Protein AF-0000000083167333 (afdb_homodimer)

Sequence (1102 aa):
MSNAGNLRTSCDLCRYRKVRCDRVKPGCETCQFAQVACTFTERTPRKTIREQLEETRAQLRQAEENQLRPTSLFDSRGFDAALAAFRWHLAYCVPYNLGDSLFNFDDLSRQLIQSIHLPNAIQTTKVIAPKWPSRPLAEQAIEYFSCNKLYAIFPVVDIEALTVLVDSDVLDQNKSSFNAANRACIVAFVALISRLRRHEPGFAEADPDAYIEAALSLLPQLTLEHTNIRALEALLLLALYIAPLGQPQTAEILLAMAVRVLYNLGGNINANVPRTPSQARYHQHLRALFWLCYCIDKEMSLRKCQAPLINDADCDLDLPANYVPLSSDHQFFTYPLSSHELLYPTDLRLALLKSKIYLQLHSHQSRTHSEARRFQLIRELDQELNDLKSQFPITCQPEAFANGDIPDSLFHDLSLRGVSMHLEHYHCLAKVHGASISASITERASSLPSSSIELCYQAARSTLLYIGRVRHLINPETFWIYAQFLLTALLSLYWHLITKPAEAPSQDDIRIMENMLGIFVELQSVNNGRCFPPFIVMEAFIRNLIISINRMSNAGNLRTSCDLCRYRKVRCDRVKPGCETCQFAQVACTFTERTPRKTIREQLEETRAQLRQAEENQLRPTSLFDSRGFDAALAAFRWHLAYCVPYNLGDSLFNFDDLSRQLIQSIHLPNAIQTTKVIAPKWPSRPLAEQAIEYFSCNKLYAIFPVVDIEALTVLVDSDVLDQNKSSFNAANRACIVAFVALISRLRRHEPGFAEADPDAYIEAALSLLPQLTLEHTNIRALEALLLLALYIAPLGQPQTAEILLAMAVRVLYNLGGNINANVPRTPSQARYHQHLRALFWLCYCIDKEMSLRKCQAPLINDADCDLDLPANYVPLSSDHQFFTYPLSSHELLYPTDLRLALLKSKIYLQLHSHQSRTHSEARRFQLIRELDQELNDLKSQFPITCQPEAFANGDIPDSLFHDLSLRGVSMHLEHYHCLAKVHGASISASITERASSLPSSSIELCYQAARSTLLYIGRVRHLINPETFWIYAQFLLTALLSLYWHLITKPAEAPSQDDIRIMENMLGIFVELQSVNNGRCFPPFIVMEAFIRNLIISINR

Secondary structure (DSSP, 8-state):
--------PPPHHHHHTT------SSS-HHHHHHTS------------HHHHHHHHHHHHHHHHHTTS---SGGGGGSHHHHHHHHHHHHHTSTTTTS-TTT--HHHHHHHHHHH---TTTS------------HHHHHHHHHHHHHTTGGGT-TTS-HHHHHHHHHTTTT-TTSS---HHHHHHHHHHHHHHHHHTTTSGGGTT--HHHHHHHHHTTHHHHTT-TT-HHHHHHHHHHHHHHGGGT-HHHHHHHHHHHHHHHHHHTTT--------HHHHHHHHHHHHHHHHHHHHHHHHHHHHT---SS-GGGS--PPPTTBPPTT-GGGTB-----TT-B--SS-HHHHHHHHHHIIIIISTGGGGS-HHHHHHHHHHHHHHHHHHHHTS-GGGSHHHHHTT-S-HHHHHHB-HHHHHHHHHHHHHHHHHHHHHHHHHHHH--S---HHHHHHHHHHHHHHHHHHHHTGGG--TTTHHHHHHHHHHHHHHHHHHHHH-TTSTHHHHHHHHHHHHHHHHHHHHHHSTT---HHHHHHHHHHHHHHHHHH-/--------PPPHHHHHTT------SSS-HHHHHHTS------------HHHHHHHHHHHHHHHHHTTS---STTGGGSHHHHHHHHHHHHHTSTTTTS-TTT--HHHHHHHHHHH---TTTS------------HHHHHHHHHHHHHTTGGGT-TTS-HHHHHHHHHTTTT-TTSS---HHHHHHHHHHHHHHHHHTTTSGGGTT--HHHHHHHHHHTHHHHTT-TT-HHHHHHHHHHHHHHGGGT-HHHHHHHHHHHHHHHHHHTTT--------HHHHHHHHHHHHHHHHHHHHHHHHHHHHT---SS-GGGS--PPPTTBPPTT-GGGTB-----TT-B--SS-HHHHHHHHHHIIIIISTGGGGS-HHHHHHHHHHHHHHHHHHHHTS-GGGSHHHHHTT-S-HHHHHHB-HHHHHHHHHHHHHHHHHHHHHHHHHHHH--S---HHHHHHHHHHHHHHHHHHHHTGGG-STTTHHHHHHHHHHHHHHHHHHHHH-TTSTHHHHHHHHHHHHHHHHHHHHHHS-S---HHHHHHHHHHHHHHHHHH-

Nearest PDB structures (foldseek):
  6e9v-assembly1_Q  TM=6.177E-01  e=4.614E+00  synthetic construct
  6xr1-assembly1_A  TM=2.204E-01  e=1.473E-01  synthetic construct
  6e9t-assembly1_B  TM=3.055E-01  e=1.503E+00  synthetic construct
  6xr1-assembly1_A  TM=2.506E-01  e=1.235E-01  synthetic construct
  6e9t-assembly1_B  TM=3.054E-01  e=2.781E+00  synthetic construct

Radius of gyration: 34.33 Å; Cα contacts (8 Å, |Δi|>4): 1422; chains: 2; bounding box: 107×86×89 Å

Foldseek 3Di:
DDCPPPPVAAFPVCVVVVHDFPPDPPATPVCVVVVHGRHRDPPPPDQDPVRVVVVVVVVVVVCVQCVQPFDLQVLLQALVNLLVLVVVLLCQLPPLNPPPPQDDSVVLSVVCVVPCVPVCRVVDSPRQTADADDLVLLVVLLVVCVVLVCCQAVLLDDSVVLVVLSVVVQVPPPDDDNDLLNRLLSLLSSLLSCVVPVPDPSSVPPDSVNSLRNSVSSVVVLLVVLQDSSSLSSLQSSLVVRQLLSCNVVSVVSLLSSVRSLVVNVLQEDDPDDDDPVVVVVNVSSVSSVLLSLQSQLVVCLLRLHDGDDDNVSGDLDDDPQEDDQADCVQWFDDRDDNSYHRYLEHSLLSVLSVLLSVCQRDPVNVPDDPVSLVVSLVVSVVVLVVSQVSHPPLLRLVCQLVCVHDLVVLVRTDSSSLLHSLSSLSSLLSSLCSQVSCCVVVVDDPRPPPSLVSNLVSLSSNLSNCLSNLVPCDSSRPSVCVSSNSSSLSSLLVCCVVPVPDPCNVVSLVSLVSSLVSLVVRQVPVPPPGRSSSVSVNSVSVVSSVVSVD/DPCPPPPPAAFPVCVVVVHDFPPDPPATPVCVVVVHGRHRDPPPPPQDPVRVVVVVVVVVVVCVQCVQPFDLLVLLLALVNLLVLVVVLLCQLPPLNPDPPQDDSVVLSVVCVVPCVPVCRVPDSPRQTADADDLVLLVVLLVVCVVQVCCQAVLLDDSVVLVVLSVVVQVPPPDDDNDLLNRLLSLLSSLLSCLVPVPDPSSVPPDSSNSLRNSVSSVVVLLVVLQDSSSLSSLQSSLVVRQQLSCNVVSVVSLLSSVRSLVVNVLQEDDPDDDDPVVVVVNVSSVSSVLLSLQSQLVVCLLRLHDGDDDNVSGDLDDDPQEDDQADCVQWFDDRDDNSYHRYLEHSLLSVLSVVLSVCQRDPVNVPDDPVSLVVSLVVSVVVLVVSQVSHPPLLRLVCQLVCVDDLVVLVRTDSSSLLHSLSSLSSLLSSLCSQVSCCVVVVDDPRPPPSLVSNLVSLLSNLSNCLSNLVPCDSSRVSVCVSSNSSSLSSLLVCCVVPVPDPCNVVSLVSLVSSLVSLVVRQVPVPPDGSSSSVSVNSVSVVSSVVSVD

pLDDT: mean 84.1, std 14.94, range [23.59, 98.69]

InterPro domains:
  IPR001138 Zn(2)Cys(6) fungal-type DNA-binding domain [PF00172] (9-46)
  IPR001138 Zn(2)Cys(6) fungal-type DNA-binding domain [PS00463] (10-38)
  IPR001138 Zn(2)Cys(6) fungal-type DNA-binding domain [PS50048] (10-40)
  IPR001138 Zn(2)Cys(6) fungal-type DNA-binding domain [SM00066] (5-49)
  IPR001138 Zn(2)Cys(6) fungal-type DNA-binding domain [cd00067] (8-41)
  IPR007219 Xylanolytic transcriptional activator, regulatory domain [PF04082] (150-339)
  IPR007219 Xylanolytic transcriptional activator, regulatory domain [SM00906] (251-326)
  IPR036864 Zn(2)-C6 fungal-type DNA-binding domain superfamily [G3DSA:4.10.240.10] (4-65)
  IPR036864 Zn(2)-C6 fungal-type DNA-binding domain superfamily [SSF57701] (6-47)
  IPR050987 ABC-transporter-regulating transcription factor-like [PTHR46910] (9-525)

Structure (mmCIF, N/CA/C/O backbone):
data_AF-0000000083167333-model_v1
#
loop_
_entity.id
_entity.type
_entity.pdbx_description
1 polymer 'Zn(2)-C6 fungal-type domain-containing protein'
#
loop_
_atom_site.group_PDB
_atom_site.id
_atom_site.type_symbol
_atom_site.label_atom_id
_atom_site.label_alt_id
_atom_site.label_comp_id
_atom_site.label_asym_id
_atom_site.label_entity_id
_atom_site.label_seq_id
_atom_site.pdbx_PDB_ins_code
_atom_site.Cartn_x
_atom_site.Cartn_y
_atom_site.Cartn_z
_atom_site.occupancy
_atom_site.B_iso_or_equiv
_atom_site.auth_seq_id
_atom_site.auth_comp_id
_atom_site.auth_asym_id
_atom_site.auth_atom_id
_atom_site.pdbx_PDB_model_num
ATOM 1 N N . MET A 1 1 ? -68.375 20.922 37.906 1 23.91 1 MET A N 1
ATOM 2 C CA . MET A 1 1 ? -68.562 19.562 37.375 1 23.91 1 MET A CA 1
ATOM 3 C C . MET A 1 1 ? -67.25 19.125 36.625 1 23.91 1 MET A C 1
ATOM 5 O O . MET A 1 1 ? -67 19.609 35.531 1 23.91 1 MET A O 1
ATOM 9 N N . SER A 1 2 ? -66.062 19 37.344 1 27.48 2 SER A N 1
ATOM 10 C CA . SER A 1 2 ? -64.688 18.859 37.031 1 27.48 2 SER A CA 1
ATOM 11 C C . SER A 1 2 ? -64.438 17.609 36.188 1 27.48 2 SER A C 1
ATOM 13 O O . SER A 1 2 ? -65 16.547 36.438 1 27.48 2 SER A O 1
ATOM 15 N N . ASN A 1 3 ? -64.125 17.75 34.844 1 27.27 3 ASN A N 1
ATOM 16 C CA . ASN A 1 3 ? -63.844 16.766 33.812 1 27.27 3 ASN A CA 1
ATOM 17 C C . ASN A 1 3 ? -62.812 15.75 34.281 1 27.27 3 ASN A C 1
ATOM 19 O O . ASN A 1 3 ? -61.594 16.031 34.25 1 27.27 3 ASN A O 1
ATOM 23 N N . ALA A 1 4 ? -62.969 15.055 35.5 1 33.44 4 ALA A N 1
ATOM 24 C CA . ALA A 1 4 ? -62.188 13.891 35.875 1 33.44 4 ALA A CA 1
ATOM 25 C C . ALA A 1 4 ? -62 12.93 34.719 1 33.44 4 ALA A C 1
ATOM 27 O O . ALA A 1 4 ? -62.969 12.281 34.281 1 33.44 4 ALA A O 1
ATOM 28 N N . GLY A 1 5 ? -61.156 13.273 33.812 1 34.03 5 GLY A N 1
ATOM 29 C CA . GLY A 1 5 ? -60.812 12.445 32.656 1 34.03 5 GLY A CA 1
ATOM 30 C C . GLY A 1 5 ? -60.688 10.977 33 1 34.03 5 GLY A C 1
ATOM 31 O O . GLY A 1 5 ? -60.25 10.633 34.125 1 34.03 5 GLY A O 1
ATOM 32 N N . ASN A 1 6 ? -61.625 10.008 32.594 1 38.06 6 ASN A N 1
ATOM 33 C CA . ASN A 1 6 ? -61.812 8.562 32.688 1 38.06 6 ASN A CA 1
ATOM 34 C C . ASN A 1 6 ? -60.5 7.82 32.469 1 38.06 6 ASN A C 1
ATOM 36 O O . ASN A 1 6 ? -59.906 7.844 31.391 1 38.06 6 ASN A O 1
ATOM 40 N N . LEU A 1 7 ? -59.594 7.891 33.375 1 42.69 7 LEU A N 1
ATOM 41 C CA . LEU A 1 7 ? -58.406 7.02 33.344 1 42.69 7 LEU A CA 1
ATOM 42 C C . LEU A 1 7 ? -58.812 5.574 33.062 1 42.69 7 LEU A C 1
ATOM 44 O O . LEU A 1 7 ? -59.469 4.938 33.906 1 42.69 7 LEU A O 1
ATOM 48 N N . ARG A 1 8 ? -59.219 5.145 31.953 1 50.91 8 ARG A N 1
ATOM 49 C CA . ARG A 1 8 ? -59.656 3.857 31.422 1 50.91 8 ARG A CA 1
ATOM 50 C C . ARG A 1 8 ? -58.594 2.779 31.703 1 50.91 8 ARG A C 1
ATOM 52 O O . ARG A 1 8 ? -58.688 1.664 31.188 1 50.91 8 ARG A O 1
ATOM 59 N N . THR A 1 9 ? -57.469 3.047 32.312 1 65.56 9 THR A N 1
ATOM 60 C CA . THR A 1 9 ? -56.531 1.932 32.281 1 65.56 9 THR A CA 1
ATOM 61 C C . THR A 1 9 ? -56.594 1.157 33.594 1 65.56 9 THR A C 1
ATOM 63 O O . THR A 1 9 ? -56.812 1.741 34.656 1 65.56 9 THR A O 1
ATOM 66 N N . SER A 1 10 ? -56.781 -0.139 33.625 1 75.12 10 SER A N 1
ATOM 67 C CA . SER A 1 10 ? -56.688 -1.08 34.75 1 75.12 10 SER A CA 1
ATOM 68 C C . SER A 1 10 ? -55.312 -0.994 35.406 1 75.12 10 SER A C 1
ATOM 70 O O . SER A 1 10 ? -54.344 -0.595 34.781 1 75.12 10 SER A O 1
ATOM 72 N N . CYS A 1 11 ? -55.25 -1.046 36.688 1 77.31 11 CYS A N 1
ATOM 73 C CA . CYS A 1 11 ? -53.969 -1.066 37.406 1 77.31 11 CYS A CA 1
ATOM 74 C C . CYS A 1 11 ? -53.094 -2.232 36.969 1 77.31 11 CYS A C 1
ATOM 76 O O . CYS A 1 11 ? -53.594 -3.158 36.312 1 77.31 11 CYS A O 1
ATOM 78 N N . ASP A 1 12 ? -51.844 -2.227 37.156 1 77.38 12 ASP A N 1
ATOM 79 C CA . ASP A 1 12 ? -50.875 -3.207 36.719 1 77.38 12 ASP A CA 1
ATOM 80 C C . ASP A 1 12 ? -51.219 -4.605 37.219 1 77.38 12 ASP A C 1
ATOM 82 O O . ASP A 1 12 ? -51.094 -5.582 36.469 1 77.38 12 ASP A O 1
ATOM 86 N N . LEU A 1 13 ? -51.719 -4.758 38.438 1 81 13 LEU A N 1
ATOM 87 C CA . LEU A 1 13 ? -52.062 -6.066 38.969 1 81 13 LEU A CA 1
ATOM 88 C C . LEU A 1 13 ? -53.344 -6.598 38.312 1 81 13 LEU A C 1
ATOM 90 O O . LEU A 1 13 ? -53.406 -7.773 37.969 1 81 13 LEU A O 1
ATOM 94 N N . CYS A 1 14 ? -54.281 -5.73 38.25 1 81.12 14 CYS A N 1
ATOM 95 C CA . CYS A 1 14 ? -55.531 -6.176 37.625 1 81.12 14 CYS A CA 1
ATOM 96 C C . CYS A 1 14 ? -55.312 -6.535 36.188 1 81.12 14 CYS A C 1
ATOM 98 O O . CYS A 1 14 ? -55.906 -7.484 35.656 1 81.12 14 CYS A O 1
ATOM 100 N N . ARG A 1 15 ? -54.438 -5.832 35.5 1 77.75 15 ARG A N 1
ATOM 101 C CA . ARG A 1 15 ? -54.031 -6.137 34.125 1 77.75 15 ARG A CA 1
ATOM 102 C C . ARG A 1 15 ? -53.312 -7.48 34.062 1 77.75 15 ARG A C 1
ATOM 104 O O . ARG A 1 15 ? -53.562 -8.266 33.125 1 77.75 15 ARG A O 1
ATOM 111 N N . TYR A 1 16 ? -52.5 -7.766 34.969 1 76.44 16 TYR A N 1
ATOM 112 C CA . TYR A 1 16 ? -51.781 -9.016 35.031 1 76.44 16 TYR A CA 1
ATOM 113 C C . TYR A 1 16 ? -52.688 -10.195 35.281 1 76.44 16 TYR A C 1
ATOM 115 O O . TYR A 1 16 ? -52.562 -11.25 34.656 1 76.44 16 TYR A O 1
ATOM 123 N N . ARG A 1 17 ? -53.719 -10.016 36.062 1 77.56 17 ARG A N 1
ATOM 124 C CA . ARG A 1 17 ? -54.625 -11.086 36.438 1 77.56 17 ARG A CA 1
ATOM 125 C C . ARG A 1 17 ? -55.812 -11.148 35.469 1 77.56 17 ARG A C 1
ATOM 127 O O . ARG A 1 17 ? -56.688 -12.016 35.594 1 77.56 17 ARG A O 1
ATOM 134 N N . LYS A 1 18 ? -55.844 -10.219 34.438 1 77.31 18 LYS A N 1
ATOM 135 C CA . LYS A 1 18 ? -56.906 -10.125 33.438 1 77.31 18 LYS A CA 1
ATOM 136 C C . LYS A 1 18 ? -58.281 -10.07 34.094 1 77.31 18 LYS A C 1
ATOM 138 O O . LYS A 1 18 ? -59.219 -10.711 33.625 1 77.31 18 LYS A O 1
ATOM 143 N N . VAL A 1 19 ? -58.375 -9.32 35.312 1 81.81 19 VAL A N 1
ATOM 144 C CA . VAL A 1 19 ? -59.656 -9.086 35.969 1 81.81 19 VAL A CA 1
ATOM 145 C C . VAL A 1 19 ? -60.062 -7.629 35.812 1 81.81 19 VAL A C 1
ATOM 147 O O . VAL A 1 19 ? -59.25 -6.77 35.531 1 81.81 19 VAL A O 1
ATOM 150 N N . ARG A 1 20 ? -61.344 -7.434 35.844 1 80.81 20 ARG A N 1
ATOM 151 C CA . ARG A 1 20 ? -61.875 -6.078 35.781 1 80.81 20 ARG A CA 1
ATOM 152 C C . ARG A 1 20 ? -61.469 -5.258 37 1 80.81 20 ARG A C 1
ATOM 154 O O . ARG A 1 20 ? -61.688 -5.672 38.125 1 80.81 20 ARG A O 1
ATOM 161 N N . CYS A 1 21 ? -60.719 -4.207 36.781 1 78.5 21 CYS A N 1
ATOM 162 C CA . CYS A 1 21 ? -60.281 -3.318 37.844 1 78.5 21 CYS A CA 1
ATOM 163 C C . CYS A 1 21 ? -61.375 -2.367 38.281 1 78.5 21 CYS A C 1
ATOM 165 O O . CYS A 1 21 ? -62.031 -1.754 37.438 1 78.5 21 CYS A O 1
ATOM 167 N N . ASP A 1 22 ? -61.812 -2.254 39.469 1 81.62 22 ASP A N 1
ATOM 168 C CA . ASP A 1 22 ? -62.875 -1.374 39.969 1 81.62 22 ASP A CA 1
ATOM 169 C C . ASP A 1 22 ? -62.375 0.069 40.062 1 81.62 22 ASP A C 1
ATOM 171 O O . ASP A 1 22 ? -63.156 0.98 40.344 1 81.62 22 ASP A O 1
ATOM 175 N N . ARG A 1 23 ? -61.094 0.347 39.781 1 75.69 23 ARG A N 1
ATOM 176 C CA . ARG A 1 23 ? -60.438 1.648 39.656 1 75.69 23 ARG A CA 1
ATOM 177 C C . ARG A 1 23 ? -60.688 2.494 40.906 1 75.69 23 ARG A C 1
ATOM 179 O O . ARG A 1 23 ? -60.625 3.725 40.844 1 75.69 23 ARG A O 1
ATOM 186 N N . VAL A 1 24 ? -60.969 1.744 42.094 1 79.31 24 VAL A N 1
ATOM 187 C CA . VAL A 1 24 ? -61.156 2.502 43.344 1 79.31 24 VAL A CA 1
ATOM 188 C C . VAL A 1 24 ? -59.812 3.023 43.844 1 79.31 24 VAL A C 1
ATOM 190 O O . VAL A 1 24 ? -58.812 2.338 43.75 1 79.31 24 VAL A O 1
ATOM 193 N N . LYS A 1 25 ? -59.656 4.352 44.062 1 74.62 25 LYS A N 1
ATOM 194 C CA . LYS A 1 25 ? -58.5 4.945 44.688 1 74.62 25 LYS A CA 1
ATOM 195 C C . LYS A 1 25 ? -58.594 4.855 46.219 1 74.62 25 LYS A C 1
ATOM 197 O O . LYS A 1 25 ? -59.719 4.914 46.781 1 74.62 25 LYS A O 1
ATOM 202 N N . PRO A 1 26 ? -57.375 4.57 46.938 1 77.69 26 PRO A N 1
ATOM 203 C CA . PRO A 1 26 ? -55.969 4.574 46.5 1 77.69 26 PRO A CA 1
ATOM 204 C C . PRO A 1 26 ? -55.562 3.236 45.875 1 77.69 26 PRO A C 1
ATOM 206 O O . PRO A 1 26 ? -54.5 3.146 45.25 1 77.69 26 PRO A O 1
ATOM 209 N N . GLY A 1 27 ? -56.312 2.158 46.094 1 78.94 27 GLY A N 1
ATOM 210 C CA . GLY A 1 27 ? -56.031 0.849 45.531 1 78.94 27 GLY A CA 1
ATOM 211 C C . GLY A 1 27 ? -57.281 0.061 45.156 1 78.94 27 GLY A C 1
ATOM 212 O O . GLY A 1 27 ? -58.281 0.111 45.875 1 78.94 27 GLY A O 1
ATOM 213 N N . CYS A 1 28 ? -57.219 -0.598 44 1 80.88 28 CYS A N 1
ATOM 214 C CA . CYS A 1 28 ? -58.375 -1.379 43.594 1 80.88 28 CYS A CA 1
ATOM 215 C C . CYS A 1 28 ? -58.594 -2.58 44.5 1 80.88 28 CYS A C 1
ATOM 217 O O . CYS A 1 28 ? -57.719 -2.928 45.281 1 80.88 28 CYS A O 1
ATOM 219 N N . GLU A 1 29 ? -59.906 -3.098 44.531 1 83.12 29 GLU A N 1
ATOM 220 C CA . GLU A 1 29 ? -60.25 -4.203 45.406 1 83.12 29 GLU A CA 1
ATOM 221 C C . GLU A 1 29 ? -59.281 -5.363 45.25 1 83.12 29 GLU A C 1
ATOM 223 O O . GLU A 1 29 ? -58.875 -5.992 46.25 1 83.12 29 GLU A O 1
ATOM 228 N N . THR A 1 30 ? -58.875 -5.488 44 1 82.19 30 THR A N 1
ATOM 229 C CA . THR A 1 30 ? -57.969 -6.59 43.719 1 82.19 30 THR A CA 1
ATOM 230 C C . THR A 1 30 ? -56.594 -6.312 44.344 1 82.19 30 THR A C 1
ATOM 232 O O . THR A 1 30 ? -55.969 -7.207 44.938 1 82.19 30 THR A O 1
ATOM 235 N N . CYS A 1 31 ? -56.125 -5.156 44.219 1 81.19 31 CYS A N 1
ATOM 236 C CA . CYS A 1 31 ? -54.844 -4.793 44.812 1 81.19 31 CYS A CA 1
ATOM 237 C C . CYS A 1 31 ? -54.938 -4.758 46.344 1 81.19 31 CYS A C 1
ATOM 239 O O . CYS A 1 31 ? -54 -5.145 47.031 1 81.19 31 CYS A O 1
ATOM 241 N N . GLN A 1 32 ? -56.062 -4.379 46.938 1 82.69 32 GLN A N 1
ATOM 242 C CA . GLN A 1 32 ? -56.25 -4.371 48.375 1 82.69 32 GLN A CA 1
ATOM 243 C C . GLN A 1 32 ? -56.281 -5.793 48.938 1 82.69 32 GLN A C 1
ATOM 245 O O . GLN A 1 32 ? -55.656 -6.066 49.969 1 82.69 32 GLN A O 1
ATOM 250 N N . PHE A 1 33 ? -56.938 -6.68 48.156 1 81.81 33 PHE A N 1
ATOM 251 C CA . PHE A 1 33 ? -57 -8.062 48.625 1 81.81 33 PHE A CA 1
ATOM 252 C C . PHE A 1 33 ? -55.594 -8.703 48.531 1 81.81 33 PHE A C 1
ATOM 254 O O . PHE A 1 33 ? -55.219 -9.5 49.375 1 81.81 33 PHE A O 1
ATOM 261 N N . ALA A 1 34 ? -54.875 -8.25 47.562 1 80.12 34 ALA A N 1
ATOM 262 C CA . ALA A 1 34 ? -53.531 -8.828 47.344 1 80.12 34 ALA A CA 1
ATOM 263 C C . ALA A 1 34 ? -52.469 -8.094 48.156 1 80.12 34 ALA A C 1
ATOM 265 O O . ALA A 1 34 ? -51.312 -8.5 48.188 1 80.12 34 ALA A O 1
ATOM 266 N N . GLN A 1 35 ? -52.812 -7.055 48.938 1 81.5 35 GLN A N 1
ATOM 267 C CA . GLN A 1 35 ? -51.969 -6.242 49.781 1 81.5 35 GLN A CA 1
ATOM 268 C C . GLN A 1 35 ? -50.75 -5.734 49 1 81.5 35 GLN A C 1
ATOM 270 O O . GLN A 1 35 ? -49.625 -5.773 49.5 1 81.5 35 GLN A O 1
ATOM 275 N N . VAL A 1 36 ? -51 -5.441 47.75 1 79.75 36 VAL A N 1
ATOM 276 C CA . VAL A 1 36 ? -49.938 -4.84 46.938 1 79.75 36 VAL A CA 1
ATOM 277 C C . VAL A 1 36 ? -50.312 -3.412 46.562 1 79.75 36 VAL A C 1
ATOM 279 O O . VAL A 1 36 ? -51.5 -3.059 46.562 1 79.75 36 VAL A O 1
ATOM 282 N N . ALA A 1 37 ? -49.344 -2.527 46.438 1 80.75 37 ALA A N 1
ATOM 283 C CA . ALA A 1 37 ? -49.562 -1.148 46 1 80.75 37 ALA A CA 1
ATOM 284 C C . ALA A 1 37 ? -50.188 -1.095 44.594 1 80.75 37 ALA A C 1
ATOM 286 O O . ALA A 1 37 ? -49.688 -1.77 43.688 1 80.75 37 ALA A O 1
ATOM 287 N N . CYS A 1 38 ? -51.406 -0.535 44.469 1 76.62 38 CYS A N 1
ATOM 288 C CA . CYS A 1 38 ? -52.125 -0.387 43.188 1 76.62 38 CYS A CA 1
ATOM 289 C C . CYS A 1 38 ? -51.438 0.598 42.281 1 76.62 38 CYS A C 1
ATOM 291 O O . CYS A 1 38 ? -51.438 1.806 42.531 1 76.62 38 CYS A O 1
ATOM 293 N N . THR A 1 39 ? -50.5 0.189 41.5 1 79.31 39 THR A N 1
ATOM 294 C CA . THR A 1 39 ? -49.719 1.021 40.594 1 79.31 39 THR A CA 1
ATOM 295 C C . THR A 1 39 ? -50.281 0.977 39.188 1 79.31 39 THR A C 1
ATOM 297 O O . THR A 1 39 ? -50.875 -0.017 38.781 1 79.31 39 THR A O 1
ATOM 300 N N . PHE A 1 40 ? -50.406 2.062 38.594 1 70.19 40 PHE A N 1
ATOM 301 C CA . PHE A 1 40 ? -50.875 2.209 37.219 1 70.19 40 PHE A CA 1
ATOM 302 C C . PHE A 1 40 ? -49.688 2.551 36.312 1 70.19 40 PHE A C 1
ATOM 304 O O . PHE A 1 40 ? -49.031 3.568 36.5 1 70.19 40 PHE A O 1
ATOM 311 N N . THR A 1 41 ? -49.062 1.572 35.719 1 65.81 41 THR A N 1
ATOM 312 C CA . THR A 1 41 ? -48.031 1.873 34.719 1 65.81 41 THR A CA 1
ATOM 313 C C . THR A 1 41 ? -48.656 2.225 33.375 1 65.81 41 THR A C 1
ATOM 315 O O . THR A 1 41 ? -49.531 1.508 32.875 1 65.81 41 THR A O 1
ATOM 318 N N . GLU A 1 42 ? -48.531 3.371 33 1 56.81 42 GLU A N 1
ATOM 319 C CA . GLU A 1 42 ? -49.031 3.818 31.688 1 56.81 42 GLU A CA 1
ATOM 320 C C . GLU A 1 42 ? -48.375 3.004 30.562 1 56.81 42 GLU A C 1
ATOM 322 O O . GLU A 1 42 ? -47.156 2.869 30.484 1 56.81 42 GLU A O 1
ATOM 327 N N . ARG A 1 43 ? -49.031 1.944 30.141 1 49.03 43 ARG A N 1
ATOM 328 C CA . ARG A 1 43 ? -48.5 1.26 28.953 1 49.03 43 ARG A CA 1
ATOM 329 C C . ARG A 1 43 ? -48.344 2.225 27.797 1 49.03 43 ARG A C 1
ATOM 331 O O . ARG A 1 43 ? -49.25 3.008 27.5 1 49.03 43 ARG A O 1
ATOM 338 N N . THR A 1 44 ? -47.156 2.504 27.547 1 48.94 44 THR A N 1
ATOM 339 C CA . THR A 1 44 ? -46.969 3.18 26.281 1 48.94 44 THR A CA 1
ATOM 340 C C . THR A 1 44 ? -47.781 2.496 25.172 1 48.94 44 THR A C 1
ATOM 342 O O . THR A 1 44 ? -47.75 1.269 25.062 1 48.94 44 THR A O 1
ATOM 345 N N . PRO A 1 45 ? -48.812 3.037 24.656 1 49.22 45 PRO A N 1
ATOM 346 C CA . PRO A 1 45 ? -49.625 2.377 23.625 1 49.22 45 PRO A CA 1
ATOM 347 C C . PRO A 1 45 ? -48.75 1.583 22.641 1 49.22 45 PRO A C 1
ATOM 349 O O . PRO A 1 45 ? -47.688 2.043 22.25 1 49.22 45 PRO A O 1
ATOM 352 N N . ARG A 1 46 ? -48.938 0.223 22.719 1 56.66 46 ARG A N 1
ATOM 353 C CA . ARG A 1 46 ? -48.25 -0.566 21.688 1 56.66 46 ARG A CA 1
ATOM 354 C C . ARG A 1 46 ? -48.438 0.065 20.312 1 56.66 46 ARG A C 1
ATOM 356 O O . ARG A 1 46 ? -49.562 0.397 19.906 1 56.66 46 ARG A O 1
ATOM 363 N N . LYS A 1 47 ? -47.375 0.432 19.797 1 60.09 47 LYS A N 1
ATOM 364 C CA . LYS A 1 47 ? -47.438 1.008 18.453 1 60.09 47 LYS A CA 1
ATOM 365 C C . LYS A 1 47 ? -48.312 0.184 17.531 1 60.09 47 LYS A C 1
ATOM 367 O O . LYS A 1 47 ? -48.344 -1.045 17.625 1 60.09 47 LYS A O 1
ATOM 372 N N . THR A 1 48 ? -49.25 0.702 16.938 1 66.62 48 THR A N 1
ATOM 373 C CA . THR A 1 48 ? -50.094 0.018 15.977 1 66.62 48 THR A CA 1
ATOM 374 C C . THR A 1 48 ? -49.281 -0.682 14.906 1 66.62 48 THR A C 1
ATOM 376 O O . THR A 1 48 ? -48.094 -0.335 14.703 1 66.62 48 THR A O 1
ATOM 379 N N . ILE A 1 49 ? -49.656 -1.77 14.297 1 71.19 49 ILE A N 1
ATOM 380 C CA . ILE A 1 49 ? -48.938 -2.469 13.242 1 71.19 49 ILE A CA 1
ATOM 381 C C . ILE A 1 49 ? -48.531 -1.483 12.156 1 71.19 49 ILE A C 1
ATOM 383 O O . ILE A 1 49 ? -47.438 -1.598 11.578 1 71.19 49 ILE A O 1
ATOM 387 N N . ARG A 1 50 ? -49.281 -0.462 12.039 1 71.69 50 ARG A N 1
ATOM 388 C CA . ARG A 1 50 ? -48.938 0.567 11.055 1 71.69 50 ARG A CA 1
ATOM 389 C C . ARG A 1 50 ? -47.812 1.438 11.555 1 71.69 50 ARG A C 1
ATOM 391 O O . ARG A 1 50 ? -46.906 1.8 10.781 1 71.69 50 ARG A O 1
ATOM 398 N N . GLU A 1 51 ? -47.844 1.778 12.773 1 71.31 51 GLU A N 1
ATOM 399 C CA . GLU A 1 51 ? -46.719 2.539 13.328 1 71.31 51 GLU A CA 1
ATOM 400 C C . GLU A 1 51 ? -45.438 1.698 13.375 1 71.31 51 GLU A C 1
ATOM 402 O O . GLU A 1 51 ? -44.375 2.199 13.094 1 71.31 51 GLU A O 1
ATOM 407 N N . GLN A 1 52 ? -45.531 0.511 13.656 1 71.06 52 GLN A N 1
ATOM 408 C CA . GLN A 1 52 ? -44.406 -0.401 13.602 1 71.06 52 GLN A CA 1
ATOM 409 C C . GLN A 1 52 ? -43.875 -0.558 12.172 1 71.06 52 GLN A C 1
ATOM 411 O O . GLN A 1 52 ? -42.688 -0.614 11.938 1 71.06 52 GLN A O 1
ATOM 416 N N . LEU A 1 53 ? -44.719 -0.654 11.312 1 72.62 53 LEU A N 1
ATOM 417 C CA . LEU A 1 53 ? -44.312 -0.725 9.914 1 72.62 53 LEU A CA 1
ATOM 418 C C . LEU A 1 53 ? -43.625 0.564 9.484 1 72.62 53 LEU A C 1
ATOM 420 O O . LEU A 1 53 ? -42.594 0.526 8.828 1 72.62 53 LEU A O 1
ATOM 424 N N . GLU A 1 54 ? -44.188 1.67 9.828 1 72.06 54 GLU A N 1
ATOM 425 C CA . GLU A 1 54 ? -43.531 2.934 9.5 1 72.06 54 GLU A CA 1
ATOM 426 C C . GLU A 1 54 ? -42.188 3.061 10.219 1 72.06 54 GLU A C 1
ATOM 428 O O . GLU A 1 54 ? -41.219 3.555 9.648 1 72.06 54 GLU A O 1
ATOM 433 N N . GLU A 1 55 ? -42.094 2.639 11.344 1 69 55 GLU A N 1
ATOM 434 C CA . GLU A 1 55 ? -40.812 2.627 12.055 1 69 55 GLU A CA 1
ATOM 435 C C . GLU A 1 55 ? -39.844 1.603 11.461 1 69 55 GLU A C 1
ATOM 437 O O . GLU A 1 55 ? -38.656 1.873 11.312 1 69 55 GLU A O 1
ATOM 442 N N . THR A 1 56 ? -40.375 0.48 11.156 1 70.25 56 THR A N 1
ATOM 443 C CA . THR A 1 56 ? -39.5 -0.499 10.508 1 70.25 56 THR A CA 1
ATOM 444 C C . THR A 1 56 ? -39.094 -0.029 9.117 1 70.25 56 THR A C 1
ATOM 446 O O . THR A 1 56 ? -37.969 -0.234 8.688 1 70.25 56 THR A O 1
ATOM 449 N N . ARG A 1 57 ? -39.969 0.598 8.508 1 66.94 57 ARG A N 1
ATOM 450 C CA . ARG A 1 57 ? -39.625 1.198 7.223 1 66.94 57 ARG A CA 1
ATOM 451 C C . ARG A 1 57 ? -38.656 2.357 7.41 1 66.94 57 ARG A C 1
ATOM 453 O O . ARG A 1 57 ? -37.719 2.535 6.613 1 66.94 57 ARG A O 1
ATOM 460 N N . ALA A 1 58 ? -38.844 3.037 8.367 1 64.75 58 ALA A N 1
ATOM 461 C CA . ALA A 1 58 ? -37.844 4.062 8.703 1 64.75 58 ALA A CA 1
ATOM 462 C C . ALA A 1 58 ? -36.531 3.43 9.172 1 64.75 58 ALA A C 1
ATOM 464 O O . ALA A 1 58 ? -35.469 3.885 8.797 1 64.75 58 ALA A O 1
ATOM 465 N N . GLN A 1 59 ? -36.625 2.438 9.922 1 62.38 59 GLN A N 1
ATOM 466 C CA . GLN A 1 59 ? -35.438 1.683 10.289 1 62.38 59 GLN A CA 1
ATOM 467 C C . GLN A 1 59 ? -34.812 1.013 9.07 1 62.38 59 GLN A C 1
ATOM 469 O O . GLN A 1 59 ? -33.594 0.96 8.945 1 62.38 59 GLN A O 1
ATOM 474 N N . LEU A 1 60 ? -35.625 0.498 8.312 1 59.59 60 LEU A N 1
ATOM 475 C CA . LEU A 1 60 ? -35.125 -0.06 7.066 1 59.59 60 LEU A CA 1
ATOM 476 C C . LEU A 1 60 ? -34.5 1.027 6.191 1 59.59 60 LEU A C 1
ATOM 478 O O . LEU A 1 60 ? -33.438 0.831 5.609 1 59.59 60 LEU A O 1
ATOM 482 N N . ARG A 1 61 ? -35.156 2.076 6.094 1 53.75 61 ARG A N 1
ATOM 483 C CA . ARG A 1 61 ? -34.531 3.213 5.402 1 53.75 61 ARG A CA 1
ATOM 484 C C . ARG A 1 61 ? -33.281 3.684 6.113 1 53.75 61 ARG A C 1
ATOM 486 O O . ARG A 1 61 ? -32.281 3.979 5.473 1 53.75 61 ARG A O 1
ATOM 493 N N . GLN A 1 62 ? -33.406 3.773 7.402 1 51.75 62 GLN A N 1
ATOM 494 C CA . GLN A 1 62 ? -32.219 4.09 8.188 1 51.75 62 GLN A CA 1
ATOM 495 C C . GLN A 1 62 ? -31.188 2.971 8.094 1 51.75 62 GLN A C 1
ATOM 497 O O . GLN A 1 62 ? -29.984 3.23 7.992 1 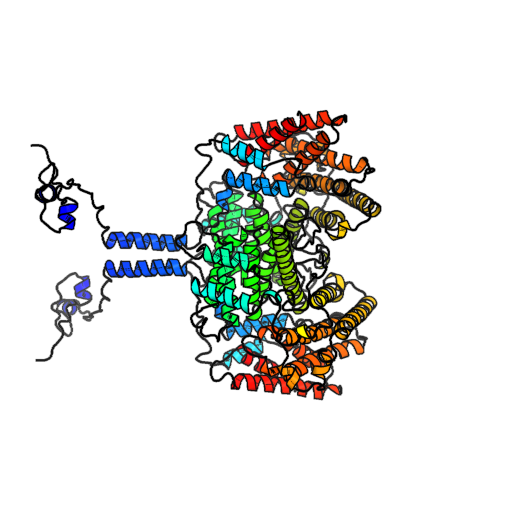51.75 62 GLN A O 1
ATOM 502 N N . ALA A 1 63 ? -31.656 1.806 8.266 1 50.25 63 ALA A N 1
ATOM 503 C CA . ALA A 1 63 ? -30.766 0.662 8.07 1 50.25 63 ALA A CA 1
ATOM 504 C C . ALA A 1 63 ? -30.172 0.665 6.664 1 50.25 63 ALA A C 1
ATOM 506 O O . ALA A 1 63 ? -28.984 0.354 6.484 1 50.25 63 ALA A O 1
ATOM 507 N N . GLU A 1 64 ? -30.953 0.945 5.762 1 49.03 64 GLU A N 1
ATOM 508 C CA . GLU A 1 64 ? -30.5 1.144 4.391 1 49.03 64 GLU A CA 1
ATOM 509 C C . GLU A 1 64 ? -29.578 2.361 4.285 1 49.03 64 GLU A C 1
ATOM 511 O O . GLU A 1 64 ? -28.609 2.346 3.539 1 49.03 64 GLU A O 1
ATOM 516 N N . GLU A 1 65 ? -29.984 3.365 4.938 1 46.66 65 GLU A N 1
ATOM 517 C CA . GLU A 1 65 ? -29.125 4.539 5.062 1 46.66 65 GLU A CA 1
ATOM 518 C C . GLU A 1 65 ? -27.938 4.254 5.961 1 46.66 65 GLU A C 1
ATOM 520 O O . GLU A 1 65 ? -26.828 4.758 5.723 1 46.66 65 GLU A O 1
ATOM 525 N N . ASN A 1 66 ? -28.156 3.6 7.082 1 46.16 66 ASN A N 1
ATOM 526 C CA . ASN A 1 66 ? -27.188 3.264 8.109 1 46.16 66 ASN A CA 1
ATOM 527 C C . ASN A 1 66 ? -26.312 2.072 7.703 1 46.16 66 ASN A C 1
ATOM 529 O O . ASN A 1 66 ? -25.516 1.579 8.492 1 46.16 66 ASN A O 1
ATOM 533 N N . GLN A 1 67 ? -26.625 1.336 6.707 1 49.69 67 GLN A N 1
ATOM 534 C CA . GLN A 1 67 ? -25.906 0.197 6.16 1 49.69 67 GLN A CA 1
ATOM 535 C C . GLN A 1 67 ? -24.406 0.466 6.133 1 49.69 67 GLN A C 1
ATOM 537 O O . GLN A 1 67 ? -23.594 -0.453 6.305 1 49.69 67 GLN A O 1
ATOM 542 N N . LEU A 1 68 ? -24.078 1.621 5.863 1 55.41 68 LEU A N 1
ATOM 543 C CA . LEU A 1 68 ? -22.656 1.923 5.824 1 55.41 68 LEU A CA 1
ATOM 544 C C . LEU A 1 68 ? -22.156 2.389 7.188 1 55.41 68 LEU A C 1
ATOM 546 O O . LEU A 1 68 ? -22.641 3.385 7.727 1 55.41 68 LEU A O 1
ATOM 550 N N . ARG A 1 69 ? -21.625 1.349 8.062 1 60.06 69 ARG A N 1
ATOM 551 C CA . ARG A 1 69 ? -21.031 1.726 9.344 1 60.06 69 ARG A CA 1
ATOM 552 C C . ARG A 1 69 ? -20.031 2.863 9.172 1 60.06 69 ARG A C 1
ATOM 554 O O . ARG A 1 69 ? -19.016 2.709 8.484 1 60.06 69 ARG A O 1
ATOM 561 N N . PRO A 1 70 ? -20.531 4.004 9.617 1 66.75 70 PRO A N 1
ATOM 562 C CA . PRO A 1 70 ? -19.594 5.113 9.508 1 66.75 70 PRO A CA 1
ATOM 563 C C . PRO A 1 70 ? -18.281 4.852 10.258 1 66.75 70 PRO A C 1
ATOM 565 O O . PRO A 1 70 ? -18.266 4.062 11.211 1 66.75 70 PRO A O 1
ATOM 568 N N . THR A 1 71 ? -17.25 5.355 9.664 1 72.19 71 THR A N 1
ATOM 569 C CA . THR A 1 71 ? -15.961 5.289 10.352 1 72.19 71 THR A CA 1
ATOM 570 C C . THR A 1 71 ? -15.883 6.344 11.445 1 72.19 71 THR A C 1
ATOM 572 O O . THR A 1 71 ? -16.719 7.242 11.516 1 72.19 71 THR A O 1
ATOM 575 N N . SER A 1 72 ? -15.102 6.18 12.352 1 69.88 72 SER A N 1
ATOM 576 C CA . SER A 1 72 ? -14.883 7.16 13.414 1 69.88 72 SER A CA 1
ATOM 577 C C . SER A 1 72 ? -13.898 8.242 12.969 1 69.88 72 SER A C 1
ATOM 579 O O . SER A 1 72 ? -13.32 8.938 13.805 1 69.88 72 SER A O 1
ATOM 581 N N . LEU A 1 73 ? -13.781 8.383 11.711 1 75.5 73 LEU A N 1
ATOM 582 C CA . LEU A 1 73 ? -12.789 9.297 11.172 1 75.5 73 LEU A CA 1
ATOM 583 C C . LEU A 1 73 ? -13.078 10.734 11.594 1 75.5 73 LEU A C 1
ATOM 585 O O . LEU A 1 73 ? -12.164 11.469 11.977 1 75.5 73 LEU A O 1
ATOM 589 N N . PHE A 1 74 ? -14.297 11.141 11.57 1 66.25 74 PHE A N 1
ATOM 590 C CA . PHE A 1 74 ? -14.641 12.547 11.742 1 66.25 74 PHE A CA 1
ATOM 591 C C . PHE A 1 74 ? -15.172 12.805 13.148 1 66.25 74 PHE A C 1
ATOM 593 O O . PHE A 1 74 ? -15.586 13.922 13.469 1 66.25 74 PHE A O 1
ATOM 600 N N . ASP A 1 75 ? -15.156 11.703 13.938 1 59.28 75 ASP A N 1
ATOM 601 C CA . ASP A 1 75 ? -15.359 11.961 15.359 1 59.28 75 ASP A CA 1
ATOM 602 C C . ASP A 1 75 ? -14.203 12.766 15.945 1 59.28 75 ASP A C 1
ATOM 604 O O . ASP A 1 75 ? -14.305 13.297 17.047 1 59.28 75 ASP A O 1
ATOM 608 N N . SER A 1 76 ? -13.281 12.875 15.109 1 53.81 76 SER A N 1
ATOM 609 C CA . SER A 1 76 ? -11.93 13.32 15.438 1 53.81 76 SER A CA 1
ATOM 610 C C . SER A 1 76 ? -11.875 14.828 15.664 1 53.81 76 SER A C 1
ATOM 612 O O . SER A 1 76 ? -10.836 15.367 16.047 1 53.81 76 SER A O 1
ATOM 614 N N . ARG A 1 77 ? -13.008 15.469 15.562 1 59.66 77 ARG A N 1
ATOM 615 C CA . ARG A 1 77 ? -12.914 16.906 15.734 1 59.66 77 ARG A CA 1
ATOM 616 C C . ARG A 1 77 ? -13.109 17.297 17.188 1 59.66 77 ARG A C 1
ATOM 618 O O . ARG A 1 77 ? -12.969 18.484 17.547 1 59.66 77 ARG A O 1
ATOM 625 N N . GLY A 1 78 ? -13.109 16.266 17.875 1 71.94 78 GLY A N 1
ATOM 626 C CA . GLY A 1 78 ? -13.203 16.531 19.297 1 71.94 78 GLY A CA 1
ATOM 627 C C . GLY A 1 78 ? -11.852 16.609 19.984 1 71.94 78 GLY A C 1
ATOM 628 O O . GLY A 1 78 ? -10.812 16.547 19.328 1 71.94 78 GLY A O 1
ATOM 629 N N . PHE A 1 79 ? -11.914 16.969 21.203 1 79.25 79 PHE A N 1
ATOM 630 C CA . PHE A 1 79 ? -10.711 17.172 22 1 79.25 79 PHE A CA 1
ATOM 631 C C . PHE A 1 79 ? -9.891 15.891 22.062 1 79.25 79 PHE A C 1
ATOM 633 O O . PHE A 1 79 ? -8.664 15.922 21.938 1 79.25 79 PHE A O 1
ATOM 640 N N . ASP A 1 80 ? -10.539 14.727 22.156 1 78.94 80 ASP A N 1
ATOM 641 C CA . ASP A 1 80 ? -9.836 13.445 22.203 1 78.94 80 ASP A CA 1
ATOM 642 C C . ASP A 1 80 ? -9.125 13.164 20.875 1 78.94 80 ASP A C 1
ATOM 644 O O . ASP A 1 80 ? -8.023 12.602 20.859 1 78.94 80 ASP A O 1
ATOM 648 N N . ALA A 1 81 ? -9.781 13.531 19.859 1 81.75 81 ALA A N 1
ATOM 649 C CA . ALA A 1 81 ? -9.188 13.344 18.531 1 81.75 81 ALA A CA 1
ATOM 650 C C . ALA A 1 81 ? -7.953 14.227 18.359 1 81.75 81 ALA A C 1
ATOM 652 O O . ALA A 1 81 ? -6.969 13.82 17.734 1 81.75 81 ALA A O 1
ATOM 653 N N . ALA A 1 82 ? -8.094 15.43 18.859 1 87.5 82 ALA A N 1
ATOM 654 C CA . ALA A 1 82 ? -6.957 16.344 18.797 1 87.5 82 ALA A CA 1
ATOM 655 C C . ALA A 1 82 ? -5.77 15.797 19.578 1 87.5 82 ALA A C 1
ATOM 657 O O . ALA A 1 82 ? -4.629 15.844 19.109 1 87.5 82 ALA A O 1
ATOM 658 N N . LEU A 1 83 ? -6.039 15.273 20.766 1 87.88 83 LEU A N 1
ATOM 659 C CA . LEU A 1 83 ? -4.98 14.711 21.609 1 87.88 83 LEU A CA 1
ATOM 660 C C . LEU A 1 83 ? -4.332 13.508 20.922 1 87.88 83 LEU A C 1
ATOM 662 O O . LEU A 1 83 ? -3.109 13.359 20.969 1 87.88 83 LEU A O 1
ATOM 666 N N . ALA A 1 84 ? -5.156 12.703 20.328 1 85.06 84 ALA A N 1
ATOM 667 C CA . ALA A 1 84 ? -4.633 11.539 19.625 1 85.06 84 ALA A CA 1
ATOM 668 C C . ALA A 1 84 ? -3.756 11.961 18.438 1 85.06 84 ALA A C 1
ATOM 670 O O . ALA A 1 84 ? -2.703 11.367 18.203 1 85.06 84 ALA A O 1
ATOM 671 N N . ALA A 1 85 ? -4.207 12.938 17.734 1 89.44 85 ALA A N 1
ATOM 672 C CA . ALA A 1 85 ? -3.441 13.438 16.594 1 89.44 85 ALA A CA 1
ATOM 673 C C . ALA A 1 85 ? -2.1 14.008 17.047 1 89.44 85 ALA A C 1
ATOM 675 O O . ALA A 1 85 ? -1.076 13.797 16.391 1 89.44 85 ALA A O 1
ATOM 676 N N . PHE A 1 86 ? -2.117 14.719 18.172 1 91.12 86 PHE A N 1
ATOM 677 C CA . PHE A 1 86 ? -0.882 15.281 18.703 1 91.12 86 PHE A CA 1
ATOM 678 C C . PHE A 1 86 ? 0.084 14.172 19.125 1 91.12 86 PHE A C 1
ATOM 680 O O . PHE A 1 86 ? 1.291 14.281 18.891 1 91.12 86 PHE A O 1
ATOM 687 N N . ARG A 1 87 ? -0.429 13.164 19.688 1 87.12 87 ARG A N 1
ATOM 688 C CA . ARG A 1 87 ? 0.412 12.055 20.109 1 87.12 87 ARG A CA 1
ATOM 689 C C . ARG A 1 87 ? 1.153 11.445 18.922 1 87.12 87 ARG A C 1
ATOM 691 O O . ARG A 1 87 ? 2.346 11.148 19.016 1 87.12 87 ARG A O 1
ATOM 698 N N . TRP A 1 88 ? 0.46 11.344 17.906 1 86.19 88 TRP A N 1
ATOM 699 C CA . TRP A 1 88 ? 1.062 10.766 16.703 1 86.19 88 TRP A CA 1
ATOM 700 C C . TRP A 1 88 ? 2.111 11.703 16.109 1 86.19 88 TRP A C 1
ATOM 702 O O . TRP A 1 88 ? 3.188 11.258 15.703 1 86.19 88 TRP A O 1
ATOM 712 N N . HIS A 1 89 ? 1.814 12.906 16.031 1 90.88 89 HIS A N 1
ATOM 713 C CA . HIS A 1 89 ? 2.748 13.867 15.461 1 90.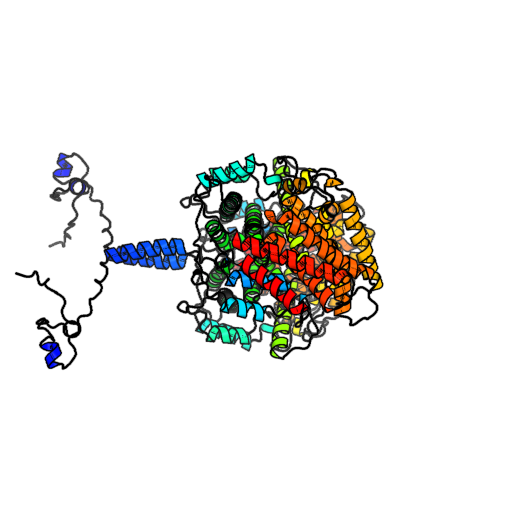88 89 HIS A CA 1
ATOM 714 C C . HIS A 1 89 ? 4.004 14 16.328 1 90.88 89 HIS A C 1
ATOM 716 O O . HIS A 1 89 ? 5.105 14.148 15.797 1 90.88 89 HIS A O 1
ATOM 722 N N . LEU A 1 90 ? 3.799 13.922 17.609 1 90.44 90 LEU A N 1
ATOM 723 C CA . LEU A 1 90 ? 4.938 14.023 18.516 1 90.44 90 LEU A CA 1
ATOM 724 C C . LEU A 1 90 ? 5.832 12.789 18.406 1 90.44 90 LEU A C 1
ATOM 726 O O . LEU A 1 90 ? 7.059 12.898 18.5 1 90.44 90 LEU A O 1
ATOM 730 N N . ALA A 1 91 ? 5.207 11.703 18.141 1 86.19 91 ALA A N 1
ATOM 731 C CA . ALA A 1 91 ? 5.961 10.461 17.984 1 86.19 91 ALA A CA 1
ATOM 732 C C . ALA A 1 91 ? 6.867 10.516 16.766 1 86.19 91 ALA A C 1
ATOM 734 O O . ALA A 1 91 ? 7.883 9.82 16.703 1 86.19 91 ALA A O 1
ATOM 735 N N . TYR A 1 92 ? 6.594 11.422 15.898 1 87.19 92 TYR A N 1
ATOM 736 C CA . TYR A 1 92 ? 7.324 11.484 14.641 1 87.19 92 TYR A CA 1
ATOM 737 C C . TYR A 1 92 ? 8.352 12.617 14.656 1 87.19 92 TYR A C 1
ATOM 739 O O . TYR A 1 92 ? 9.031 12.859 13.664 1 87.19 92 TYR A O 1
ATOM 747 N N . CYS A 1 93 ? 8.477 13.25 15.75 1 89.19 93 CYS A N 1
ATOM 748 C CA . CYS A 1 93 ? 9.461 14.32 15.867 1 89.19 93 CYS A CA 1
ATOM 749 C C . CYS A 1 93 ? 10.844 13.75 16.172 1 89.19 93 CYS A C 1
ATOM 751 O O . CYS A 1 93 ? 11.438 14.086 17.203 1 89.19 93 CYS A O 1
ATOM 753 N N . VAL A 1 94 ? 11.359 12.938 15.305 1 79.19 94 VAL A N 1
ATOM 754 C CA . VAL A 1 94 ? 12.688 12.336 15.414 1 79.19 94 VAL A CA 1
ATOM 755 C C . VAL A 1 94 ? 13.75 13.422 15.281 1 79.19 94 VAL A C 1
ATOM 757 O O . VAL A 1 94 ? 13.664 14.289 14.406 1 79.19 94 VAL A O 1
ATOM 760 N N . PRO A 1 95 ? 14.664 13.406 16.078 1 79.12 95 PRO A N 1
ATOM 761 C CA . PRO A 1 95 ? 15.086 12.398 17.047 1 79.12 95 PRO A CA 1
ATOM 762 C C . PRO A 1 95 ? 14.633 12.711 18.469 1 79.12 95 PRO A C 1
ATOM 764 O O . PRO A 1 95 ? 15.117 12.109 19.422 1 79.12 95 PRO A O 1
ATOM 767 N N . TYR A 1 96 ? 13.766 13.57 18.625 1 71.56 96 TYR A N 1
ATOM 768 C CA . TYR A 1 96 ? 13.422 14.086 19.938 1 71.56 96 TYR A CA 1
ATOM 769 C C . TYR A 1 96 ? 12.367 13.211 20.609 1 71.56 96 TYR A C 1
ATOM 771 O O . TYR A 1 96 ? 12.031 13.422 21.781 1 71.56 96 TYR A O 1
ATOM 779 N N . ASN A 1 97 ? 11.812 12.188 19.812 1 62.91 97 ASN A N 1
ATOM 780 C CA . ASN A 1 97 ? 10.797 11.281 20.328 1 62.91 97 ASN A CA 1
ATOM 781 C C . ASN A 1 97 ? 11.422 10.203 21.219 1 62.91 97 ASN A C 1
ATOM 783 O O . ASN A 1 97 ? 10.703 9.492 21.938 1 62.91 97 ASN A O 1
ATOM 787 N N . LEU A 1 98 ? 12.578 9.805 20.953 1 56.53 98 LEU A N 1
ATOM 788 C CA . LEU A 1 98 ? 13.305 8.68 21.562 1 56.53 98 LEU A CA 1
ATOM 789 C C . LEU A 1 98 ? 13.523 8.914 23.047 1 56.53 98 LEU A C 1
ATOM 791 O O . LEU A 1 98 ? 13.648 7.957 23.812 1 56.53 98 LEU A O 1
ATOM 795 N N . GLY A 1 99 ? 13.461 10.07 23.547 1 51.03 99 GLY A N 1
ATOM 796 C CA . GLY A 1 99 ? 13.875 10.188 24.938 1 51.03 99 GLY A CA 1
ATOM 797 C C . GLY A 1 99 ? 12.703 10.211 25.906 1 51.03 99 GLY A C 1
ATOM 798 O O . GLY A 1 99 ? 11.766 11 25.734 1 51.03 99 GLY A O 1
ATOM 799 N N . ASP A 1 100 ? 12.172 8.906 26.391 1 50.97 100 ASP A N 1
ATOM 800 C CA . ASP A 1 100 ? 11.211 8.812 27.484 1 50.97 100 ASP A CA 1
ATOM 801 C C . ASP A 1 100 ? 11.148 10.117 28.266 1 50.97 100 ASP A C 1
ATOM 803 O O . ASP A 1 100 ? 10.141 10.406 28.922 1 50.97 100 ASP A O 1
ATOM 807 N N . SER A 1 101 ? 12.266 10.797 28.141 1 52.97 101 SER A N 1
ATOM 808 C CA . SER A 1 101 ? 12.594 11.711 29.234 1 52.97 101 SER A CA 1
ATOM 809 C C . SER A 1 101 ? 12.234 13.148 28.859 1 52.97 101 SER A C 1
ATOM 811 O O . SER A 1 101 ? 12.203 14.023 29.734 1 52.97 101 SER A O 1
ATOM 813 N N . LEU A 1 102 ? 11.906 13.422 27.594 1 59.62 102 LEU A N 1
ATOM 814 C CA . LEU A 1 102 ? 11.977 14.867 27.406 1 59.62 102 LEU A CA 1
ATOM 815 C C . LEU A 1 102 ? 10.625 15.516 27.719 1 59.62 102 LEU A C 1
ATOM 817 O O . LEU A 1 102 ? 10.57 16.531 28.406 1 59.62 102 LEU A O 1
ATOM 821 N N . PHE A 1 103 ? 9.539 14.844 27.125 1 66.44 103 PHE A N 1
ATOM 822 C CA . PHE A 1 103 ? 8.227 15.438 27.328 1 66.44 103 PHE A CA 1
ATOM 823 C C . PHE A 1 103 ? 7.152 14.359 27.453 1 66.44 103 PHE A C 1
ATOM 825 O O . PHE A 1 103 ? 7.008 13.516 26.578 1 66.44 103 PHE A O 1
ATOM 832 N N . ASN A 1 104 ? 6.746 14.359 28.688 1 77.56 104 ASN A N 1
ATOM 833 C CA . ASN A 1 104 ? 5.664 13.414 28.938 1 77.56 104 ASN A CA 1
ATOM 834 C C . ASN A 1 104 ? 4.316 13.969 28.484 1 77.56 104 ASN A C 1
ATOM 836 O O . ASN A 1 104 ? 3.621 14.625 29.266 1 77.56 104 ASN A O 1
ATOM 840 N N . PHE A 1 105 ? 3.965 13.703 27.359 1 82.31 105 PHE A N 1
ATOM 841 C CA . PHE A 1 105 ? 2.725 14.219 26.797 1 82.31 105 PHE A CA 1
ATOM 842 C C . PHE A 1 105 ? 1.516 13.594 27.484 1 82.31 105 PHE A C 1
ATOM 844 O O . PHE A 1 105 ? 0.446 14.203 27.547 1 82.31 105 PHE A O 1
ATOM 851 N N . ASP A 1 106 ? 1.653 12.445 28.031 1 81.38 106 ASP A N 1
ATOM 852 C CA . ASP A 1 106 ? 0.532 11.781 28.688 1 81.38 106 ASP A CA 1
ATOM 853 C C . ASP A 1 106 ? 0.094 12.562 29.922 1 81.38 106 ASP A C 1
ATOM 855 O O . ASP A 1 106 ? -1.101 12.656 30.219 1 81.38 106 ASP A O 1
ATOM 859 N N . ASP A 1 107 ? 1.103 13.047 30.547 1 82.81 107 ASP A N 1
ATOM 860 C CA . ASP A 1 107 ? 0.797 13.852 31.719 1 82.81 107 ASP A CA 1
ATOM 861 C C . ASP A 1 107 ? 0.082 15.148 31.328 1 82.81 107 ASP A C 1
ATOM 863 O O . ASP A 1 107 ? -0.884 15.547 31.984 1 82.81 107 ASP A O 1
ATOM 867 N N . LEU A 1 108 ? 0.608 15.773 30.328 1 85.06 108 LEU A N 1
ATOM 868 C CA . LEU A 1 108 ? -0.036 16.984 29.859 1 85.06 108 LEU A CA 1
ATOM 869 C C . LEU A 1 108 ? -1.463 16.703 29.391 1 85.06 108 LEU A C 1
ATOM 871 O O . LEU A 1 108 ? -2.375 17.484 29.672 1 85.06 108 LEU A O 1
ATOM 875 N N . SER A 1 109 ? -1.599 15.648 28.625 1 84.69 109 SER A N 1
ATOM 876 C CA . SER A 1 109 ? -2.916 15.266 28.141 1 84.69 109 SER A CA 1
ATOM 877 C C . SER A 1 109 ? -3.898 15.055 29.281 1 84.69 109 SER A C 1
ATOM 879 O O . SER A 1 109 ? -5.055 15.469 29.203 1 84.69 109 SER A O 1
ATOM 881 N N . ARG A 1 110 ? -3.467 14.414 30.359 1 84.06 110 ARG A N 1
ATOM 882 C CA . ARG A 1 110 ? -4.312 14.18 31.516 1 84.06 110 ARG A CA 1
ATOM 883 C C . ARG A 1 110 ? -4.711 15.492 32.188 1 84.06 110 ARG A C 1
ATOM 885 O O . ARG A 1 110 ? -5.863 15.672 32.562 1 84.06 110 ARG A O 1
ATOM 892 N N . GLN A 1 111 ? -3.791 16.359 32.281 1 84 111 GLN A N 1
ATOM 893 C CA . GLN A 1 111 ? -4.051 17.672 32.875 1 84 111 GLN A CA 1
ATOM 894 C C . GLN A 1 111 ? -5.055 18.469 32.062 1 84 111 GLN A C 1
ATOM 896 O O . GLN A 1 111 ? -5.93 19.125 32.625 1 84 111 GLN A O 1
ATOM 901 N N . LEU A 1 112 ? -4.852 18.391 30.797 1 84.69 112 LEU A N 1
ATOM 902 C CA . LEU A 1 112 ? -5.734 19.125 29.891 1 84.69 112 LEU A CA 1
ATOM 903 C C . LEU A 1 112 ? -7.156 18.578 29.969 1 84.69 112 LEU A C 1
ATOM 905 O O . LEU A 1 112 ? -8.125 19.344 29.938 1 84.69 112 LEU A O 1
ATOM 909 N N . ILE A 1 113 ? -7.262 17.297 29.953 1 77.81 113 ILE A N 1
ATOM 910 C CA . ILE A 1 113 ? -8.57 16.656 30.047 1 77.81 113 ILE A CA 1
ATOM 911 C C . ILE A 1 113 ? -9.25 17.062 31.359 1 77.81 113 ILE A C 1
ATOM 913 O O . ILE A 1 113 ? -10.461 17.312 31.391 1 77.81 113 ILE A O 1
ATOM 917 N N . GLN A 1 114 ? -8.5 17.156 32.406 1 78.12 114 GLN A N 1
ATOM 918 C CA . GLN A 1 114 ? -9.023 17.516 33.719 1 78.12 114 GLN A CA 1
ATOM 919 C C . GLN A 1 114 ? -9.422 19 33.75 1 78.12 114 GLN A C 1
ATOM 921 O O . GLN A 1 114 ? -10.398 19.359 34.438 1 78.12 114 GLN A O 1
ATOM 926 N N . SER A 1 115 ? -8.648 19.75 33.188 1 75.12 115 SER A N 1
ATOM 927 C CA . SER A 1 115 ? -8.875 21.203 33.219 1 75.12 115 SER A CA 1
ATOM 928 C C . SER A 1 115 ? -10.031 21.594 32.281 1 75.12 115 SER A C 1
ATOM 930 O O . SER A 1 115 ? -10.727 22.578 32.562 1 75.12 115 SER A O 1
ATOM 932 N N . ILE A 1 116 ? -9.969 21.031 31.188 1 64.56 116 ILE A N 1
ATOM 933 C CA . ILE A 1 116 ? -10.961 21.438 30.203 1 64.56 116 ILE A CA 1
ATOM 934 C C . ILE A 1 116 ? -12.32 20.828 30.547 1 64.56 116 ILE A C 1
ATOM 936 O O . ILE A 1 116 ? -12.508 19.625 30.422 1 64.56 116 ILE A O 1
ATOM 940 N N . HIS A 1 117 ? -12.828 21 31.844 1 55.97 117 HIS A N 1
ATOM 941 C CA . HIS A 1 117 ? -14.242 20.734 32.094 1 55.97 117 HIS A CA 1
ATOM 942 C C . HIS A 1 117 ? -15.109 21.188 30.938 1 55.97 117 HIS A C 1
ATOM 944 O O . HIS A 1 117 ? -15.859 22.156 31.062 1 55.97 117 HIS A O 1
ATOM 950 N N . LEU A 1 118 ? -14.617 21.266 29.812 1 49.19 118 LEU A N 1
ATOM 951 C CA . LEU A 1 118 ? -15.43 21.969 28.828 1 49.19 118 LEU A CA 1
ATOM 952 C C . LEU A 1 118 ? -16.797 21.312 28.688 1 49.19 118 LEU A C 1
ATOM 954 O O . LEU A 1 118 ? -16.891 20.109 28.438 1 49.19 118 LEU A O 1
ATOM 958 N N . PRO A 1 119 ? -17.734 21.781 29.406 1 45.97 119 PRO A N 1
ATOM 959 C CA . PRO A 1 119 ? -19.078 21.266 29.141 1 45.97 119 PRO A CA 1
ATOM 960 C C . PRO A 1 119 ? -19.234 20.734 27.719 1 45.97 119 PRO A C 1
ATOM 962 O O . PRO A 1 119 ? -19.891 19.703 27.516 1 45.97 119 PRO A O 1
ATOM 965 N N . ASN A 1 120 ? -18.953 21.594 26.781 1 44.78 120 ASN A N 1
ATOM 966 C CA . ASN A 1 120 ? -19.203 21.359 25.359 1 44.78 120 ASN A CA 1
ATOM 967 C C . ASN A 1 120 ? -18.062 20.562 24.719 1 44.78 120 ASN A C 1
ATOM 969 O O . ASN A 1 120 ? -18.016 20.422 23.484 1 44.78 120 ASN A O 1
ATOM 973 N N . ALA A 1 121 ? -17.031 20.422 25.312 1 47.06 121 ALA A N 1
ATOM 974 C CA . ALA A 1 121 ? -15.812 19.812 24.797 1 47.06 121 ALA A CA 1
ATOM 975 C C . ALA A 1 121 ? -16.047 18.344 24.453 1 47.06 121 ALA A C 1
ATOM 977 O O . ALA A 1 121 ? -15.32 17.75 23.641 1 47.06 121 ALA A O 1
ATOM 978 N N . ILE A 1 122 ? -16.766 17.688 25.344 1 46.53 122 ILE A N 1
ATOM 979 C CA . ILE A 1 122 ? -17.094 16.312 24.984 1 46.53 122 ILE A CA 1
ATOM 980 C C . ILE A 1 122 ? -18.078 16.312 23.812 1 46.53 122 ILE A C 1
ATOM 982 O O . ILE A 1 122 ? -19.297 16.375 24.016 1 46.53 122 ILE A O 1
ATOM 986 N N . GLN A 1 123 ? -18.016 17.344 23.016 1 46.25 123 GLN A N 1
ATOM 987 C CA . GLN A 1 123 ? -18.922 17.234 21.891 1 46.25 123 GLN A CA 1
ATOM 988 C C . GLN A 1 123 ? -19.047 15.781 21.438 1 46.25 123 GLN A C 1
ATOM 990 O O . GLN A 1 123 ? -18.047 15.07 21.312 1 46.25 123 GLN A O 1
ATOM 995 N N . THR A 1 124 ? -20.156 15.305 21.656 1 47.16 124 THR A N 1
ATOM 996 C CA . THR A 1 124 ? -20.703 14.016 21.234 1 47.16 124 THR A CA 1
ATOM 997 C C . THR A 1 124 ? -20.141 13.609 19.875 1 47.16 124 THR A C 1
ATOM 999 O O . THR A 1 124 ? -20.062 14.43 18.953 1 47.16 124 THR A O 1
ATOM 1002 N N . THR A 1 125 ? -19.375 12.68 19.906 1 53.31 125 THR A N 1
ATOM 1003 C CA . THR A 1 125 ? -18.938 11.984 18.703 1 53.31 125 THR A CA 1
ATOM 1004 C C . THR A 1 125 ? -20.062 11.953 17.656 1 53.31 125 THR A C 1
ATOM 1006 O O . THR A 1 125 ? -21.109 11.359 17.891 1 53.31 125 THR A O 1
ATOM 1009 N N . LYS A 1 126 ? -20.312 13.094 16.984 1 57.56 126 LYS A N 1
ATOM 1010 C CA . LYS A 1 126 ? -21.312 13.047 15.914 1 57.56 126 LYS A CA 1
ATOM 1011 C C . LYS A 1 126 ? -20.922 12.008 14.859 1 57.56 126 LYS A C 1
ATOM 1013 O O . LYS A 1 126 ? -19.828 12.062 14.297 1 57.56 126 LYS A O 1
ATOM 1018 N N . VAL A 1 127 ? -21.641 10.922 14.922 1 65.31 127 VAL A N 1
ATOM 1019 C CA . VAL A 1 127 ? -21.5 9.914 13.867 1 65.31 127 VAL A CA 1
ATOM 1020 C C . VAL A 1 127 ? -22 10.484 12.547 1 65.31 127 VAL A C 1
ATOM 1022 O O . VAL A 1 127 ? -23.156 10.898 12.445 1 65.31 127 VAL A O 1
ATOM 1025 N N . ILE A 1 128 ? -21.094 10.75 11.617 1 79.12 128 ILE A N 1
ATOM 1026 C CA . ILE A 1 128 ? -21.438 11.258 10.297 1 79.12 128 ILE A CA 1
ATOM 1027 C C . ILE A 1 128 ? -21.844 10.102 9.383 1 79.12 128 ILE A C 1
ATOM 1029 O O . ILE A 1 128 ? -21.031 9.219 9.109 1 79.12 128 ILE A O 1
ATOM 1033 N N . ALA A 1 129 ? -23.078 10.109 8.992 1 79.94 129 ALA A N 1
ATOM 1034 C CA . ALA A 1 129 ? -23.562 9.07 8.086 1 79.94 129 ALA A CA 1
ATOM 1035 C C . ALA A 1 129 ? -23.219 9.398 6.637 1 79.94 129 ALA A C 1
ATOM 1037 O O . ALA A 1 129 ? -23.203 10.57 6.242 1 79.94 129 ALA A O 1
ATOM 1038 N N . PRO A 1 130 ? -22.953 8.383 5.844 1 86.5 130 PRO A N 1
ATOM 1039 C CA . PRO A 1 130 ? -22.625 8.602 4.434 1 86.5 130 PRO A CA 1
ATOM 1040 C C . PRO A 1 130 ? -23.766 9.266 3.664 1 86.5 130 PRO A C 1
ATOM 1042 O O . PRO A 1 130 ? -24.938 8.945 3.885 1 86.5 130 PRO A O 1
ATOM 1045 N N . LYS A 1 131 ? -23.453 10.227 2.908 1 86.75 131 LYS A N 1
ATOM 1046 C CA . LYS A 1 131 ? -24.359 10.898 1.996 1 86.75 131 LYS A CA 1
ATOM 1047 C C . LYS A 1 131 ? -23.781 10.984 0.59 1 86.75 131 LYS A C 1
ATOM 1049 O O . LYS A 1 131 ? -22.562 10.883 0.41 1 86.75 131 LYS A O 1
ATOM 1054 N N . TRP A 1 132 ? -24.703 11.094 -0.375 1 87.38 132 TRP A N 1
ATOM 1055 C CA . TRP A 1 132 ? -24.297 11.242 -1.768 1 87.38 132 TRP A CA 1
ATOM 1056 C C . TRP A 1 132 ? -24.656 12.633 -2.293 1 87.38 132 TRP A C 1
ATOM 1058 O O . TRP A 1 132 ? -25.719 13.172 -1.981 1 87.38 132 TRP A O 1
ATOM 1068 N N . PRO A 1 133 ? -23.703 13.219 -2.908 1 91.88 133 PRO A N 1
ATOM 1069 C CA . PRO A 1 133 ? -24 14.547 -3.447 1 91.88 133 PRO A CA 1
ATOM 1070 C C . PRO A 1 133 ? -25 14.508 -4.602 1 91.88 133 PRO A C 1
ATOM 1072 O O . PRO A 1 133 ? -25.141 13.477 -5.266 1 91.88 133 PRO A O 1
ATOM 1075 N N . SER A 1 134 ? -25.656 15.633 -4.801 1 87.38 134 SER A N 1
ATOM 1076 C CA . SER A 1 134 ? -26.578 15.766 -5.922 1 87.38 134 SER A CA 1
ATOM 1077 C C . SER A 1 134 ? -25.844 16.031 -7.227 1 87.38 134 SER A C 1
ATOM 1079 O O . SER A 1 134 ? -24.688 16.453 -7.211 1 87.38 134 SER A O 1
ATOM 1081 N N . ARG A 1 135 ? -26.516 15.773 -8.336 1 89.12 135 ARG A N 1
ATOM 1082 C CA . ARG A 1 135 ? -25.922 15.992 -9.648 1 89.12 135 ARG A CA 1
ATOM 1083 C C . ARG A 1 135 ? -25.578 17.469 -9.859 1 89.12 135 ARG A C 1
ATOM 1085 O O . ARG A 1 135 ? -24.469 17.781 -10.312 1 89.12 135 ARG A O 1
ATOM 1092 N N . PRO A 1 136 ? -26.406 18.406 -9.445 1 89.88 136 PRO A N 1
ATOM 1093 C CA . PRO A 1 136 ? -26.047 19.812 -9.625 1 89.88 136 PRO A CA 1
ATOM 1094 C C . PRO A 1 136 ? -24.812 20.203 -8.82 1 89.88 136 PRO A C 1
ATOM 1096 O O . PRO A 1 136 ? -24 21.016 -9.289 1 89.88 136 PRO A O 1
ATOM 1099 N N . LEU A 1 137 ? -24.734 19.641 -7.672 1 92.62 137 LEU A N 1
ATOM 1100 C CA . LEU A 1 137 ? -23.562 19.938 -6.859 1 92.62 137 LEU A CA 1
ATOM 1101 C C . LEU A 1 137 ? -22.297 19.422 -7.52 1 92.62 137 LEU A C 1
ATOM 1103 O O . LEU A 1 137 ? -21.25 20.062 -7.477 1 92.62 137 LEU A O 1
ATOM 1107 N N . ALA A 1 138 ? -22.359 18.25 -8.125 1 94.5 138 ALA A N 1
ATOM 1108 C CA . ALA A 1 138 ? -21.219 17.672 -8.836 1 94.5 138 ALA A CA 1
ATOM 1109 C C . ALA A 1 138 ? -20.844 18.516 -10.039 1 94.5 138 ALA A C 1
ATOM 1111 O O . ALA A 1 138 ? -19.656 18.734 -10.305 1 94.5 138 ALA A O 1
ATOM 1112 N N . GLU A 1 139 ? -21.828 19.016 -10.711 1 93.75 139 GLU A N 1
ATOM 1113 C CA . GLU A 1 139 ? -21.578 19.875 -11.867 1 93.75 139 GLU A CA 1
ATOM 1114 C C . GLU A 1 139 ? -20.938 21.188 -11.453 1 93.75 139 GLU A C 1
ATOM 1116 O O . GLU A 1 139 ? -20.031 21.688 -12.125 1 93.75 139 GLU A O 1
ATOM 1121 N N . GLN A 1 140 ? -21.391 21.703 -10.375 1 93.38 140 GLN A N 1
ATOM 1122 C CA . GLN A 1 140 ? -20.828 22.938 -9.852 1 93.38 140 GLN A CA 1
ATOM 1123 C C . GLN A 1 140 ? -19.359 22.734 -9.445 1 93.38 140 GLN A C 1
ATOM 1125 O O . GLN A 1 140 ? -18.531 23.609 -9.656 1 93.38 140 GLN A O 1
ATOM 1130 N N . ALA A 1 141 ? -19.141 21.609 -8.836 1 95.62 141 ALA A N 1
ATOM 1131 C CA . ALA A 1 141 ? -17.766 21.297 -8.438 1 95.62 141 ALA A CA 1
ATOM 1132 C C . ALA A 1 141 ? -16.844 21.203 -9.656 1 95.62 141 ALA A C 1
ATOM 1134 O O . ALA A 1 141 ? -15.727 21.703 -9.633 1 95.62 141 ALA A O 1
ATOM 1135 N N . ILE A 1 142 ? -17.328 20.578 -10.695 1 95.75 142 ILE A N 1
ATOM 1136 C CA . ILE A 1 142 ? -16.547 20.422 -11.914 1 95.75 142 ILE A CA 1
ATOM 1137 C C . ILE A 1 142 ? -16.297 21.797 -12.547 1 95.75 142 ILE A C 1
ATOM 1139 O O . ILE A 1 142 ? -15.18 22.078 -13 1 95.75 142 ILE A O 1
ATOM 1143 N N . GLU A 1 143 ? -17.266 22.594 -12.523 1 94.12 143 GLU A N 1
ATOM 1144 C CA . GLU A 1 143 ? -17.141 23.938 -13.086 1 94.12 143 GLU A CA 1
ATOM 1145 C C . GLU A 1 143 ? -16.109 24.766 -12.305 1 94.12 143 GLU A C 1
ATOM 1147 O O . GLU A 1 143 ? -15.266 25.438 -12.906 1 94.12 143 GLU A O 1
ATOM 1152 N N . TYR A 1 144 ? -16.203 24.688 -11.078 1 92.94 144 TYR A N 1
ATOM 1153 C CA . TYR A 1 144 ? -15.258 25.422 -10.258 1 92.94 144 TYR A CA 1
ATOM 1154 C C . TYR A 1 144 ? -13.836 24.938 -10.5 1 92.94 144 TYR A C 1
ATOM 1156 O O . TYR A 1 144 ? -12.914 25.734 -10.656 1 92.94 144 TYR A O 1
ATOM 1164 N N . PHE A 1 145 ? -13.656 23.672 -10.516 1 94.5 145 PHE A N 1
ATOM 1165 C CA . PHE A 1 145 ? -12.352 23.062 -10.727 1 94.5 145 PHE A CA 1
ATOM 1166 C C . PHE A 1 145 ? -11.773 23.469 -12.07 1 94.5 145 PHE A C 1
ATOM 1168 O O . PHE A 1 145 ? -10.586 23.812 -12.172 1 94.5 145 PHE A O 1
ATOM 1175 N N . SER A 1 146 ? -12.609 23.469 -13.047 1 94.44 146 SER A N 1
ATOM 1176 C CA . SER A 1 146 ? -12.18 23.781 -14.406 1 94.44 146 SER A CA 1
ATOM 1177 C C . SER A 1 146 ? -11.914 25.281 -14.57 1 94.44 146 SER A C 1
ATOM 1179 O O . SER A 1 146 ? -10.883 25.672 -15.125 1 94.44 146 SER A O 1
ATOM 1181 N N . CYS A 1 147 ? -12.734 26.109 -13.992 1 92.75 147 CYS A N 1
ATOM 1182 C CA . CYS A 1 147 ? -12.641 27.547 -14.164 1 92.75 147 CYS A CA 1
ATOM 1183 C C . CYS A 1 147 ? -11.422 28.109 -13.43 1 92.75 147 CYS A C 1
ATOM 1185 O O . CYS A 1 147 ? -10.805 29.078 -13.883 1 92.75 147 CYS A O 1
ATOM 1187 N N . ASN A 1 148 ? -11.133 27.422 -12.359 1 91.56 148 ASN A N 1
ATOM 1188 C CA . ASN A 1 148 ? -10.023 27.938 -11.562 1 91.56 148 ASN A CA 1
ATOM 1189 C C . ASN A 1 148 ? -8.719 27.188 -11.875 1 91.56 148 ASN A C 1
ATOM 1191 O O . ASN A 1 148 ? -7.699 27.438 -11.234 1 91.56 148 ASN A O 1
ATOM 1195 N N . LYS A 1 149 ? -8.758 26.297 -12.797 1 93.81 149 LYS A N 1
ATOM 1196 C CA . LYS A 1 149 ? -7.602 25.562 -13.289 1 93.81 149 LYS A CA 1
ATOM 1197 C C . LYS A 1 149 ? -6.855 24.875 -12.148 1 93.81 149 LYS A C 1
ATOM 1199 O O . LYS A 1 149 ? -5.625 24.938 -12.078 1 93.81 149 LYS A O 1
ATOM 1204 N N . LEU A 1 150 ? -7.609 24.266 -11.266 1 94 150 LEU A N 1
ATOM 1205 C CA . LEU A 1 150 ? -7.055 23.672 -10.062 1 94 150 LEU A CA 1
ATOM 1206 C C . LEU A 1 150 ? -6.242 22.422 -10.406 1 94 150 LEU A C 1
ATOM 1208 O O . LEU A 1 150 ? -5.48 21.922 -9.57 1 94 150 LEU A O 1
ATOM 1212 N N . TYR A 1 151 ? -6.344 21.969 -11.664 1 95.44 151 TYR A N 1
ATOM 1213 C CA . TYR A 1 151 ? -5.562 20.828 -12.117 1 95.44 151 TYR A CA 1
ATOM 1214 C C . TYR A 1 151 ? -4.07 21.109 -12 1 95.44 151 TYR A C 1
ATOM 1216 O O . TYR A 1 151 ? -3.271 20.188 -11.805 1 95.44 151 TYR A O 1
ATOM 1224 N N . ALA A 1 152 ? -3.699 22.297 -12.094 1 94.62 152 ALA A N 1
ATOM 1225 C CA . ALA A 1 152 ? -2.291 22.688 -12 1 94.62 152 ALA A CA 1
ATOM 1226 C C . ALA A 1 152 ? -1.71 22.328 -10.641 1 94.62 152 ALA A C 1
ATOM 1228 O O . ALA A 1 152 ? -0.554 21.906 -10.539 1 94.62 152 ALA A O 1
ATOM 1229 N N . ILE A 1 153 ? -2.516 22.422 -9.602 1 93.31 153 ILE A N 1
ATOM 1230 C CA . ILE A 1 153 ? -2.061 22.172 -8.234 1 93.31 153 ILE A CA 1
ATOM 1231 C C . ILE A 1 153 ? -2.412 20.734 -7.828 1 93.31 153 ILE A C 1
ATOM 1233 O O . ILE A 1 153 ? -1.61 20.062 -7.188 1 93.31 153 ILE A O 1
ATOM 1237 N N . PHE A 1 154 ? -3.65 20.344 -8.203 1 94.44 154 PHE A N 1
ATOM 1238 C CA . PHE A 1 154 ? -4.141 19.031 -7.84 1 94.44 154 PHE A CA 1
ATOM 1239 C C . PHE A 1 154 ? -4.566 18.25 -9.078 1 94.44 154 PHE A C 1
ATOM 1241 O O . PHE A 1 154 ? -5.758 18.062 -9.328 1 94.44 154 PHE A O 1
ATOM 1248 N N . PRO A 1 155 ? -3.592 17.719 -9.781 1 96.12 155 PRO A N 1
ATOM 1249 C CA . PRO A 1 155 ? -3.963 16.922 -10.953 1 96.12 155 PRO A CA 1
ATOM 1250 C C . PRO A 1 155 ? -4.5 15.547 -10.57 1 96.12 155 PRO A C 1
ATOM 1252 O O . PRO A 1 155 ? -3.908 14.523 -10.938 1 96.12 155 PRO A O 1
ATOM 1255 N N . VAL A 1 156 ? -5.641 15.492 -9.992 1 97 156 VAL A N 1
ATOM 1256 C CA . VAL A 1 156 ? -6.129 14.273 -9.352 1 97 156 VAL A CA 1
ATOM 1257 C C . VAL A 1 156 ? -7.27 13.68 -10.172 1 97 156 VAL A C 1
ATOM 1259 O O . VAL A 1 156 ? -7.566 12.484 -10.062 1 97 156 VAL A O 1
ATOM 1262 N N . VAL A 1 157 ? -7.871 14.516 -11.055 1 97.44 157 VAL A N 1
ATOM 1263 C CA . VAL A 1 157 ? -8.961 13.984 -11.859 1 97.44 157 VAL A CA 1
ATOM 1264 C C . VAL A 1 157 ? -8.82 14.461 -13.305 1 97.44 157 VAL A C 1
ATOM 1266 O O . VAL A 1 157 ? -8.305 15.547 -13.562 1 97.44 157 VAL A O 1
ATOM 1269 N N . ASP A 1 158 ? -9.227 13.578 -14.148 1 95.12 158 ASP A N 1
ATOM 1270 C CA . ASP A 1 158 ? -9.461 13.977 -15.531 1 95.12 158 ASP A CA 1
ATOM 1271 C C . ASP A 1 158 ? -10.828 14.633 -15.688 1 95.12 158 ASP A C 1
ATOM 1273 O O . ASP A 1 158 ? -11.852 13.953 -15.695 1 95.12 158 ASP A O 1
ATOM 1277 N N . ILE A 1 159 ? -10.805 15.875 -15.969 1 92.31 159 ILE A N 1
ATOM 1278 C CA . ILE A 1 159 ? -12.023 16.672 -15.914 1 92.31 159 ILE A CA 1
ATOM 1279 C C . ILE A 1 159 ? -12.961 16.266 -17.047 1 92.31 159 ILE A C 1
ATOM 1281 O O . ILE A 1 159 ? -14.188 16.281 -16.875 1 92.31 159 ILE A O 1
ATOM 1285 N N . GLU A 1 160 ? -12.461 15.992 -18.172 1 92 160 GLU A N 1
ATOM 1286 C CA . GLU A 1 160 ? -13.305 15.578 -19.281 1 92 160 GLU A CA 1
ATOM 1287 C C . GLU A 1 160 ? -14 14.25 -18.984 1 92 160 GLU A C 1
ATOM 1289 O O . GLU A 1 160 ? -15.203 14.109 -19.219 1 92 160 GLU A O 1
ATOM 1294 N N . ALA A 1 161 ? -13.195 13.344 -18.516 1 92.69 161 ALA A N 1
ATOM 1295 C CA . ALA A 1 161 ? -13.758 12.039 -18.188 1 92.69 161 ALA A CA 1
ATOM 1296 C C . ALA A 1 161 ? -14.805 12.164 -17.078 1 92.69 161 ALA A C 1
ATOM 1298 O O . ALA A 1 161 ? -15.836 11.492 -17.109 1 92.69 161 ALA A O 1
ATOM 1299 N N . LEU A 1 162 ? -14.555 13.008 -16.125 1 93.88 162 LEU A N 1
ATOM 1300 C CA . LEU A 1 162 ? -15.461 13.188 -14.992 1 93.88 162 LEU A CA 1
ATOM 1301 C C . LEU A 1 162 ? -16.766 13.828 -15.438 1 93.88 162 LEU A C 1
ATOM 1303 O O . LEU A 1 162 ? -17.828 13.492 -14.922 1 93.88 162 LEU A O 1
ATOM 1307 N N . THR A 1 163 ? -16.672 14.742 -16.344 1 93.62 163 THR A N 1
ATOM 1308 C CA . THR A 1 163 ? -17.859 15.398 -16.875 1 93.62 163 THR A CA 1
ATOM 1309 C C . THR A 1 163 ? -18.766 14.383 -17.578 1 93.62 163 THR A C 1
ATOM 1311 O O . THR A 1 163 ? -19.984 14.398 -17.391 1 93.62 163 THR A O 1
ATOM 1314 N N . VAL A 1 164 ? -18.125 13.531 -18.312 1 91.38 164 VAL A N 1
ATOM 1315 C CA . VAL A 1 164 ? -18.891 12.492 -19.016 1 91.38 164 VAL A CA 1
ATOM 1316 C C . VAL A 1 164 ? -19.562 11.57 -18 1 91.38 164 VAL A C 1
ATOM 1318 O O . VAL A 1 164 ? -20.703 11.148 -18.188 1 91.38 164 VAL A O 1
ATOM 1321 N N . LEU A 1 165 ? -18.859 11.25 -16.969 1 90.56 165 LEU A N 1
ATOM 1322 C CA . LEU A 1 165 ? -19.391 10.359 -15.938 1 90.56 165 LEU A CA 1
ATOM 1323 C C . LEU A 1 165 ? -20.594 10.992 -15.234 1 90.56 165 LEU A C 1
ATOM 1325 O O . LEU A 1 165 ? -21.578 10.305 -14.961 1 90.56 165 LEU A O 1
ATOM 1329 N N . VAL A 1 166 ? -20.531 12.195 -14.898 1 90.62 166 VAL A N 1
ATOM 1330 C CA . VAL A 1 166 ? -21.625 12.883 -14.211 1 90.62 166 VAL A CA 1
ATOM 1331 C C . VAL A 1 166 ? -22.828 13 -15.133 1 90.62 166 VAL A C 1
ATOM 1333 O O . VAL A 1 166 ? -23.969 12.852 -14.695 1 90.62 166 VAL A O 1
ATOM 1336 N N . ASP A 1 167 ? -22.578 13.164 -16.406 1 87.19 167 ASP A N 1
ATOM 1337 C CA . ASP A 1 167 ? -23.641 13.281 -17.391 1 87.19 167 ASP A CA 1
ATOM 1338 C C . ASP A 1 167 ? -24.344 11.945 -17.609 1 87.19 167 ASP A C 1
ATOM 1340 O O . ASP A 1 167 ? -25.516 11.906 -17.984 1 87.19 167 ASP A O 1
ATOM 1344 N N . SER A 1 168 ? -23.609 10.859 -17.344 1 83.44 168 SER A N 1
ATOM 1345 C CA . SER A 1 168 ? -24.188 9.531 -17.531 1 83.44 168 SER A CA 1
ATOM 1346 C C . SER A 1 168 ? -25 9.102 -16.312 1 83.44 168 SER A C 1
ATOM 1348 O O . SER A 1 168 ? -25.484 7.969 -16.25 1 83.44 168 SER A O 1
ATOM 1350 N N . ASP A 1 169 ? -25.219 9.875 -15.406 1 75.81 169 ASP A N 1
ATOM 1351 C CA . ASP A 1 169 ? -26.062 9.711 -14.219 1 75.81 169 ASP A CA 1
ATOM 1352 C C . ASP A 1 169 ? -25.578 8.547 -13.359 1 75.81 169 ASP A C 1
ATOM 1354 O O . ASP A 1 169 ? -26.375 7.73 -12.898 1 75.81 169 ASP A O 1
ATOM 1358 N N . VAL A 1 170 ? -24.344 8.453 -13.25 1 75.06 170 VAL A N 1
ATOM 1359 C CA . VAL A 1 170 ? -23.719 7.406 -12.438 1 75.06 170 VAL A CA 1
ATOM 1360 C C . VAL A 1 170 ? -24.172 7.559 -10.984 1 75.06 170 VAL A C 1
ATOM 1362 O O . VAL A 1 170 ? -24.234 6.578 -10.234 1 75.06 170 VAL A O 1
ATOM 1365 N N . LEU A 1 171 ? -24.562 8.672 -10.594 1 69.31 171 LEU A N 1
ATOM 1366 C CA . LEU A 1 171 ? -24.953 8.938 -9.211 1 69.31 171 LEU A CA 1
ATOM 1367 C C . LEU A 1 171 ? -26.406 8.562 -8.969 1 69.31 171 LEU A C 1
ATOM 1369 O O . LEU A 1 171 ? -26.859 8.5 -7.824 1 69.31 171 LEU A O 1
ATOM 1373 N N . ASP A 1 172 ? -26.922 8.234 -10.047 1 65.25 172 ASP A N 1
ATOM 1374 C CA . ASP A 1 172 ? -28.297 7.793 -9.891 1 65.25 172 ASP A CA 1
ATOM 1375 C C . ASP A 1 172 ? -28.375 6.375 -9.328 1 65.25 172 ASP A C 1
ATOM 1377 O O . ASP A 1 172 ? -27.875 5.434 -9.945 1 65.25 172 ASP A O 1
ATOM 1381 N N . GLN A 1 173 ? -28.875 6.262 -8.227 1 58.28 173 GLN A N 1
ATOM 1382 C CA . GLN A 1 173 ? -28.938 5.008 -7.488 1 58.28 173 GLN A CA 1
ATOM 1383 C C . GLN A 1 173 ? -29.859 4.004 -8.18 1 58.28 173 GLN A C 1
ATOM 1385 O O . GLN A 1 173 ? -29.734 2.795 -7.965 1 58.28 173 GLN A O 1
ATOM 1390 N N . ASN A 1 174 ? -30.641 4.555 -8.938 1 51.34 174 ASN A N 1
ATOM 1391 C CA . ASN A 1 174 ? -31.641 3.697 -9.562 1 51.34 174 ASN A CA 1
ATOM 1392 C C . ASN A 1 174 ? -31.094 2.998 -10.805 1 51.34 174 ASN A C 1
ATOM 1394 O O . ASN A 1 174 ? -31.75 2.119 -11.367 1 51.34 174 ASN A O 1
ATOM 1398 N N . LYS A 1 175 ? -30.078 3.461 -11.164 1 53.91 175 LYS A N 1
ATOM 1399 C CA . LYS A 1 175 ? -29.578 2.824 -12.375 1 53.91 175 LYS A CA 1
ATOM 1400 C C . LYS A 1 175 ? -28.797 1.556 -12.047 1 53.91 175 LYS A C 1
ATOM 1402 O O . LYS A 1 175 ? -28.172 1.458 -10.977 1 53.91 175 LYS A O 1
ATOM 1407 N N . SER A 1 176 ? -28.953 0.573 -12.867 1 49.81 176 SER A N 1
ATOM 1408 C CA . SER A 1 176 ? -28.547 -0.825 -12.789 1 49.81 176 SER A CA 1
ATOM 1409 C C . SER A 1 176 ? -27.016 -0.95 -12.742 1 49.81 176 SER A C 1
ATOM 1411 O O . SER A 1 176 ? -26.484 -1.884 -12.141 1 49.81 176 SER A O 1
ATOM 1413 N N . SER A 1 177 ? -26.344 0.009 -13.375 1 62.34 177 SER A N 1
ATOM 1414 C CA . SER A 1 177 ? -24.938 -0.36 -13.484 1 62.34 177 SER A CA 1
ATOM 1415 C C . SER A 1 177 ? -24.078 0.376 -12.453 1 62.34 177 SER A C 1
ATOM 1417 O O . SER A 1 177 ? -23.812 1.569 -12.609 1 62.34 177 SER A O 1
ATOM 1419 N N . PHE A 1 178 ? -24.016 -0.271 -11.375 1 68.75 178 PHE A N 1
ATOM 1420 C CA . PHE A 1 178 ? -23.234 0.295 -10.273 1 68.75 178 PHE A CA 1
ATOM 1421 C C . PHE A 1 178 ? -21.75 0.045 -10.484 1 68.75 178 PHE A C 1
ATOM 1423 O O . PHE A 1 178 ? -21.312 -1.104 -10.602 1 68.75 178 PHE A O 1
ATOM 1430 N N . ASN A 1 179 ? -21.047 1.182 -10.742 1 85.12 179 ASN A N 1
ATOM 1431 C CA . ASN A 1 179 ? -19.594 1.105 -10.742 1 85.12 179 ASN A CA 1
ATOM 1432 C C . ASN A 1 179 ? -19 1.824 -9.539 1 85.12 179 ASN A C 1
ATOM 1434 O O . ASN A 1 179 ? -19.031 3.053 -9.461 1 85.12 179 ASN A O 1
ATOM 1438 N N . ALA A 1 180 ? -18.469 1.075 -8.664 1 88.56 180 ALA A N 1
ATOM 1439 C CA . ALA A 1 180 ? -17.984 1.591 -7.383 1 88.56 180 ALA A CA 1
ATOM 1440 C C . ALA A 1 180 ? -16.875 2.615 -7.586 1 88.56 180 ALA A C 1
ATOM 1442 O O . ALA A 1 180 ? -16.828 3.637 -6.898 1 88.56 180 ALA A O 1
ATOM 1443 N N . ALA A 1 181 ? -15.984 2.428 -8.523 1 94.69 181 ALA A N 1
ATOM 1444 C CA . ALA A 1 181 ? -14.859 3.336 -8.766 1 94.69 181 ALA A CA 1
ATOM 1445 C C . ALA A 1 181 ? -15.352 4.688 -9.266 1 94.69 181 ALA A C 1
ATOM 1447 O O . ALA A 1 181 ? -14.891 5.734 -8.805 1 94.69 181 ALA A O 1
ATOM 1448 N N . ASN A 1 182 ? -16.297 4.664 -10.211 1 93.69 182 ASN A N 1
ATOM 1449 C CA . ASN A 1 182 ? -16.844 5.902 -10.742 1 93.69 182 ASN A CA 1
ATOM 1450 C C . ASN A 1 182 ? -17.562 6.711 -9.656 1 93.69 182 ASN A C 1
ATOM 1452 O O . ASN A 1 182 ? -17.359 7.922 -9.555 1 93.69 182 ASN A O 1
ATOM 1456 N N . ARG A 1 183 ? -18.281 6.066 -8.906 1 92.19 183 ARG A N 1
ATOM 1457 C CA . ARG A 1 183 ? -19.047 6.738 -7.859 1 92.19 183 ARG A CA 1
ATOM 1458 C C . ARG A 1 183 ? -18.125 7.293 -6.785 1 92.19 183 ARG A C 1
ATOM 1460 O O . ARG A 1 183 ? -18.297 8.43 -6.332 1 92.19 183 ARG A O 1
ATOM 1467 N N . ALA A 1 184 ? -17.203 6.422 -6.344 1 95.69 184 ALA A N 1
ATOM 1468 C CA . ALA A 1 184 ? -16.266 6.859 -5.312 1 95.69 184 ALA A CA 1
ATOM 1469 C C . ALA A 1 184 ? -15.461 8.078 -5.777 1 95.69 184 ALA A C 1
ATOM 1471 O O . ALA A 1 184 ? -15.211 8.992 -4.996 1 95.69 184 ALA A O 1
ATOM 1472 N N . CYS A 1 185 ? -15.07 8.109 -7 1 97.25 185 CYS A N 1
ATOM 1473 C CA . CYS A 1 185 ? -14.297 9.211 -7.555 1 97.25 185 CYS A CA 1
ATOM 1474 C C . CYS A 1 185 ? -15.102 10.5 -7.543 1 97.25 185 CYS A C 1
ATOM 1476 O O . CYS A 1 185 ? -14.625 11.531 -7.059 1 97.25 185 CYS A O 1
ATOM 1478 N N . ILE A 1 186 ? -16.328 10.453 -8.008 1 96 186 ILE A N 1
ATOM 1479 C CA . ILE A 1 186 ? -17.172 11.641 -8.102 1 96 186 ILE A CA 1
ATOM 1480 C C . ILE A 1 186 ? -17.453 12.18 -6.703 1 96 186 ILE A C 1
ATOM 1482 O O . ILE A 1 186 ? -17.312 13.375 -6.449 1 96 186 ILE A O 1
ATOM 1486 N N . VAL A 1 187 ? -17.828 11.312 -5.828 1 95.94 187 VAL A N 1
ATOM 1487 C CA . VAL A 1 187 ? -18.25 11.742 -4.5 1 95.94 187 VAL A CA 1
ATOM 1488 C C . VAL A 1 187 ? -17.047 12.312 -3.736 1 95.94 187 VAL A C 1
ATOM 1490 O O . VAL A 1 187 ? -17.172 13.344 -3.068 1 95.94 187 VAL A O 1
ATOM 1493 N N . ALA A 1 188 ? -15.922 11.648 -3.814 1 98.06 188 ALA A N 1
ATOM 1494 C CA . ALA A 1 188 ? -14.719 12.148 -3.152 1 98.06 188 ALA A CA 1
ATOM 1495 C C . ALA A 1 188 ? -14.281 13.484 -3.752 1 98.06 188 ALA A C 1
ATOM 1497 O O . ALA A 1 188 ? -13.82 14.375 -3.033 1 98.06 188 ALA A O 1
ATOM 1498 N N . PHE A 1 189 ? -14.445 13.586 -5.082 1 98.06 189 PHE A N 1
ATOM 1499 C CA . PHE A 1 189 ? -14.102 14.836 -5.758 1 98.06 189 PHE A CA 1
ATOM 1500 C C . PHE A 1 189 ? -14.969 15.984 -5.258 1 98.06 189 PHE A C 1
ATOM 1502 O O . PHE A 1 189 ? -14.453 17.047 -4.926 1 98.06 189 PHE A O 1
ATOM 1509 N N . VAL A 1 190 ? -16.234 15.766 -5.16 1 96.88 190 VAL A N 1
ATOM 1510 C CA . VAL A 1 190 ? -17.156 16.797 -4.695 1 96.88 190 VAL A CA 1
ATOM 1511 C C . VAL A 1 190 ? -16.844 17.156 -3.246 1 96.88 190 VAL A C 1
ATOM 1513 O O . VAL A 1 190 ? -16.922 18.328 -2.863 1 96.88 190 VAL A O 1
ATOM 1516 N N . ALA A 1 191 ? -16.516 16.141 -2.475 1 96.94 191 ALA A N 1
ATOM 1517 C CA . ALA A 1 191 ? -16.141 16.406 -1.084 1 96.94 191 ALA A CA 1
ATOM 1518 C C . ALA A 1 191 ? -14.945 17.344 -0.998 1 96.94 191 ALA A C 1
ATOM 1520 O O . ALA A 1 191 ? -14.961 18.312 -0.246 1 96.94 191 ALA A O 1
ATOM 1521 N N . LEU A 1 192 ? -13.922 17.094 -1.764 1 96.56 192 LEU A N 1
ATOM 1522 C CA . LEU A 1 192 ? -12.703 17.891 -1.72 1 96.56 192 LEU A CA 1
ATOM 1523 C C . LEU A 1 192 ? -12.984 19.328 -2.146 1 96.56 192 LEU A C 1
ATOM 1525 O O . LEU A 1 192 ? -12.57 20.281 -1.474 1 96.56 192 LEU A O 1
ATOM 1529 N N . ILE A 1 193 ? -13.711 19.484 -3.234 1 95.56 193 ILE A N 1
ATOM 1530 C CA . ILE A 1 193 ? -13.992 20.828 -3.756 1 95.56 193 ILE A CA 1
ATOM 1531 C C . ILE A 1 193 ? -14.891 21.578 -2.779 1 95.56 193 ILE A C 1
ATOM 1533 O O . ILE A 1 193 ? -14.703 22.781 -2.559 1 95.56 193 ILE A O 1
ATOM 1537 N N . SER A 1 194 ? -15.828 20.859 -2.188 1 93.94 194 SER A N 1
ATOM 1538 C CA . SER A 1 194 ? -16.703 21.5 -1.215 1 93.94 194 SER A CA 1
ATOM 1539 C C . SER A 1 194 ? -15.938 21.984 0.008 1 93.94 194 SER A C 1
ATOM 1541 O O . SER A 1 194 ? -16.281 23 0.603 1 93.94 194 SER A O 1
ATOM 1543 N N . ARG A 1 195 ? -15.016 21.297 0.383 1 91.38 195 ARG A N 1
ATOM 1544 C CA . ARG A 1 195 ? -14.195 21.688 1.526 1 91.38 195 ARG A CA 1
ATOM 1545 C C . ARG A 1 195 ? -13.328 22.891 1.193 1 91.38 195 ARG A C 1
ATOM 1547 O O . ARG A 1 195 ? -13.141 23.781 2.031 1 91.38 195 ARG A O 1
ATOM 1554 N N . LEU A 1 196 ? -12.789 22.938 0.035 1 87.62 196 LEU A N 1
ATOM 1555 C CA . LEU A 1 196 ? -11.938 24.047 -0.386 1 87.62 196 LEU A CA 1
ATOM 1556 C C . LEU A 1 196 ? -12.742 25.344 -0.475 1 87.62 196 LEU A C 1
ATOM 1558 O O . LEU A 1 196 ? -12.203 26.422 -0.258 1 87.62 196 LEU A O 1
ATOM 1562 N N . ARG A 1 197 ? -14.031 25.172 -0.691 1 85.75 197 ARG A N 1
ATOM 1563 C CA . ARG A 1 197 ? -14.859 26.359 -0.883 1 85.75 197 ARG A CA 1
ATOM 1564 C C . ARG A 1 197 ? -15.977 26.422 0.15 1 85.75 197 ARG A C 1
ATOM 1566 O O . ARG A 1 197 ? -17.109 26.797 -0.171 1 85.75 197 ARG A O 1
ATOM 1573 N N . ARG A 1 198 ? -15.727 26.078 1.183 1 76.38 198 ARG A N 1
ATOM 1574 C CA . ARG A 1 198 ? -16.75 25.922 2.219 1 76.38 198 ARG A CA 1
ATOM 1575 C C . ARG A 1 198 ? -17.516 27.219 2.424 1 76.38 198 ARG A C 1
ATOM 1577 O O . ARG A 1 198 ? -18.688 27.203 2.805 1 76.38 198 ARG A O 1
ATOM 1584 N N . HIS A 1 199 ? -16.938 28.266 2.041 1 75.62 199 HIS A N 1
ATOM 1585 C CA . HIS A 1 199 ? -17.562 29.531 2.359 1 75.62 199 HIS A CA 1
ATOM 1586 C C . HIS A 1 199 ? -18.359 30.078 1.167 1 75.62 199 HIS A C 1
ATOM 1588 O O . HIS A 1 199 ? -19.078 31.062 1.289 1 75.62 199 HIS A O 1
ATOM 1594 N N . GLU A 1 200 ? -18.344 29.344 0.17 1 80.38 200 GLU A N 1
ATOM 1595 C CA . GLU A 1 200 ? -19.094 29.781 -0.998 1 80.38 200 GLU A CA 1
ATOM 1596 C C . GLU A 1 200 ? -20.547 29.312 -0.923 1 80.38 200 GLU A C 1
ATOM 1598 O O . GLU A 1 200 ? -20.812 28.172 -0.53 1 80.38 200 GLU A O 1
ATOM 1603 N N . PRO A 1 201 ? -21.391 30.188 -1.25 1 80.44 201 PRO A N 1
ATOM 1604 C CA . PRO A 1 201 ? -22.828 29.859 -1.157 1 80.44 201 PRO A CA 1
ATOM 1605 C C . PRO A 1 201 ? -23.203 28.641 -1.979 1 80.44 201 PRO A C 1
ATOM 1607 O O . PRO A 1 201 ? -24.094 27.891 -1.587 1 80.44 201 PRO A O 1
ATOM 1610 N N . GLY A 1 202 ? -22.609 28.453 -3.037 1 80.06 202 GLY A N 1
ATOM 1611 C CA . GLY A 1 202 ? -22.938 27.312 -3.883 1 80.06 202 GLY A CA 1
ATOM 1612 C C . GLY A 1 202 ? -22.672 25.984 -3.213 1 80.06 202 GLY A C 1
ATOM 1613 O O . GLY A 1 202 ? -23.25 24.953 -3.605 1 80.06 202 GLY A O 1
ATOM 1614 N N . PHE A 1 203 ? -21.906 25.969 -2.156 1 85.88 203 PHE A N 1
ATOM 1615 C CA . PHE A 1 203 ? -21.547 24.734 -1.474 1 85.88 203 PHE A CA 1
ATOM 1616 C C . PHE A 1 203 ? -22.062 24.734 -0.043 1 85.88 203 PHE A C 1
ATOM 1618 O O . PHE A 1 203 ? -21.641 23.906 0.775 1 85.88 203 PHE A O 1
ATOM 1625 N N . ALA A 1 204 ? -22.984 25.609 0.293 1 83 204 ALA A N 1
ATOM 1626 C CA . ALA A 1 204 ? -23.484 25.781 1.652 1 83 204 ALA A CA 1
ATOM 1627 C C . ALA A 1 204 ? -24.203 24.531 2.139 1 83 204 ALA A C 1
ATOM 1629 O O . ALA A 1 204 ? -24.125 24.188 3.318 1 83 204 ALA A O 1
ATOM 1630 N N . GLU A 1 205 ? -24.781 23.891 1.23 1 83.94 205 GLU A N 1
ATOM 1631 C CA . GLU A 1 205 ? -25.562 22.719 1.635 1 83.94 205 GLU A CA 1
ATOM 1632 C C . GLU A 1 205 ? -24.734 21.438 1.506 1 83.94 205 GLU A C 1
ATOM 1634 O O . GLU A 1 205 ? -25.203 20.344 1.824 1 83.94 205 GLU A O 1
ATOM 1639 N N . ALA A 1 206 ? -23.562 21.609 1.073 1 91.12 206 ALA A N 1
ATOM 1640 C CA . ALA A 1 206 ? -22.703 20.422 0.89 1 91.12 206 ALA A CA 1
ATOM 1641 C C . ALA A 1 206 ? -22.25 19.875 2.232 1 91.12 206 ALA A C 1
ATOM 1643 O O . ALA A 1 206 ? -22.062 20.625 3.193 1 91.12 206 ALA A O 1
ATOM 1644 N N . ASP A 1 207 ? -22.141 18.594 2.346 1 90.5 207 ASP A N 1
ATOM 1645 C CA . ASP A 1 207 ? -21.609 17.906 3.512 1 90.5 207 ASP A CA 1
ATOM 1646 C C . ASP A 1 207 ? -20.391 17.047 3.137 1 90.5 207 ASP A C 1
ATOM 1648 O O . ASP A 1 207 ? -20.5 15.82 3.033 1 90.5 207 ASP A O 1
ATOM 1652 N N . PRO A 1 208 ? -19.266 17.672 3 1 94 208 PRO A N 1
ATOM 1653 C CA . PRO A 1 208 ? -18.094 16.969 2.482 1 94 208 PRO A CA 1
ATOM 1654 C C . PRO A 1 208 ? -17.688 15.773 3.346 1 94 208 PRO A C 1
ATOM 1656 O O . PRO A 1 208 ? -17.297 14.734 2.82 1 94 208 PRO A O 1
ATOM 1659 N N . ASP A 1 209 ? -17.844 15.875 4.676 1 91.38 209 ASP A N 1
ATOM 1660 C CA . ASP A 1 209 ? -17.469 14.766 5.555 1 91.38 209 ASP A CA 1
ATOM 1661 C C . ASP A 1 209 ? -18.359 13.547 5.289 1 91.38 209 ASP A C 1
ATOM 1663 O O . ASP A 1 209 ? -17.875 12.414 5.281 1 91.38 209 ASP A O 1
ATOM 1667 N N . ALA A 1 210 ? -19.547 13.742 5.098 1 91.38 210 ALA A N 1
ATOM 1668 C CA . ALA A 1 210 ? -20.484 12.656 4.793 1 91.38 210 ALA A CA 1
ATOM 1669 C C . ALA A 1 210 ? -20.156 12.023 3.439 1 91.38 210 ALA A C 1
ATOM 1671 O O . ALA A 1 210 ? -20.328 10.812 3.256 1 91.38 210 ALA A O 1
ATOM 1672 N N . TYR A 1 211 ? -19.766 12.859 2.467 1 94.06 211 TYR A N 1
ATOM 1673 C CA . TYR A 1 211 ? -19.391 12.359 1.151 1 94.06 211 TYR A CA 1
ATOM 1674 C C . TYR A 1 211 ? -18.156 11.469 1.247 1 94.06 211 TYR A C 1
ATOM 1676 O O . TYR A 1 211 ? -18.062 10.453 0.553 1 94.06 211 TYR A O 1
ATOM 1684 N N . ILE A 1 212 ? -17.219 11.828 2.135 1 95.69 212 ILE A N 1
ATOM 1685 C CA . ILE A 1 212 ? -16.016 11.031 2.33 1 95.69 212 ILE A CA 1
ATOM 1686 C C . ILE A 1 212 ? -16.391 9.688 2.965 1 95.69 212 ILE A C 1
ATOM 1688 O O . ILE A 1 212 ? -15.844 8.648 2.594 1 95.69 212 ILE A O 1
ATOM 1692 N N . GLU A 1 213 ? -17.328 9.75 3.863 1 93.12 213 GLU A N 1
ATOM 1693 C CA . GLU A 1 213 ? -17.797 8.508 4.457 1 93.12 213 GLU A CA 1
ATOM 1694 C C . GLU A 1 213 ? -18.422 7.594 3.402 1 93.12 213 GLU A C 1
ATOM 1696 O O . GLU A 1 213 ? -18.266 6.375 3.459 1 93.12 213 GLU A O 1
ATOM 1701 N N . ALA A 1 214 ? -19.109 8.188 2.506 1 91.75 214 ALA A N 1
ATOM 1702 C CA . ALA A 1 214 ? -19.703 7.418 1.418 1 91.75 214 ALA A CA 1
ATOM 1703 C C . ALA A 1 214 ? -18.625 6.797 0.534 1 91.75 214 ALA A C 1
ATOM 1705 O O . ALA A 1 214 ? -18.719 5.625 0.161 1 91.75 214 ALA A O 1
ATOM 1706 N N . ALA A 1 215 ? -17.641 7.562 0.163 1 95.25 215 ALA A N 1
ATOM 1707 C CA . ALA A 1 215 ? -16.547 7.051 -0.655 1 95.25 215 ALA A CA 1
ATOM 1708 C C . ALA A 1 215 ? -15.797 5.934 0.065 1 95.25 215 ALA A C 1
ATOM 1710 O O . ALA A 1 215 ? -15.43 4.926 -0.548 1 95.25 215 ALA A O 1
ATOM 1711 N N . LEU A 1 216 ? -15.562 6.074 1.376 1 95 216 LEU A N 1
ATOM 1712 C CA . LEU A 1 216 ? -14.867 5.066 2.17 1 95 216 LEU A CA 1
ATOM 1713 C C . LEU A 1 216 ? -15.664 3.768 2.213 1 95 216 LEU A C 1
ATOM 1715 O O . LEU A 1 216 ? -15.086 2.68 2.24 1 95 216 LEU A O 1
ATOM 1719 N N . SER A 1 217 ? -16.938 3.906 2.209 1 91.31 217 SER A N 1
ATOM 1720 C CA . SER A 1 217 ? -17.781 2.721 2.275 1 91.31 217 SER A CA 1
ATOM 1721 C C . SER A 1 217 ? -17.625 1.856 1.03 1 91.31 217 SER A C 1
ATOM 1723 O O . SER A 1 217 ? -17.984 0.675 1.039 1 91.31 217 SER A O 1
ATOM 1725 N N . LEU A 1 218 ? -17.062 2.369 0.003 1 92.81 218 LEU A N 1
ATOM 1726 C CA . LEU A 1 218 ? -16.891 1.643 -1.251 1 92.81 218 LEU A CA 1
ATOM 1727 C C . LEU A 1 218 ? -15.5 1.031 -1.344 1 92.81 218 LEU A C 1
ATOM 1729 O O . LEU A 1 218 ? -15.148 0.432 -2.361 1 92.81 218 LEU A O 1
ATOM 1733 N N . LEU A 1 219 ? -14.711 1.084 -0.288 1 95.12 219 LEU A N 1
ATOM 1734 C CA . LEU A 1 219 ? -13.336 0.603 -0.3 1 95.12 219 LEU A CA 1
ATOM 1735 C C . LEU A 1 219 ? -13.281 -0.886 -0.626 1 95.12 219 LEU A C 1
ATOM 1737 O O . LEU A 1 219 ? -12.406 -1.332 -1.371 1 95.12 219 LEU A O 1
ATOM 1741 N N . PRO A 1 220 ? -14.211 -1.702 -0.093 1 93.56 220 PRO A N 1
ATOM 1742 C CA . PRO A 1 220 ? -14.148 -3.121 -0.453 1 93.56 220 PRO A CA 1
ATOM 1743 C C . PRO A 1 220 ? -14.273 -3.354 -1.957 1 93.56 220 PRO A C 1
ATOM 1745 O O . PRO A 1 220 ? -13.547 -4.176 -2.521 1 93.56 220 PRO A O 1
ATOM 1748 N N . GLN A 1 221 ? -15.094 -2.619 -2.607 1 92.5 221 GLN A N 1
ATOM 1749 C CA . GLN A 1 221 ? -15.258 -2.738 -4.055 1 92.5 221 GLN A CA 1
ATOM 1750 C C . GLN A 1 221 ? -14.055 -2.166 -4.793 1 92.5 221 GLN A C 1
ATOM 1752 O O . GLN A 1 221 ? -13.664 -2.678 -5.844 1 92.5 221 GLN A O 1
ATOM 1757 N N . LEU A 1 222 ? -13.5 -1.112 -4.195 1 95.12 222 LEU A N 1
ATOM 1758 C CA . LEU A 1 222 ? -12.352 -0.477 -4.828 1 95.12 222 LEU A CA 1
ATOM 1759 C C . LEU A 1 222 ? -11.141 -1.411 -4.832 1 95.12 222 LEU A C 1
ATOM 1761 O O . LEU A 1 222 ? -10.273 -1.312 -5.703 1 95.12 222 LEU A O 1
ATOM 1765 N N . THR A 1 223 ? -11.094 -2.352 -3.924 1 95 223 THR A N 1
ATOM 1766 C CA . THR A 1 223 ? -9.977 -3.291 -3.855 1 95 223 THR A CA 1
ATOM 1767 C C . THR A 1 223 ? -9.969 -4.211 -5.074 1 95 223 THR A C 1
ATOM 1769 O O . THR A 1 223 ? -8.914 -4.719 -5.469 1 95 223 THR A O 1
ATOM 1772 N N . LEU A 1 224 ? -11.125 -4.387 -5.668 1 92.19 224 LEU A N 1
ATOM 1773 C CA . LEU A 1 224 ? -11.234 -5.273 -6.824 1 92.19 224 LEU A CA 1
ATOM 1774 C C . LEU A 1 224 ? -10.883 -4.535 -8.109 1 92.19 224 LEU A C 1
ATOM 1776 O O . LEU A 1 224 ? -10.633 -5.16 -9.141 1 92.19 224 LEU A O 1
ATOM 1780 N N . GLU A 1 225 ? -10.859 -3.191 -8.023 1 92.5 225 GLU A N 1
ATOM 1781 C CA . GLU A 1 225 ? -10.578 -2.357 -9.188 1 92.5 225 GLU A CA 1
ATOM 1782 C C . GLU A 1 225 ? -9.086 -2.027 -9.273 1 92.5 225 GLU A C 1
ATOM 1784 O O . GLU A 1 225 ? -8.703 -0.855 -9.273 1 92.5 225 GLU A O 1
ATOM 1789 N N . HIS A 1 226 ? -8.281 -3.037 -9.539 1 90.88 226 HIS A N 1
ATOM 1790 C CA . HIS A 1 226 ? -6.836 -2.924 -9.352 1 90.88 226 HIS A CA 1
ATOM 1791 C C . HIS A 1 226 ? -6.156 -2.365 -10.594 1 90.88 226 HIS A C 1
ATOM 1793 O O . HIS A 1 226 ? -4.957 -2.084 -10.578 1 90.88 226 HIS A O 1
ATOM 1799 N N . THR A 1 227 ? -6.891 -2.15 -11.703 1 93.56 227 THR A N 1
ATOM 1800 C CA . THR A 1 227 ? -6.344 -1.522 -12.898 1 93.56 227 THR A CA 1
ATOM 1801 C C . THR A 1 227 ? -7.277 -0.431 -13.414 1 93.56 227 THR A C 1
ATOM 1803 O O . THR A 1 227 ? -7.414 -0.242 -14.625 1 93.56 227 THR A O 1
ATOM 1806 N N . ASN A 1 228 ? -7.938 0.168 -12.57 1 95.75 228 ASN A N 1
ATOM 1807 C CA . ASN A 1 228 ? -8.898 1.217 -12.898 1 95.75 228 ASN A CA 1
ATOM 1808 C C . ASN A 1 228 ? -8.391 2.594 -12.477 1 95.75 228 ASN A C 1
ATOM 1810 O O . ASN A 1 228 ? -8.18 2.846 -11.289 1 95.75 228 ASN A O 1
ATOM 1814 N N . ILE A 1 229 ? -8.227 3.518 -13.398 1 97.56 229 ILE A N 1
ATOM 1815 C CA . ILE A 1 229 ? -7.668 4.836 -13.117 1 97.56 229 ILE A CA 1
ATOM 1816 C C . ILE A 1 229 ? -8.625 5.625 -12.227 1 97.56 229 ILE A C 1
ATOM 1818 O O . ILE A 1 229 ? -8.195 6.445 -11.414 1 97.56 229 ILE A O 1
ATOM 1822 N N . ARG A 1 230 ? -9.984 5.367 -12.383 1 97.38 230 ARG A N 1
ATOM 1823 C CA . ARG A 1 230 ? -10.953 6.047 -11.531 1 97.38 230 ARG A CA 1
ATOM 1824 C C . ARG A 1 230 ? -10.789 5.633 -10.07 1 97.38 230 ARG A C 1
ATOM 1826 O O . ARG A 1 230 ? -10.977 6.445 -9.164 1 97.38 230 ARG A O 1
ATOM 1833 N N . ALA A 1 231 ? -10.508 4.367 -9.891 1 97.88 231 ALA A N 1
ATOM 1834 C CA . ALA A 1 231 ? -10.234 3.904 -8.539 1 97.88 231 ALA A CA 1
ATOM 1835 C C . ALA A 1 231 ? -8.992 4.586 -7.965 1 97.88 231 ALA A C 1
ATOM 1837 O O . ALA A 1 231 ? -8.969 4.965 -6.793 1 97.88 231 ALA A O 1
ATOM 1838 N N . LEU A 1 232 ? -7.965 4.719 -8.781 1 98.56 232 LEU A N 1
ATOM 1839 C CA . LEU A 1 232 ? -6.754 5.422 -8.383 1 98.56 232 LEU A CA 1
ATOM 1840 C C . LEU A 1 232 ? -7.066 6.859 -7.984 1 98.56 232 LEU A C 1
ATOM 1842 O O . LEU A 1 232 ? -6.617 7.332 -6.938 1 98.56 232 LEU A O 1
ATOM 1846 N N . GLU A 1 233 ? -7.848 7.531 -8.82 1 98.62 233 GLU A N 1
ATOM 1847 C CA . GLU A 1 233 ? -8.258 8.906 -8.539 1 98.62 233 GLU A CA 1
ATOM 1848 C C . GLU A 1 233 ? -9.016 8.992 -7.219 1 98.62 233 GLU A C 1
ATOM 1850 O O . GLU A 1 233 ? -8.758 9.875 -6.406 1 98.62 233 GLU A O 1
ATOM 1855 N N . ALA A 1 234 ? -9.914 8.086 -7.039 1 98.44 234 ALA A N 1
ATOM 1856 C CA . ALA A 1 234 ? -10.727 8.086 -5.828 1 98.44 234 ALA A CA 1
ATOM 1857 C C . ALA A 1 234 ? -9.859 7.93 -4.582 1 98.44 234 ALA A C 1
ATOM 1859 O O . ALA A 1 234 ? -10.047 8.641 -3.594 1 98.44 234 ALA A O 1
ATOM 1860 N N . LEU A 1 235 ? -8.938 6.996 -4.605 1 98.69 235 LEU A N 1
ATOM 1861 C CA . LEU A 1 235 ? -8.062 6.75 -3.469 1 98.69 235 LEU A CA 1
ATOM 1862 C C . LEU A 1 235 ? -7.203 7.973 -3.166 1 98.69 235 LEU A C 1
ATOM 1864 O O . LEU A 1 235 ? -7.012 8.328 -2.002 1 98.69 235 LEU A O 1
ATOM 1868 N N . LEU A 1 236 ? -6.707 8.617 -4.148 1 98.56 236 LEU A N 1
ATOM 1869 C CA . LEU A 1 236 ? -5.879 9.805 -3.957 1 98.56 236 LEU A CA 1
ATOM 1870 C C . LEU A 1 236 ? -6.711 10.969 -3.43 1 98.56 236 LEU A C 1
ATOM 1872 O O . LEU A 1 236 ? -6.242 11.742 -2.592 1 98.56 236 LEU A O 1
ATOM 1876 N N . LEU A 1 237 ? -7.934 11.078 -3.984 1 98.5 237 LEU A N 1
ATOM 1877 C CA . LEU A 1 237 ? -8.836 12.109 -3.484 1 98.5 237 LEU A CA 1
ATOM 1878 C C . LEU A 1 237 ? -9.117 11.914 -1.999 1 98.5 237 LEU A C 1
ATOM 1880 O O . LEU A 1 237 ? -9.109 12.875 -1.229 1 98.5 237 LEU A O 1
ATOM 1884 N N . LEU A 1 238 ? -9.328 10.68 -1.633 1 98.19 238 LEU A N 1
ATOM 1885 C CA . LEU A 1 238 ? -9.555 10.367 -0.226 1 98.19 238 LEU A CA 1
ATOM 1886 C C . LEU A 1 238 ? -8.336 10.727 0.616 1 98.19 238 LEU A C 1
ATOM 1888 O O . LEU A 1 238 ? -8.469 11.336 1.678 1 98.19 238 LEU A O 1
ATOM 1892 N N . ALA A 1 239 ? -7.172 10.367 0.157 1 97.56 239 ALA A N 1
ATOM 1893 C CA . ALA A 1 239 ? -5.945 10.664 0.889 1 97.56 239 ALA A CA 1
ATOM 1894 C C . ALA A 1 239 ? -5.73 12.164 1.027 1 97.56 239 ALA A C 1
ATOM 1896 O O . ALA A 1 239 ? -5.355 12.648 2.096 1 97.56 239 ALA A O 1
ATOM 1897 N N . LEU A 1 240 ? -6.008 12.922 -0.028 1 96.5 240 LEU A N 1
ATOM 1898 C CA . LEU A 1 240 ? -5.816 14.367 -0.039 1 96.5 240 LEU A CA 1
ATOM 1899 C C . LEU A 1 240 ? -6.781 15.047 0.926 1 96.5 240 LEU A C 1
ATOM 1901 O O . LEU A 1 240 ? -6.445 16.078 1.521 1 96.5 240 LEU A O 1
ATOM 1905 N N . TYR A 1 241 ? -7.953 14.477 1.037 1 96.12 241 TYR A N 1
ATOM 1906 C CA . TYR A 1 241 ? -8.953 15.047 1.934 1 96.12 241 TYR A CA 1
ATOM 1907 C C . TYR A 1 241 ? -8.617 14.75 3.389 1 96.12 241 TYR A C 1
ATOM 1909 O O . TYR A 1 241 ? -8.789 15.602 4.262 1 96.12 241 TYR A O 1
ATOM 1917 N N . ILE A 1 242 ? -8.094 13.57 3.684 1 94.75 242 ILE A N 1
ATOM 1918 C CA . ILE A 1 242 ? -7.992 13.062 5.047 1 94.75 242 ILE A CA 1
ATOM 1919 C C . ILE A 1 242 ? -6.684 13.531 5.68 1 94.75 242 ILE A C 1
ATOM 1921 O O . ILE A 1 242 ? -6.645 13.859 6.867 1 94.75 242 ILE A O 1
ATOM 1925 N N . ALA A 1 243 ? -5.621 13.609 4.973 1 93.44 243 ALA A N 1
ATOM 1926 C CA . ALA A 1 243 ? -4.297 13.914 5.508 1 93.44 243 ALA A CA 1
ATOM 1927 C C . ALA A 1 243 ? -4.297 15.25 6.25 1 93.44 243 ALA A C 1
ATOM 1929 O O . ALA A 1 243 ? -3.812 15.344 7.379 1 93.44 243 ALA A O 1
ATOM 1930 N N . PRO A 1 244 ? -4.957 16.297 5.719 1 91.75 244 PRO A N 1
ATOM 1931 C CA . PRO A 1 244 ? -4.906 17.594 6.387 1 91.75 244 PRO A CA 1
ATOM 1932 C C . PRO A 1 244 ? -5.859 17.688 7.578 1 91.75 244 PRO A C 1
ATOM 1934 O O . PRO A 1 244 ? -5.953 18.734 8.227 1 91.75 244 PRO A O 1
ATOM 1937 N N . LEU A 1 245 ? -6.543 16.625 7.891 1 89 245 LEU A N 1
ATOM 1938 C CA . LEU A 1 245 ? -7.449 16.609 9.039 1 89 245 LEU A CA 1
ATOM 1939 C C . LEU A 1 245 ? -6.727 16.156 10.297 1 89 245 LEU A C 1
ATOM 1941 O O . LEU A 1 245 ? -7.355 15.961 11.344 1 89 245 LEU A O 1
ATOM 1945 N N . GLY A 1 246 ? -5.504 15.984 10.188 1 88.75 246 GLY A N 1
ATOM 1946 C CA . GLY A 1 246 ? -4.719 15.539 11.328 1 88.75 246 GLY A CA 1
ATOM 1947 C C . GLY A 1 246 ? -4.574 14.031 11.406 1 88.75 246 GLY A C 1
ATOM 1948 O O . GLY A 1 246 ? -4.211 13.492 12.445 1 88.75 246 GLY A O 1
ATOM 1949 N N . GLN A 1 247 ? -4.895 13.398 10.273 1 89.19 247 GLN A N 1
ATOM 1950 C CA . GLN A 1 247 ? -4.82 11.945 10.227 1 89.19 247 GLN A CA 1
ATOM 1951 C C . GLN A 1 247 ? -3.963 11.477 9.047 1 89.19 247 GLN A C 1
ATOM 1953 O O . GLN A 1 247 ? -4.426 10.711 8.203 1 89.19 247 GLN A O 1
ATOM 1958 N N . PRO A 1 248 ? -2.768 11.852 9.016 1 90.94 248 PRO A N 1
ATOM 1959 C CA . PRO A 1 248 ? -1.924 11.453 7.891 1 90.94 248 PRO A CA 1
ATOM 1960 C C . PRO A 1 248 ? -1.706 9.945 7.82 1 90.94 248 PRO A C 1
ATOM 1962 O O . PRO A 1 248 ? -1.53 9.398 6.73 1 90.94 248 PRO A O 1
ATOM 1965 N N . GLN A 1 249 ? -1.79 9.258 8.945 1 91.75 249 GLN A N 1
ATOM 1966 C CA . GLN A 1 249 ? -1.558 7.82 8.961 1 91.75 249 GLN A CA 1
ATOM 1967 C C . GLN A 1 249 ? -2.666 7.078 8.219 1 91.75 249 GLN A C 1
ATOM 1969 O O . GLN A 1 249 ? -2.398 6.109 7.5 1 91.75 249 GLN A O 1
ATOM 1974 N N . THR A 1 250 ? -3.865 7.574 8.461 1 93.19 250 THR A N 1
ATOM 1975 C CA . THR A 1 250 ? -4.984 6.992 7.734 1 93.19 250 THR A CA 1
ATOM 1976 C C . THR A 1 250 ? -4.84 7.242 6.234 1 93.19 250 THR A C 1
ATOM 1978 O O . THR A 1 250 ? -5.09 6.348 5.426 1 93.19 250 THR A O 1
ATOM 1981 N N . ALA A 1 251 ? -4.473 8.438 5.895 1 96 251 ALA A N 1
ATOM 1982 C CA . ALA A 1 251 ? -4.254 8.781 4.492 1 96 251 ALA A CA 1
ATOM 1983 C C . ALA A 1 251 ? -3.174 7.895 3.873 1 96 251 ALA A C 1
ATOM 1985 O O . ALA A 1 251 ? -3.256 7.535 2.697 1 96 251 ALA A O 1
ATOM 1986 N N . GLU A 1 252 ? -2.199 7.512 4.629 1 96.75 252 GLU A N 1
ATOM 1987 C CA . GLU A 1 252 ? -1.092 6.707 4.125 1 96.75 252 GLU A CA 1
ATOM 1988 C C . GLU A 1 252 ? -1.553 5.297 3.766 1 96.75 252 GLU A C 1
ATOM 1990 O O . GLU A 1 252 ? -1.011 4.676 2.85 1 96.75 252 GLU A O 1
ATOM 1995 N N . ILE A 1 253 ? -2.518 4.773 4.5 1 97.94 253 ILE A N 1
ATOM 1996 C CA . ILE A 1 253 ? -3.049 3.453 4.184 1 97.94 253 ILE A CA 1
ATOM 1997 C C . ILE A 1 253 ? -3.74 3.488 2.822 1 97.94 253 ILE A C 1
ATOM 1999 O O . ILE A 1 253 ? -3.578 2.574 2.01 1 97.94 253 ILE A O 1
ATOM 2003 N N . LEU A 1 254 ? -4.508 4.535 2.594 1 98.31 254 LEU A N 1
ATOM 2004 C CA . LEU A 1 254 ? -5.168 4.719 1.305 1 98.31 254 LEU A CA 1
ATOM 2005 C C . LEU A 1 254 ? -4.145 4.949 0.198 1 98.31 254 LEU A C 1
ATOM 2007 O O . LEU A 1 254 ? -4.309 4.453 -0.919 1 98.31 254 LEU A O 1
ATOM 2011 N N . LEU A 1 255 ? -3.119 5.691 0.544 1 98.44 255 LEU A N 1
ATOM 2012 C CA . LEU A 1 255 ? -2.043 5.926 -0.413 1 98.44 255 LEU A CA 1
ATOM 2013 C C . LEU A 1 255 ? -1.364 4.613 -0.797 1 98.44 255 LEU A C 1
ATOM 2015 O O . LEU A 1 255 ? -0.937 4.445 -1.941 1 98.44 255 LEU A O 1
ATOM 2019 N N . ALA A 1 256 ? -1.238 3.717 0.127 1 98.56 256 ALA A N 1
ATOM 2020 C CA . ALA A 1 256 ? -0.63 2.422 -0.165 1 98.56 256 ALA A CA 1
ATOM 2021 C C . ALA A 1 256 ? -1.419 1.675 -1.237 1 98.56 256 ALA A C 1
ATOM 2023 O O . ALA A 1 256 ? -0.836 1.114 -2.168 1 98.56 256 ALA A O 1
ATOM 2024 N N . MET A 1 257 ? -2.699 1.639 -1.092 1 98.5 257 MET A N 1
ATOM 2025 C CA . MET A 1 257 ? -3.547 1.05 -2.123 1 98.5 257 MET A CA 1
ATOM 2026 C C . MET A 1 257 ? -3.326 1.736 -3.467 1 98.5 257 MET A C 1
ATOM 2028 O O . MET A 1 257 ? -3.195 1.07 -4.496 1 98.5 257 MET A O 1
ATOM 2032 N N . ALA A 1 258 ? -3.27 3.059 -3.422 1 98.69 258 ALA A N 1
ATOM 2033 C CA . ALA A 1 258 ? -3.105 3.85 -4.637 1 98.69 258 ALA A CA 1
ATOM 2034 C C . ALA A 1 258 ? -1.792 3.514 -5.336 1 98.69 258 ALA A C 1
ATOM 2036 O O . ALA A 1 258 ? -1.74 3.428 -6.566 1 98.69 258 ALA A O 1
ATOM 2037 N N . VAL A 1 259 ? -0.736 3.35 -4.594 1 98.5 259 VAL A N 1
ATOM 2038 C CA . VAL A 1 259 ? 0.577 3.057 -5.156 1 98.5 259 VAL A CA 1
ATOM 2039 C C . VAL A 1 259 ? 0.533 1.727 -5.906 1 98.5 259 VAL A C 1
ATOM 2041 O O . VAL A 1 259 ? 1.089 1.605 -7 1 98.5 259 VAL A O 1
ATOM 2044 N N . ARG A 1 260 ? -0.124 0.748 -5.348 1 98.12 260 ARG A N 1
ATOM 2045 C CA . ARG A 1 260 ? -0.212 -0.543 -6.023 1 98.12 260 ARG A CA 1
ATOM 2046 C C . ARG A 1 260 ? -1.016 -0.433 -7.316 1 98.12 260 ARG A C 1
ATOM 2048 O O . ARG A 1 260 ? -0.639 -1.008 -8.336 1 98.12 260 ARG A O 1
ATOM 2055 N N . VAL A 1 261 ? -2.127 0.283 -7.27 1 98.06 261 VAL A N 1
ATOM 2056 C CA . VAL A 1 261 ? -2.914 0.486 -8.477 1 98.06 261 VAL A CA 1
ATOM 2057 C C . VAL A 1 261 ? -2.076 1.222 -9.523 1 98.06 261 VAL A C 1
ATOM 2059 O O . VAL A 1 261 ? -2.133 0.899 -10.711 1 98.06 261 VAL A O 1
ATOM 2062 N N . LEU A 1 262 ? -1.318 2.193 -9.062 1 97.94 262 LEU A N 1
ATOM 2063 C CA . LEU A 1 262 ? -0.455 2.975 -9.938 1 97.94 262 LEU A CA 1
ATOM 2064 C C . LEU A 1 262 ? 0.566 2.08 -10.633 1 97.94 262 LEU A C 1
ATOM 2066 O O . LEU A 1 262 ? 0.79 2.207 -11.836 1 97.94 262 LEU A O 1
ATOM 2070 N N . TYR A 1 263 ? 1.192 1.185 -9.914 1 96.25 263 TYR A N 1
ATOM 2071 C CA . TYR A 1 263 ? 2.145 0.238 -10.484 1 96.25 263 TYR A CA 1
ATOM 2072 C C . TYR A 1 263 ? 1.459 -0.688 -11.484 1 96.25 263 TYR A C 1
ATOM 2074 O O . TYR A 1 263 ? 2.014 -0.988 -12.547 1 96.25 263 TYR A O 1
ATOM 2082 N N . ASN A 1 264 ? 0.244 -1.125 -11.148 1 94.94 264 ASN A N 1
ATOM 2083 C CA . ASN A 1 264 ? -0.499 -2.014 -12.031 1 94.94 264 ASN A CA 1
ATOM 2084 C C . ASN A 1 264 ? -0.821 -1.336 -13.367 1 94.94 264 ASN A C 1
ATOM 2086 O O . ASN A 1 264 ? -0.878 -1.995 -14.406 1 94.94 264 ASN A O 1
ATOM 2090 N N . LEU A 1 265 ? -1.007 -0.024 -13.273 1 95.44 265 LEU A N 1
ATOM 2091 C CA . LEU A 1 265 ? -1.359 0.737 -14.469 1 95.44 265 LEU A CA 1
ATOM 2092 C C . LEU A 1 265 ? -0.109 1.157 -15.234 1 95.44 265 LEU A C 1
ATOM 2094 O O . LEU A 1 265 ? -0.204 1.687 -16.344 1 95.44 265 LEU A O 1
ATOM 2098 N N . GLY A 1 266 ? 1.052 0.952 -14.633 1 94 266 GLY A N 1
ATOM 2099 C CA . GLY A 1 266 ? 2.307 1.319 -15.266 1 94 266 GLY A CA 1
ATOM 2100 C C . GLY A 1 266 ? 2.604 2.805 -15.188 1 94 266 GLY A C 1
ATOM 2101 O O . GLY A 1 266 ? 3.361 3.336 -16 1 94 266 GLY A O 1
ATOM 2102 N N . GLY A 1 267 ? 2.035 3.455 -14.211 1 96.06 267 GLY A N 1
ATOM 2103 C CA . GLY A 1 267 ? 2.195 4.895 -14.094 1 96.06 267 GLY A CA 1
ATOM 2104 C C . GLY A 1 267 ? 3.594 5.309 -13.672 1 96.06 267 GLY A C 1
ATOM 2105 O O . GLY A 1 267 ? 3.986 6.465 -13.852 1 96.06 267 GLY A O 1
ATOM 2106 N N . ASN A 1 268 ? 4.367 4.434 -13.102 1 96.25 268 ASN A N 1
ATOM 2107 C CA . ASN A 1 268 ? 5.711 4.754 -12.633 1 96.25 268 ASN A CA 1
ATOM 2108 C C . ASN A 1 268 ? 6.711 4.793 -13.789 1 96.25 268 ASN A C 1
ATOM 2110 O O . ASN A 1 268 ? 7.852 5.223 -13.609 1 96.25 268 ASN A O 1
ATOM 2114 N N . ILE A 1 269 ? 6.227 4.387 -14.961 1 93.75 269 ILE A N 1
ATOM 2115 C CA . ILE A 1 269 ? 7.117 4.332 -16.109 1 93.75 269 ILE A CA 1
ATOM 2116 C C . ILE A 1 269 ? 6.648 5.324 -17.172 1 93.75 269 ILE A C 1
ATOM 2118 O O . ILE A 1 269 ? 5.449 5.438 -17.438 1 93.75 269 ILE A O 1
ATOM 2122 N N . ASN A 1 270 ? 7.578 6.074 -17.688 1 91.56 270 ASN A N 1
ATOM 2123 C CA . ASN A 1 270 ? 7.305 6.992 -18.797 1 91.56 270 ASN A CA 1
ATOM 2124 C C . ASN A 1 270 ? 7.762 6.418 -20.125 1 91.56 270 ASN A C 1
ATOM 2126 O O . ASN A 1 270 ? 8.773 6.852 -20.688 1 91.56 270 ASN A O 1
ATOM 2130 N N . ALA A 1 271 ? 6.945 5.52 -20.656 1 79.5 271 ALA A N 1
ATOM 2131 C CA . ALA A 1 271 ? 7.32 4.844 -21.891 1 79.5 271 ALA A CA 1
ATOM 2132 C C . ALA A 1 271 ? 7.133 5.766 -23.094 1 79.5 271 ALA A C 1
ATOM 2134 O O . ALA A 1 271 ? 6.133 6.484 -23.188 1 79.5 271 ALA A O 1
ATOM 2135 N N . ASN A 1 272 ? 8.148 5.875 -23.844 1 78 272 ASN A N 1
ATOM 2136 C CA . ASN A 1 272 ? 8.078 6.66 -25.078 1 78 272 ASN A CA 1
ATOM 2137 C C . ASN A 1 272 ? 7.566 5.828 -26.25 1 78 272 ASN A C 1
ATOM 2139 O O . ASN A 1 272 ? 8.352 5.402 -27.094 1 78 272 ASN A O 1
ATOM 2143 N N . VAL A 1 273 ? 6.324 5.52 -26.219 1 80.19 273 VAL A N 1
ATOM 2144 C CA . VAL A 1 273 ? 5.711 4.754 -27.297 1 80.19 273 VAL A CA 1
ATOM 2145 C C . VAL A 1 273 ? 4.742 5.641 -28.078 1 80.19 273 VAL A C 1
ATOM 2147 O O . VAL A 1 273 ? 4.156 6.57 -27.516 1 80.19 273 VAL A O 1
ATOM 2150 N N . PRO A 1 274 ? 4.695 5.359 -29.297 1 84.94 274 PRO A N 1
ATOM 2151 C CA . PRO A 1 274 ? 3.693 6.117 -30.062 1 84.94 274 PRO A CA 1
ATOM 2152 C C . PRO A 1 274 ? 2.273 5.902 -29.531 1 84.94 274 PRO A C 1
ATOM 2154 O O . PRO A 1 274 ? 1.894 4.77 -29.219 1 84.94 274 PRO A O 1
ATOM 2157 N N . ARG A 1 275 ? 1.658 7.078 -29.453 1 87.56 275 ARG A N 1
ATOM 2158 C CA . ARG A 1 275 ? 0.312 7.02 -28.891 1 87.56 275 ARG A CA 1
ATOM 2159 C C . ARG A 1 275 ? -0.655 7.875 -29.703 1 87.56 275 ARG A C 1
ATOM 2161 O O . ARG A 1 275 ? -0.262 8.898 -30.266 1 87.56 275 ARG A O 1
ATOM 2168 N N . THR A 1 276 ? -1.877 7.328 -29.719 1 91 276 THR A N 1
ATOM 2169 C CA . THR A 1 276 ? -2.949 8.188 -30.203 1 91 276 THR A CA 1
ATOM 2170 C C . THR A 1 276 ? -3.17 9.367 -29.266 1 91 276 THR A C 1
ATOM 2172 O O . THR A 1 276 ? -2.725 9.336 -28.109 1 91 276 THR A O 1
ATOM 2175 N N . PRO A 1 277 ? -3.717 10.359 -29.734 1 89.88 277 PRO A N 1
ATOM 2176 C CA . PRO A 1 277 ? -3.947 11.523 -28.875 1 89.88 277 PRO A CA 1
ATOM 2177 C C . PRO A 1 277 ? -4.699 11.164 -27.594 1 89.88 277 PRO A C 1
ATOM 2179 O O . PRO A 1 277 ? -4.391 11.695 -26.531 1 89.88 277 PRO A O 1
ATOM 2182 N N . SER A 1 278 ? -5.637 10.367 -27.75 1 89.94 278 SER A N 1
ATOM 2183 C CA . SER A 1 278 ? -6.398 9.945 -26.578 1 89.94 278 SER A CA 1
ATOM 2184 C C . SER A 1 278 ? -5.527 9.156 -25.609 1 89.94 278 SER A C 1
ATOM 2186 O O . SER A 1 278 ? -5.621 9.336 -24.391 1 89.94 278 SER A O 1
ATOM 2188 N N . GLN A 1 279 ? -4.727 8.344 -26.156 1 91.44 279 GLN A N 1
ATOM 2189 C CA . GLN A 1 279 ? -3.811 7.57 -25.328 1 91.44 279 GLN A CA 1
ATOM 2190 C C . GLN A 1 279 ? -2.756 8.461 -24.688 1 91.44 279 GLN A C 1
ATOM 2192 O O . GLN A 1 279 ? -2.33 8.219 -23.562 1 91.44 279 GLN A O 1
ATOM 2197 N N . ALA A 1 280 ? -2.404 9.43 -25.438 1 92.25 280 ALA A N 1
ATOM 2198 C CA . ALA A 1 280 ? -1.414 10.375 -24.922 1 92.25 280 ALA A CA 1
ATOM 2199 C C . ALA A 1 280 ? -1.973 11.156 -23.734 1 92.25 280 ALA A C 1
ATOM 2201 O O . ALA A 1 280 ? -1.274 11.375 -22.75 1 92.25 280 ALA A O 1
ATOM 2202 N N . ARG A 1 281 ? -3.158 11.586 -23.906 1 91.88 281 ARG A N 1
ATOM 2203 C CA . ARG A 1 281 ? -3.809 12.312 -22.812 1 91.88 281 ARG A CA 1
ATOM 2204 C C . ARG A 1 281 ? -3.951 11.438 -21.578 1 91.88 281 ARG A C 1
ATOM 2206 O O . ARG A 1 281 ? -3.746 11.898 -20.453 1 91.88 281 ARG A O 1
ATOM 2213 N N . TYR A 1 282 ? -4.336 10.242 -21.844 1 94.12 282 TYR A N 1
ATOM 2214 C CA . TYR A 1 282 ? -4.465 9.273 -20.766 1 94.12 282 TYR A CA 1
ATOM 2215 C C . TYR A 1 282 ? -3.129 9.07 -20.062 1 94.12 282 TYR A C 1
ATOM 2217 O O . TYR A 1 282 ? -3.064 9.086 -18.828 1 94.12 282 TYR A O 1
ATOM 2225 N N . HIS A 1 283 ? -2.146 8.898 -20.797 1 94.81 283 HIS A N 1
ATOM 2226 C CA . HIS A 1 283 ? -0.824 8.656 -20.234 1 94.81 283 HIS A CA 1
ATOM 2227 C C . HIS A 1 283 ? -0.317 9.875 -19.469 1 94.81 283 HIS A C 1
ATOM 2229 O O . HIS A 1 283 ? 0.297 9.742 -18.406 1 94.81 283 HIS A O 1
ATOM 2235 N N . GLN A 1 284 ? -0.542 10.992 -20 1 94.06 284 GLN A N 1
ATOM 2236 C CA . GLN A 1 284 ? -0.134 12.227 -19.328 1 94.06 284 GLN A CA 1
ATOM 2237 C C . GLN A 1 284 ? -0.822 12.367 -17.984 1 94.06 284 GLN A C 1
ATOM 2239 O O . GLN A 1 284 ? -0.191 12.758 -17 1 94.06 284 GLN A O 1
ATOM 2244 N N . HIS A 1 285 ? -2.09 12.078 -17.953 1 96.38 285 HIS A N 1
ATOM 2245 C CA . HIS A 1 285 ? -2.828 12.164 -16.703 1 96.38 285 HIS A CA 1
ATOM 2246 C C . HIS A 1 285 ? -2.326 11.125 -15.703 1 96.38 285 HIS A C 1
ATOM 2248 O O . HIS A 1 285 ? -2.182 11.422 -14.516 1 96.38 285 HIS A O 1
ATOM 2254 N N . LEU A 1 286 ? -2.076 9.922 -16.203 1 97.44 286 LEU A N 1
ATOM 2255 C CA . LEU A 1 286 ? -1.554 8.867 -15.344 1 97.44 286 LEU A CA 1
ATOM 2256 C C . LEU A 1 286 ? -0.211 9.273 -14.742 1 97.44 286 LEU A C 1
ATOM 2258 O O . LEU A 1 286 ? 0.038 9.047 -13.555 1 97.44 286 LEU A O 1
ATOM 2262 N N . ARG A 1 287 ? 0.633 9.906 -15.5 1 97.31 287 ARG A N 1
ATOM 2263 C CA . ARG A 1 287 ? 1.926 10.375 -15.016 1 97.31 287 ARG A CA 1
ATOM 2264 C C . ARG A 1 287 ? 1.752 11.5 -14 1 97.31 287 ARG A C 1
ATOM 2266 O O . ARG A 1 287 ? 2.531 11.617 -13.055 1 97.31 287 ARG A O 1
ATOM 2273 N N . ALA A 1 288 ? 0.773 12.312 -14.281 1 97.56 288 ALA A N 1
ATOM 2274 C CA . ALA A 1 288 ? 0.48 13.367 -13.305 1 97.56 288 ALA A CA 1
ATOM 2275 C C . ALA A 1 288 ? 0.068 12.773 -11.961 1 97.56 288 ALA A C 1
ATOM 2277 O O . ALA A 1 288 ? 0.48 13.258 -10.906 1 97.56 288 ALA A O 1
ATOM 2278 N N . LEU A 1 289 ? -0.727 11.75 -12.008 1 98.31 289 LEU A N 1
ATOM 2279 C CA . LEU A 1 289 ? -1.141 11.055 -10.797 1 98.31 289 LEU A CA 1
ATOM 2280 C C . LEU A 1 289 ? 0.056 10.414 -10.102 1 98.31 289 LEU A C 1
ATOM 2282 O O . LEU A 1 289 ? 0.127 10.391 -8.875 1 98.31 289 LEU A O 1
ATOM 2286 N N . PHE A 1 290 ? 0.967 9.852 -10.867 1 98.31 290 PHE A N 1
ATOM 2287 C CA . PHE A 1 290 ? 2.184 9.273 -10.312 1 98.31 290 PHE A CA 1
ATOM 2288 C C . PHE A 1 290 ? 2.939 10.305 -9.484 1 98.31 290 PHE A C 1
ATOM 2290 O O . PHE A 1 290 ? 3.32 10.031 -8.344 1 98.31 290 PHE A O 1
ATOM 2297 N N . TRP A 1 291 ? 3.125 11.477 -10.031 1 98.44 291 TRP A N 1
ATOM 2298 C CA . TRP A 1 291 ? 3.895 12.5 -9.336 1 98.44 291 TRP A CA 1
ATOM 2299 C C . TRP A 1 291 ? 3.168 12.977 -8.086 1 98.44 291 TRP A C 1
ATOM 2301 O O . TRP A 1 291 ? 3.803 13.312 -7.082 1 98.44 291 TRP A O 1
ATOM 2311 N N . LEU A 1 292 ? 1.874 13.047 -8.18 1 97.94 292 LEU A N 1
ATOM 2312 C CA . LEU A 1 292 ? 1.104 13.391 -6.984 1 97.94 292 LEU A CA 1
ATOM 2313 C C . LEU A 1 292 ? 1.321 12.352 -5.887 1 97.94 292 LEU A C 1
ATOM 2315 O O . LEU A 1 292 ? 1.563 12.711 -4.73 1 97.94 292 LEU A O 1
ATOM 2319 N N . CYS A 1 293 ? 1.277 11.086 -6.23 1 97.94 293 CYS A N 1
ATOM 2320 C CA . CYS A 1 293 ? 1.513 9.992 -5.297 1 97.94 293 CYS A CA 1
ATOM 2321 C C . CYS A 1 293 ? 2.926 10.047 -4.73 1 97.94 293 CYS A C 1
ATOM 2323 O O . CYS A 1 293 ? 3.125 9.875 -3.529 1 97.94 293 CYS A O 1
ATOM 2325 N N . TYR A 1 294 ? 3.828 10.258 -5.621 1 98.19 294 TYR A N 1
ATOM 2326 C CA . TYR A 1 294 ? 5.238 10.32 -5.254 1 98.19 294 TYR A CA 1
ATOM 2327 C C . TYR A 1 294 ? 5.484 11.422 -4.223 1 98.19 294 TYR A C 1
ATOM 2329 O O . TYR A 1 294 ? 6.168 11.195 -3.223 1 98.19 294 TYR A O 1
ATOM 2337 N N . CYS A 1 295 ? 4.855 12.57 -4.422 1 97.62 295 CYS A N 1
ATOM 2338 C CA . CYS A 1 295 ? 5.039 13.711 -3.535 1 97.62 295 CYS A CA 1
ATOM 2339 C C . CYS A 1 295 ? 4.473 13.43 -2.15 1 97.62 295 CYS A C 1
ATOM 2341 O O . CYS A 1 295 ? 5.129 13.695 -1.141 1 97.62 295 CYS A O 1
ATOM 2343 N N . ILE A 1 296 ? 3.338 12.922 -2.111 1 97.06 296 ILE A N 1
ATOM 2344 C CA . ILE A 1 296 ? 2.701 12.641 -0.828 1 97.06 296 ILE A CA 1
ATOM 2345 C C . ILE A 1 296 ? 3.494 11.578 -0.077 1 97.06 296 ILE A C 1
ATOM 2347 O O . ILE A 1 296 ? 3.736 11.703 1.125 1 97.06 296 ILE A O 1
ATOM 2351 N N . ASP A 1 297 ? 3.9 10.555 -0.793 1 97.69 297 ASP A N 1
ATOM 2352 C CA . ASP A 1 297 ? 4.641 9.445 -0.204 1 97.69 297 ASP A CA 1
ATOM 2353 C C . ASP A 1 297 ? 5.945 9.922 0.425 1 97.69 297 ASP A C 1
ATOM 2355 O O . ASP A 1 297 ? 6.258 9.57 1.564 1 97.69 297 ASP A O 1
ATOM 2359 N N . LYS A 1 298 ? 6.707 10.727 -0.282 1 98 298 LYS A N 1
ATOM 2360 C CA . LYS A 1 298 ? 8.008 11.172 0.197 1 98 298 LYS A CA 1
ATOM 2361 C C . LYS A 1 298 ? 7.863 12.203 1.313 1 98 298 LYS A C 1
ATOM 2363 O O . LYS A 1 298 ? 8.68 12.25 2.234 1 98 298 LYS A O 1
ATOM 2368 N N . GLU A 1 299 ? 6.836 13.047 1.16 1 96.31 299 GLU A N 1
ATOM 2369 C CA . GLU A 1 299 ? 6.57 14.008 2.225 1 96.31 299 GLU A CA 1
ATOM 2370 C C . GLU A 1 299 ? 6.266 13.305 3.543 1 96.31 299 GLU A C 1
ATOM 2372 O O . GLU A 1 299 ? 6.848 13.641 4.578 1 96.31 299 GLU A O 1
ATOM 2377 N N . MET A 1 300 ? 5.445 12.383 3.514 1 95.06 300 MET A N 1
ATOM 2378 C CA . MET A 1 300 ? 5.055 11.68 4.73 1 95.06 300 MET A CA 1
ATOM 2379 C C . MET A 1 300 ? 6.215 10.844 5.27 1 95.06 300 MET A C 1
ATOM 2381 O O . MET A 1 300 ? 6.402 10.75 6.484 1 95.06 300 MET A O 1
ATOM 2385 N N . SER A 1 301 ? 6.953 10.227 4.363 1 96.25 301 SER A N 1
ATOM 2386 C CA . SER A 1 301 ? 8.109 9.438 4.758 1 96.25 301 SER A CA 1
ATOM 2387 C C . SER A 1 301 ? 9.125 10.289 5.523 1 96.25 301 SER A C 1
ATOM 2389 O O . SER A 1 301 ? 9.609 9.883 6.578 1 96.25 301 SER A O 1
ATOM 2391 N N . LEU A 1 302 ? 9.406 11.477 5.059 1 96.12 302 LEU A N 1
ATOM 2392 C CA . LEU A 1 302 ? 10.414 12.312 5.699 1 96.12 302 LEU A CA 1
ATOM 2393 C C . LEU A 1 302 ? 9.891 12.883 7.012 1 96.12 302 LEU A C 1
ATOM 2395 O O . LEU A 1 302 ? 10.641 13.008 7.98 1 96.12 302 LEU A O 1
ATOM 2399 N N . ARG A 1 303 ? 8.609 13.258 7.043 1 93.44 303 ARG A N 1
ATOM 2400 C CA . ARG A 1 303 ? 8.023 13.789 8.273 1 93.44 303 ARG A CA 1
ATOM 2401 C C . ARG A 1 303 ? 8.133 12.773 9.406 1 93.44 303 ARG A C 1
ATOM 2403 O O . ARG A 1 303 ? 8.445 13.141 10.539 1 93.44 303 ARG A O 1
ATOM 2410 N N . LYS A 1 304 ? 7.988 11.578 9.086 1 91.56 304 LYS A N 1
ATOM 2411 C CA . LYS A 1 304 ? 7.957 10.547 10.117 1 91.56 304 LYS A CA 1
ATOM 2412 C C . LYS A 1 304 ? 9.305 9.836 10.227 1 91.56 304 LYS A C 1
ATOM 2414 O O . LYS A 1 304 ? 9.562 9.133 11.211 1 91.56 304 LYS A O 1
ATOM 2419 N N . CYS A 1 305 ? 10.133 9.984 9.172 1 92.06 305 CYS A N 1
ATOM 2420 C CA . CYS A 1 305 ? 11.383 9.242 9.055 1 92.06 305 CYS A CA 1
ATOM 2421 C C . CYS A 1 305 ? 11.117 7.738 9.008 1 92.06 305 CYS A C 1
ATOM 2423 O O . CYS A 1 305 ? 11.742 6.973 9.75 1 92.06 305 CYS A O 1
ATOM 2425 N N . GLN A 1 306 ? 10.164 7.355 8.242 1 93.69 306 GLN A N 1
ATOM 2426 C CA . GLN A 1 306 ? 9.828 5.961 7.988 1 93.69 306 GLN A CA 1
ATOM 2427 C C . GLN A 1 306 ? 9.883 5.645 6.496 1 93.69 306 GLN A C 1
ATOM 2429 O O . GLN A 1 306 ? 9.828 6.551 5.66 1 93.69 306 GLN A O 1
ATOM 2434 N N . ALA A 1 307 ? 9.922 4.395 6.191 1 96.12 307 ALA A N 1
ATOM 2435 C CA . ALA A 1 307 ? 10.148 3.938 4.824 1 96.12 307 ALA A CA 1
ATOM 2436 C C . ALA A 1 307 ? 9 4.367 3.91 1 96.12 307 ALA A C 1
ATOM 2438 O O . ALA A 1 307 ? 7.828 4.223 4.262 1 96.12 307 ALA A O 1
ATOM 2439 N N . PRO A 1 308 ? 9.336 5.004 2.762 1 97.19 308 PRO A N 1
ATOM 2440 C CA . PRO A 1 308 ? 8.312 5.23 1.735 1 97.19 308 PRO A CA 1
ATOM 2441 C C . PRO A 1 308 ? 7.895 3.945 1.025 1 97.19 308 PRO A C 1
ATOM 2443 O O . PRO A 1 308 ? 8.492 2.891 1.244 1 97.19 308 PRO A O 1
ATOM 2446 N N . LEU A 1 309 ? 6.836 4 0.26 1 97.19 309 LEU A N 1
ATOM 2447 C CA . LEU A 1 309 ? 6.363 2.826 -0.465 1 97.19 309 LEU A CA 1
ATOM 2448 C C . LEU A 1 309 ? 6.922 2.805 -1.886 1 97.19 309 LEU A C 1
ATOM 2450 O O . LEU A 1 309 ? 7.141 1.733 -2.455 1 97.19 309 LEU A O 1
ATOM 2454 N N . ILE A 1 310 ? 7.105 3.975 -2.467 1 97.44 310 ILE A N 1
ATOM 2455 C CA . ILE A 1 310 ? 7.598 4.055 -3.838 1 97.44 310 ILE A CA 1
ATOM 2456 C C . ILE A 1 310 ? 9.125 4.031 -3.84 1 97.44 310 ILE A C 1
ATOM 2458 O O . ILE A 1 310 ? 9.766 4.875 -3.203 1 97.44 310 ILE A O 1
ATOM 2462 N N . ASN A 1 311 ? 9.672 3.105 -4.477 1 94.81 311 ASN A N 1
ATOM 2463 C CA . ASN A 1 311 ? 11.117 3.012 -4.656 1 94.81 311 ASN A CA 1
ATOM 2464 C C . ASN A 1 311 ? 11.578 3.723 -5.926 1 94.81 311 ASN A C 1
ATOM 2466 O O . ASN A 1 311 ? 11.109 3.406 -7.023 1 94.81 311 ASN A O 1
ATOM 2470 N N . ASP A 1 312 ? 12.484 4.617 -5.773 1 94.5 312 ASP A N 1
ATOM 2471 C CA . ASP A 1 312 ? 12.93 5.438 -6.891 1 94.5 312 ASP A CA 1
ATOM 2472 C C . ASP A 1 312 ? 13.547 4.578 -7.992 1 94.5 312 ASP A C 1
ATOM 2474 O O . ASP A 1 312 ? 13.453 4.914 -9.172 1 94.5 312 ASP A O 1
ATOM 2478 N N . ALA A 1 313 ? 14.148 3.459 -7.66 1 91.06 313 ALA A N 1
ATOM 2479 C CA . ALA A 1 313 ? 14.812 2.586 -8.617 1 91.06 313 ALA A CA 1
ATOM 2480 C C . ALA A 1 313 ? 13.812 1.983 -9.602 1 91.06 313 ALA A C 1
ATOM 2482 O O . ALA A 1 313 ? 14.188 1.549 -10.695 1 91.06 313 ALA A O 1
ATOM 2483 N N . ASP A 1 314 ? 12.555 2.029 -9.273 1 94.12 314 ASP A N 1
ATOM 2484 C CA . ASP A 1 314 ? 11.516 1.416 -10.102 1 94.12 314 ASP A CA 1
ATOM 2485 C C . ASP A 1 314 ? 10.773 2.467 -10.914 1 94.12 314 ASP A C 1
ATOM 2487 O O . ASP A 1 314 ? 9.789 2.154 -11.586 1 94.12 314 ASP A O 1
ATOM 2491 N N . CYS A 1 315 ? 11.234 3.672 -10.867 1 95.81 315 CYS A N 1
ATOM 2492 C CA . CYS A 1 315 ? 10.445 4.754 -11.445 1 95.81 315 CYS A CA 1
ATOM 2493 C C . CYS A 1 315 ? 11.273 5.562 -12.438 1 95.81 315 CYS A C 1
ATOM 2495 O O . CYS A 1 315 ? 12.5 5.633 -12.312 1 95.81 315 CYS A O 1
ATOM 2497 N N . ASP A 1 316 ? 10.586 6.031 -13.445 1 95 316 ASP A N 1
ATOM 2498 C CA . ASP A 1 316 ? 11.117 7.121 -14.258 1 95 316 ASP A CA 1
ATOM 2499 C C . ASP A 1 316 ? 10.852 8.477 -13.594 1 95 316 ASP A C 1
ATOM 2501 O O . ASP A 1 316 ? 9.695 8.891 -13.469 1 95 316 ASP A O 1
ATOM 2505 N N . LEU A 1 317 ? 11.945 9.148 -13.273 1 96.06 317 LEU A N 1
ATOM 2506 C CA . LEU A 1 317 ? 11.773 10.336 -12.445 1 96.06 317 LEU A CA 1
ATOM 2507 C C . LEU A 1 317 ? 12.062 11.602 -13.242 1 96.06 317 LEU A C 1
ATOM 2509 O O . LEU A 1 317 ? 12.43 12.633 -12.664 1 96.06 317 LEU A O 1
ATOM 2513 N N . ASP A 1 318 ? 11.844 11.523 -14.523 1 93.69 318 ASP A N 1
ATOM 2514 C CA . ASP A 1 318 ? 11.898 12.742 -15.32 1 93.69 318 ASP A CA 1
ATOM 2515 C C . ASP A 1 318 ? 10.688 13.633 -15.047 1 93.69 318 ASP A C 1
ATOM 2517 O O . ASP A 1 318 ? 9.555 13.164 -15.055 1 93.69 318 ASP A O 1
ATOM 2521 N N . LEU A 1 319 ? 11 14.867 -14.812 1 96.12 319 LEU A N 1
ATOM 2522 C CA . LEU A 1 319 ? 9.906 15.789 -14.516 1 96.12 319 LEU A CA 1
ATOM 2523 C C . LEU A 1 319 ? 9.008 15.984 -15.734 1 96.12 319 LEU A C 1
ATOM 2525 O O . LEU A 1 319 ? 9.461 15.836 -16.875 1 96.12 319 LEU A O 1
ATOM 2529 N N . PRO A 1 320 ? 7.746 16.266 -15.445 1 94 320 PRO A N 1
ATOM 2530 C CA . PRO A 1 320 ? 6.859 16.547 -16.578 1 94 320 PRO A CA 1
ATOM 2531 C C . PRO A 1 320 ? 7.348 17.703 -17.438 1 94 320 PRO A C 1
ATOM 2533 O O . PRO A 1 320 ? 7.895 18.688 -16.906 1 94 320 PRO A O 1
ATOM 2536 N N . ALA A 1 321 ? 7.039 17.641 -18.719 1 90 321 ALA A N 1
ATOM 2537 C CA . ALA A 1 321 ? 7.5 18.656 -19.672 1 90 321 ALA A CA 1
ATOM 2538 C C . ALA A 1 321 ? 6.91 20.016 -19.344 1 90 321 ALA A C 1
ATOM 2540 O O . ALA A 1 321 ? 7.559 21.047 -19.547 1 90 321 ALA A O 1
ATOM 2541 N N . ASN A 1 322 ? 5.781 20.047 -18.797 1 92.31 322 ASN A N 1
ATOM 2542 C CA . ASN A 1 322 ? 5.105 21.312 -18.516 1 92.31 322 ASN A CA 1
ATOM 2543 C C . ASN A 1 322 ? 5.188 21.688 -17.047 1 92.31 322 ASN A C 1
ATOM 2545 O O . ASN A 1 322 ? 4.324 22.406 -16.531 1 92.31 322 ASN A O 1
ATOM 2549 N N . TYR A 1 323 ? 6.195 21.141 -16.359 1 94.94 323 TYR A N 1
ATOM 2550 C CA . TYR A 1 323 ? 6.371 21.531 -14.969 1 94.94 323 TYR A CA 1
ATOM 2551 C C . TYR A 1 323 ? 6.914 22.953 -14.852 1 94.94 323 TYR A C 1
ATOM 2553 O O . TYR A 1 323 ? 7.707 23.391 -15.695 1 94.94 323 TYR A O 1
ATOM 2561 N N . VAL A 1 324 ? 6.609 23.688 -13.859 1 91.5 324 VAL A N 1
ATOM 2562 C CA . VAL A 1 324 ? 6.957 25.078 -13.672 1 91.5 324 VAL A CA 1
ATOM 2563 C C . VAL A 1 324 ? 8.477 25.234 -13.602 1 91.5 324 VAL A C 1
ATOM 2565 O O . VAL A 1 324 ? 9.148 24.469 -12.906 1 91.5 324 VAL A O 1
ATOM 2568 N N . PRO A 1 325 ? 8.953 26.203 -14.273 1 90.38 325 PRO A N 1
ATOM 2569 C CA . PRO A 1 325 ? 10.398 26.422 -14.211 1 90.38 325 PRO A CA 1
ATOM 2570 C C . PRO A 1 325 ? 10.852 27 -12.867 1 90.38 325 PRO A C 1
ATOM 2572 O O . PRO A 1 325 ? 10.078 27.672 -12.188 1 90.38 325 PRO A O 1
ATOM 2575 N N . LEU A 1 326 ? 12.07 26.891 -12.617 1 87.12 326 LEU A N 1
ATOM 2576 C CA . LEU A 1 326 ? 12.641 27.312 -11.344 1 87.12 326 LEU A CA 1
ATOM 2577 C C . LEU A 1 326 ? 12.609 28.844 -11.211 1 87.12 326 LEU A C 1
ATOM 2579 O O . LEU A 1 326 ? 12.438 29.359 -10.102 1 87.12 326 LEU A O 1
ATOM 2583 N N . SER A 1 327 ? 12.703 29.438 -12.234 1 85.38 327 SER A N 1
ATOM 2584 C CA . SER A 1 327 ? 12.844 30.891 -12.219 1 85.38 327 SER A CA 1
ATOM 2585 C C . SER A 1 327 ? 11.484 31.578 -12.172 1 85.38 327 SER A C 1
ATOM 2587 O O . SER A 1 327 ? 11.406 32.812 -12.023 1 85.38 327 SER A O 1
ATOM 2589 N N . SER A 1 328 ? 10.5 30.828 -12.125 1 88.38 328 SER A N 1
ATOM 2590 C CA . SER A 1 328 ? 9.172 31.438 -12.172 1 88.38 328 SER A CA 1
ATOM 2591 C C . SER A 1 328 ? 8.672 31.781 -10.766 1 88.38 328 SER A C 1
ATOM 2593 O O . SER A 1 328 ? 8.711 30.938 -9.867 1 88.38 328 SER A O 1
ATOM 2595 N N . ASP A 1 329 ? 8.109 32.938 -10.562 1 86.12 329 ASP A N 1
ATOM 2596 C CA . ASP A 1 329 ? 7.562 33.344 -9.273 1 86.12 329 ASP A CA 1
ATOM 2597 C C . ASP A 1 329 ? 6.145 32.812 -9.094 1 86.12 329 ASP A C 1
ATOM 2599 O O . ASP A 1 329 ? 5.594 32.844 -7.988 1 86.12 329 ASP A O 1
ATOM 2603 N N . HIS A 1 330 ? 5.68 32.188 -10.18 1 84.75 330 HIS A N 1
ATOM 2604 C CA . HIS A 1 330 ? 4.367 31.562 -10.109 1 84.75 330 HIS A CA 1
ATOM 2605 C C . HIS A 1 330 ? 4.34 30.438 -9.062 1 84.75 330 HIS A C 1
ATOM 2607 O O . HIS A 1 330 ? 3.273 30.078 -8.57 1 84.75 330 HIS A O 1
ATOM 2613 N N . GLN A 1 331 ? 5.469 30.078 -8.703 1 88.62 331 GLN A N 1
ATOM 2614 C CA . GLN A 1 331 ? 5.57 28.953 -7.766 1 88.62 331 GLN A CA 1
ATOM 2615 C C . GLN A 1 331 ? 5.23 29.406 -6.344 1 88.62 331 GLN A C 1
ATOM 2617 O O . GLN A 1 331 ? 4.875 28.578 -5.5 1 88.62 331 GLN A O 1
ATOM 2622 N N . PHE A 1 332 ? 5.281 30.719 -6.141 1 89.19 332 PHE A N 1
ATOM 2623 C CA . PHE A 1 332 ? 5.219 31.156 -4.754 1 89.19 332 PHE A CA 1
ATOM 2624 C C . PHE A 1 332 ? 4.02 32.062 -4.527 1 89.19 332 PHE A C 1
ATOM 2626 O O . PHE A 1 332 ? 3.443 32.094 -3.438 1 89.19 332 PHE A O 1
ATOM 2633 N N . PHE A 1 333 ? 3.67 32.781 -5.516 1 86.25 333 PHE A N 1
ATOM 2634 C CA . PHE A 1 333 ? 2.654 33.812 -5.324 1 86.25 333 PHE A CA 1
ATOM 2635 C C . PHE A 1 333 ? 1.316 33.344 -5.902 1 86.25 333 PHE A C 1
ATOM 2637 O O . PHE A 1 333 ? 1.257 32.406 -6.676 1 86.25 333 PHE A O 1
ATOM 2644 N N . THR A 1 334 ? 0.34 34.062 -5.461 1 82.88 334 THR A N 1
ATOM 2645 C CA . THR A 1 334 ? -1.001 33.781 -5.957 1 82.88 334 THR A CA 1
ATOM 2646 C C . THR A 1 334 ? -1.208 34.375 -7.344 1 82.88 334 THR A C 1
ATOM 2648 O O . THR A 1 334 ? -1.307 35.625 -7.484 1 82.88 334 THR A O 1
ATOM 2651 N N . TYR A 1 335 ? -1.108 33.625 -8.367 1 81.5 335 TYR A N 1
ATOM 2652 C CA . TYR A 1 335 ? -1.403 33.969 -9.75 1 81.5 335 TYR A CA 1
ATOM 2653 C C . TYR A 1 335 ? -2.52 33.094 -10.312 1 81.5 335 TYR A C 1
ATOM 2655 O O . TYR A 1 335 ? -2.803 32.031 -9.781 1 81.5 335 TYR A O 1
ATOM 2663 N N . PRO A 1 336 ? -3.186 33.719 -11.266 1 86.25 336 PRO A N 1
ATOM 2664 C CA . PRO A 1 336 ? -4.113 32.812 -11.945 1 86.25 336 PRO A CA 1
ATOM 2665 C C . PRO A 1 336 ? -3.426 31.578 -12.5 1 86.25 336 PRO A C 1
ATOM 2667 O O . PRO A 1 336 ? -2.354 31.688 -13.102 1 86.25 336 PRO A O 1
ATOM 2670 N N . LEU A 1 337 ? -3.982 30.531 -12.242 1 88.69 337 LEU A N 1
ATOM 2671 C CA . LEU A 1 337 ? -3.41 29.25 -12.664 1 88.69 337 LEU A CA 1
ATOM 2672 C C . LEU A 1 337 ? -3.631 29.016 -14.148 1 88.69 337 LEU A C 1
ATOM 2674 O O . LEU A 1 337 ? -4.547 29.594 -14.742 1 88.69 337 LEU A O 1
ATOM 2678 N N . SER A 1 338 ? -2.695 28.266 -14.688 1 87.56 338 SER A N 1
ATOM 2679 C CA . SER A 1 338 ? -2.748 27.953 -16.109 1 87.56 338 SER A CA 1
ATOM 2680 C C . SER A 1 338 ? -3.004 26.469 -16.344 1 87.56 338 SER A C 1
ATOM 2682 O O . SER A 1 338 ? -2.562 25.625 -15.562 1 87.56 338 SER A O 1
ATOM 2684 N N . SER A 1 339 ? -3.678 26.141 -17.453 1 85.19 339 SER A N 1
ATOM 2685 C CA . SER A 1 339 ? -3.953 24.766 -17.812 1 85.19 339 SER A CA 1
ATOM 2686 C C . SER A 1 339 ? -2.732 24.109 -18.453 1 85.19 339 SER A C 1
ATOM 2688 O O . SER A 1 339 ? -2.68 22.875 -18.594 1 85.19 339 SER A O 1
ATOM 2690 N N . HIS A 1 340 ? -1.74 24.828 -18.672 1 87 340 HIS A N 1
ATOM 2691 C CA . HIS A 1 340 ? -0.583 24.297 -19.391 1 87 340 HIS A CA 1
ATOM 2692 C C . HIS A 1 340 ? 0.623 24.156 -18.469 1 87 340 HIS A C 1
ATOM 2694 O O . HIS A 1 340 ? 1.72 23.812 -18.906 1 87 340 HIS A O 1
ATOM 2700 N N . GLU A 1 341 ? 0.343 24.422 -17.25 1 92.88 341 GLU A N 1
ATOM 2701 C CA . GLU A 1 341 ? 1.426 24.359 -16.266 1 92.88 341 GLU A CA 1
ATOM 2702 C C . GLU A 1 341 ? 1.031 23.516 -15.062 1 92.88 341 GLU A C 1
ATOM 2704 O O . GLU A 1 341 ? -0.099 23.609 -14.578 1 92.88 341 GLU A O 1
ATOM 2709 N N . LEU A 1 342 ? 1.963 22.656 -14.711 1 95.06 342 LEU A N 1
ATOM 2710 C CA . LEU A 1 342 ? 1.759 21.875 -13.492 1 95.06 342 LEU A CA 1
ATOM 2711 C C . LEU A 1 342 ? 2.588 22.438 -12.344 1 95.06 342 LEU A C 1
ATOM 2713 O O . LEU A 1 342 ? 3.736 22.844 -12.539 1 95.06 342 LEU A O 1
ATOM 2717 N N . LEU A 1 343 ? 2.047 22.531 -11.172 1 94.62 343 LEU A N 1
ATOM 2718 C CA . LEU A 1 343 ? 2.719 23.062 -9.984 1 94.62 343 LEU A CA 1
ATOM 2719 C C . LEU A 1 343 ? 2.777 22 -8.883 1 94.62 343 LEU A C 1
ATOM 2721 O O . LEU A 1 343 ? 3.854 21.703 -8.359 1 94.62 343 LEU A O 1
ATOM 2725 N N . TYR A 1 344 ? 1.668 21.281 -8.547 1 95.44 344 TYR A N 1
ATOM 2726 C CA . TYR A 1 344 ? 1.51 20.328 -7.453 1 95.44 344 TYR A CA 1
ATOM 2727 C C . TYR A 1 344 ? 1.542 21.031 -6.105 1 95.44 344 TYR A C 1
ATOM 2729 O O . TYR A 1 344 ? 1.949 22.203 -6.016 1 95.44 344 TYR A O 1
ATOM 2737 N N . PRO A 1 345 ? 1.103 20.422 -5.094 1 91.62 345 PRO A N 1
ATOM 2738 C CA . PRO A 1 345 ? 1.144 21.047 -3.771 1 91.62 345 PRO A CA 1
ATOM 2739 C C . PRO A 1 345 ? 2.566 21.234 -3.248 1 91.62 345 PRO A C 1
ATOM 2741 O O . PRO A 1 345 ? 2.834 22.172 -2.492 1 91.62 345 PRO A O 1
ATOM 2744 N N . THR A 1 346 ? 3.383 20.344 -3.602 1 91.81 346 THR A N 1
ATOM 2745 C CA . THR A 1 346 ? 4.797 20.406 -3.248 1 91.81 346 THR A CA 1
ATOM 2746 C C . THR A 1 346 ? 5.668 20.422 -4.5 1 91.81 346 THR A C 1
ATOM 2748 O O . THR A 1 346 ? 5.262 19.922 -5.547 1 91.81 346 THR A O 1
ATOM 2751 N N . ASP A 1 347 ? 6.801 21.109 -4.328 1 95.44 347 ASP A N 1
ATOM 2752 C CA . ASP A 1 347 ? 7.738 21.125 -5.445 1 95.44 347 ASP A CA 1
ATOM 2753 C C . ASP A 1 347 ? 8.297 19.719 -5.707 1 95.44 347 ASP A C 1
ATOM 2755 O O . ASP A 1 347 ? 8.75 19.047 -4.781 1 95.44 347 ASP A O 1
ATOM 2759 N N . LEU A 1 348 ? 8.227 19.297 -6.961 1 97.44 348 LEU A N 1
ATOM 2760 C CA . LEU A 1 348 ? 8.656 17.953 -7.328 1 97.44 348 LEU A CA 1
ATOM 2761 C C . LEU A 1 348 ? 10.156 17.766 -7.094 1 97.44 348 LEU A C 1
ATOM 2763 O O . LEU A 1 348 ? 10.602 16.688 -6.707 1 97.44 348 LEU A O 1
ATOM 2767 N N . ARG A 1 349 ? 10.953 18.828 -7.375 1 97.19 349 ARG A N 1
ATOM 2768 C CA . ARG A 1 349 ? 12.391 18.766 -7.16 1 97.19 349 ARG A CA 1
ATOM 2769 C C . ARG A 1 349 ? 12.719 18.625 -5.676 1 97.19 349 ARG A C 1
ATOM 2771 O O . ARG A 1 349 ? 13.648 17.906 -5.309 1 97.19 349 ARG A O 1
ATOM 2778 N N . LEU A 1 350 ? 11.938 19.281 -4.867 1 97.25 350 LEU A N 1
ATOM 2779 C CA . LEU A 1 350 ? 12.102 19.125 -3.426 1 97.25 350 LEU A CA 1
ATOM 2780 C C . LEU A 1 350 ? 11.703 17.719 -2.98 1 97.25 350 LEU A C 1
ATOM 2782 O O . LEU A 1 350 ? 12.312 17.172 -2.061 1 97.25 350 LEU A O 1
ATOM 2786 N N . ALA A 1 351 ? 10.664 17.172 -3.6 1 98 351 ALA A N 1
ATOM 2787 C CA . ALA A 1 351 ? 10.25 15.805 -3.285 1 98 351 ALA A CA 1
ATOM 2788 C C . ALA A 1 351 ? 11.367 14.805 -3.586 1 98 351 ALA A C 1
ATOM 2790 O O . ALA A 1 351 ? 11.578 13.859 -2.83 1 98 351 ALA A O 1
ATOM 2791 N N . LEU A 1 352 ? 12.055 15 -4.68 1 98.19 352 LEU A N 1
ATOM 2792 C CA . LEU A 1 352 ? 13.188 14.156 -5.027 1 98.19 352 LEU A CA 1
ATOM 2793 C C . LEU A 1 352 ? 14.289 14.258 -3.977 1 98.19 352 LEU A C 1
ATOM 2795 O O . LEU A 1 352 ? 14.906 13.25 -3.619 1 98.19 352 LEU A O 1
ATOM 2799 N N . LEU A 1 353 ? 14.477 15.461 -3.49 1 98.19 353 LEU A N 1
ATOM 2800 C CA . LEU A 1 353 ? 15.492 15.664 -2.459 1 98.19 353 LEU A CA 1
ATOM 2801 C C . LEU A 1 353 ? 15.07 15.016 -1.146 1 98.19 353 LEU A C 1
ATOM 2803 O O . LEU A 1 353 ? 15.906 14.477 -0.415 1 98.19 353 LEU A O 1
ATOM 2807 N N . LYS A 1 354 ? 13.797 15.156 -0.841 1 98.19 354 LYS A N 1
ATOM 2808 C CA . LYS A 1 354 ? 13.289 14.5 0.362 1 98.19 354 LYS A CA 1
ATOM 2809 C C . LYS A 1 354 ? 13.539 13 0.315 1 98.19 354 LYS A C 1
ATOM 2811 O O . LYS A 1 354 ? 13.852 12.383 1.336 1 98.19 354 LYS A O 1
ATOM 2816 N N . SER A 1 355 ? 13.344 12.383 -0.866 1 97.69 355 SER A N 1
ATOM 2817 C CA . SER A 1 355 ? 13.625 10.961 -1.039 1 97.69 355 SER A CA 1
ATOM 2818 C C . SER A 1 355 ? 15.086 10.648 -0.744 1 97.69 355 SER A C 1
ATOM 2820 O O . SER A 1 355 ? 15.391 9.672 -0.051 1 97.69 355 SER A O 1
ATOM 2822 N N . LYS A 1 356 ? 15.984 11.469 -1.193 1 97.19 356 LYS A N 1
ATOM 2823 C CA . LYS A 1 356 ? 17.422 11.266 -0.985 1 97.19 356 LYS A CA 1
ATOM 2824 C C . LYS A 1 356 ? 17.781 11.422 0.488 1 97.19 356 LYS A C 1
ATOM 2826 O O . LYS A 1 356 ? 18.578 10.641 1.021 1 97.19 356 LYS A O 1
ATOM 2831 N N . ILE A 1 357 ? 17.234 12.469 1.078 1 97.44 357 ILE A N 1
ATOM 2832 C CA . ILE A 1 357 ? 17.516 12.734 2.484 1 97.44 357 ILE A CA 1
ATOM 2833 C C . ILE A 1 357 ? 17.109 11.531 3.328 1 97.44 357 ILE A C 1
ATOM 2835 O O . ILE A 1 357 ? 17.891 11.062 4.168 1 97.44 357 ILE A O 1
ATOM 2839 N N . TYR A 1 358 ? 15.961 11.016 3.105 1 96.88 358 TYR A N 1
ATOM 2840 C CA . TYR A 1 358 ? 15.508 9.852 3.863 1 96.88 358 TYR A CA 1
ATOM 2841 C C . TYR A 1 358 ? 16.406 8.656 3.602 1 96.88 358 TYR A C 1
ATOM 2843 O O . TYR A 1 358 ? 16.875 8 4.539 1 96.88 358 TYR A O 1
ATOM 2851 N N . LEU A 1 359 ? 16.641 8.344 2.346 1 95.44 359 LEU A N 1
ATOM 2852 C CA . LEU A 1 359 ? 17.344 7.137 1.96 1 95.44 359 LEU A CA 1
ATOM 2853 C C . LEU A 1 359 ? 18.781 7.156 2.488 1 95.44 359 LEU A C 1
ATOM 2855 O O . LEU A 1 359 ? 19.281 6.137 2.971 1 95.44 359 LEU A O 1
ATOM 2859 N N . GLN A 1 360 ? 19.391 8.32 2.494 1 95.88 360 GLN A N 1
ATOM 2860 C CA . GLN A 1 360 ? 20.812 8.375 2.77 1 95.88 360 GLN A CA 1
ATOM 2861 C C . GLN A 1 360 ? 21.078 8.664 4.242 1 95.88 360 GLN A C 1
ATOM 2863 O O . GLN A 1 360 ? 22.141 8.32 4.766 1 95.88 360 GLN A O 1
ATOM 2868 N N . LEU A 1 361 ? 20.078 9.242 4.906 1 94.12 361 LEU A N 1
ATOM 2869 C CA . LEU A 1 361 ? 20.406 9.68 6.254 1 94.12 361 LEU A CA 1
ATOM 2870 C C . LEU A 1 361 ? 19.469 9.047 7.277 1 94.12 361 LEU A C 1
ATOM 2872 O O . LEU A 1 361 ? 19.812 8.938 8.453 1 94.12 361 LEU A O 1
ATOM 2876 N N . HIS A 1 362 ? 18.281 8.648 6.859 1 92.88 362 HIS A N 1
ATOM 2877 C CA . HIS A 1 362 ? 17.312 8.266 7.879 1 92.88 362 HIS A CA 1
ATOM 2878 C C . HIS A 1 362 ? 16.812 6.848 7.664 1 92.88 362 HIS A C 1
ATOM 2880 O O . HIS A 1 362 ? 16.078 6.309 8.5 1 92.88 362 HIS A O 1
ATOM 2886 N N . SER A 1 363 ? 17.188 6.199 6.547 1 91.56 363 SER A N 1
ATOM 2887 C CA . SER A 1 363 ? 16.781 4.82 6.297 1 91.56 363 SER A CA 1
ATOM 2888 C C . SER A 1 363 ? 17.5 3.85 7.219 1 91.56 363 SER A C 1
ATOM 2890 O O . SER A 1 363 ? 18.469 4.223 7.887 1 91.56 363 SER A O 1
ATOM 2892 N N . HIS A 1 364 ? 17.047 2.662 7.262 1 88 364 HIS A N 1
ATOM 2893 C CA . HIS A 1 364 ? 17.688 1.643 8.086 1 88 364 HIS A CA 1
ATOM 2894 C C . HIS A 1 364 ? 19.109 1.364 7.617 1 88 364 HIS A C 1
ATOM 2896 O O . HIS A 1 364 ? 20.031 1.229 8.43 1 88 364 HIS A O 1
ATOM 2902 N N . GLN A 1 365 ? 19.312 1.299 6.406 1 86.81 365 GLN A N 1
ATOM 2903 C CA . GLN A 1 365 ? 20.625 1.015 5.832 1 86.81 365 GLN A CA 1
ATOM 2904 C C . GLN A 1 365 ? 21.594 2.148 6.113 1 86.81 365 GLN A C 1
ATOM 2906 O O . GLN A 1 365 ? 22.797 1.915 6.262 1 86.81 365 GLN A O 1
ATOM 2911 N N . SER A 1 366 ? 21.125 3.357 6.254 1 88.88 366 SER A N 1
ATOM 2912 C CA . SER A 1 366 ? 21.984 4.512 6.465 1 88.88 366 SER A CA 1
ATOM 2913 C C . SER A 1 366 ? 22.609 4.492 7.855 1 88.88 366 SER A C 1
ATOM 2915 O O . SER A 1 366 ? 23.625 5.148 8.094 1 88.88 366 SER A O 1
ATOM 2917 N N . ARG A 1 367 ? 22.062 3.699 8.688 1 83.25 367 ARG A N 1
ATOM 2918 C CA . ARG A 1 367 ? 22.578 3.609 10.047 1 83.25 367 ARG A CA 1
ATOM 2919 C C . ARG A 1 367 ? 23.938 2.916 10.07 1 83.25 367 ARG A C 1
ATOM 2921 O O . ARG A 1 367 ? 24.703 3.08 11.016 1 83.25 367 ARG A O 1
ATOM 2928 N N . THR A 1 368 ? 24.172 2.191 9.047 1 85.06 368 THR A N 1
ATOM 2929 C CA . THR A 1 368 ? 25.422 1.442 8.984 1 85.06 368 THR A CA 1
ATOM 2930 C C . THR A 1 368 ? 26.547 2.32 8.445 1 85.06 368 THR A C 1
ATOM 2932 O O . THR A 1 368 ? 27.719 1.931 8.484 1 85.06 368 THR A O 1
ATOM 2935 N N . HIS A 1 369 ? 26.219 3.58 8.086 1 88.5 369 HIS A N 1
ATOM 2936 C CA . HIS A 1 369 ? 27.234 4.477 7.559 1 88.5 369 HIS A CA 1
ATOM 2937 C C . HIS A 1 369 ? 28.219 4.887 8.648 1 88.5 369 HIS A C 1
ATOM 2939 O O . HIS A 1 369 ? 27.844 5.07 9.805 1 88.5 369 HIS A O 1
ATOM 2945 N N . SER A 1 370 ? 29.5 4.961 8.242 1 87.94 370 SER A N 1
ATOM 2946 C CA . SER A 1 370 ? 30.484 5.531 9.148 1 87.94 370 SER A CA 1
ATOM 2947 C C . SER A 1 370 ? 30.188 7.004 9.43 1 87.94 370 SER A C 1
ATOM 2949 O O . SER A 1 370 ? 29.453 7.648 8.672 1 87.94 370 SER A O 1
ATOM 2951 N N . GLU A 1 371 ? 30.703 7.57 10.453 1 86 371 GLU A N 1
ATOM 2952 C CA . GLU A 1 371 ? 30.531 8.977 10.797 1 86 371 GLU A CA 1
ATOM 2953 C C . GLU A 1 371 ? 31.047 9.883 9.688 1 86 371 GLU A C 1
ATOM 2955 O O . GLU A 1 371 ? 30.422 10.891 9.352 1 86 371 GLU A O 1
ATOM 2960 N N . ALA A 1 372 ? 32.156 9.508 9.156 1 89.19 372 ALA A N 1
ATOM 2961 C CA . ALA A 1 372 ? 32.75 10.297 8.078 1 89.19 372 ALA A CA 1
ATOM 2962 C C . ALA A 1 372 ? 31.812 10.328 6.859 1 89.19 372 ALA A C 1
ATOM 2964 O O . ALA A 1 372 ? 31.641 11.375 6.234 1 89.19 372 ALA A O 1
ATOM 2965 N N . ARG A 1 373 ? 31.297 9.188 6.543 1 92.62 373 ARG A N 1
ATOM 2966 C CA . ARG A 1 373 ? 30.391 9.109 5.398 1 92.62 373 ARG A CA 1
ATOM 2967 C C . ARG A 1 373 ? 29.109 9.898 5.648 1 92.62 373 ARG A C 1
ATOM 2969 O O . ARG A 1 373 ? 28.594 10.562 4.742 1 92.62 373 ARG A O 1
ATOM 2976 N N . ARG A 1 374 ? 28.578 9.844 6.809 1 91.44 374 ARG A N 1
ATOM 2977 C CA . ARG A 1 374 ? 27.375 10.586 7.18 1 91.44 374 ARG A CA 1
ATOM 2978 C C . ARG A 1 374 ? 27.609 12.094 7.047 1 91.44 374 ARG A C 1
ATOM 2980 O O . ARG A 1 374 ? 26.75 12.805 6.516 1 91.44 374 ARG A O 1
ATOM 2987 N N . PHE A 1 375 ? 28.75 12.586 7.508 1 90.88 375 PHE A N 1
ATOM 2988 C CA . PHE A 1 375 ? 29.062 14.008 7.414 1 90.88 375 PHE A CA 1
ATOM 2989 C C . PHE A 1 375 ? 29.219 14.43 5.961 1 90.88 375 PHE A C 1
ATOM 2991 O O . PHE A 1 375 ? 28.828 15.539 5.586 1 90.88 375 PHE A O 1
ATOM 2998 N N . GLN A 1 376 ? 29.797 13.516 5.227 1 94.81 376 GLN A N 1
ATOM 2999 C CA . GLN A 1 376 ? 29.922 13.805 3.801 1 94.81 376 GLN A CA 1
ATOM 3000 C C . GLN A 1 376 ? 28.562 13.922 3.139 1 94.81 376 GLN A C 1
ATOM 3002 O O . GLN A 1 376 ? 28.328 14.828 2.338 1 94.81 376 GLN A O 1
ATOM 3007 N N . LEU A 1 377 ? 27.688 13.031 3.508 1 96.06 377 LEU A N 1
ATOM 3008 C CA . LEU A 1 377 ? 26.328 13.039 2.947 1 96.06 377 LEU A CA 1
ATOM 3009 C C . LEU A 1 377 ? 25.562 14.281 3.395 1 96.06 377 LEU A C 1
ATOM 3011 O O . LEU A 1 377 ? 24.812 14.875 2.609 1 96.06 377 LEU A O 1
ATOM 3015 N N . ILE A 1 378 ? 25.703 14.68 4.629 1 95.31 378 ILE A N 1
ATOM 3016 C CA . ILE A 1 378 ? 25.047 15.875 5.152 1 95.31 378 ILE A CA 1
ATOM 3017 C C . ILE A 1 378 ? 25.5 17.094 4.355 1 95.31 378 ILE A C 1
ATOM 3019 O O . ILE A 1 378 ? 24.688 17.922 3.939 1 95.31 378 ILE A O 1
ATOM 3023 N N . ARG A 1 379 ? 26.797 17.156 4.117 1 95.62 379 ARG A N 1
ATOM 3024 C CA . ARG A 1 379 ? 27.344 18.281 3.363 1 95.62 379 ARG A CA 1
ATOM 3025 C C . ARG A 1 379 ? 26.812 18.297 1.931 1 95.62 379 ARG A C 1
ATOM 3027 O O . ARG A 1 379 ? 26.453 19.344 1.4 1 95.62 379 ARG A O 1
ATOM 3034 N N . GLU A 1 380 ? 26.797 17.125 1.344 1 97.56 380 GLU A N 1
ATOM 3035 C CA . GLU A 1 380 ? 26.344 17.016 -0.039 1 97.56 380 GLU A CA 1
ATOM 3036 C C . GLU A 1 380 ? 24.875 17.391 -0.167 1 97.56 380 GLU A C 1
ATOM 3038 O O . GLU A 1 380 ? 24.484 18.125 -1.088 1 97.56 380 GLU A O 1
ATOM 3043 N N . LEU A 1 381 ? 24.062 16.922 0.731 1 97.94 381 LEU A N 1
ATOM 3044 C CA . LEU A 1 381 ? 22.625 17.188 0.686 1 97.94 381 LEU A CA 1
ATOM 3045 C C . LEU A 1 381 ? 22.328 18.656 1.031 1 97.94 381 LEU A C 1
ATOM 3047 O O . LEU A 1 381 ? 21.406 19.25 0.477 1 97.94 381 LEU A O 1
ATOM 3051 N N . ASP A 1 382 ? 23.078 19.203 1.971 1 96.62 382 ASP A N 1
ATOM 3052 C CA . ASP A 1 382 ? 22.969 20.625 2.271 1 96.62 382 ASP A CA 1
ATOM 3053 C C . ASP A 1 382 ? 23.266 21.469 1.038 1 96.62 382 ASP A C 1
ATOM 3055 O O . ASP A 1 382 ? 22.562 22.438 0.76 1 96.62 382 ASP A O 1
ATOM 3059 N N . GLN A 1 383 ? 24.328 21.062 0.377 1 97.56 383 GLN A N 1
ATOM 3060 C CA . GLN A 1 383 ? 24.703 21.781 -0.837 1 97.56 383 GLN A CA 1
ATOM 3061 C C . GLN A 1 383 ? 23.609 21.656 -1.903 1 97.56 383 GLN A C 1
ATOM 3063 O O . GLN A 1 383 ? 23.297 22.641 -2.592 1 97.56 383 GLN A O 1
ATOM 3068 N N . GLU A 1 384 ? 23.062 20.484 -2.051 1 97.75 384 GLU A N 1
ATOM 3069 C CA . GLU A 1 384 ? 22 20.281 -3.039 1 97.75 384 GLU A CA 1
ATOM 3070 C C . GLU A 1 384 ? 20.781 21.125 -2.713 1 97.75 384 GLU A C 1
ATOM 3072 O O . GLU A 1 384 ? 20.125 21.672 -3.613 1 97.75 384 GLU A O 1
ATOM 3077 N N . LEU A 1 385 ? 20.391 21.234 -1.469 1 97.12 385 LEU A N 1
ATOM 3078 C CA . LEU A 1 385 ? 19.266 22.062 -1.037 1 97.12 385 LEU A CA 1
ATOM 3079 C C . LEU A 1 385 ? 19.531 23.531 -1.331 1 97.12 385 LEU A C 1
ATOM 3081 O O . LEU A 1 385 ? 18.641 24.25 -1.774 1 97.12 385 LEU A O 1
ATOM 3085 N N . ASN A 1 386 ? 20.734 23.906 -1.056 1 95.38 386 ASN A N 1
ATOM 3086 C CA . ASN A 1 386 ? 21.109 25.281 -1.323 1 95.38 386 ASN A CA 1
ATOM 3087 C C . ASN A 1 386 ? 21.109 25.578 -2.818 1 95.38 386 ASN A C 1
ATOM 3089 O O . ASN A 1 386 ? 20.75 26.688 -3.232 1 95.38 386 ASN A O 1
ATOM 3093 N N . ASP A 1 387 ? 21.594 24.609 -3.584 1 96.38 387 ASP A N 1
ATOM 3094 C CA . ASP A 1 387 ? 21.594 24.766 -5.035 1 96.38 387 ASP A CA 1
ATOM 3095 C C . ASP A 1 387 ? 20.172 24.938 -5.562 1 96.38 387 ASP A C 1
ATOM 3097 O O . ASP A 1 387 ? 19.922 25.766 -6.449 1 96.38 387 ASP A O 1
ATOM 3101 N N . LEU A 1 388 ? 19.281 24.219 -5.031 1 95.5 388 LEU A N 1
ATOM 3102 C CA . LEU A 1 388 ? 17.891 24.344 -5.434 1 95.5 388 LEU A CA 1
ATOM 3103 C C . LEU A 1 388 ? 17.328 25.703 -5.055 1 95.5 388 LEU A C 1
ATOM 3105 O O . LEU A 1 388 ? 16.703 26.375 -5.883 1 95.5 388 LEU A O 1
ATOM 3109 N N . LYS A 1 389 ? 17.516 26.141 -3.896 1 93.06 389 LYS A N 1
ATOM 3110 C CA . LYS A 1 389 ? 17.016 27.406 -3.389 1 93.06 389 LYS A CA 1
ATOM 3111 C C . LYS A 1 389 ? 17.578 28.578 -4.191 1 93.06 389 LYS A C 1
ATOM 3113 O O . LYS A 1 389 ? 16.875 29.547 -4.453 1 93.06 389 LYS A O 1
ATOM 3118 N N . SER A 1 390 ? 18.844 28.469 -4.574 1 93.12 390 SER A N 1
ATOM 3119 C CA . SER A 1 390 ? 19.531 29.562 -5.258 1 93.12 390 SER A CA 1
ATOM 3120 C C . SER A 1 390 ? 18.953 29.781 -6.656 1 93.12 390 SER A C 1
ATOM 3122 O O . SER A 1 390 ? 19.156 30.828 -7.258 1 93.12 390 SER A O 1
ATOM 3124 N N . GLN A 1 391 ? 18.234 28.781 -7.098 1 92.62 391 GLN A N 1
ATOM 3125 C CA . GLN A 1 391 ? 17.672 28.891 -8.438 1 92.62 391 GLN A CA 1
ATOM 3126 C C . GLN A 1 391 ? 16.297 29.547 -8.398 1 92.62 391 GLN A C 1
ATOM 3128 O O . GLN A 1 391 ? 15.734 29.891 -9.445 1 92.62 391 GLN A O 1
ATOM 3133 N N . PHE A 1 392 ? 15.727 29.766 -7.215 1 92.25 392 PHE A N 1
ATOM 3134 C CA . PHE A 1 392 ? 14.484 30.5 -7.062 1 92.25 392 PHE A CA 1
ATOM 3135 C C . PHE A 1 392 ? 14.719 32 -7.219 1 92.25 392 PHE A C 1
ATOM 3137 O O . PHE A 1 392 ? 15.844 32.469 -7.023 1 92.25 392 PHE A O 1
ATOM 3144 N N . PRO A 1 393 ? 13.664 32.75 -7.57 1 89.88 393 PRO A N 1
ATOM 3145 C CA . PRO A 1 393 ? 13.836 34.188 -7.559 1 89.88 393 PRO A CA 1
ATOM 3146 C C . PRO A 1 393 ? 14.289 34.719 -6.199 1 89.88 393 PRO A C 1
ATOM 3148 O O . PRO A 1 393 ? 13.828 34.25 -5.16 1 89.88 393 PRO A O 1
ATOM 3151 N N . ILE A 1 394 ? 15.039 35.688 -6.133 1 86.06 394 ILE A N 1
ATOM 3152 C CA . ILE A 1 394 ? 15.688 36.219 -4.93 1 86.06 394 ILE A CA 1
ATOM 3153 C C . ILE A 1 394 ? 14.633 36.625 -3.914 1 86.06 394 ILE A C 1
ATOM 3155 O O . ILE A 1 394 ? 14.805 36.438 -2.709 1 86.06 394 ILE A O 1
ATOM 3159 N N . THR A 1 395 ? 13.562 37.125 -4.367 1 83.38 395 THR A N 1
ATOM 3160 C CA . THR A 1 395 ? 12.516 37.625 -3.484 1 83.38 395 THR A CA 1
ATOM 3161 C C . THR A 1 395 ? 11.688 36.469 -2.922 1 83.38 395 THR A C 1
ATOM 3163 O O . THR A 1 395 ? 10.906 36.656 -1.986 1 83.38 395 THR A O 1
ATOM 3166 N N . CYS A 1 396 ? 11.953 35.312 -3.492 1 88.31 396 CYS A N 1
ATOM 3167 C CA . CYS A 1 396 ? 11.109 34.188 -3.096 1 88.31 396 CYS A CA 1
ATOM 3168 C C . CYS A 1 396 ? 11.891 33.188 -2.283 1 88.31 396 CYS A C 1
ATOM 3170 O O . CYS A 1 396 ? 11.344 32.156 -1.876 1 88.31 396 CYS A O 1
ATOM 3172 N N . GLN A 1 397 ? 13.102 33.438 -2.023 1 89 397 GLN A N 1
ATOM 3173 C CA . GLN A 1 397 ? 13.922 32.5 -1.266 1 89 397 GLN A CA 1
ATOM 3174 C C . GLN A 1 397 ? 13.539 32.5 0.212 1 89 397 GLN A C 1
ATOM 3176 O O . GLN A 1 397 ? 13.234 33.562 0.777 1 89 397 GLN A O 1
ATOM 3181 N N . PRO A 1 398 ? 13.555 31.406 0.863 1 86.06 398 PRO A N 1
ATOM 3182 C CA . PRO A 1 398 ? 13.062 31.297 2.24 1 86.06 398 PRO A CA 1
ATOM 3183 C C . PRO A 1 398 ? 13.852 32.188 3.215 1 86.06 398 PRO A C 1
ATOM 3185 O O . PRO A 1 398 ? 13.273 32.719 4.16 1 86.06 398 PRO A O 1
ATOM 3188 N N . GLU A 1 399 ? 15.086 32.406 3.072 1 80.12 399 GLU A N 1
ATOM 3189 C CA . GLU A 1 399 ? 15.922 33.188 3.992 1 80.12 399 GLU A CA 1
ATOM 3190 C C . GLU A 1 399 ? 15.531 34.656 3.986 1 80.12 399 GLU A C 1
ATOM 3192 O O . GLU A 1 399 ? 15.695 35.344 4.992 1 80.12 399 GLU A O 1
ATOM 3197 N N . ALA A 1 400 ? 15.055 35.031 2.963 1 72.56 400 ALA A N 1
ATOM 3198 C CA . ALA A 1 400 ? 14.625 36.438 2.865 1 72.56 400 ALA A CA 1
ATOM 3199 C C . ALA A 1 400 ? 13.438 36.719 3.781 1 72.56 400 ALA A C 1
ATOM 3201 O O . ALA A 1 400 ? 13.305 37.812 4.312 1 72.56 400 ALA A O 1
ATOM 3202 N N . PHE A 1 401 ? 12.766 35.75 4.004 1 69.75 401 PHE A N 1
ATOM 3203 C CA . PHE A 1 401 ? 11.539 35.906 4.773 1 69.75 401 PHE A CA 1
ATOM 3204 C C . PHE A 1 401 ? 11.812 35.75 6.266 1 69.75 401 PHE A C 1
ATOM 3206 O O . PHE A 1 401 ? 11.219 36.438 7.094 1 69.75 401 PHE A O 1
ATOM 3213 N N . ALA A 1 402 ? 12.734 34.938 6.508 1 68.31 402 ALA A N 1
ATOM 3214 C CA . ALA A 1 402 ? 13.008 34.656 7.918 1 68.31 402 ALA A CA 1
ATOM 3215 C C . ALA A 1 402 ? 13.797 35.812 8.547 1 68.31 402 ALA A C 1
ATOM 3217 O O . ALA A 1 402 ? 13.57 36.156 9.711 1 68.31 402 ALA A O 1
ATOM 3218 N N . ASN A 1 403 ? 14.578 36.406 7.754 1 66.75 403 ASN A N 1
ATOM 3219 C CA . ASN A 1 403 ? 15.469 37.438 8.281 1 66.75 403 ASN A CA 1
ATOM 3220 C C . ASN A 1 403 ? 14.797 38.812 8.297 1 66.75 403 ASN A C 1
ATOM 3222 O O . ASN A 1 403 ? 15.383 39.781 8.781 1 66.75 403 ASN A O 1
ATOM 3226 N N . GLY A 1 404 ? 13.633 38.875 7.93 1 65.25 404 GLY A N 1
ATOM 3227 C CA . GLY A 1 404 ? 12.906 40.125 8.039 1 65.25 404 GLY A CA 1
ATOM 3228 C C . GLY A 1 404 ? 13.219 41.094 6.918 1 65.25 404 GLY A C 1
ATOM 3229 O O . GLY A 1 404 ? 12.766 42.25 6.938 1 65.25 404 GLY A O 1
ATOM 3230 N N . ASP A 1 405 ? 13.883 40.656 6.012 1 64.25 405 ASP A N 1
ATOM 3231 C CA . ASP A 1 405 ? 14.305 41.562 4.957 1 64.25 405 ASP A CA 1
ATOM 3232 C C . ASP A 1 405 ? 13.148 41.875 4.012 1 64.25 405 ASP A C 1
ATOM 3234 O O . ASP A 1 405 ? 13.156 42.906 3.34 1 64.25 405 ASP A O 1
ATOM 3238 N N . ILE A 1 406 ? 12.25 41.031 4.016 1 68.88 406 ILE A N 1
ATOM 3239 C CA . ILE A 1 406 ? 11.125 41.188 3.098 1 68.88 406 ILE A CA 1
ATOM 3240 C C . ILE A 1 406 ? 9.953 41.844 3.836 1 68.88 406 ILE A C 1
ATOM 3242 O O . ILE A 1 406 ? 9.633 41.438 4.961 1 68.88 406 ILE A O 1
ATOM 3246 N N . PRO A 1 407 ? 9.492 42.875 3.207 1 67.25 407 PRO A N 1
ATOM 3247 C CA . PRO A 1 407 ? 8.336 43.531 3.826 1 67.25 407 PRO A CA 1
ATOM 3248 C C . PRO A 1 407 ? 7.164 42.562 4.035 1 67.25 407 PRO A C 1
ATOM 3250 O O . PRO A 1 407 ? 7.008 41.594 3.279 1 67.25 407 PRO A O 1
ATOM 3253 N N . ASP A 1 408 ? 6.445 42.875 5 1 66.12 408 ASP A N 1
ATOM 3254 C CA . ASP A 1 408 ? 5.309 42.031 5.41 1 66.12 408 ASP A CA 1
ATOM 3255 C C . ASP A 1 408 ? 4.27 41.938 4.293 1 66.12 408 ASP A C 1
ATOM 3257 O O . ASP A 1 408 ? 3.535 40.969 4.211 1 66.12 408 ASP A O 1
ATOM 3261 N N . SER A 1 409 ? 4.324 42.906 3.492 1 64.81 409 SER A N 1
ATOM 3262 C CA . SER A 1 409 ? 3.324 42.938 2.428 1 64.81 409 SER A CA 1
ATOM 3263 C C . SER A 1 409 ? 3.49 41.75 1.487 1 64.81 409 SER A C 1
ATOM 3265 O O . SER A 1 409 ? 2.506 41.219 0.951 1 64.81 409 SER A O 1
ATOM 3267 N N . LEU A 1 410 ? 4.676 41.375 1.403 1 65.56 410 LEU A N 1
ATOM 3268 C CA . LEU A 1 410 ? 4.93 40.281 0.472 1 65.56 410 LEU A CA 1
ATOM 3269 C C . LEU A 1 410 ? 4.441 38.969 1.048 1 65.56 410 LEU A C 1
ATOM 3271 O O . LEU A 1 410 ? 4.121 38.031 0.3 1 65.56 410 LEU A O 1
ATOM 3275 N N . PHE A 1 411 ? 4.398 38.969 2.236 1 71 411 PHE A N 1
ATOM 3276 C CA . PHE A 1 411 ? 3.904 37.75 2.877 1 71 411 PHE A CA 1
ATOM 3277 C C . PHE A 1 411 ? 2.426 37.531 2.568 1 71 411 PHE A C 1
ATOM 3279 O O . PHE A 1 411 ? 1.965 36.406 2.461 1 71 411 PHE A O 1
ATOM 3286 N N . HIS A 1 412 ? 1.843 38.562 2.33 1 69.56 412 HIS A N 1
ATOM 3287 C CA . HIS A 1 412 ? 0.408 38.469 2.08 1 69.56 412 HIS A CA 1
ATOM 3288 C C . HIS A 1 412 ? 0.123 37.969 0.667 1 69.56 412 HIS A C 1
ATOM 3290 O O . HIS A 1 412 ? -0.965 37.469 0.393 1 69.56 412 HIS A O 1
ATOM 3296 N N . ASP A 1 413 ? 1.133 38.125 -0.082 1 74 413 ASP A N 1
ATOM 3297 C CA . ASP A 1 413 ? 0.933 37.719 -1.471 1 74 413 ASP A CA 1
ATOM 3298 C C . ASP A 1 413 ? 1.3 36.25 -1.678 1 74 413 ASP A C 1
ATOM 3300 O O . ASP A 1 413 ? 0.986 35.688 -2.717 1 74 413 ASP A O 1
ATOM 3304 N N . LEU A 1 414 ? 1.826 35.688 -0.699 1 82.5 414 LEU A N 1
ATOM 3305 C CA . LEU A 1 414 ? 2.256 34.312 -0.821 1 82.5 414 LEU A CA 1
ATOM 3306 C C . LEU A 1 414 ? 1.055 33.375 -0.89 1 82.5 414 LEU A C 1
ATOM 3308 O O . LEU A 1 414 ? 0.067 33.562 -0.178 1 82.5 414 LEU A O 1
ATOM 3312 N N . SER A 1 415 ? 1.21 32.5 -1.772 1 87.31 415 SER A N 1
ATOM 3313 C CA . SER A 1 415 ? 0.212 31.422 -1.835 1 87.31 415 SER A CA 1
ATOM 3314 C C . SER A 1 415 ? 0.456 30.375 -0.759 1 87.31 415 SER A C 1
ATOM 3316 O O . SER A 1 415 ? 1.531 30.328 -0.158 1 87.31 415 SER A O 1
ATOM 3318 N N . LEU A 1 416 ? -0.562 29.578 -0.515 1 87.94 416 LEU A N 1
ATOM 3319 C CA . LEU A 1 416 ? -0.387 28.453 0.411 1 87.94 416 LEU A CA 1
ATOM 3320 C C . LEU A 1 416 ? 0.742 27.547 -0.048 1 87.94 416 LEU A C 1
ATOM 3322 O O . LEU A 1 416 ? 1.477 27 0.776 1 87.94 416 LEU A O 1
ATOM 3326 N N . ARG A 1 417 ? 0.849 27.391 -1.279 1 91.31 417 ARG A N 1
ATOM 3327 C CA . ARG A 1 417 ? 1.928 26.578 -1.837 1 91.31 417 ARG A CA 1
ATOM 3328 C C . ARG A 1 417 ? 3.289 27.188 -1.534 1 91.31 417 ARG A C 1
ATOM 3330 O O . ARG A 1 417 ? 4.23 26.484 -1.178 1 91.31 417 ARG A O 1
ATOM 3337 N N . GLY A 1 418 ? 3.326 28.5 -1.736 1 91.44 418 GLY A N 1
ATOM 3338 C CA . GLY A 1 418 ? 4.574 29.188 -1.441 1 91.44 418 GLY A CA 1
ATOM 3339 C C . GLY A 1 418 ? 5.016 29.031 0.002 1 91.44 418 GLY A C 1
ATOM 3340 O O . GLY A 1 418 ? 6.191 28.781 0.275 1 91.44 418 GLY A O 1
ATOM 3341 N N . VAL A 1 419 ? 4.102 29.188 0.875 1 92.12 419 VAL A N 1
ATOM 3342 C CA . VAL A 1 419 ? 4.383 29.031 2.299 1 92.12 419 VAL A CA 1
ATOM 3343 C C . VAL A 1 419 ? 4.832 27.609 2.594 1 92.12 419 VAL A C 1
ATOM 3345 O O . VAL A 1 419 ? 5.805 27.391 3.322 1 92.12 419 VAL A O 1
ATOM 3348 N N . SER A 1 420 ? 4.133 26.656 2.039 1 93.19 420 SER A N 1
ATOM 3349 C CA . SER A 1 420 ? 4.469 25.25 2.25 1 93.19 420 SER A CA 1
ATOM 3350 C C . SER A 1 420 ? 5.871 24.938 1.74 1 93.19 420 SER A C 1
ATOM 3352 O O . SER A 1 420 ? 6.613 24.188 2.377 1 93.19 420 SER A O 1
ATOM 3354 N N . MET A 1 421 ? 6.223 25.484 0.647 1 93.88 421 MET A N 1
ATOM 3355 C CA . MET A 1 421 ? 7.535 25.234 0.056 1 93.88 421 MET A CA 1
ATOM 3356 C C . MET A 1 421 ? 8.648 25.75 0.964 1 93.88 421 MET A C 1
ATOM 3358 O O . MET A 1 421 ? 9.68 25.094 1.127 1 93.88 421 MET A O 1
ATOM 3362 N N . HIS A 1 422 ? 8.406 26.938 1.5 1 94.38 422 HIS A N 1
ATOM 3363 C CA . HIS A 1 422 ? 9.398 27.5 2.408 1 94.38 422 HIS A CA 1
ATOM 3364 C C . HIS A 1 422 ? 9.547 26.641 3.662 1 94.38 422 HIS A C 1
ATOM 3366 O O . HIS A 1 422 ? 10.672 26.328 4.078 1 94.38 422 HIS A O 1
ATOM 3372 N N . LEU A 1 423 ? 8.445 26.312 4.227 1 95.31 423 LEU A N 1
ATOM 3373 C CA . LEU A 1 423 ? 8.477 25.531 5.453 1 95.31 423 LEU A CA 1
ATOM 3374 C C . LEU A 1 423 ? 9.086 24.156 5.199 1 95.31 423 LEU A C 1
ATOM 3376 O O . LEU A 1 423 ? 9.82 23.625 6.043 1 95.31 423 LEU A O 1
ATOM 3380 N N . GLU A 1 424 ? 8.75 23.594 4.086 1 96.31 424 GLU A N 1
ATOM 3381 C CA . GLU A 1 424 ? 9.336 22.297 3.717 1 96.31 424 GLU A CA 1
ATOM 3382 C C . GLU A 1 424 ? 10.852 22.406 3.555 1 96.31 424 GLU A C 1
ATOM 3384 O O . GLU A 1 424 ? 11.586 21.484 3.91 1 96.31 424 GLU A O 1
ATOM 3389 N N . HIS A 1 425 ? 11.266 23.5 2.951 1 96 425 HIS A N 1
ATOM 3390 C CA . HIS A 1 425 ? 12.703 23.719 2.811 1 96 425 HIS A CA 1
ATOM 3391 C C . HIS A 1 425 ? 13.398 23.734 4.172 1 96 425 HIS A C 1
ATOM 3393 O O . HIS A 1 425 ? 14.414 23.062 4.359 1 96 425 HIS A O 1
ATOM 3399 N N . TYR A 1 426 ? 12.875 24.5 5.141 1 96.12 426 TYR A N 1
ATOM 3400 C CA . TYR A 1 426 ? 13.445 24.547 6.48 1 96.12 426 TYR A CA 1
ATOM 3401 C C . TYR A 1 426 ? 13.422 23.172 7.133 1 96.12 426 TYR A C 1
ATOM 3403 O O . TYR A 1 426 ? 14.367 22.781 7.824 1 96.12 426 TYR A O 1
ATOM 3411 N N . HIS A 1 427 ? 12.344 22.5 6.906 1 96.5 427 HIS A N 1
ATOM 3412 C CA . HIS A 1 427 ? 12.219 21.156 7.484 1 96.5 427 HIS A CA 1
ATOM 3413 C C . HIS A 1 427 ? 13.281 20.219 6.922 1 96.5 427 HIS A C 1
ATOM 3415 O O . HIS A 1 427 ? 13.852 19.406 7.66 1 96.5 427 HIS A O 1
ATOM 3421 N N . CYS A 1 428 ? 13.516 20.281 5.633 1 97.38 428 CYS A N 1
ATOM 3422 C CA . CYS A 1 428 ? 14.555 19.484 5.008 1 97.38 428 CYS A CA 1
ATOM 3423 C C . CYS A 1 428 ? 15.922 19.812 5.598 1 97.38 428 CYS A C 1
ATOM 3425 O O . CYS A 1 428 ? 16.719 18.906 5.879 1 97.38 428 CYS A O 1
ATOM 3427 N N . LEU A 1 429 ? 16.172 21.094 5.828 1 96.19 429 LEU A N 1
ATOM 3428 C CA . LEU A 1 429 ? 17.422 21.516 6.43 1 96.19 429 LEU A CA 1
ATOM 3429 C C . LEU A 1 429 ? 17.578 20.938 7.832 1 96.19 429 LEU A C 1
ATOM 3431 O O . LEU A 1 429 ? 18.656 20.453 8.195 1 96.19 429 LEU A O 1
ATOM 3435 N N . ALA A 1 430 ? 16.5 21 8.547 1 95.5 430 ALA A N 1
ATOM 3436 C CA . ALA A 1 430 ? 16.516 20.453 9.898 1 95.5 430 ALA A CA 1
ATOM 3437 C C . ALA A 1 430 ? 16.781 18.953 9.883 1 95.5 430 ALA A C 1
ATOM 3439 O O . ALA A 1 430 ? 17.5 18.438 10.734 1 95.5 430 ALA A O 1
ATOM 3440 N N . LYS A 1 431 ? 16.172 18.219 8.961 1 95.69 431 LYS A N 1
ATOM 3441 C CA . LYS A 1 431 ? 16.328 16.781 8.875 1 95.69 431 LYS A CA 1
ATOM 3442 C C . LYS A 1 431 ? 17.734 16.406 8.422 1 95.69 431 LYS A C 1
ATOM 3444 O O . LYS A 1 431 ? 18.297 15.391 8.867 1 95.69 431 LYS A O 1
ATOM 3449 N N . VAL A 1 432 ? 18.297 17.172 7.504 1 96.25 432 VAL A N 1
ATOM 3450 C CA . VAL A 1 432 ? 19.641 16.906 7.016 1 96.25 432 VAL A CA 1
ATOM 3451 C C . VAL A 1 432 ? 20.656 17.078 8.156 1 96.25 432 VAL A C 1
ATOM 3453 O O . VAL A 1 432 ? 21.422 16.156 8.445 1 96.25 432 VAL A O 1
ATOM 3456 N N . HIS A 1 433 ? 20.578 18.141 8.812 1 92.94 433 HIS A N 1
ATOM 3457 C CA . HIS A 1 433 ? 21.547 18.438 9.859 1 92.94 433 HIS A CA 1
ATOM 3458 C C . HIS A 1 433 ? 21.188 17.703 11.156 1 92.94 433 HIS A C 1
ATOM 3460 O O . HIS A 1 433 ? 22.078 17.406 11.961 1 92.94 433 HIS A O 1
ATOM 3466 N N . GLY A 1 434 ? 19.953 17.406 11.328 1 90.06 434 GLY A N 1
ATOM 3467 C CA . GLY A 1 434 ? 19.516 16.672 12.508 1 90.06 434 GLY A CA 1
ATOM 3468 C C . GLY A 1 434 ? 20 15.234 12.531 1 90.06 434 GLY A C 1
ATOM 3469 O O . GLY A 1 434 ? 20.031 14.602 13.586 1 90.06 434 GLY A O 1
ATOM 3470 N N . ALA A 1 435 ? 20.344 14.711 11.375 1 89.38 435 ALA A N 1
ATOM 3471 C CA . ALA A 1 435 ? 20.859 13.344 11.297 1 89.38 435 ALA A CA 1
ATOM 3472 C C . ALA A 1 435 ? 22.125 13.188 12.133 1 89.38 435 ALA A C 1
ATOM 3474 O O . ALA A 1 435 ? 22.438 12.086 12.586 1 89.38 435 ALA A O 1
ATOM 3475 N N . SER A 1 436 ? 22.828 14.266 12.398 1 81.88 436 SER A N 1
ATOM 3476 C CA . SER A 1 436 ? 24.031 14.258 13.227 1 81.88 436 SER A CA 1
ATOM 3477 C C . SER A 1 436 ? 23.672 14.102 14.703 1 81.88 436 SER A C 1
ATOM 3479 O O . SER A 1 436 ? 24.453 13.523 15.469 1 81.88 436 SER A O 1
ATOM 3481 N N . ILE A 1 437 ? 22.594 14.633 15.07 1 76.81 437 ILE A N 1
ATOM 3482 C CA . ILE A 1 437 ? 22.156 14.578 16.453 1 76.81 437 ILE A CA 1
ATOM 3483 C C . ILE A 1 437 ? 21.688 13.164 16.797 1 76.81 437 ILE A C 1
ATOM 3485 O O . ILE A 1 437 ? 21.969 12.648 17.891 1 76.81 437 ILE A O 1
ATOM 3489 N N . SER A 1 438 ? 20.984 12.539 15.938 1 69.06 438 SER A N 1
ATOM 3490 C CA . SER A 1 438 ? 20.469 11.188 16.125 1 69.06 438 SER A CA 1
ATOM 3491 C C . SER A 1 438 ? 21.578 10.195 16.422 1 69.06 438 SER A C 1
ATOM 3493 O O . SER A 1 438 ? 21.422 9.305 17.266 1 69.06 438 SER A O 1
ATOM 3495 N N . ALA A 1 439 ? 22.656 10.406 15.812 1 63.22 439 ALA A N 1
ATOM 3496 C CA . ALA A 1 439 ? 23.812 9.539 16.031 1 63.22 439 ALA A CA 1
ATOM 3497 C C . ALA A 1 439 ? 24.438 9.789 17.391 1 63.22 439 ALA A C 1
ATOM 3499 O O . ALA A 1 439 ? 24.906 8.852 18.047 1 63.22 439 ALA A O 1
ATOM 3500 N N . SER A 1 440 ? 24.312 11.031 17.812 1 61.31 440 SER A N 1
ATOM 3501 C CA . SER A 1 440 ? 24.922 11.391 19.094 1 61.31 440 SER A CA 1
ATOM 3502 C C . SER A 1 440 ? 24.078 10.875 20.266 1 61.31 440 SER A C 1
ATOM 3504 O O . SER A 1 440 ? 24.625 10.477 21.281 1 61.31 440 SER A O 1
ATOM 3506 N N . ILE A 1 441 ? 22.891 10.953 20.078 1 61.5 441 ILE A N 1
ATOM 3507 C CA . ILE A 1 441 ? 21.969 10.516 21.125 1 61.5 441 ILE A CA 1
ATOM 3508 C C . ILE A 1 441 ? 22.078 9 21.297 1 61.5 441 ILE A C 1
ATOM 3510 O O . ILE A 1 441 ? 22.031 8.5 22.422 1 61.5 441 ILE A O 1
ATOM 3514 N N . THR A 1 442 ? 22.266 8.336 20.188 1 55.56 442 THR A N 1
ATOM 3515 C CA . THR A 1 442 ? 22.344 6.883 20.234 1 55.56 442 THR A CA 1
ATOM 3516 C C . THR A 1 442 ? 23.734 6.438 20.688 1 55.56 442 THR A C 1
ATOM 3518 O O . THR A 1 442 ? 23.875 5.453 21.406 1 55.56 442 THR A O 1
ATOM 3521 N N . GLU A 1 443 ? 24.906 7.027 20.078 1 53.09 443 GLU A N 1
ATOM 3522 C CA . GLU A 1 443 ? 26.25 6.578 20.375 1 53.09 443 GLU A CA 1
ATOM 3523 C C . GLU A 1 443 ? 26.859 7.402 21.516 1 53.09 443 GLU A C 1
ATOM 3525 O O . GLU A 1 443 ? 27.938 7.074 22.016 1 53.09 443 GLU A O 1
ATOM 3530 N N . ARG A 1 444 ? 26.328 7.875 22.516 1 47.22 444 ARG A N 1
ATOM 3531 C CA . ARG A 1 444 ? 26.938 8.641 23.609 1 47.22 444 ARG A CA 1
ATOM 3532 C C . ARG A 1 444 ? 28.25 9.273 23.172 1 47.22 444 ARG A C 1
ATOM 3534 O O . ARG A 1 444 ? 29.188 9.367 23.969 1 47.22 444 ARG A O 1
ATOM 3541 N N . ALA A 1 445 ? 28.547 9.461 21.844 1 46.84 445 ALA A N 1
ATOM 3542 C CA . ALA A 1 445 ? 29.844 9.914 21.359 1 46.84 445 ALA A CA 1
ATOM 3543 C C . ALA A 1 445 ? 30.016 11.414 21.594 1 46.84 445 ALA A C 1
ATOM 3545 O O . ALA A 1 445 ? 29.078 12.195 21.406 1 46.84 445 ALA A O 1
ATOM 3546 N N . SER A 1 446 ? 30.891 11.852 22.188 1 44.81 446 SER A N 1
ATOM 3547 C CA . SER A 1 446 ? 31.312 13.117 22.781 1 44.81 446 SER A CA 1
ATOM 3548 C C . SER A 1 446 ? 31.609 14.156 21.688 1 44.81 446 SER A C 1
ATOM 3550 O O . SER A 1 446 ? 31.641 15.359 21.969 1 44.81 446 SER A O 1
ATOM 3552 N N . SER A 1 447 ? 32.281 13.82 20.422 1 47.47 447 SER A N 1
ATOM 3553 C CA . SER A 1 447 ? 32.938 14.914 19.703 1 47.47 447 SER A CA 1
ATOM 3554 C C . SER A 1 447 ? 32.094 15.383 18.531 1 47.47 447 SER A C 1
ATOM 3556 O O . SER A 1 447 ? 32.281 14.93 17.391 1 47.47 447 SER A O 1
ATOM 3558 N N . LEU A 1 448 ? 30.766 15.562 18.438 1 53.16 448 LEU A N 1
ATOM 3559 C CA . LEU A 1 448 ? 29.906 15.852 17.297 1 53.16 448 LEU A CA 1
ATOM 3560 C C . LEU A 1 448 ? 30.219 17.219 16.703 1 53.16 448 LEU A C 1
ATOM 3562 O O . LEU A 1 448 ? 30.453 18.188 17.453 1 53.16 448 LEU A O 1
ATOM 3566 N N . PRO A 1 449 ? 30.578 17.328 15.352 1 59.47 449 PRO A N 1
ATOM 3567 C CA . PRO A 1 449 ? 30.938 18.656 14.859 1 59.47 449 PRO A CA 1
ATOM 3568 C C . PRO A 1 449 ? 29.859 19.703 15.156 1 59.47 449 PRO A C 1
ATOM 3570 O O . PRO A 1 449 ? 28.688 19.484 14.859 1 59.47 449 PRO A O 1
ATOM 3573 N N . SER A 1 450 ? 30.094 20.688 15.977 1 67.88 450 SER A N 1
ATOM 3574 C CA . SER A 1 450 ? 29.391 21.828 16.562 1 67.88 450 SER A CA 1
ATOM 3575 C C . SER A 1 450 ? 28.656 22.625 15.5 1 67.88 450 SER A C 1
ATOM 3577 O O . SER A 1 450 ? 27.547 23.109 15.734 1 67.88 450 SER A O 1
ATOM 3579 N N . SER A 1 451 ? 29.062 22.312 14.219 1 81.81 451 SER A N 1
ATOM 3580 C CA . SER A 1 451 ? 28.5 23.234 13.234 1 81.81 451 SER A CA 1
ATOM 3581 C C . SER A 1 451 ? 27.172 22.734 12.695 1 81.81 451 SER A C 1
ATOM 3583 O O . SER A 1 451 ? 26.219 23.5 12.57 1 81.81 451 SER A O 1
ATOM 3585 N N . SER A 1 452 ? 27.016 21.438 12.484 1 85.06 452 SER A N 1
ATOM 3586 C CA . SER A 1 452 ? 25.781 20.875 11.938 1 85.06 452 SER A CA 1
ATOM 3587 C C . SER A 1 452 ? 24.641 20.969 12.953 1 85.06 452 SER A C 1
ATOM 3589 O O . SER A 1 452 ? 23.484 21.188 12.578 1 85.06 452 SER A O 1
ATOM 3591 N N . ILE A 1 453 ? 24.984 20.812 14.141 1 87 453 ILE A N 1
ATOM 3592 C CA . ILE A 1 453 ? 23.969 20.875 15.195 1 87 453 ILE A CA 1
ATOM 3593 C C . ILE A 1 453 ? 23.422 22.297 15.281 1 87 453 ILE A C 1
ATOM 3595 O O . ILE A 1 453 ? 22.203 22.484 15.414 1 87 453 ILE A O 1
ATOM 3599 N N . GLU A 1 454 ? 24.312 23.203 15.141 1 89.25 454 GLU A N 1
ATOM 3600 C CA . GLU A 1 454 ? 23.875 24.594 15.188 1 89.25 454 GLU A CA 1
ATOM 3601 C C . GLU A 1 454 ? 23 24.938 13.984 1 89.25 454 GLU A C 1
ATOM 3603 O O . GLU A 1 454 ? 22.078 25.734 14.102 1 89.25 454 GLU A O 1
ATOM 3608 N N . LEU A 1 455 ? 23.359 24.375 12.875 1 92.31 455 LEU A N 1
ATOM 3609 C CA . LEU A 1 455 ? 22.547 24.625 11.672 1 92.31 455 LEU A CA 1
ATOM 3610 C C . LEU A 1 455 ? 21.172 24.016 11.812 1 92.31 455 LEU A C 1
ATOM 3612 O O . LEU A 1 455 ? 20.188 24.547 11.297 1 92.31 455 LEU A O 1
ATOM 3616 N N . CYS A 1 456 ? 21.109 22.922 12.484 1 92.81 456 CYS A N 1
ATOM 3617 C CA . CYS A 1 456 ? 19.828 22.297 12.766 1 92.81 456 CYS A CA 1
ATOM 3618 C C . CYS A 1 456 ? 18.953 23.203 13.625 1 92.81 456 CYS A C 1
ATOM 3620 O O . CYS A 1 456 ? 17.781 23.422 13.328 1 92.81 456 CYS A O 1
ATOM 3622 N N . TYR A 1 457 ? 19.547 23.812 14.68 1 92.56 457 TYR A N 1
ATOM 3623 C CA . TYR A 1 457 ? 18.812 24.719 15.555 1 92.56 457 TYR A CA 1
ATOM 3624 C C . TYR A 1 457 ? 18.422 25.984 14.805 1 92.56 457 TYR A C 1
ATOM 3626 O O . TYR A 1 457 ? 17.344 26.531 15.031 1 92.56 457 TYR A O 1
ATOM 3634 N N . GLN A 1 458 ? 19.328 26.375 13.945 1 93 458 GLN A N 1
ATOM 3635 C CA . GLN A 1 458 ? 19.031 27.562 13.148 1 93 458 GLN A CA 1
ATOM 3636 C C . GLN A 1 458 ? 17.828 27.312 12.234 1 93 458 GLN A C 1
ATOM 3638 O O . GLN A 1 458 ? 17.016 28.203 12.016 1 93 458 GLN A O 1
ATOM 3643 N N . ALA A 1 459 ? 17.75 26.156 11.656 1 94.88 459 ALA A N 1
ATOM 3644 C CA . ALA A 1 459 ? 16.594 25.812 10.82 1 94.88 459 ALA A CA 1
ATOM 3645 C C . ALA A 1 459 ? 15.312 25.828 11.641 1 94.88 459 ALA A C 1
ATOM 3647 O O . ALA A 1 459 ? 14.258 26.25 11.148 1 94.88 459 ALA A O 1
ATOM 3648 N N . ALA A 1 460 ? 15.375 25.344 12.875 1 95.44 460 ALA A N 1
ATOM 3649 C CA . ALA A 1 460 ? 14.219 25.344 13.766 1 95.44 460 ALA A CA 1
ATOM 3650 C C . ALA A 1 460 ? 13.789 26.781 14.094 1 95.44 460 ALA A C 1
ATOM 3652 O O . ALA A 1 460 ? 12.594 27.094 14.078 1 95.44 460 ALA A O 1
ATOM 3653 N N . ARG A 1 461 ? 14.797 27.641 14.367 1 94.94 461 ARG A N 1
ATOM 3654 C CA . ARG A 1 461 ? 14.508 29.047 14.625 1 94.94 461 ARG A CA 1
ATOM 3655 C C . ARG A 1 461 ? 13.82 29.688 13.43 1 94.94 461 ARG A C 1
ATOM 3657 O O . ARG A 1 461 ? 12.812 30.391 13.586 1 94.94 461 ARG A O 1
ATOM 3664 N N . SER A 1 462 ? 14.398 29.359 12.273 1 94.62 462 SER A N 1
ATOM 3665 C CA . SER A 1 462 ? 13.859 29.953 11.055 1 94.62 462 SER A CA 1
ATOM 3666 C C . SER A 1 462 ? 12.422 29.484 10.812 1 94.62 462 SER A C 1
ATOM 3668 O O . SER A 1 462 ? 11.586 30.266 10.352 1 94.62 462 SER A O 1
ATOM 3670 N N . THR A 1 463 ? 12.125 28.25 11.086 1 96.12 463 THR A N 1
ATOM 3671 C CA . THR A 1 463 ? 10.781 27.719 10.93 1 96.12 463 THR A CA 1
ATOM 3672 C C . THR A 1 463 ? 9.789 28.469 11.805 1 96.12 463 THR A C 1
ATOM 3674 O O . THR A 1 463 ? 8.734 28.891 11.336 1 96.12 463 THR A O 1
ATOM 3677 N N . LEU A 1 464 ? 10.133 28.672 13.047 1 96 464 LEU A N 1
ATOM 3678 C CA . LEU A 1 464 ? 9.219 29.297 13.992 1 96 464 LEU A CA 1
ATOM 3679 C C . LEU A 1 464 ? 9.07 30.781 13.695 1 96 464 LEU A C 1
ATOM 3681 O O . LEU A 1 464 ? 7.973 31.328 13.789 1 96 464 LEU A O 1
ATOM 3685 N N . LEU A 1 465 ? 10.195 31.422 13.367 1 93.25 465 LEU A N 1
ATOM 3686 C CA . LEU A 1 465 ? 10.133 32.844 13 1 93.25 465 LEU A CA 1
ATOM 3687 C C . LEU A 1 465 ? 9.273 33.031 11.758 1 93.25 465 LEU A C 1
ATOM 3689 O O . LEU A 1 465 ? 8.477 33.969 11.695 1 93.25 465 LEU A O 1
ATOM 3693 N N . TYR A 1 466 ? 9.492 32.156 10.812 1 93.12 466 TYR A N 1
ATOM 3694 C CA . TYR A 1 466 ? 8.711 32.219 9.586 1 93.12 466 TYR A CA 1
ATOM 3695 C C . TYR A 1 466 ? 7.223 32.031 9.875 1 93.12 466 TYR A C 1
ATOM 3697 O O . TYR A 1 466 ? 6.391 32.781 9.352 1 93.12 466 TYR A O 1
ATOM 3705 N N . ILE A 1 467 ? 6.875 31.062 10.664 1 92.88 467 ILE A N 1
ATOM 3706 C CA . ILE A 1 467 ? 5.48 30.797 11 1 92.88 467 ILE A CA 1
ATOM 3707 C C . ILE A 1 467 ? 4.891 32 11.734 1 92.88 467 ILE A C 1
ATOM 3709 O O . ILE A 1 467 ? 3.721 32.344 11.547 1 92.88 467 ILE A O 1
ATOM 3713 N N . GLY A 1 468 ? 5.664 32.656 12.562 1 90.81 468 GLY A N 1
ATOM 3714 C CA . GLY A 1 468 ? 5.227 33.875 13.227 1 90.81 468 GLY A CA 1
ATOM 3715 C C . GLY A 1 468 ? 4.836 34.969 12.258 1 90.81 468 GLY A C 1
ATOM 3716 O O . GLY A 1 468 ? 3.896 35.719 12.516 1 90.81 468 GLY A O 1
ATOM 3717 N N . ARG A 1 469 ? 5.535 35 11.203 1 88.12 469 ARG A N 1
ATOM 3718 C CA . ARG A 1 469 ? 5.277 36.062 10.219 1 88.12 469 ARG A CA 1
ATOM 3719 C C . ARG A 1 469 ? 4.059 35.719 9.367 1 88.12 469 ARG A C 1
ATOM 3721 O O . ARG A 1 469 ? 3.365 36.594 8.883 1 88.12 469 ARG A O 1
ATOM 3728 N N . VAL A 1 470 ? 3.859 34.438 9.195 1 89 470 VAL A N 1
ATOM 3729 C CA . VAL A 1 470 ? 2.725 34.031 8.367 1 89 470 VAL A CA 1
ATOM 3730 C C . VAL A 1 470 ? 1.587 33.562 9.258 1 89 470 VAL A C 1
ATOM 3732 O O . VAL A 1 470 ? 0.8 32.688 8.844 1 89 470 VAL A O 1
ATOM 3735 N N . ARG A 1 471 ? 1.403 34 10.391 1 87.75 471 ARG A N 1
ATOM 3736 C CA . ARG A 1 471 ? 0.451 33.531 11.391 1 87.75 471 ARG A CA 1
ATOM 3737 C C . ARG A 1 471 ? -0.982 33.656 10.883 1 87.75 471 ARG A C 1
ATOM 3739 O O . ARG A 1 471 ? -1.854 32.875 11.281 1 87.75 471 ARG A O 1
ATOM 3746 N N . HIS A 1 472 ? -1.222 34.531 9.938 1 85.5 472 HIS A N 1
ATOM 3747 C CA . HIS A 1 472 ? -2.562 34.75 9.406 1 85.5 472 HIS A CA 1
ATOM 3748 C C . HIS A 1 472 ? -3.016 33.562 8.57 1 85.5 472 HIS A C 1
ATOM 3750 O O . HIS A 1 472 ? -4.211 33.375 8.336 1 85.5 472 HIS A O 1
ATOM 3756 N N . LEU A 1 473 ? -2.076 32.75 8.219 1 86.06 473 LEU A N 1
ATOM 3757 C CA . LEU A 1 473 ? -2.404 31.594 7.398 1 86.06 473 LEU A CA 1
ATOM 3758 C C . LEU A 1 473 ? -2.615 30.359 8.266 1 86.06 473 LEU A C 1
ATOM 3760 O O . LEU A 1 473 ? -3.031 29.312 7.77 1 86.06 473 LEU A O 1
ATOM 3764 N N . ILE A 1 474 ? -2.406 30.484 9.523 1 89.31 474 ILE A N 1
ATOM 3765 C CA . ILE A 1 474 ? -2.656 29.391 10.445 1 89.31 474 ILE A CA 1
ATOM 3766 C C . ILE A 1 474 ? -4.113 29.406 10.898 1 89.31 474 ILE A C 1
ATOM 3768 O O . ILE A 1 474 ? -4.496 30.234 11.734 1 89.31 474 ILE A O 1
ATOM 3772 N N . ASN A 1 475 ? -4.887 28.578 10.336 1 88.56 475 ASN A N 1
ATOM 3773 C CA . ASN A 1 475 ? -6.301 28.422 10.664 1 88.56 475 ASN A CA 1
ATOM 3774 C C . ASN A 1 475 ? -6.691 26.953 10.797 1 88.56 475 ASN A C 1
ATOM 3776 O O . ASN A 1 475 ? -5.871 26.062 10.562 1 88.56 475 ASN A O 1
ATOM 3780 N N . PRO A 1 476 ? -7.824 26.688 11.234 1 85.19 476 PRO A N 1
ATOM 3781 C CA . PRO A 1 476 ? -8.234 25.297 11.461 1 85.19 476 PRO A CA 1
ATOM 3782 C C . PRO A 1 476 ? -8.125 24.438 10.203 1 85.19 476 PRO A C 1
ATOM 3784 O O . PRO A 1 476 ? -7.895 23.234 10.297 1 85.19 476 PRO A O 1
ATOM 3787 N N . GLU A 1 477 ? -8.188 24.984 9.031 1 84.31 477 GLU A N 1
ATOM 3788 C CA . GLU A 1 477 ? -8.148 24.219 7.781 1 84.31 477 GLU A CA 1
ATOM 3789 C C . GLU A 1 477 ? -6.715 23.875 7.398 1 84.31 477 GLU A C 1
ATOM 3791 O O . GLU A 1 477 ? -6.48 22.891 6.68 1 84.31 477 GLU A O 1
ATOM 3796 N N . THR A 1 478 ? -5.809 24.656 7.891 1 90.88 478 THR A N 1
ATOM 3797 C CA . THR A 1 478 ? -4.441 24.469 7.414 1 90.88 478 THR A CA 1
ATOM 3798 C C . THR A 1 478 ? -3.525 24.031 8.555 1 90.88 478 THR A C 1
ATOM 3800 O O . THR A 1 478 ? -2.387 23.625 8.32 1 90.88 478 THR A O 1
ATOM 3803 N N . PHE A 1 479 ? -3.988 24.047 9.836 1 93.56 479 PHE A N 1
ATOM 3804 C CA . PHE A 1 479 ? -3.16 23.812 11.016 1 93.56 479 PHE A CA 1
ATOM 3805 C C . PHE A 1 479 ? -2.381 22.516 10.883 1 93.56 479 PHE A C 1
ATOM 3807 O O . PHE A 1 479 ? -1.16 22.5 11.062 1 93.56 479 PHE A O 1
ATOM 3814 N N . TRP A 1 480 ? -3.061 21.484 10.477 1 93.31 480 TRP A N 1
ATOM 3815 C CA . TRP A 1 480 ? -2.441 20.156 10.5 1 93.31 480 TRP A CA 1
ATOM 3816 C C . TRP A 1 480 ? -1.463 19.984 9.344 1 93.31 480 TRP A C 1
ATOM 3818 O O . TRP A 1 480 ? -0.63 19.078 9.352 1 93.31 480 TRP A O 1
ATOM 3828 N N . ILE A 1 481 ? -1.49 20.781 8.344 1 93.06 481 ILE A N 1
ATOM 3829 C CA . ILE A 1 481 ? -0.512 20.766 7.266 1 93.06 481 ILE A CA 1
ATOM 3830 C C . ILE A 1 481 ? 0.861 21.172 7.805 1 93.06 481 ILE A C 1
ATOM 3832 O O . ILE A 1 481 ? 1.879 20.594 7.406 1 93.06 481 ILE A O 1
ATOM 3836 N N . TYR A 1 482 ? 0.85 22.047 8.828 1 94.31 482 TYR A N 1
ATOM 3837 C CA . TYR A 1 482 ? 2.1 22.641 9.305 1 94.31 482 TYR A CA 1
ATOM 3838 C C . TYR A 1 482 ? 2.463 22.094 10.68 1 94.31 482 TYR A C 1
ATOM 3840 O O . TYR A 1 482 ? 3.564 22.344 11.18 1 94.31 482 TYR A O 1
ATOM 3848 N N . ALA A 1 483 ? 1.599 21.328 11.242 1 94.75 483 ALA A N 1
ATOM 3849 C CA . ALA A 1 483 ? 1.739 20.922 12.641 1 94.75 483 ALA A CA 1
ATOM 3850 C C . ALA A 1 483 ? 3.061 20.203 12.867 1 94.75 483 ALA A C 1
ATOM 3852 O O . ALA A 1 483 ? 3.738 20.422 13.867 1 94.75 483 ALA A O 1
ATOM 3853 N N . GLN A 1 484 ? 3.418 19.344 11.961 1 94.5 484 GLN A N 1
ATOM 3854 C CA . GLN A 1 484 ? 4.641 18.578 12.148 1 94.5 484 GLN A CA 1
ATOM 3855 C C . GLN A 1 484 ? 5.871 19.484 12.133 1 94.5 484 GLN A C 1
ATOM 3857 O O . GLN A 1 484 ? 6.828 19.234 12.875 1 94.5 484 GLN A O 1
ATOM 3862 N N . PHE A 1 485 ? 5.855 20.5 11.305 1 96.06 485 PHE A N 1
ATOM 3863 C CA . PHE A 1 485 ? 6.969 21.438 11.25 1 96.06 485 PHE A CA 1
ATOM 3864 C C . PHE A 1 485 ? 7.078 22.234 12.547 1 96.06 485 PHE A C 1
ATOM 3866 O O . PHE A 1 485 ? 8.18 22.406 13.078 1 96.06 485 PHE A O 1
ATOM 3873 N N . LEU A 1 486 ? 5.953 22.625 13.023 1 95.94 486 LEU A N 1
ATOM 3874 C CA . LEU A 1 486 ? 5.875 23.406 14.25 1 95.94 486 LEU A CA 1
ATOM 3875 C C . LEU A 1 486 ? 6.367 22.609 15.445 1 95.94 486 LEU A C 1
ATOM 3877 O O . LEU A 1 486 ? 7.219 23.062 16.203 1 95.94 486 LEU A O 1
ATOM 3881 N N . LEU A 1 487 ? 5.875 21.438 15.594 1 95.38 487 LEU A N 1
ATOM 3882 C CA . LEU A 1 487 ? 6.199 20.594 16.75 1 95.38 487 LEU A CA 1
ATOM 3883 C C . LEU A 1 487 ? 7.672 20.203 16.734 1 95.38 487 LEU A C 1
ATOM 3885 O O . LEU A 1 487 ? 8.344 20.25 17.766 1 95.38 487 LEU A O 1
ATOM 3889 N N . THR A 1 488 ? 8.172 19.828 15.555 1 94.88 488 THR A N 1
ATOM 3890 C CA . THR A 1 488 ? 9.57 19.422 15.445 1 94.88 488 THR A CA 1
ATOM 3891 C C . THR A 1 488 ? 10.5 20.594 15.758 1 94.88 488 THR A C 1
ATOM 3893 O O . THR A 1 488 ? 11.508 20.422 16.438 1 94.88 488 THR A O 1
ATOM 3896 N N . ALA A 1 489 ? 10.164 21.75 15.289 1 96.31 489 ALA A N 1
ATOM 3897 C CA . ALA A 1 489 ? 10.984 22.938 15.539 1 96.31 489 ALA A CA 1
ATOM 3898 C C . ALA A 1 489 ? 10.969 23.312 17.016 1 96.31 489 ALA A C 1
ATOM 3900 O O . ALA A 1 489 ? 12.008 23.656 17.578 1 96.31 489 ALA A O 1
ATOM 3901 N N . LEU A 1 490 ? 9.852 23.281 17.656 1 95.5 490 LEU A N 1
ATOM 3902 C CA . LEU A 1 490 ? 9.727 23.609 19.078 1 95.5 490 LEU A CA 1
ATOM 3903 C C . LEU A 1 490 ? 10.523 22.625 19.922 1 95.5 490 LEU A C 1
ATOM 3905 O O . LEU A 1 490 ? 11.227 23.031 20.859 1 95.5 490 LEU A O 1
ATOM 3909 N N . LEU A 1 491 ? 10.438 21.406 19.609 1 93.06 491 LEU A N 1
ATOM 3910 C CA . LEU A 1 491 ? 11.148 20.375 20.375 1 93.06 491 LEU A CA 1
ATOM 3911 C C . LEU A 1 491 ? 12.656 20.484 20.156 1 93.06 491 LEU A C 1
ATOM 3913 O O . LEU A 1 491 ? 13.438 20.219 21.062 1 93.06 491 LEU A O 1
ATOM 3917 N N . SER A 1 492 ? 13 20.828 18.922 1 92.5 492 SER A N 1
ATOM 3918 C CA . SER A 1 492 ? 14.414 21.047 18.641 1 92.5 492 SER A CA 1
ATOM 3919 C C . SER A 1 492 ? 14.992 22.156 19.516 1 92.5 492 SER A C 1
ATOM 3921 O O . SER A 1 492 ? 16.047 21.984 20.109 1 92.5 492 SER A O 1
ATOM 3923 N N . LEU A 1 493 ? 14.305 23.266 19.609 1 93.06 493 LEU A N 1
ATOM 3924 C CA . LEU A 1 493 ? 14.766 24.375 20.438 1 93.06 493 LEU A CA 1
ATOM 3925 C C . LEU A 1 493 ? 14.711 24 21.922 1 93.06 493 LEU A C 1
ATOM 3927 O O . LEU A 1 493 ? 15.586 24.391 22.688 1 93.06 493 LEU A O 1
ATOM 3931 N N . TYR A 1 494 ? 13.695 23.312 22.266 1 91.81 494 TYR A N 1
ATOM 3932 C CA . TYR A 1 494 ? 13.602 22.828 23.641 1 91.81 494 TYR A CA 1
ATOM 3933 C C . TYR A 1 494 ? 14.805 21.969 24 1 91.81 494 TYR A C 1
ATOM 3935 O O . TYR A 1 494 ? 15.391 22.141 25.078 1 91.81 494 TYR A O 1
ATOM 3943 N N . TRP A 1 495 ? 15.133 21.078 23.125 1 87.62 495 TRP A N 1
ATOM 3944 C CA . TRP A 1 495 ? 16.297 20.219 23.344 1 87.62 495 TRP A CA 1
ATOM 3945 C C . TRP A 1 495 ? 17.562 21.047 23.484 1 87.62 495 TRP A C 1
ATOM 3947 O O . TRP A 1 495 ? 18.406 20.75 24.328 1 87.62 495 TRP A O 1
ATOM 3957 N N . HIS A 1 496 ? 17.719 22.016 22.656 1 88.25 496 HIS A N 1
ATOM 3958 C CA . HIS A 1 496 ? 18.875 22.906 22.734 1 88.25 496 HIS A CA 1
ATOM 3959 C C . HIS A 1 496 ? 18.938 23.609 24.094 1 88.25 496 HIS A C 1
ATOM 3961 O O . HIS A 1 496 ? 20.016 23.719 24.688 1 88.25 496 HIS A O 1
ATOM 3967 N N . LEU A 1 497 ? 17.859 24.062 24.562 1 88.88 497 LEU A N 1
ATOM 3968 C CA . LEU A 1 497 ? 17.797 24.844 25.797 1 88.88 497 LEU A CA 1
ATOM 3969 C C . LEU A 1 497 ? 18.047 23.984 27.016 1 88.88 497 LEU A C 1
ATOM 3971 O O . LEU A 1 497 ? 18.594 24.453 28.016 1 88.88 497 LEU A O 1
ATOM 3975 N N . ILE A 1 498 ? 17.703 22.688 26.922 1 84.19 498 ILE A N 1
ATOM 3976 C CA . ILE A 1 498 ? 17.906 21.812 28.062 1 84.19 498 ILE A CA 1
ATOM 3977 C C . ILE A 1 498 ? 19.344 21.281 28.062 1 84.19 498 ILE A C 1
ATOM 3979 O O . ILE A 1 498 ? 19.953 21.078 29.125 1 84.19 498 ILE A O 1
ATOM 3983 N N . THR A 1 499 ? 19.906 21.094 26.906 1 82.31 499 THR A N 1
ATOM 3984 C CA . THR A 1 499 ? 21.234 20.484 26.812 1 82.31 499 THR A CA 1
ATOM 3985 C C . THR A 1 499 ? 22.328 21.547 26.938 1 82.31 499 THR A C 1
ATOM 3987 O O . THR A 1 499 ? 23.406 21.281 27.469 1 82.31 499 THR A O 1
ATOM 3990 N N . LYS A 1 500 ? 22.031 22.703 26.422 1 82.38 500 LYS A N 1
ATOM 3991 C CA . LYS A 1 500 ? 23 23.797 26.484 1 82.38 500 LYS A CA 1
ATOM 3992 C C . LYS A 1 500 ? 22.359 25.078 26.969 1 82.38 500 LYS A C 1
ATOM 3994 O O . LYS A 1 500 ? 22.312 26.078 26.234 1 82.38 500 LYS A O 1
ATOM 3999 N N . PRO A 1 501 ? 22.094 25.125 28.234 1 74.44 501 PRO A N 1
ATOM 4000 C CA . PRO A 1 501 ? 21.344 26.266 28.75 1 74.44 501 PRO A CA 1
ATOM 4001 C C . PRO A 1 501 ? 22.188 27.547 28.797 1 74.44 501 PRO A C 1
ATOM 4003 O O . PRO A 1 501 ? 21.641 28.656 28.75 1 74.44 501 PRO A O 1
ATOM 4006 N N . ALA A 1 502 ? 23.406 27.422 28.875 1 71.12 502 ALA A N 1
ATOM 4007 C CA . ALA A 1 502 ? 24.25 28.594 29.109 1 71.12 502 ALA A CA 1
ATOM 4008 C C . ALA A 1 502 ? 24.688 29.234 27.797 1 71.12 502 ALA A C 1
ATOM 4010 O O . ALA A 1 502 ? 25.297 30.312 27.797 1 71.12 502 ALA A O 1
ATOM 4011 N N . GLU A 1 503 ? 24.312 28.703 26.797 1 67.56 503 GLU A N 1
ATOM 4012 C CA . GLU A 1 503 ? 24.781 29.266 25.547 1 67.56 503 GLU A CA 1
ATOM 4013 C C . GLU A 1 503 ? 23.953 30.484 25.141 1 67.56 503 GLU A C 1
ATOM 4015 O O . GLU A 1 503 ? 22.781 30.594 25.5 1 67.56 503 GLU A O 1
ATOM 4020 N N . ALA A 1 504 ? 24.594 31.562 24.5 1 58.53 504 ALA A N 1
ATOM 4021 C CA . ALA A 1 504 ? 24.125 32.906 24.156 1 58.53 504 ALA A CA 1
ATOM 4022 C C . ALA A 1 504 ? 22.75 32.844 23.469 1 58.53 504 ALA A C 1
ATOM 4024 O O . ALA A 1 504 ? 21.844 33.594 23.812 1 58.53 504 ALA A O 1
ATOM 4025 N N . PRO A 1 505 ? 22.578 31.797 22.578 1 72.44 505 PRO A N 1
ATOM 4026 C CA . PRO A 1 505 ? 21.328 31.891 21.828 1 72.44 505 PRO A CA 1
ATOM 4027 C C . PRO A 1 505 ? 20.125 31.391 22.609 1 72.44 505 PRO A C 1
ATOM 4029 O O . PRO A 1 505 ? 18.984 31.469 22.125 1 72.44 505 PRO A O 1
ATOM 4032 N N . SER A 1 506 ? 20.359 31.25 23.812 1 78.38 506 SER A N 1
ATOM 4033 C CA . SER A 1 506 ? 19.312 30.625 24.609 1 78.38 506 SER A CA 1
ATOM 4034 C C . SER A 1 506 ? 18.203 31.625 24.922 1 78.38 506 SER A C 1
ATOM 4036 O O . SER A 1 506 ? 17.016 31.281 24.859 1 78.38 506 SER A O 1
ATOM 4038 N N . GLN A 1 507 ? 18.609 32.812 25.094 1 85 507 GLN A N 1
ATOM 4039 C CA . GLN A 1 507 ? 17.578 33.812 25.406 1 85 507 GLN A CA 1
ATOM 4040 C C . GLN A 1 507 ? 16.688 34.094 24.203 1 85 507 GLN A C 1
ATOM 4042 O O . GLN A 1 507 ? 15.477 34.281 24.328 1 85 507 GLN A O 1
ATOM 4047 N N . ASP A 1 508 ? 17.344 34.125 23.078 1 90 508 ASP A N 1
ATOM 4048 C CA . ASP A 1 508 ? 16.578 34.344 21.844 1 90 508 ASP A CA 1
ATOM 4049 C C . ASP A 1 508 ? 15.633 33.188 21.578 1 90 508 ASP A C 1
ATOM 4051 O O . ASP A 1 508 ? 14.516 33.375 21.109 1 90 508 ASP A O 1
ATOM 4055 N N . ASP A 1 509 ? 16.125 32 21.859 1 94.12 509 ASP A N 1
ATOM 4056 C CA . ASP A 1 509 ? 15.305 30.828 21.656 1 94.12 509 ASP A CA 1
ATOM 4057 C C . ASP A 1 509 ? 14.062 30.859 22.547 1 94.12 509 ASP A C 1
ATOM 4059 O O . ASP A 1 509 ? 12.969 30.5 22.109 1 94.12 509 ASP A O 1
ATOM 4063 N N . ILE A 1 510 ? 14.242 31.266 23.75 1 93.25 510 ILE A N 1
ATOM 4064 C CA . ILE A 1 510 ? 13.117 31.359 24.688 1 93.25 510 ILE A CA 1
ATOM 4065 C C . ILE A 1 510 ? 12.125 32.406 24.188 1 93.25 510 ILE A C 1
ATOM 4067 O O . ILE A 1 510 ? 10.906 32.219 24.266 1 93.25 510 ILE A O 1
ATOM 4071 N N . ARG A 1 511 ? 12.641 33.5 23.719 1 94.25 511 ARG A N 1
ATOM 4072 C CA . ARG A 1 511 ? 11.781 34.531 23.203 1 94.25 511 ARG A CA 1
ATOM 4073 C C . ARG A 1 511 ? 10.969 34.062 22 1 94.25 511 ARG A C 1
ATOM 4075 O O . ARG A 1 511 ? 9.789 34.406 21.859 1 94.25 511 ARG A O 1
ATOM 4082 N N . ILE A 1 512 ? 11.602 33.312 21.156 1 95.19 512 ILE A N 1
ATOM 4083 C CA . ILE A 1 512 ? 10.922 32.75 20 1 95.19 512 ILE A CA 1
ATOM 4084 C C . ILE A 1 512 ? 9.781 31.844 20.438 1 95.19 512 ILE A C 1
ATOM 4086 O O . ILE A 1 512 ? 8.68 31.922 19.891 1 95.19 512 ILE A O 1
ATOM 4090 N N . MET A 1 513 ? 10.008 31 21.422 1 96.06 513 MET A N 1
ATOM 4091 C CA . MET A 1 513 ? 8.984 30.078 21.922 1 96.06 513 MET A CA 1
ATOM 4092 C C . MET A 1 513 ? 7.855 30.844 22.594 1 96.06 513 MET A C 1
ATOM 4094 O O . MET A 1 513 ? 6.684 30.5 22.438 1 96.06 513 MET A O 1
ATOM 4098 N N . GLU A 1 514 ? 8.242 31.891 23.297 1 96.19 514 GLU A N 1
ATOM 4099 C CA . GLU A 1 514 ? 7.234 32.719 23.953 1 96.19 514 GLU A CA 1
ATOM 4100 C C . GLU A 1 514 ? 6.355 33.438 22.938 1 96.19 514 GLU A C 1
ATOM 4102 O O . GLU A 1 514 ? 5.148 33.594 23.141 1 96.19 514 GLU A O 1
ATOM 4107 N N . ASN A 1 515 ? 7.012 33.938 21.953 1 95.69 515 ASN A N 1
ATOM 4108 C CA . ASN A 1 515 ? 6.25 34.562 20.875 1 95.69 515 ASN A CA 1
ATOM 4109 C C . ASN A 1 515 ? 5.273 33.562 20.25 1 95.69 515 ASN A C 1
ATOM 4111 O O . ASN A 1 515 ? 4.152 33.938 19.891 1 95.69 515 ASN A O 1
ATOM 4115 N N . MET A 1 516 ? 5.742 32.375 20.031 1 96.69 516 MET A N 1
ATOM 4116 C CA . MET A 1 516 ? 4.871 31.328 19.484 1 96.69 516 MET A CA 1
ATOM 4117 C C . MET A 1 516 ? 3.693 31.062 20.422 1 96.69 516 MET A C 1
ATOM 4119 O O . MET A 1 516 ? 2.568 30.844 19.953 1 96.69 516 MET A O 1
ATOM 4123 N N . LEU A 1 517 ? 3.965 31.016 21.703 1 96.94 517 LEU A N 1
ATOM 4124 C CA . LEU A 1 517 ? 2.896 30.875 22.688 1 96.94 517 LEU A CA 1
ATOM 4125 C C . LEU A 1 517 ? 1.876 32 22.547 1 96.94 517 LEU A C 1
ATOM 4127 O O . LEU A 1 517 ? 0.668 31.75 22.562 1 96.94 517 LEU A O 1
ATOM 4131 N N . GLY A 1 518 ? 2.35 33.188 22.391 1 95.94 518 GLY A N 1
ATOM 4132 C CA . GLY A 1 518 ? 1.47 34.344 22.219 1 95.94 518 GLY A CA 1
ATOM 4133 C C . GLY A 1 518 ? 0.57 34.219 21 1 95.94 518 GLY A C 1
ATOM 4134 O O . GLY A 1 518 ? -0.601 34.625 21.047 1 95.94 518 GLY A O 1
ATOM 4135 N N . ILE A 1 519 ? 1.105 33.719 19.969 1 94.88 519 ILE A N 1
ATOM 4136 C CA . ILE A 1 519 ? 0.342 33.562 18.75 1 94.88 519 ILE A CA 1
ATOM 4137 C C . ILE A 1 519 ? -0.816 32.594 19 1 94.88 519 ILE A C 1
ATOM 4139 O O . ILE A 1 519 ? -1.95 32.844 18.594 1 94.88 519 ILE A O 1
ATOM 4143 N N . PHE A 1 520 ? -0.626 31.469 19.609 1 94.69 520 PHE A N 1
ATOM 4144 C CA . PHE A 1 520 ? -1.675 30.469 19.812 1 94.69 520 PHE A CA 1
ATOM 4145 C C . PHE A 1 520 ? -2.664 30.922 20.875 1 94.69 520 PHE A C 1
ATOM 4147 O O . PHE A 1 520 ? -3.84 30.562 20.844 1 94.69 520 PHE A O 1
ATOM 4154 N N . VAL A 1 521 ? -2.195 31.797 21.797 1 92.75 521 VAL A N 1
ATOM 4155 C CA . VAL A 1 521 ? -3.127 32.406 22.734 1 92.75 521 VAL A CA 1
ATOM 4156 C C . VAL A 1 521 ? -4.086 33.344 21.969 1 92.75 521 VAL A C 1
ATOM 4158 O O . VAL A 1 521 ? -5.293 33.312 22.219 1 92.75 521 VAL A O 1
ATOM 4161 N N . GLU A 1 522 ? -3.527 34 21.047 1 91.88 522 GLU A N 1
ATOM 4162 C CA . GLU A 1 522 ? -4.336 34.906 20.234 1 91.88 522 GLU A CA 1
ATOM 4163 C C . GLU A 1 522 ? -5.281 34.125 19.328 1 91.88 522 GLU A C 1
ATOM 4165 O O . GLU A 1 522 ? -6.43 34.531 19.125 1 91.88 522 GLU A O 1
ATOM 4170 N N . LEU A 1 523 ? -4.816 33.094 18.719 1 89.06 523 LEU A N 1
ATO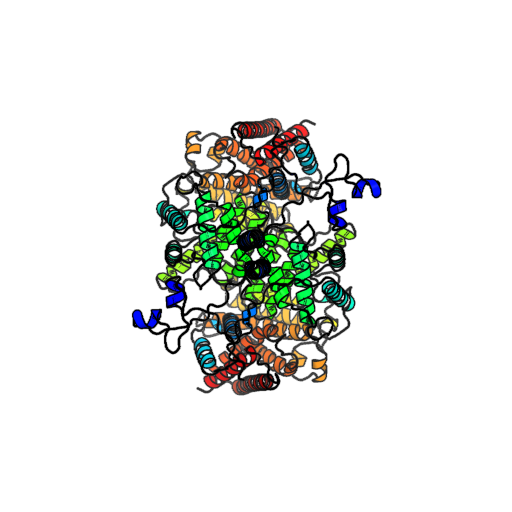M 4171 C CA . LEU A 1 523 ? -5.633 32.281 17.828 1 89.06 523 LEU A CA 1
ATOM 4172 C C . LEU A 1 523 ? -6.82 31.688 18.562 1 89.06 523 LEU A C 1
ATOM 4174 O O . LEU A 1 523 ? -7.895 31.516 17.984 1 89.06 523 LEU A O 1
ATOM 4178 N N . GLN A 1 524 ? -6.699 31.391 19.75 1 84.19 524 GLN A N 1
ATOM 4179 C CA . GLN A 1 524 ? -7.785 30.844 20.562 1 84.19 524 GLN A CA 1
ATOM 4180 C C . GLN A 1 524 ? -8.844 31.922 20.844 1 84.19 524 GLN A C 1
ATOM 4182 O O . GLN A 1 524 ? -10.039 31.609 20.891 1 84.19 524 GLN A O 1
ATOM 4187 N N . SER A 1 525 ? -8.391 33.062 20.969 1 79.69 525 SER A N 1
ATOM 4188 C CA . SER A 1 525 ? -9.297 34.156 21.312 1 79.69 525 SER A CA 1
ATOM 4189 C C . SER A 1 525 ? -10.125 34.562 20.094 1 79.69 525 SER A C 1
ATOM 4191 O O . SER A 1 525 ? -11.281 34.969 20.234 1 79.69 525 SER A O 1
ATOM 4193 N N . VAL A 1 526 ? -9.484 34.594 18.984 1 68.25 526 VAL A N 1
ATOM 4194 C CA . VAL A 1 526 ? -10.141 35.031 17.766 1 68.25 526 VAL A CA 1
ATOM 4195 C C . VAL A 1 526 ? -11.227 34.062 17.359 1 68.25 526 VAL A C 1
ATOM 4197 O O . VAL A 1 526 ? -12.234 34.438 16.75 1 68.25 526 VAL A O 1
ATOM 4200 N N . ASN A 1 527 ? -10.914 32.844 17.469 1 60.03 527 ASN A N 1
ATOM 4201 C CA . ASN A 1 527 ? -11.906 31.891 17.016 1 60.03 527 ASN A CA 1
ATOM 4202 C C . ASN A 1 527 ? -13.195 31.984 17.828 1 60.03 527 ASN A C 1
ATOM 4204 O O . ASN A 1 527 ? -13.945 31.016 17.938 1 60.03 527 ASN A O 1
ATOM 4208 N N . ASN A 1 528 ? -13.75 33.344 17.953 1 48.78 528 ASN A N 1
ATOM 4209 C CA . ASN A 1 528 ? -15.023 33.906 18.406 1 48.78 528 ASN A CA 1
ATOM 4210 C C . ASN A 1 528 ? -15.984 32.781 18.828 1 48.78 528 ASN A C 1
ATOM 4212 O O . ASN A 1 528 ? -17.078 32.656 18.297 1 48.78 528 ASN A O 1
ATOM 4216 N N . GLY A 1 529 ? -15.703 31.828 19.719 1 51.81 529 GLY A N 1
ATOM 4217 C CA . GLY A 1 529 ? -16.719 30.922 20.219 1 51.81 529 GLY A CA 1
ATOM 4218 C C . GLY A 1 529 ? -16.531 29.5 19.734 1 51.81 529 GLY A C 1
ATOM 4219 O O . GLY A 1 529 ? -17.016 28.547 20.344 1 51.81 529 GLY A O 1
ATOM 4220 N N . ARG A 1 530 ? -16.094 29.297 18.406 1 62.31 530 ARG A N 1
ATOM 4221 C CA . ARG A 1 530 ? -15.961 27.906 18.047 1 62.31 530 ARG A CA 1
ATOM 4222 C C . ARG A 1 530 ? -14.562 27.375 18.375 1 62.31 530 ARG A C 1
ATOM 4224 O O . ARG A 1 530 ? -13.562 27.875 17.859 1 62.31 530 ARG A O 1
ATOM 4231 N N . CYS A 1 531 ? -14.5 26.828 19.375 1 71.12 531 CYS A N 1
ATOM 4232 C CA . CYS A 1 531 ? -13.266 26.297 19.938 1 71.12 531 CYS A CA 1
ATOM 4233 C C . CYS A 1 531 ? -12.68 25.219 19.031 1 71.12 531 CYS A C 1
ATOM 4235 O O . CYS A 1 531 ? -13.391 24.312 18.594 1 71.12 531 CYS A O 1
ATOM 4237 N N . PHE A 1 532 ? -11.477 25.609 18.422 1 86.62 532 PHE A N 1
ATOM 4238 C CA . PHE A 1 532 ? -10.711 24.578 17.734 1 86.62 532 PHE A CA 1
ATOM 4239 C C . PHE A 1 532 ? -9.734 23.891 18.688 1 86.62 532 PHE A C 1
ATOM 4241 O O . PHE A 1 532 ? -8.703 24.469 19.047 1 86.62 532 PHE A O 1
ATOM 4248 N N . PRO A 1 533 ? -10.008 22.688 19.109 1 86.88 533 PRO A N 1
ATOM 4249 C CA . PRO A 1 533 ? -9.281 22.016 20.188 1 86.88 533 PRO A CA 1
ATOM 4250 C C . PRO A 1 533 ? -7.781 21.906 19.906 1 86.88 533 PRO A C 1
ATOM 4252 O O . PRO A 1 533 ? -6.973 22.062 20.828 1 86.88 533 PRO A O 1
ATOM 4255 N N . PRO A 1 534 ? -7.336 21.75 18.688 1 91.31 534 PRO A N 1
ATOM 4256 C CA . PRO A 1 534 ? -5.895 21.641 18.469 1 91.31 534 PRO A CA 1
ATOM 4257 C C . PRO A 1 534 ? -5.137 22.906 18.859 1 91.31 534 PRO A C 1
ATOM 4259 O O . PRO A 1 534 ? -3.973 22.828 19.266 1 91.31 534 PRO A O 1
ATOM 4262 N N . PHE A 1 535 ? -5.766 24.047 18.781 1 91.75 535 PHE A N 1
ATOM 4263 C CA . PHE A 1 535 ? -5.109 25.281 19.203 1 91.75 535 PHE A CA 1
ATOM 4264 C C . PHE A 1 535 ? -4.895 25.281 20.719 1 91.75 535 PHE A C 1
ATOM 4266 O O . PHE A 1 535 ? -3.875 25.781 21.203 1 91.75 535 PHE A O 1
ATOM 4273 N N . ILE A 1 536 ? -5.781 24.719 21.406 1 89.06 536 ILE A N 1
ATOM 4274 C CA . ILE A 1 536 ? -5.695 24.641 22.859 1 89.06 536 ILE A CA 1
ATOM 4275 C C . ILE A 1 536 ? -4.551 23.703 23.266 1 89.06 536 ILE A C 1
ATOM 4277 O O . ILE A 1 536 ? -3.76 24.031 24.156 1 89.06 536 ILE A O 1
ATOM 4281 N N . VAL A 1 537 ? -4.547 22.578 22.625 1 91.62 537 VAL A N 1
ATOM 4282 C CA . VAL A 1 537 ? -3.518 21.594 22.922 1 91.62 537 VAL A CA 1
ATOM 4283 C C . VAL A 1 537 ? -2.139 22.172 22.609 1 91.62 537 VAL A C 1
ATOM 4285 O O . VAL A 1 537 ? -1.188 21.984 23.375 1 91.62 537 VAL A O 1
ATOM 4288 N N . MET A 1 538 ? -2.039 22.891 21.469 1 94.62 538 MET A N 1
ATOM 4289 C CA . MET A 1 538 ? -0.767 23.469 21.062 1 94.62 538 MET A CA 1
ATOM 4290 C C . MET A 1 538 ? -0.304 24.531 22.047 1 94.62 538 MET A C 1
ATOM 4292 O O . MET A 1 538 ? 0.875 24.594 22.406 1 94.62 538 MET A O 1
ATOM 4296 N N . GLU A 1 539 ? -1.243 25.344 22.453 1 93.56 539 GLU A N 1
ATOM 4297 C CA . GLU A 1 539 ? -0.922 26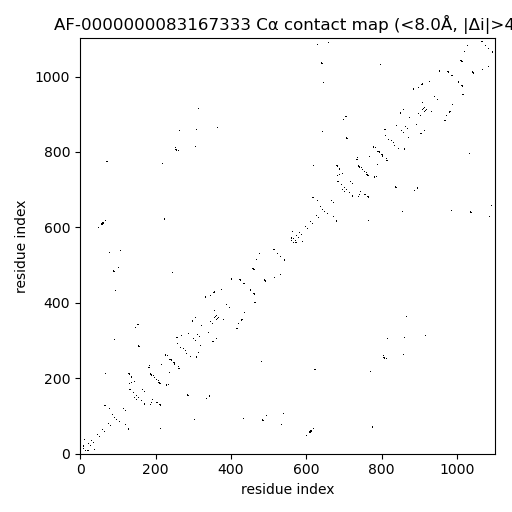.375 23.438 1 93.56 539 GLU A CA 1
ATOM 4298 C C . GLU A 1 539 ? -0.414 25.734 24.734 1 93.56 539 GLU A C 1
ATOM 4300 O O . GLU A 1 539 ? 0.593 26.188 25.297 1 93.56 539 GLU A O 1
ATOM 4305 N N . ALA A 1 540 ? -1.101 24.734 25.219 1 92.38 540 ALA A N 1
ATOM 4306 C CA . ALA A 1 540 ? -0.708 24.047 26.453 1 92.38 540 ALA A CA 1
ATOM 4307 C C . ALA A 1 540 ? 0.648 23.375 26.281 1 92.38 540 ALA A C 1
ATOM 4309 O O . ALA A 1 540 ? 1.439 23.312 27.234 1 92.38 540 ALA A O 1
ATOM 4310 N N . PHE A 1 541 ? 0.834 22.859 25.172 1 93.94 541 PHE A N 1
ATOM 4311 C CA . PHE A 1 541 ? 2.092 22.188 24.875 1 93.94 541 PHE A CA 1
ATOM 4312 C C . PHE A 1 541 ? 3.264 23.156 24.969 1 93.94 541 PHE A C 1
ATOM 4314 O O . PHE A 1 541 ? 4.25 22.891 25.656 1 93.94 541 PHE A O 1
ATOM 4321 N N . ILE A 1 542 ? 3.168 24.297 24.312 1 95.62 542 ILE A N 1
ATOM 4322 C CA . ILE A 1 542 ? 4.238 25.281 24.297 1 95.62 542 ILE A CA 1
ATOM 4323 C C . ILE A 1 542 ? 4.457 25.828 25.703 1 95.62 542 ILE A C 1
ATOM 4325 O O . ILE A 1 542 ? 5.602 25.969 26.156 1 95.62 542 ILE A O 1
ATOM 4329 N N . ARG A 1 543 ? 3.406 26.062 26.375 1 93.81 543 ARG A N 1
ATOM 4330 C CA . ARG A 1 543 ? 3.49 26.547 27.75 1 93.81 543 ARG A CA 1
ATOM 4331 C C . ARG A 1 543 ? 4.234 25.562 28.641 1 93.81 543 ARG A C 1
ATOM 4333 O O . ARG A 1 543 ? 5.074 25.953 29.453 1 93.81 543 ARG A O 1
ATOM 4340 N N . ASN A 1 544 ? 3.936 24.344 28.516 1 92.06 544 ASN A N 1
ATOM 4341 C CA . ASN A 1 544 ? 4.582 23.312 29.312 1 92.06 544 ASN A CA 1
ATOM 4342 C C . ASN A 1 544 ? 6.074 23.219 29.016 1 92.06 544 ASN A C 1
ATOM 4344 O O . ASN A 1 544 ? 6.871 22.922 29.906 1 92.06 544 ASN A O 1
ATOM 4348 N N . LEU A 1 545 ? 6.434 23.359 27.734 1 92.19 545 LEU A N 1
ATOM 4349 C CA . LEU A 1 545 ? 7.848 23.344 27.391 1 92.19 545 LEU A CA 1
ATOM 4350 C C . LEU A 1 545 ? 8.578 24.516 28.031 1 92.19 545 LEU A C 1
ATOM 4352 O O . LEU A 1 545 ? 9.672 24.328 28.594 1 92.19 545 LEU A O 1
ATOM 4356 N N . ILE A 1 546 ? 7.977 25.656 28.062 1 92.44 546 ILE A N 1
ATOM 4357 C CA . ILE A 1 546 ? 8.594 26.859 28.609 1 92.44 546 ILE A CA 1
ATOM 4358 C C . ILE A 1 546 ? 8.734 26.719 30.125 1 92.44 546 ILE A C 1
ATOM 4360 O O . ILE A 1 546 ? 9.773 27.078 30.688 1 92.44 546 ILE A O 1
ATOM 4364 N N . ILE A 1 547 ? 7.75 26.125 30.734 1 89.75 547 ILE A N 1
ATOM 4365 C CA . ILE A 1 547 ? 7.781 25.938 32.188 1 89.75 547 ILE A CA 1
ATOM 4366 C C . ILE A 1 547 ? 8.883 24.953 32.531 1 89.75 547 ILE A C 1
ATOM 4368 O O . ILE A 1 547 ? 9.594 25.141 33.531 1 89.75 547 ILE A O 1
ATOM 4372 N N . SER A 1 548 ? 9.031 23.953 31.781 1 87 548 SER A N 1
ATOM 4373 C CA . SER A 1 548 ? 10.023 22.922 32.062 1 87 548 SER A CA 1
ATOM 4374 C C . SER A 1 548 ? 11.438 23.469 31.906 1 87 548 SER A C 1
ATOM 4376 O O . SER A 1 548 ? 12.359 23 32.594 1 87 548 SER A O 1
ATOM 4378 N N . ILE A 1 549 ? 11.617 24.406 31.016 1 86.12 549 ILE A N 1
ATOM 4379 C CA . ILE A 1 549 ? 12.922 25 30.812 1 86.12 549 ILE A CA 1
ATOM 4380 C C . ILE A 1 549 ? 13.289 25.875 32.031 1 86.12 549 ILE A C 1
ATOM 4382 O O . ILE A 1 549 ? 14.445 25.922 32.438 1 86.12 549 ILE A O 1
ATOM 4386 N N . ASN A 1 550 ? 12.305 26.453 32.594 1 80.19 550 ASN A N 1
ATOM 4387 C CA . ASN A 1 550 ? 12.539 27.359 33.719 1 80.19 550 ASN A CA 1
ATOM 4388 C C . ASN A 1 550 ? 12.664 26.625 35.031 1 80.19 550 ASN A C 1
ATOM 4390 O O . ASN A 1 550 ? 13.047 27.203 36.062 1 80.19 550 ASN A O 1
ATOM 4394 N N . ARG A 1 551 ? 12.398 25.297 35.062 1 73.69 551 ARG A N 1
ATOM 4395 C CA . ARG A 1 551 ? 12.617 24.484 36.25 1 73.69 551 ARG A CA 1
ATOM 4396 C C . ARG A 1 551 ? 14.047 23.953 36.312 1 73.69 551 ARG A C 1
ATOM 4398 O O . ARG A 1 551 ? 14.594 23.719 37.375 1 73.69 551 ARG A O 1
ATOM 4405 N N . MET B 1 1 ? -73.625 -31.688 -5.605 1 23.59 1 MET B N 1
ATOM 4406 C CA . MET B 1 1 ? -73.625 -30.328 -5.078 1 23.59 1 MET B CA 1
ATOM 4407 C C . MET B 1 1 ? -72.25 -29.734 -5.023 1 23.59 1 MET B C 1
ATOM 4409 O O . MET B 1 1 ? -71.438 -30.141 -4.203 1 23.59 1 MET B O 1
ATOM 4413 N N . SER B 1 2 ? -71.625 -29.391 -6.273 1 26.12 2 SER B N 1
ATOM 4414 C CA . SER B 1 2 ? -70.25 -29 -6.648 1 26.12 2 SER B CA 1
ATOM 4415 C C . SER B 1 2 ? -69.875 -27.719 -5.938 1 26.12 2 SER B C 1
ATOM 4417 O O . SER B 1 2 ? -70.688 -26.812 -5.762 1 26.12 2 SER B O 1
ATOM 4419 N N . ASN B 1 3 ? -68.875 -27.688 -4.984 1 26.73 3 ASN B N 1
ATOM 4420 C CA . ASN B 1 3 ? -68.312 -26.688 -4.078 1 26.73 3 ASN B CA 1
ATOM 4421 C C . ASN B 1 3 ? -67.812 -25.453 -4.828 1 26.73 3 ASN B C 1
ATOM 4423 O O . ASN B 1 3 ? -66.688 -25.422 -5.34 1 26.73 3 ASN B O 1
ATOM 4427 N N . ALA B 1 4 ? -68.625 -24.797 -5.82 1 32.44 4 ALA B N 1
ATOM 4428 C CA . ALA B 1 4 ? -68.312 -23.562 -6.535 1 32.44 4 ALA B CA 1
ATOM 4429 C C . ALA B 1 4 ? -67.875 -22.484 -5.574 1 32.44 4 ALA B C 1
ATOM 4431 O O . ALA B 1 4 ? -68.625 -21.953 -4.789 1 32.44 4 ALA B O 1
ATOM 4432 N N . GLY B 1 5 ? -66.625 -22.578 -5.145 1 33.31 5 GLY B N 1
ATOM 4433 C CA . GLY B 1 5 ? -66 -21.625 -4.246 1 33.31 5 GLY B CA 1
ATOM 4434 C C . GLY B 1 5 ? -66.25 -20.172 -4.629 1 33.31 5 GLY B C 1
ATOM 4435 O O . GLY B 1 5 ? -66.375 -19.859 -5.812 1 33.31 5 GLY B O 1
ATOM 4436 N N . ASN B 1 6 ? -67.062 -19.25 -3.877 1 37.62 6 ASN B N 1
ATOM 4437 C CA . ASN B 1 6 ? -67.562 -17.875 -3.859 1 37.62 6 ASN B CA 1
ATOM 4438 C C . ASN B 1 6 ? -66.438 -16.891 -4.23 1 37.62 6 ASN B C 1
ATOM 4440 O O . ASN B 1 6 ? -65.438 -16.719 -3.484 1 37.62 6 ASN B O 1
ATOM 4444 N N . LEU B 1 7 ? -66 -16.828 -5.441 1 41.72 7 LEU B N 1
ATOM 4445 C CA . LEU B 1 7 ? -65.125 -15.773 -5.918 1 41.72 7 LEU B CA 1
ATOM 4446 C C . LEU B 1 7 ? -65.625 -14.398 -5.484 1 41.72 7 LEU B C 1
ATOM 4448 O O . LEU B 1 7 ? -66.688 -13.961 -5.93 1 41.72 7 LEU B O 1
ATOM 4452 N N . ARG B 1 8 ? -65.625 -13.914 -4.336 1 50.78 8 ARG B N 1
ATOM 4453 C CA . ARG B 1 8 ? -66 -12.695 -3.625 1 50.78 8 ARG B CA 1
ATOM 4454 C C . ARG B 1 8 ? -65.375 -11.469 -4.281 1 50.78 8 ARG B C 1
ATOM 4456 O O . ARG B 1 8 ? -65.438 -10.367 -3.732 1 50.78 8 ARG B O 1
ATOM 4463 N N . THR B 1 9 ? -64.625 -11.531 -5.332 1 66.12 9 THR B N 1
ATOM 4464 C CA . THR B 1 9 ? -63.969 -10.281 -5.707 1 66.12 9 THR B CA 1
ATOM 4465 C C . THR B 1 9 ? -64.75 -9.594 -6.836 1 66.12 9 THR B C 1
ATOM 4467 O O . THR B 1 9 ? -65.312 -10.266 -7.695 1 66.12 9 THR B O 1
ATOM 4470 N N . SER B 1 10 ? -65.125 -8.328 -6.777 1 75.38 10 SER B N 1
ATOM 4471 C CA . SER B 1 10 ? -65.688 -7.445 -7.793 1 75.38 10 SER B CA 1
ATOM 4472 C C . SER B 1 10 ? -64.812 -7.355 -9.016 1 75.38 10 SER B C 1
ATOM 4474 O O . SER B 1 10 ? -63.594 -7.578 -8.906 1 75.38 10 SER B O 1
ATOM 4476 N N . CYS B 1 11 ? -65.375 -7.324 -10.203 1 77.38 11 CYS B N 1
ATOM 4477 C CA . CYS B 1 11 ? -64.562 -7.148 -11.43 1 77.38 11 CYS B CA 1
ATOM 4478 C C . CYS B 1 11 ? -63.781 -5.848 -11.391 1 77.38 11 CYS B C 1
ATOM 4480 O O . CYS B 1 11 ? -64.062 -4.973 -10.57 1 77.38 11 CYS B O 1
ATOM 4482 N N . ASP B 1 12 ? -62.75 -5.652 -12.125 1 77.25 12 ASP B N 1
ATOM 4483 C CA . ASP B 1 12 ? -61.844 -4.523 -12.141 1 77.25 12 ASP B CA 1
ATOM 4484 C C . ASP B 1 12 ? -62.594 -3.213 -12.391 1 77.25 12 ASP B C 1
ATOM 4486 O O . ASP B 1 12 ? -62.281 -2.197 -11.758 1 77.25 12 ASP B O 1
ATOM 4490 N N . LEU B 1 13 ? -63.625 -3.203 -13.227 1 80.88 13 LEU B N 1
ATOM 4491 C CA . LEU B 1 13 ? -64.375 -1.989 -13.523 1 80.88 13 LEU B CA 1
ATOM 4492 C C . LEU B 1 13 ? -65.25 -1.615 -12.352 1 80.88 13 LEU B C 1
ATOM 4494 O O . LEU B 1 13 ? -65.375 -0.446 -11.969 1 80.88 13 LEU B O 1
ATOM 4498 N N . CYS B 1 14 ? -65.938 -2.617 -11.898 1 81.19 14 CYS B N 1
ATOM 4499 C CA . CYS B 1 14 ? -66.812 -2.334 -10.773 1 81.19 14 CYS B CA 1
ATOM 4500 C C . CYS B 1 14 ? -66 -1.879 -9.555 1 81.19 14 CYS B C 1
ATOM 4502 O O . CYS B 1 14 ? -66.5 -1.003 -8.805 1 81.19 14 CYS B O 1
ATOM 4504 N N . ARG B 1 15 ? -64.812 -2.402 -9.367 1 77.88 15 ARG B N 1
ATOM 4505 C CA . ARG B 1 15 ? -63.906 -1.98 -8.312 1 77.88 15 ARG B CA 1
ATOM 4506 C C . ARG B 1 15 ? -63.438 -0.544 -8.539 1 77.88 15 ARG B C 1
ATOM 4508 O O . ARG B 1 15 ? -63.344 0.239 -7.59 1 77.88 15 ARG B O 1
ATOM 4515 N N . TYR B 1 16 ? -63.188 -0.172 -9.719 1 76.19 16 TYR B N 1
ATOM 4516 C CA . TYR B 1 16 ? -62.75 1.168 -10.086 1 76.19 16 TYR B CA 1
ATOM 4517 C C . TYR B 1 16 ? -63.875 2.189 -9.859 1 76.19 16 TYR B C 1
ATOM 4519 O O . TYR B 1 16 ? -63.625 3.279 -9.336 1 76.19 16 TYR B O 1
ATOM 4527 N N . ARG B 1 17 ? -65.125 1.819 -10.086 1 77 17 ARG B N 1
ATOM 4528 C CA . ARG B 1 17 ? -66.25 2.721 -9.969 1 77 17 ARG B CA 1
ATOM 4529 C C . ARG B 1 17 ? -66.875 2.654 -8.57 1 77 17 ARG B C 1
ATOM 4531 O O . ARG B 1 17 ? -67.812 3.387 -8.266 1 77 17 ARG B O 1
ATOM 4538 N N . LYS B 1 18 ? -66.25 1.799 -7.641 1 76.56 18 LYS B N 1
ATOM 4539 C CA . LYS B 1 18 ? -66.688 1.6 -6.273 1 76.56 18 LYS B CA 1
ATOM 4540 C C . LYS B 1 18 ? -68.188 1.306 -6.25 1 76.56 18 LYS B C 1
ATOM 4542 O O . LYS B 1 18 ? -68.938 1.819 -5.398 1 76.56 18 LYS B O 1
ATOM 4547 N N . VAL B 1 19 ? -68.75 0.464 -7.305 1 81.38 19 VAL B N 1
ATOM 4548 C CA . VAL B 1 19 ? -70.125 0.011 -7.332 1 81.38 19 VAL B CA 1
ATOM 4549 C C . VAL B 1 19 ? -70.188 -1.484 -7.027 1 81.38 19 VAL B C 1
ATOM 4551 O O . VAL B 1 19 ? -69.188 -2.195 -7.18 1 81.38 19 VAL B O 1
ATOM 4554 N N . ARG B 1 20 ? -71.25 -1.867 -6.516 1 80.62 20 ARG B N 1
ATOM 4555 C CA . ARG B 1 20 ? -71.5 -3.281 -6.246 1 80.62 20 ARG B CA 1
ATOM 4556 C C . ARG B 1 20 ? -71.562 -4.082 -7.543 1 80.62 20 ARG B C 1
ATOM 4558 O O . ARG B 1 20 ? -72.312 -3.738 -8.461 1 80.62 20 ARG B O 1
ATOM 4565 N N . CYS B 1 21 ? -70.688 -5.008 -7.715 1 78.31 21 CYS B N 1
ATOM 4566 C CA . CYS B 1 21 ? -70.625 -5.875 -8.883 1 78.31 21 CYS B CA 1
ATOM 4567 C C . CYS B 1 21 ? -71.688 -6.996 -8.781 1 78.31 21 CYS B C 1
ATOM 4569 O O . CYS B 1 21 ? -71.75 -7.664 -7.742 1 78.31 21 CYS B O 1
ATOM 4571 N N . ASP B 1 22 ? -72.562 -7.234 -9.672 1 81.31 22 ASP B N 1
ATOM 4572 C CA . ASP B 1 22 ? -73.562 -8.281 -9.664 1 81.31 22 ASP B CA 1
ATOM 4573 C C . ASP B 1 22 ? -73 -9.641 -10.016 1 81.31 22 ASP B C 1
ATOM 4575 O O . ASP B 1 22 ? -73.625 -10.672 -9.914 1 81.31 22 ASP B O 1
ATOM 4579 N N . ARG B 1 23 ? -71.688 -9.711 -10.328 1 75.5 23 ARG B N 1
ATOM 4580 C CA . ARG B 1 23 ? -70.875 -10.898 -10.562 1 75.5 23 ARG B CA 1
ATOM 4581 C C . ARG B 1 23 ? -71.5 -11.828 -11.578 1 75.5 23 ARG B C 1
ATOM 4583 O O . ARG B 1 23 ? -71.25 -13.031 -11.578 1 75.5 23 ARG B O 1
ATOM 4590 N N . VAL B 1 24 ? -72.438 -11.195 -12.492 1 79.19 24 VAL B N 1
ATOM 4591 C CA . VAL B 1 24 ? -73 -12.023 -13.523 1 79.19 24 VAL B CA 1
ATOM 4592 C C . VAL B 1 24 ? -72 -12.367 -14.594 1 79.19 24 VAL B C 1
ATOM 4594 O O . VAL B 1 24 ? -71.125 -11.539 -14.945 1 79.19 24 VAL B O 1
ATOM 4597 N N . LYS B 1 25 ? -71.75 -13.664 -14.867 1 74.5 25 LYS B N 1
ATOM 4598 C CA . LYS B 1 25 ? -70.938 -14.125 -15.984 1 74.5 25 LYS B CA 1
ATOM 4599 C C . LYS B 1 25 ? -71.688 -14.117 -17.281 1 74.5 25 LYS B C 1
ATOM 4601 O O . LYS B 1 25 ? -72.938 -14.367 -17.281 1 74.5 25 LYS B O 1
ATOM 4606 N N . PRO B 1 26 ? -71 -13.664 -18.5 1 77.56 26 PRO B N 1
ATOM 4607 C CA . PRO B 1 26 ? -69.562 -13.445 -18.734 1 77.56 26 PRO B CA 1
ATOM 4608 C C . PRO B 1 26 ? -69.125 -12.031 -18.375 1 77.56 26 PRO B C 1
ATOM 4610 O O . PRO B 1 26 ? -67.938 -11.758 -18.297 1 77.56 26 PRO B O 1
ATOM 4613 N N . GLY B 1 27 ? -70.062 -11.086 -18.125 1 78.81 27 GLY B N 1
ATOM 4614 C CA . GLY B 1 27 ? -69.75 -9.727 -17.734 1 78.81 27 GLY B CA 1
ATOM 4615 C C . GLY B 1 27 ? -70.812 -9.109 -16.828 1 78.81 27 GLY B C 1
ATOM 4616 O O . GLY B 1 27 ? -72 -9.336 -17.016 1 78.81 27 GLY B O 1
ATOM 4617 N N . CYS B 1 28 ? -70.375 -8.375 -15.766 1 80.94 28 CYS B N 1
ATOM 4618 C CA . CYS B 1 28 ? -71.312 -7.742 -14.852 1 80.94 28 CYS B CA 1
ATOM 4619 C C . CYS B 1 28 ? -72.062 -6.629 -15.547 1 80.94 28 CYS B C 1
ATOM 4621 O O . CYS B 1 28 ? -71.688 -6.203 -16.641 1 80.94 28 CYS B O 1
ATOM 4623 N N . GLU B 1 29 ? -73.312 -6.316 -14.984 1 82.94 29 GLU B N 1
ATOM 4624 C CA . GLU B 1 29 ? -74.188 -5.312 -15.602 1 82.94 29 GLU B CA 1
ATOM 4625 C C . GLU B 1 29 ? -73.438 -4.016 -15.867 1 82.94 29 GLU B C 1
ATOM 4627 O O . GLU B 1 29 ? -73.625 -3.381 -16.906 1 82.94 29 GLU B O 1
ATOM 4632 N N . THR B 1 30 ? -72.5 -3.803 -14.93 1 82.31 30 THR B N 1
ATOM 4633 C CA . THR B 1 30 ? -71.75 -2.57 -15.078 1 82.31 30 THR B CA 1
ATOM 4634 C C . THR B 1 30 ? -70.812 -2.674 -16.25 1 82.31 30 THR B C 1
ATOM 4636 O O . THR B 1 30 ? -70.625 -1.727 -17.031 1 82.31 30 THR B O 1
ATOM 4639 N N . CYS B 1 31 ? -70.188 -3.752 -16.391 1 81.12 31 CYS B N 1
ATOM 4640 C CA . CYS B 1 31 ? -69.25 -3.955 -17.5 1 81.12 31 CYS B CA 1
ATOM 4641 C C . CYS B 1 31 ? -70 -4.066 -18.812 1 81.12 31 CYS B C 1
ATOM 4643 O O . CYS B 1 31 ? -69.5 -3.582 -19.844 1 81.12 31 CYS B O 1
ATOM 4645 N N . GLN B 1 32 ? -71.188 -4.629 -18.844 1 82.44 32 GLN B N 1
ATOM 4646 C CA . GLN B 1 32 ? -72 -4.727 -20.047 1 82.44 32 GLN B CA 1
ATOM 4647 C C . GLN B 1 32 ? -72.5 -3.35 -20.5 1 82.44 32 GLN B C 1
ATOM 4649 O O . GLN B 1 32 ? -72.5 -3.039 -21.688 1 82.44 32 GLN B O 1
ATOM 4654 N N . PHE B 1 33 ? -72.875 -2.539 -19.469 1 82 33 PHE B N 1
ATOM 4655 C CA . PHE B 1 33 ? -73.312 -1.198 -19.828 1 82 33 PHE B CA 1
ATOM 4656 C C . PHE B 1 33 ? -72.188 -0.359 -20.344 1 82 33 PHE B C 1
ATOM 4658 O O . PHE B 1 33 ? -72.312 0.443 -21.266 1 82 33 PHE B O 1
ATOM 4665 N N . ALA B 1 34 ? -71 -0.663 -19.844 1 80.12 34 ALA B N 1
ATOM 4666 C CA . ALA B 1 34 ? -69.812 0.108 -20.234 1 80.12 34 ALA B CA 1
ATOM 4667 C C . ALA B 1 34 ? -69.125 -0.51 -21.453 1 80.12 34 ALA B C 1
ATOM 4669 O O . ALA B 1 34 ? -68.188 0.066 -22 1 80.12 34 ALA B O 1
ATOM 4670 N N . GLN B 1 35 ? -69.625 -1.619 -22.031 1 81.31 35 GLN B N 1
ATOM 4671 C CA . GLN B 1 35 ? -69.125 -2.33 -23.203 1 81.31 35 GLN B CA 1
ATOM 4672 C C . GLN B 1 35 ? -67.625 -2.617 -23.062 1 81.31 35 GLN B C 1
ATOM 4674 O O . GLN B 1 35 ? -66.875 -2.438 -24.031 1 81.31 35 GLN B O 1
ATOM 4679 N N . VAL B 1 36 ? -67.25 -2.883 -21.828 1 79.31 36 VAL B N 1
ATOM 4680 C CA . VAL B 1 36 ? -65.875 -3.281 -21.625 1 79.31 36 VAL B CA 1
ATOM 4681 C C . VAL B 1 36 ? -65.812 -4.734 -21.156 1 79.31 36 VAL B C 1
ATOM 4683 O O . VAL B 1 36 ? -66.812 -5.258 -20.625 1 79.31 36 VAL B O 1
ATOM 4686 N N . ALA B 1 37 ? -64.812 -5.461 -21.5 1 80.44 37 ALA B N 1
ATOM 4687 C CA . ALA B 1 37 ? -64.625 -6.84 -21.047 1 80.44 37 ALA B CA 1
ATOM 4688 C C . ALA B 1 37 ? -64.5 -6.914 -19.531 1 80.44 37 ALA B C 1
ATOM 4690 O O . ALA B 1 37 ? -63.75 -6.133 -18.922 1 80.44 37 ALA B O 1
ATOM 4691 N N . CYS B 1 38 ? -65.438 -7.637 -18.891 1 76.38 38 CYS B N 1
ATOM 4692 C CA . CYS B 1 38 ? -65.5 -7.832 -17.438 1 76.38 38 CYS B CA 1
ATOM 4693 C C . CYS B 1 38 ? -64.312 -8.656 -16.969 1 76.38 38 CYS B C 1
ATOM 4695 O O . CYS B 1 38 ? -64.25 -9.867 -17.219 1 76.38 38 CYS B O 1
ATOM 4697 N N . THR B 1 39 ? -63.219 -8.102 -16.688 1 78.62 39 THR B N 1
ATOM 4698 C CA . THR B 1 39 ? -61.969 -8.766 -16.266 1 78.62 39 THR B CA 1
ATOM 4699 C C . THR B 1 39 ? -61.844 -8.734 -14.75 1 78.62 39 THR B C 1
ATOM 4701 O O . THR B 1 39 ? -62.312 -7.816 -14.094 1 78.62 39 THR B O 1
ATOM 4704 N N . PHE B 1 40 ? -61.594 -9.812 -14.219 1 70.06 40 PHE B N 1
ATOM 4705 C CA . PHE B 1 40 ? -61.344 -9.969 -12.789 1 70.06 40 PHE B CA 1
ATOM 4706 C C . PHE B 1 40 ? -59.844 -10.086 -12.516 1 70.06 40 PHE B C 1
ATOM 4708 O O . PHE B 1 40 ? -59.188 -11.008 -13.016 1 70.06 40 PHE B O 1
ATOM 4715 N N . THR B 1 41 ? -59.156 -9.008 -12.312 1 64.75 41 THR B N 1
ATOM 4716 C CA . THR B 1 41 ? -57.75 -9.102 -11.898 1 64.75 41 THR B CA 1
ATOM 4717 C C . THR B 1 41 ? -57.656 -9.484 -10.422 1 64.75 41 THR B C 1
ATOM 4719 O O . THR B 1 41 ? -58.312 -8.883 -9.57 1 64.75 41 THR B O 1
ATOM 4722 N N . GLU B 1 42 ? -57.25 -10.609 -10.188 1 56.03 42 GLU B N 1
ATOM 4723 C CA . GLU B 1 42 ? -57 -11.062 -8.82 1 56.03 42 GLU B CA 1
ATOM 4724 C C . GLU B 1 42 ? -56.062 -10.109 -8.086 1 56.03 42 GLU B C 1
ATOM 4726 O O . GLU B 1 42 ? -54.969 -9.812 -8.57 1 56.03 42 GLU B O 1
ATOM 4731 N N . ARG B 1 43 ? -56.594 -9.094 -7.469 1 48.56 43 ARG B N 1
ATOM 4732 C CA . ARG B 1 43 ? -55.719 -8.281 -6.648 1 48.56 43 ARG B CA 1
ATOM 4733 C C . ARG B 1 43 ? -54.906 -9.156 -5.688 1 48.56 43 ARG B C 1
ATOM 4735 O O . ARG B 1 43 ? -55.469 -10.039 -5.035 1 48.56 43 ARG B O 1
ATOM 4742 N N . THR B 1 44 ? -53.719 -9.281 -6.047 1 47.66 44 THR B N 1
ATOM 4743 C CA . THR B 1 44 ? -52.875 -9.852 -4.992 1 47.66 44 THR B CA 1
ATOM 4744 C C . THR B 1 44 ? -53.219 -9.25 -3.635 1 47.66 44 THR B C 1
ATOM 4746 O O . THR B 1 44 ? -53.344 -8.031 -3.506 1 47.66 44 THR B O 1
ATOM 4749 N N . PRO B 1 45 ? -53.938 -9.93 -2.752 1 48.78 45 PRO B N 1
ATOM 4750 C CA . PRO B 1 45 ? -54.281 -9.344 -1.455 1 48.78 45 PRO B CA 1
ATOM 4751 C C . PRO B 1 45 ? -53.219 -8.375 -0.934 1 48.78 45 PRO B C 1
ATOM 4753 O O . PRO B 1 45 ? -52.031 -8.648 -1.056 1 48.78 45 PRO B O 1
ATOM 4756 N N . ARG B 1 46 ? -53.656 -7.051 -0.95 1 55.34 46 ARG B N 1
ATOM 4757 C CA . ARG B 1 46 ? -52.719 -6.129 -0.295 1 55.34 46 ARG B CA 1
ATOM 4758 C C . ARG B 1 46 ? -52.188 -6.723 1 1 55.34 46 ARG B C 1
ATOM 4760 O O . ARG B 1 46 ? -52.938 -7.227 1.825 1 55.34 46 ARG B O 1
ATOM 4767 N N . LYS B 1 47 ? -50.969 -6.93 0.986 1 59 47 LYS B N 1
ATOM 4768 C CA . LYS B 1 47 ? -50.344 -7.457 2.203 1 59 47 LYS B CA 1
ATOM 4769 C C . LYS B 1 47 ? -50.875 -6.746 3.441 1 59 47 LYS B C 1
ATOM 4771 O O . LYS B 1 47 ? -51.125 -5.539 3.41 1 59 47 LYS B O 1
ATOM 4776 N N . THR B 1 48 ? -51.438 -7.383 4.324 1 66.38 48 THR B N 1
ATOM 4777 C CA . THR B 1 48 ? -51.906 -6.793 5.578 1 66.38 48 THR B CA 1
ATOM 4778 C C . THR B 1 48 ? -50.781 -5.941 6.203 1 66.38 48 THR B C 1
ATOM 4780 O O . THR B 1 48 ? -49.625 -6.113 5.883 1 66.38 48 THR B O 1
ATOM 4783 N N . ILE B 1 49 ? -51.062 -4.887 6.945 1 70.62 49 ILE B N 1
ATOM 4784 C CA . ILE B 1 49 ? -50.062 -4.059 7.605 1 70.62 49 ILE B CA 1
ATOM 4785 C C . ILE B 1 49 ? -49.094 -4.945 8.383 1 70.62 49 ILE B C 1
ATOM 4787 O O . ILE B 1 49 ? -47.875 -4.664 8.445 1 70.62 49 ILE B O 1
ATOM 4791 N N . ARG B 1 50 ? -49.562 -6.074 8.773 1 71.56 50 ARG B N 1
ATOM 4792 C CA . ARG B 1 50 ? -48.719 -7.02 9.477 1 71.56 50 ARG B CA 1
ATOM 4793 C C . ARG B 1 50 ? -47.781 -7.734 8.516 1 71.56 50 ARG B C 1
ATOM 4795 O O . ARG B 1 50 ? -46.594 -7.949 8.82 1 71.56 50 ARG B O 1
ATOM 4802 N N . GLU B 1 51 ? -48.281 -8.102 7.422 1 71.31 51 GLU B N 1
ATOM 4803 C CA . GLU B 1 51 ? -47.438 -8.719 6.418 1 71.31 51 GLU B CA 1
ATOM 4804 C C . GLU B 1 51 ? -46.438 -7.715 5.855 1 71.31 51 GLU B C 1
ATOM 4806 O O . GLU B 1 51 ? -45.25 -8.047 5.629 1 71.31 51 GLU B O 1
ATOM 4811 N N . GLN B 1 52 ? -46.781 -6.562 5.664 1 71 52 GLN B N 1
ATOM 4812 C CA . GLN B 1 52 ? -45.875 -5.5 5.258 1 71 52 GLN B CA 1
ATOM 4813 C C . GLN B 1 52 ? -44.812 -5.227 6.34 1 71 52 GLN B C 1
ATOM 4815 O O . GLN B 1 52 ? -43.656 -4.996 6.035 1 71 52 GLN B O 1
ATOM 4820 N N . LEU B 1 53 ? -45.25 -5.219 7.484 1 72.31 53 LEU B N 1
ATOM 4821 C CA . LEU B 1 53 ? -44.281 -5.051 8.57 1 72.31 53 LEU B CA 1
ATOM 4822 C C . LEU B 1 53 ? -43.312 -6.223 8.625 1 72.31 53 LEU B C 1
ATOM 4824 O O . LEU B 1 53 ? -42.094 -6.023 8.781 1 72.31 53 LEU B O 1
ATOM 4828 N N . GLU B 1 54 ? -43.812 -7.402 8.516 1 71.81 54 GLU B N 1
ATOM 4829 C CA . GLU B 1 54 ? -42.906 -8.555 8.484 1 71.81 54 GLU B CA 1
ATOM 4830 C C . GLU B 1 54 ? -42 -8.516 7.262 1 71.81 54 GLU B C 1
ATOM 4832 O O . GLU B 1 54 ? -40.812 -8.859 7.348 1 71.81 54 GLU B O 1
ATOM 4837 N N . GLU B 1 55 ? -42.438 -8.125 6.219 1 68.88 55 GLU B N 1
ATOM 4838 C CA . GLU B 1 55 ? -41.625 -7.965 5.031 1 68.88 55 GLU B CA 1
ATOM 4839 C C . GLU B 1 55 ? -40.656 -6.797 5.191 1 68.88 55 GLU B C 1
ATOM 4841 O O . GLU B 1 55 ? -39.469 -6.895 4.805 1 68.88 55 GLU B O 1
ATOM 4846 N N . THR B 1 56 ? -41.125 -5.738 5.695 1 69.94 56 THR B N 1
ATOM 4847 C CA . THR B 1 56 ? -40.219 -4.629 5.945 1 69.94 56 THR B CA 1
ATOM 4848 C C . THR B 1 56 ? -39.188 -4.996 7.027 1 69.94 56 THR B C 1
ATOM 4850 O O . THR B 1 56 ? -38.031 -4.629 6.941 1 69.94 56 THR B O 1
ATOM 4853 N N . ARG B 1 57 ? -39.656 -5.715 7.934 1 66.88 57 ARG B N 1
ATOM 4854 C CA . ARG B 1 57 ? -38.688 -6.223 8.922 1 66.88 57 ARG B CA 1
ATOM 4855 C C . ARG B 1 57 ? -37.75 -7.242 8.305 1 66.88 57 ARG B C 1
ATOM 4857 O O . ARG B 1 57 ? -36.562 -7.27 8.633 1 66.88 57 ARG B O 1
ATOM 4864 N N . ALA B 1 58 ? -38.219 -7.965 7.492 1 64.5 58 ALA B N 1
ATOM 4865 C CA . ALA B 1 58 ? -37.344 -8.859 6.742 1 64.5 58 ALA B CA 1
ATOM 4866 C C . ALA B 1 58 ? -36.469 -8.07 5.781 1 64.5 58 ALA B C 1
ATOM 4868 O O . ALA B 1 58 ? -35.25 -8.359 5.648 1 64.5 58 ALA B O 1
ATOM 4869 N N . GLN B 1 59 ? -37 -7.125 5.176 1 62.25 59 GLN B N 1
ATOM 4870 C CA . GLN B 1 59 ? -36.188 -6.227 4.359 1 62.25 59 GLN B CA 1
ATOM 4871 C C . GLN B 1 59 ? -35.219 -5.438 5.219 1 62.25 59 GLN B C 1
ATOM 4873 O O . GLN B 1 59 ? -34.062 -5.215 4.816 1 62.25 59 GLN B O 1
ATOM 4878 N N . LEU B 1 60 ? -35.656 -5.004 6.246 1 59.31 60 LEU B N 1
ATOM 4879 C CA . LEU B 1 60 ? -34.781 -4.348 7.188 1 59.31 60 LEU B CA 1
ATOM 4880 C C . LEU B 1 60 ? -33.688 -5.316 7.684 1 59.31 60 LEU B C 1
ATOM 4882 O O . LEU B 1 60 ? -32.531 -4.961 7.77 1 59.31 60 LEU B O 1
ATOM 4886 N N . ARG B 1 61 ? -34.125 -6.438 8 1 53.66 61 ARG B N 1
ATOM 4887 C CA . ARG B 1 61 ? -33.125 -7.465 8.344 1 53.66 61 ARG B CA 1
ATOM 4888 C C . ARG B 1 61 ? -32.219 -7.781 7.148 1 53.66 61 ARG B C 1
ATOM 4890 O O . ARG B 1 61 ? -31.016 -7.922 7.301 1 53.66 61 ARG B O 1
ATOM 4897 N N . GLN B 1 62 ? -32.875 -7.922 6.047 1 51.69 62 GLN B N 1
ATOM 4898 C CA . GLN B 1 62 ? -32.094 -8.102 4.828 1 51.69 62 GLN B CA 1
ATOM 4899 C C . GLN B 1 62 ? -31.281 -6.852 4.508 1 51.69 62 GLN B C 1
ATOM 4901 O O . GLN B 1 62 ? -30.125 -6.945 4.09 1 51.69 62 GLN B O 1
ATOM 4906 N N . ALA B 1 63 ? -31.922 -5.762 4.574 1 50.19 63 ALA B N 1
ATOM 4907 C CA . ALA B 1 63 ? -31.203 -4.504 4.414 1 50.19 63 ALA B CA 1
ATOM 4908 C C . ALA B 1 63 ? -30.078 -4.387 5.441 1 50.19 63 ALA B C 1
ATOM 4910 O O . ALA B 1 63 ? -28.984 -3.906 5.125 1 50.19 63 ALA B O 1
ATOM 4911 N N . GLU B 1 64 ? -30.391 -4.738 6.594 1 48.94 64 GLU B N 1
ATOM 4912 C CA . GLU B 1 64 ? -29.375 -4.832 7.637 1 48.94 64 GLU B CA 1
ATOM 4913 C C . GLU B 1 64 ? -28.344 -5.918 7.316 1 48.94 64 GLU B C 1
ATOM 4915 O O . GLU B 1 64 ? -27.156 -5.75 7.582 1 48.94 64 GLU B O 1
ATOM 4920 N N . GLU B 1 65 ? -28.859 -6.988 6.867 1 46.69 65 GLU B N 1
ATOM 4921 C CA . GLU B 1 65 ? -27.984 -8.047 6.371 1 46.69 65 GLU B CA 1
ATOM 4922 C C . GLU B 1 65 ? -27.312 -7.637 5.062 1 46.69 65 GLU B C 1
ATOM 4924 O O . GLU B 1 65 ? -26.156 -7.984 4.816 1 46.69 65 GLU B O 1
ATOM 4929 N N . ASN B 1 66 ? -28.062 -7.051 4.156 1 46.22 66 ASN B N 1
ATOM 4930 C CA . ASN B 1 66 ? -27.656 -6.629 2.822 1 46.22 66 ASN B CA 1
ATOM 4931 C C . ASN B 1 66 ? -26.844 -5.332 2.865 1 46.22 66 ASN B C 1
ATOM 4933 O O . ASN B 1 66 ? -26.5 -4.773 1.822 1 46.22 66 ASN B O 1
ATOM 4937 N N . GLN B 1 67 ? -26.828 -4.613 3.922 1 49.53 67 GLN B N 1
ATOM 4938 C CA . GLN B 1 67 ? -26.078 -3.379 4.148 1 49.53 67 GLN B CA 1
ATOM 4939 C C . GLN B 1 67 ? -24.672 -3.482 3.58 1 49.53 67 GLN B C 1
ATOM 4941 O O . GLN B 1 67 ? -24.109 -2.486 3.119 1 49.53 67 GLN B O 1
ATOM 4946 N N . LEU B 1 68 ? -24.141 -4.586 3.699 1 55.06 68 LEU B N 1
ATOM 4947 C CA . LEU B 1 68 ? -22.781 -4.727 3.174 1 55.06 68 LEU B CA 1
ATOM 4948 C C . LEU B 1 68 ? -22.812 -5.176 1.717 1 55.06 68 LEU B C 1
ATOM 4950 O O . LEU B 1 68 ? -23.359 -6.23 1.396 1 55.06 68 LEU B O 1
ATOM 4954 N N . ARG B 1 69 ? -22.781 -4.113 0.728 1 59.62 69 ARG B N 1
ATOM 4955 C CA . ARG B 1 69 ? -22.703 -4.457 -0.687 1 59.62 69 ARG B CA 1
ATOM 4956 C C . ARG B 1 69 ? -21.594 -5.48 -0.932 1 59.62 69 ARG B C 1
ATOM 4958 O O . ARG B 1 69 ? -20.422 -5.207 -0.68 1 59.62 69 ARG B O 1
ATOM 4965 N N . PRO B 1 70 ? -22.109 -6.688 -1.161 1 65.94 70 PRO B N 1
ATOM 4966 C CA . PRO B 1 70 ? -21.078 -7.695 -1.446 1 65.94 70 PRO B CA 1
ATOM 4967 C C . PRO B 1 70 ? -20.203 -7.316 -2.637 1 65.94 70 PRO B C 1
ATOM 4969 O O . PRO B 1 70 ? -20.625 -6.551 -3.504 1 65.94 70 PRO B O 1
ATOM 4972 N N . THR B 1 71 ? -18.953 -7.695 -2.486 1 71.94 71 THR B N 1
ATOM 4973 C CA . THR B 1 71 ? -18.047 -7.516 -3.611 1 71.94 71 THR B CA 1
ATOM 4974 C C . THR B 1 71 ? -18.297 -8.578 -4.68 1 71.94 71 THR B C 1
ATOM 4976 O O . THR B 1 71 ? -19 -9.562 -4.438 1 71.94 71 THR B O 1
ATOM 4979 N N . SER B 1 72 ? -17.953 -8.344 -5.805 1 69.75 72 SER B N 1
ATOM 4980 C CA . SER B 1 72 ? -18.078 -9.312 -6.887 1 69.75 72 SER B CA 1
ATOM 4981 C C . SER B 1 72 ? -16.891 -10.281 -6.887 1 69.75 72 SER B C 1
ATOM 4983 O O . SER B 1 72 ? -16.625 -10.938 -7.895 1 69.75 72 SER B O 1
ATOM 4985 N N . LEU B 1 73 ? -16.281 -10.383 -5.781 1 75.5 73 LEU B N 1
ATOM 4986 C CA . LEU B 1 73 ? -15.055 -11.18 -5.684 1 75.5 73 LEU B CA 1
ATOM 4987 C C . LEU B 1 73 ? -15.328 -12.648 -5.984 1 75.5 73 LEU B C 1
ATOM 4989 O O . LEU B 1 73 ? -14.555 -13.297 -6.688 1 75.5 73 LEU B O 1
ATOM 4993 N N . PHE B 1 74 ? -16.438 -13.172 -5.508 1 65.19 74 PHE B N 1
ATOM 4994 C CA . PHE B 1 74 ? -16.672 -14.609 -5.551 1 65.19 74 PHE B CA 1
ATOM 4995 C C . PHE B 1 74 ? -17.703 -14.953 -6.617 1 65.19 74 PHE B C 1
ATOM 4997 O O . PHE B 1 74 ? -18.109 -16.109 -6.75 1 65.19 74 PHE B O 1
ATOM 5004 N N . ASP B 1 75 ? -18.156 -13.859 -7.285 1 59.47 75 ASP B N 1
ATOM 5005 C CA . ASP B 1 75 ? -18.953 -14.164 -8.469 1 59.47 75 ASP B CA 1
ATOM 5006 C C . ASP B 1 75 ? -18.125 -14.906 -9.516 1 59.47 75 ASP B C 1
ATOM 5008 O O . ASP B 1 75 ? -18.672 -15.5 -10.438 1 59.47 75 ASP B O 1
ATOM 5012 N N . SER B 1 76 ? -16.906 -14.867 -9.234 1 53.22 76 SER B N 1
ATOM 5013 C CA . SER B 1 76 ? -15.828 -15.164 -10.172 1 53.22 76 SER B CA 1
ATOM 5014 C C . SER B 1 76 ? -15.688 -16.656 -10.406 1 53.22 76 SER B C 1
ATOM 5016 O O . SER B 1 76 ? -14.898 -17.094 -11.25 1 53.22 76 SER B O 1
ATOM 5018 N N . ARG B 1 77 ? -16.516 -17.438 -9.773 1 57.88 77 ARG B N 1
ATOM 5019 C CA . ARG B 1 77 ? -16.281 -18.859 -9.984 1 57.88 77 ARG B CA 1
ATOM 5020 C C . ARG B 1 77 ? -16.953 -19.344 -11.266 1 57.88 77 ARG B C 1
ATOM 5022 O O . ARG B 1 77 ? -16.828 -20.5 -11.648 1 57.88 77 ARG B O 1
ATOM 5029 N N . GLY B 1 78 ? -17.344 -18.328 -11.883 1 70.81 78 GLY B N 1
ATOM 5030 C CA . GLY B 1 78 ? -17.922 -18.656 -13.172 1 70.81 78 GLY B CA 1
ATOM 5031 C C . GLY B 1 78 ? -16.922 -18.594 -14.312 1 70.81 78 GLY B C 1
ATOM 5032 O O . GLY B 1 78 ? -15.734 -18.406 -14.078 1 70.81 78 GLY B O 1
ATOM 5033 N N . PHE B 1 79 ? -17.375 -18.984 -15.391 1 79.06 79 PHE B N 1
ATOM 5034 C CA . PHE B 1 79 ? -16.547 -19.062 -16.594 1 79.06 79 PHE B CA 1
ATOM 5035 C C . PHE B 1 79 ? -15.953 -17.703 -16.938 1 79.06 79 PHE B C 1
ATOM 5037 O O . PHE B 1 79 ? -14.773 -17.609 -17.281 1 79.06 79 PHE B O 1
ATOM 5044 N N . ASP B 1 80 ? -16.688 -16.594 -16.703 1 78.81 80 ASP B N 1
ATOM 5045 C CA . ASP B 1 80 ? -16.203 -15.25 -16.984 1 78.81 80 ASP B CA 1
ATOM 5046 C C . ASP B 1 80 ? -15.07 -14.875 -16.031 1 78.81 80 ASP B C 1
ATOM 5048 O O . ASP B 1 80 ? -14.117 -14.203 -16.422 1 78.81 80 ASP B O 1
ATOM 5052 N N . ALA B 1 81 ? -15.242 -15.312 -14.836 1 81.69 81 ALA B N 1
ATOM 5053 C CA . ALA B 1 81 ? -14.195 -15.039 -13.852 1 81.69 81 ALA B CA 1
ATOM 5054 C C . ALA B 1 81 ? -12.906 -15.781 -14.188 1 81.69 81 ALA B C 1
ATOM 5056 O O . ALA B 1 81 ? -11.812 -15.258 -13.984 1 81.69 81 ALA B O 1
ATOM 5057 N N . ALA B 1 82 ? -13.102 -17 -14.641 1 87.56 82 ALA B N 1
ATOM 5058 C CA . ALA B 1 82 ? -11.938 -17.781 -15.047 1 87.56 82 ALA B CA 1
ATOM 5059 C C . ALA B 1 82 ? -11.211 -17.109 -16.219 1 87.56 82 ALA B C 1
ATOM 5061 O O . ALA B 1 82 ? -9.984 -17.031 -16.219 1 87.56 82 ALA B O 1
ATOM 5062 N N . LEU B 1 83 ? -11.969 -16.641 -17.188 1 87.81 83 LEU B N 1
ATOM 5063 C CA . LEU B 1 83 ? -11.383 -15.992 -18.359 1 87.81 83 LEU B CA 1
ATOM 5064 C C . LEU B 1 83 ? -10.656 -14.711 -17.953 1 87.81 83 LEU B C 1
ATOM 5066 O O . LEU B 1 83 ? -9.562 -14.43 -18.453 1 87.81 83 LEU B O 1
ATOM 5070 N N . ALA B 1 84 ? -11.273 -13.984 -17.047 1 85 84 ALA B N 1
ATOM 5071 C CA . ALA B 1 84 ? -10.648 -12.758 -16.578 1 85 84 ALA B CA 1
ATOM 5072 C C . ALA B 1 84 ? -9.344 -13.062 -15.836 1 85 84 ALA B C 1
ATOM 5074 O O . ALA B 1 84 ? -8.352 -12.352 -16 1 85 84 ALA B O 1
ATOM 5075 N N . ALA B 1 85 ? -9.375 -14.07 -15.031 1 89.5 85 ALA B N 1
ATOM 5076 C CA . ALA B 1 85 ? -8.18 -14.469 -14.289 1 89.5 85 ALA B CA 1
ATOM 5077 C C . ALA B 1 85 ? -7.062 -14.898 -15.242 1 89.5 85 ALA B C 1
ATOM 5079 O O . ALA B 1 85 ? -5.895 -14.562 -15.023 1 89.5 85 ALA B O 1
ATOM 5080 N N . PHE B 1 86 ? -7.438 -15.617 -16.312 1 91.12 86 PHE B N 1
ATOM 5081 C CA . PHE B 1 86 ? -6.449 -16.047 -17.281 1 91.12 86 PHE B CA 1
ATOM 5082 C C . PHE B 1 86 ? -5.848 -14.852 -18.016 1 91.12 86 PHE B C 1
ATOM 5084 O O . PHE B 1 86 ? -4.641 -14.82 -18.266 1 91.12 86 PHE B O 1
ATOM 5091 N N . ARG B 1 87 ? -6.648 -13.922 -18.312 1 87.06 87 ARG B N 1
ATOM 5092 C CA . ARG B 1 87 ? -6.164 -12.734 -19 1 87.06 87 ARG B CA 1
ATOM 5093 C C . ARG B 1 87 ? -5.098 -12.016 -18.188 1 87.06 87 ARG B C 1
ATOM 5095 O O . ARG B 1 87 ? -4.074 -11.586 -18.719 1 87.06 87 ARG B O 1
ATOM 5102 N N . TRP B 1 88 ? -5.344 -11.984 -16.969 1 86.38 88 TRP B N 1
ATOM 5103 C CA . TRP B 1 88 ? -4.395 -11.32 -16.094 1 86.38 88 TRP B CA 1
ATOM 5104 C C . TRP B 1 88 ? -3.102 -12.117 -15.977 1 86.38 88 TRP B C 1
ATOM 5106 O O . TRP B 1 88 ? -2.008 -11.555 -16.016 1 86.38 88 TRP B O 1
ATOM 5116 N N . HIS B 1 89 ? -3.205 -13.344 -15.805 1 90.81 89 HIS B N 1
ATOM 5117 C CA . HIS B 1 89 ? -2.021 -14.188 -15.664 1 90.81 89 HIS B CA 1
ATOM 5118 C C . HIS B 1 89 ? -1.19 -14.195 -16.938 1 90.81 89 HIS B C 1
ATOM 5120 O O . HIS B 1 89 ? 0.041 -14.203 -16.891 1 90.81 89 HIS B O 1
ATOM 5126 N N . LEU B 1 90 ? -1.886 -14.172 -18.047 1 90.38 90 LEU B N 1
ATOM 5127 C CA . LEU B 1 90 ? -1.186 -14.172 -19.328 1 90.38 90 LEU B CA 1
ATOM 5128 C C . LEU B 1 90 ? -0.458 -12.852 -19.547 1 90.38 90 LEU B C 1
ATOM 5130 O O . LEU B 1 90 ? 0.634 -12.828 -20.125 1 90.38 90 LEU B O 1
ATOM 5134 N N . ALA B 1 91 ? -1.046 -11.828 -19.031 1 86.06 91 ALA B N 1
ATOM 5135 C CA . ALA B 1 91 ? -0.438 -10.508 -19.172 1 86.06 91 ALA B CA 1
ATOM 5136 C C . ALA B 1 91 ? 0.877 -10.43 -18.391 1 86.06 91 ALA B C 1
ATOM 5138 O O . ALA B 1 91 ? 1.745 -9.617 -18.719 1 86.06 91 ALA B O 1
ATOM 5139 N N . TYR B 1 92 ? 1.075 -11.352 -17.516 1 87 92 TYR B N 1
ATOM 5140 C CA . TYR B 1 92 ? 2.246 -11.289 -16.656 1 87 92 TYR B CA 1
ATOM 5141 C C . TYR B 1 92 ? 3.285 -12.32 -17.078 1 87 92 TYR B C 1
ATOM 5143 O O . TYR B 1 92 ? 4.316 -12.477 -16.406 1 87 92 TYR B O 1
ATOM 5151 N N . CYS B 1 93 ? 3.037 -12.961 -18.141 1 88.94 93 CYS B N 1
ATOM 5152 C CA . CYS B 1 93 ? 4.008 -13.93 -18.641 1 88.94 93 CYS B CA 1
ATOM 5153 C C . CYS B 1 93 ? 5.102 -13.242 -19.438 1 88.94 93 CYS B C 1
ATOM 5155 O O . CYS B 1 93 ? 5.293 -13.539 -20.625 1 88.94 93 CYS B O 1
ATOM 5157 N N . VAL B 1 94 ? 5.824 -12.359 -18.828 1 78.56 94 VAL B N 1
ATOM 5158 C CA . VAL B 1 94 ? 6.938 -11.633 -19.438 1 78.56 94 VAL B CA 1
ATOM 5159 C C . VAL B 1 94 ? 8.078 -12.594 -19.75 1 78.56 94 VAL B C 1
ATOM 5161 O O . VAL B 1 94 ? 8.422 -13.445 -18.922 1 78.56 94 VAL B O 1
ATOM 5164 N N . PRO B 1 95 ? 8.609 -12.492 -20.812 1 79 95 PRO B N 1
ATOM 5165 C CA . PRO B 1 95 ? 8.516 -11.461 -21.859 1 79 95 PRO B CA 1
ATOM 5166 C C . PRO B 1 95 ? 7.578 -11.859 -23 1 79 95 PRO B C 1
ATOM 5168 O O . PRO B 1 95 ? 7.594 -11.227 -24.047 1 79 95 PRO B O 1
ATOM 5171 N N . TYR B 1 96 ? 6.816 -12.797 -22.812 1 71.56 96 TYR B N 1
ATOM 5172 C CA . TYR B 1 96 ? 6.039 -13.375 -23.906 1 71.56 96 TYR B CA 1
ATOM 5173 C C . TYR B 1 96 ? 4.719 -12.641 -24.094 1 71.56 96 TYR B C 1
ATOM 5175 O O . TYR B 1 96 ? 3.979 -12.906 -25.031 1 71.56 96 TYR B O 1
ATOM 5183 N N . ASN B 1 97 ? 4.406 -11.656 -23.109 1 62.88 97 ASN B N 1
ATOM 5184 C CA . ASN B 1 97 ? 3.176 -10.867 -23.172 1 62.88 97 ASN B CA 1
ATOM 5185 C C . ASN B 1 97 ? 3.277 -9.75 -24.219 1 62.88 97 ASN B C 1
ATOM 5187 O O . ASN B 1 97 ? 2.271 -9.141 -24.578 1 62.88 97 ASN B O 1
ATOM 5191 N N . LEU B 1 98 ? 4.402 -9.195 -24.422 1 56.31 98 LEU B N 1
ATOM 5192 C CA . LEU B 1 98 ? 4.707 -8.023 -25.219 1 56.31 98 LEU B CA 1
ATOM 5193 C C . LEU B 1 98 ? 4.348 -8.25 -26.688 1 56.31 98 LEU B C 1
ATOM 5195 O O . LEU B 1 98 ? 4.082 -7.301 -27.422 1 56.31 98 LEU B O 1
ATOM 5199 N N . GLY B 1 99 ? 4.207 -9.422 -27.141 1 50.53 99 GLY B N 1
ATOM 5200 C CA . GLY B 1 99 ? 4.051 -9.531 -28.594 1 50.53 99 GLY B CA 1
ATOM 5201 C C . GLY B 1 99 ? 2.604 -9.672 -29.016 1 50.53 99 GLY B C 1
ATOM 5202 O O . GLY B 1 99 ? 1.882 -10.539 -28.516 1 50.53 99 GLY B O 1
ATOM 5203 N N . ASP B 1 100 ? 1.827 -8.453 -29.25 1 50.78 100 ASP B N 1
ATOM 5204 C CA . ASP B 1 100 ? 0.518 -8.469 -29.891 1 50.78 100 ASP B CA 1
ATOM 5205 C C . ASP B 1 100 ? 0.273 -9.805 -30.609 1 50.78 100 ASP B C 1
ATOM 5207 O O . ASP B 1 100 ? -0.875 -10.203 -30.797 1 50.78 100 ASP B O 1
ATOM 5211 N N . SER B 1 101 ? 1.409 -10.359 -30.984 1 52.59 101 SER B N 1
ATOM 5212 C CA . SER B 1 101 ? 1.367 -11.258 -32.125 1 52.59 101 SER B CA 1
ATOM 5213 C C . SER B 1 101 ? 1.344 -12.719 -31.703 1 52.59 101 SER B C 1
ATOM 5215 O O . SER B 1 101 ? 1.076 -13.609 -32.5 1 52.59 101 SER B O 1
ATOM 5217 N N . LEU B 1 102 ? 1.586 -13.016 -30.406 1 59.31 102 LEU B N 1
ATOM 5218 C CA . LEU B 1 102 ? 1.875 -14.445 -30.297 1 59.31 102 LEU B CA 1
ATOM 5219 C C . LEU B 1 102 ? 0.596 -15.242 -30.078 1 59.31 102 LEU B C 1
ATOM 5221 O O . LEU B 1 102 ? 0.376 -16.266 -30.719 1 59.31 102 LEU B O 1
ATOM 5225 N N . PHE B 1 103 ? -0.237 -14.695 -29.078 1 66.81 103 PHE B N 1
ATOM 5226 C CA . PHE B 1 103 ? -1.455 -15.438 -28.766 1 66.81 103 PHE B CA 1
ATOM 5227 C C . PHE B 1 103 ? -2.6 -14.477 -28.453 1 66.81 103 PHE B C 1
ATOM 5229 O O . PHE B 1 103 ? -2.475 -13.625 -27.562 1 66.81 103 PHE B O 1
ATOM 5236 N N . ASN B 1 104 ? -3.453 -14.539 -29.422 1 77.5 104 ASN B N 1
ATOM 5237 C CA . ASN B 1 104 ? -4.645 -13.719 -29.219 1 77.5 104 ASN B CA 1
ATOM 5238 C C . ASN B 1 104 ? -5.641 -14.406 -28.281 1 77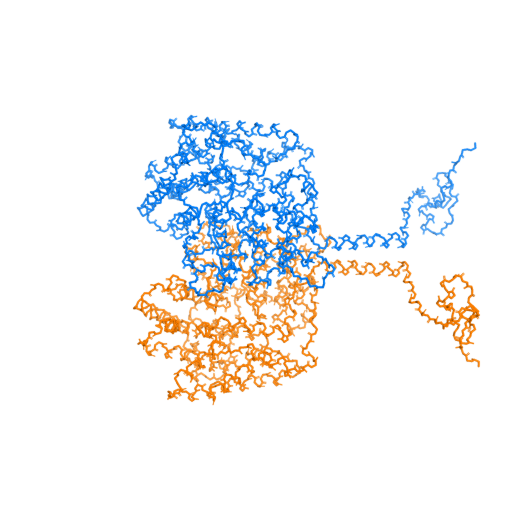.5 104 ASN B C 1
ATOM 5240 O O . ASN B 1 104 ? -6.5 -15.164 -28.734 1 77.5 104 ASN B O 1
ATOM 5244 N N . PHE B 1 105 ? -5.543 -14.18 -27.094 1 82.44 105 PHE B N 1
ATOM 5245 C CA . PHE B 1 105 ? -6.402 -14.812 -26.094 1 82.44 105 PHE B CA 1
ATOM 5246 C C . PHE B 1 105 ? -7.844 -14.336 -26.25 1 82.44 105 PHE B C 1
ATOM 5248 O O . PHE B 1 105 ? -8.781 -15.055 -25.906 1 82.44 105 PHE B O 1
ATOM 5255 N N . ASP B 1 106 ? -8.055 -13.18 -26.781 1 81.25 106 ASP B N 1
ATOM 5256 C CA . ASP B 1 106 ? -9.406 -12.664 -26.953 1 81.25 106 ASP B CA 1
ATOM 5257 C C . ASP B 1 106 ? -10.203 -13.5 -27.938 1 81.25 106 ASP B C 1
ATOM 5259 O O . ASP B 1 106 ? -11.398 -13.742 -27.75 1 81.25 106 ASP B O 1
ATOM 5263 N N . ASP B 1 107 ? -9.469 -13.883 -28.922 1 82.75 107 ASP B N 1
ATOM 5264 C CA . ASP B 1 107 ? -10.117 -14.742 -29.906 1 82.75 107 ASP B CA 1
ATOM 5265 C C . ASP B 1 107 ? -10.484 -16.094 -29.297 1 82.75 107 ASP B C 1
ATOM 5267 O O . ASP B 1 107 ? -11.578 -16.625 -29.531 1 82.75 107 ASP B O 1
ATOM 5271 N N . LEU B 1 108 ? -9.547 -16.641 -28.594 1 85 108 LEU B N 1
ATOM 5272 C CA . LEU B 1 108 ? -9.82 -17.922 -27.922 1 85 108 LEU B CA 1
ATOM 5273 C C . LEU B 1 108 ? -10.984 -17.781 -26.938 1 85 108 LEU B C 1
ATOM 5275 O O . LEU B 1 108 ? -11.844 -18.656 -26.859 1 85 108 LEU B O 1
ATOM 5279 N N . SER B 1 109 ? -10.93 -16.719 -26.156 1 84.56 109 SER B N 1
ATOM 5280 C CA . SER B 1 109 ? -11.984 -16.469 -25.188 1 84.56 109 SER B CA 1
ATOM 5281 C C . SER B 1 109 ? -13.352 -16.391 -25.859 1 84.56 109 SER B C 1
ATOM 5283 O O . SER B 1 109 ? -14.336 -16.938 -25.344 1 84.56 109 SER B O 1
ATOM 5285 N N . ARG B 1 110 ? -13.438 -15.734 -27 1 83.94 110 ARG B N 1
ATOM 5286 C CA . ARG B 1 110 ? -14.695 -15.617 -27.734 1 83.94 110 ARG B CA 1
ATOM 5287 C C . ARG B 1 110 ? -15.172 -16.984 -28.234 1 83.94 110 ARG B C 1
ATOM 5289 O O . ARG B 1 110 ? -16.359 -17.297 -28.156 1 83.94 110 ARG B O 1
ATOM 5296 N N . GLN B 1 111 ? -14.273 -17.75 -28.688 1 83.75 111 GLN B N 1
ATOM 5297 C CA . GLN B 1 111 ? -14.602 -19.078 -29.172 1 83.75 111 GLN B CA 1
ATOM 5298 C C . GLN B 1 111 ? -15.117 -19.969 -28.047 1 83.75 111 GLN B C 1
ATOM 5300 O O . GLN B 1 111 ? -16.062 -20.734 -28.234 1 83.75 111 GLN B O 1
ATOM 5305 N N . LEU B 1 112 ? -14.445 -19.828 -26.953 1 84.56 112 LEU B N 1
ATOM 5306 C CA . LEU B 1 112 ? -14.828 -20.656 -25.797 1 84.56 112 LEU B CA 1
ATOM 5307 C C . LEU B 1 112 ? -16.219 -20.266 -25.297 1 84.56 112 LEU B C 1
ATOM 5309 O O . LEU B 1 112 ? -17 -21.125 -24.922 1 84.56 112 LEU B O 1
ATOM 5313 N N . ILE B 1 113 ? -16.438 -19 -25.219 1 77.56 113 ILE B N 1
ATOM 5314 C CA . ILE B 1 113 ? -17.75 -18.516 -24.781 1 77.56 113 ILE B CA 1
ATOM 5315 C C . ILE B 1 113 ? -18.828 -19.016 -25.734 1 77.56 113 ILE B C 1
ATOM 5317 O O . ILE B 1 113 ? -19.922 -19.391 -25.297 1 77.56 113 ILE B O 1
ATOM 5321 N N . GLN B 1 114 ? -18.547 -19.047 -27 1 77.88 114 GLN B N 1
ATOM 5322 C CA . GLN B 1 114 ? -19.484 -19.5 -28.016 1 77.88 114 GLN B CA 1
ATOM 5323 C C . GLN B 1 114 ? -19.703 -21 -27.938 1 77.88 114 GLN B C 1
ATOM 5325 O O . GLN B 1 114 ? -20.812 -21.484 -28.172 1 77.88 114 GLN B O 1
ATOM 5330 N N . SER B 1 115 ? -18.688 -21.656 -27.703 1 74.94 115 SER B N 1
ATOM 5331 C CA . SER B 1 115 ? -18.75 -23.109 -27.672 1 74.94 115 SER B CA 1
ATOM 5332 C C . SER B 1 115 ? -19.406 -23.625 -26.391 1 74.94 115 SER B C 1
ATOM 5334 O O . SER B 1 115 ? -20.031 -24.688 -26.391 1 74.94 115 SER B O 1
ATOM 5336 N N . ILE B 1 116 ? -18.984 -23.016 -25.406 1 64.56 116 ILE B N 1
ATOM 5337 C CA . ILE B 1 116 ? -19.469 -23.516 -24.109 1 64.56 116 ILE B CA 1
ATOM 5338 C C . ILE B 1 116 ? -20.906 -23.062 -23.906 1 64.56 116 ILE B C 1
ATOM 5340 O O . ILE B 1 116 ? -21.172 -21.875 -23.688 1 64.56 116 ILE B O 1
ATOM 5344 N N . HIS B 1 117 ? -21.844 -23.266 -24.922 1 55.94 117 HIS B N 1
ATOM 5345 C CA . HIS B 1 117 ? -23.266 -23.156 -24.625 1 55.94 117 HIS B CA 1
ATOM 5346 C C . HIS B 1 117 ? -23.578 -23.703 -23.234 1 55.94 117 HIS B C 1
ATOM 5348 O O . HIS B 1 117 ? -24.25 -24.719 -23.094 1 55.94 117 HIS B O 1
ATOM 5354 N N . LEU B 1 118 ? -22.688 -23.719 -22.375 1 49.12 118 LEU B N 1
ATOM 5355 C CA . LEU B 1 118 ? -22.984 -24.5 -21.188 1 49.12 118 LEU B CA 1
ATOM 5356 C C . LEU B 1 118 ? -24.25 -24 -20.5 1 49.12 118 LEU B C 1
ATOM 5358 O O . LEU B 1 118 ? -24.359 -22.812 -20.188 1 49.12 118 LEU B O 1
ATOM 5362 N N . PRO B 1 119 ? -25.328 -24.562 -20.812 1 46 119 PRO B N 1
ATOM 5363 C CA . PRO B 1 119 ? -26.516 -24.203 -20.047 1 46 119 PRO B CA 1
ATOM 5364 C C . PRO B 1 119 ? -26.188 -23.672 -18.656 1 46 119 PRO B C 1
ATOM 5366 O O . PRO B 1 119 ? -26.812 -22.719 -18.188 1 46 119 PRO B O 1
ATOM 5369 N N . ASN B 1 120 ? -25.469 -24.484 -17.891 1 44.56 120 ASN B N 1
ATOM 5370 C CA . ASN B 1 120 ? -25.188 -24.266 -16.484 1 44.56 120 ASN B CA 1
ATOM 5371 C C . ASN B 1 120 ? -23.984 -23.328 -16.297 1 44.56 120 ASN B C 1
ATOM 5373 O O . ASN B 1 120 ? -23.484 -23.172 -15.18 1 44.56 120 ASN B O 1
ATOM 5377 N N . ALA B 1 121 ? -23.297 -23.078 -17.234 1 46.91 121 ALA B N 1
ATOM 5378 C CA . ALA B 1 121 ? -22.047 -22.312 -17.188 1 46.91 121 ALA B CA 1
ATOM 5379 C C . ALA B 1 121 ? -22.297 -20.875 -16.766 1 46.91 121 ALA B C 1
ATOM 5381 O O . ALA B 1 121 ? -21.391 -20.188 -16.297 1 46.91 121 ALA B O 1
ATOM 5382 N N . ILE B 1 122 ? -23.359 -20.344 -17.312 1 46.44 122 ILE B N 1
ATOM 5383 C CA . ILE B 1 122 ? -23.688 -19 -16.828 1 46.44 122 ILE B CA 1
ATOM 5384 C C . ILE B 1 122 ? -24.141 -19.078 -15.375 1 46.44 122 ILE B C 1
ATOM 5386 O O . ILE B 1 122 ? -25.328 -19.266 -15.094 1 46.44 122 ILE B O 1
ATOM 5390 N N . GLN B 1 123 ? -23.656 -20.047 -14.672 1 46.22 123 GLN B N 1
ATOM 5391 C CA . GLN B 1 123 ? -24.062 -20 -13.273 1 46.22 123 GLN B CA 1
ATOM 5392 C C . GLN B 1 123 ? -24.156 -18.547 -12.781 1 46.22 123 GLN B C 1
ATOM 5394 O O . GLN B 1 123 ? -23.281 -17.734 -13.062 1 46.22 123 GLN B O 1
ATOM 5399 N N . THR B 1 124 ? -25.328 -18.219 -12.539 1 47.22 124 THR B N 1
ATOM 5400 C CA . THR B 1 124 ? -25.797 -16.969 -11.922 1 47.22 124 THR B CA 1
ATOM 5401 C C . THR B 1 124 ? -24.781 -16.469 -10.906 1 47.22 124 THR B C 1
ATOM 5403 O O . THR B 1 124 ? -24.25 -17.234 -10.102 1 47.22 124 THR B O 1
ATOM 5406 N N . THR B 1 125 ? -24.219 -15.461 -11.227 1 53.41 125 THR B N 1
ATOM 5407 C CA . THR B 1 125 ? -23.406 -14.688 -10.281 1 53.41 125 THR B CA 1
ATOM 5408 C C . THR B 1 125 ? -24.016 -14.75 -8.883 1 53.41 125 THR B C 1
ATOM 5410 O O . THR B 1 125 ? -25.141 -14.273 -8.664 1 53.41 125 THR B O 1
ATOM 5413 N N . LYS B 1 126 ? -23.859 -15.891 -8.164 1 57.88 126 LYS B N 1
ATOM 5414 C CA . LYS B 1 126 ? -24.359 -15.922 -6.793 1 57.88 126 LYS B CA 1
ATOM 5415 C C . LYS B 1 126 ? -23.703 -14.828 -5.949 1 57.88 126 LYS B C 1
ATOM 5417 O O . LYS B 1 126 ? -22.469 -14.758 -5.852 1 57.88 126 LYS B O 1
ATOM 5422 N N . VAL B 1 127 ? -24.484 -13.82 -5.723 1 65.81 127 VAL B N 1
ATOM 5423 C CA . VAL B 1 127 ? -24.062 -12.781 -4.789 1 65.81 127 VAL B CA 1
ATOM 5424 C C . VAL B 1 127 ? -23.938 -13.367 -3.385 1 65.81 127 VAL B C 1
ATOM 5426 O O . VAL B 1 127 ? -24.906 -13.906 -2.848 1 65.81 127 VAL B O 1
ATOM 5429 N N . ILE B 1 128 ? -22.703 -13.508 -2.887 1 79.06 128 ILE B N 1
ATOM 5430 C CA . ILE B 1 128 ? -22.453 -14.023 -1.546 1 79.06 128 ILE B CA 1
ATOM 5431 C C . ILE B 1 128 ? -22.594 -12.898 -0.525 1 79.06 128 ILE B C 1
ATOM 5433 O O . ILE B 1 128 ? -21.828 -11.93 -0.557 1 79.06 128 ILE B O 1
ATOM 5437 N N . ALA B 1 129 ? -23.562 -13.031 0.316 1 80.06 129 ALA B N 1
ATOM 5438 C CA . ALA B 1 129 ? -23.766 -12.039 1.363 1 80.06 129 ALA B CA 1
ATOM 5439 C C . ALA B 1 129 ? -22.844 -12.289 2.553 1 80.06 129 ALA B C 1
ATOM 5441 O O . ALA B 1 129 ? -22.562 -13.445 2.889 1 80.06 129 ALA B O 1
ATOM 5442 N N . PRO B 1 130 ? -22.406 -11.234 3.197 1 86.44 130 PRO B N 1
ATOM 5443 C CA . PRO B 1 130 ? -21.547 -11.383 4.371 1 86.44 130 PRO B CA 1
ATOM 5444 C C . PRO B 1 130 ? -22.219 -12.148 5.508 1 86.44 130 PRO B C 1
ATOM 5446 O O . PRO B 1 130 ? -23.422 -11.961 5.758 1 86.44 130 PRO B O 1
ATOM 5449 N N . LYS B 1 131 ? -21.531 -13.047 6.066 1 86.81 131 LYS B N 1
ATOM 5450 C CA . LYS B 1 131 ? -21.953 -13.789 7.246 1 86.81 131 LYS B CA 1
ATOM 5451 C C . LYS B 1 131 ? -20.859 -13.781 8.32 1 86.81 131 LYS B C 1
ATOM 5453 O O . LYS B 1 131 ? -19.688 -13.555 8.016 1 86.81 131 LYS B O 1
ATOM 5458 N N . TRP B 1 132 ? -21.328 -13.977 9.555 1 87.38 132 TRP B N 1
ATOM 5459 C CA . TRP B 1 132 ? -20.406 -14.055 10.68 1 87.38 132 TRP B CA 1
ATOM 5460 C C . TRP B 1 132 ? -20.375 -15.453 11.273 1 87.38 132 TRP B C 1
ATOM 5462 O O . TRP B 1 132 ? -21.406 -16.109 11.383 1 87.38 132 TRP B O 1
ATOM 5472 N N . PRO B 1 133 ? -19.203 -15.922 11.469 1 91.81 133 PRO B N 1
ATOM 5473 C CA . PRO B 1 133 ? -19.125 -17.266 12.055 1 91.81 133 PRO B CA 1
ATOM 5474 C C . PRO B 1 133 ? -19.609 -17.297 13.508 1 91.81 133 PRO B C 1
ATOM 5476 O O . PRO B 1 133 ? -19.578 -16.281 14.188 1 91.81 133 PRO B O 1
ATOM 5479 N N . SER B 1 134 ? -20.016 -18.484 13.922 1 87.31 134 SER B N 1
ATOM 5480 C CA . SER B 1 134 ? -20.406 -18.703 15.305 1 87.31 134 SER B CA 1
ATOM 5481 C C . SER B 1 134 ? -19.203 -18.859 16.219 1 87.31 134 SER B C 1
ATOM 5483 O O . SER B 1 134 ? -18.094 -19.156 15.75 1 87.31 134 SER B O 1
ATOM 5485 N N . ARG B 1 135 ? -19.422 -18.641 17.5 1 89.19 135 ARG B N 1
ATOM 5486 C CA . ARG B 1 135 ? -18.344 -18.766 18.484 1 89.19 135 ARG B CA 1
ATOM 5487 C C . ARG B 1 135 ? -17.781 -20.188 18.516 1 89.19 135 ARG B C 1
ATOM 5489 O O . ARG B 1 135 ? -16.578 -20.375 18.5 1 89.19 135 ARG B O 1
ATOM 5496 N N . PRO B 1 136 ? -18.625 -21.219 18.438 1 89.88 136 PRO B N 1
ATOM 5497 C CA . PRO B 1 136 ? -18.078 -22.562 18.438 1 89.88 136 PRO B CA 1
ATOM 5498 C C . PRO B 1 136 ? -17.203 -22.844 17.203 1 89.88 136 PRO B C 1
ATOM 5500 O O . PRO B 1 136 ? -16.203 -23.562 17.312 1 89.88 136 PRO B O 1
ATOM 5503 N N . LEU B 1 137 ? -17.641 -22.312 16.125 1 92.62 137 LEU B N 1
ATOM 5504 C CA . LEU B 1 137 ? -16.844 -22.5 14.922 1 92.62 137 LEU B CA 1
ATOM 5505 C C . LEU B 1 137 ? -15.484 -21.828 15.055 1 92.62 137 LEU B C 1
ATOM 5507 O O . LEU B 1 137 ? -14.477 -22.375 14.594 1 92.62 137 LEU B O 1
ATOM 5511 N N . ALA B 1 138 ? -15.438 -20.656 15.664 1 94.38 138 ALA B N 1
ATOM 5512 C CA . ALA B 1 138 ? -14.18 -19.953 15.891 1 94.38 138 ALA B CA 1
ATOM 5513 C C . ALA B 1 138 ? -13.273 -20.734 16.844 1 94.38 138 ALA B C 1
ATOM 5515 O O . ALA B 1 138 ? -12.062 -20.828 16.625 1 94.38 138 ALA B O 1
ATOM 5516 N N . GLU B 1 139 ? -13.875 -21.328 17.828 1 93.69 139 GLU B N 1
ATOM 5517 C CA . GLU B 1 139 ? -13.117 -22.125 18.781 1 93.69 139 GLU B CA 1
ATOM 5518 C C . GLU B 1 139 ? -12.547 -23.375 18.109 1 93.69 139 GLU B C 1
ATOM 5520 O O . GLU B 1 139 ? -11.406 -23.766 18.391 1 93.69 139 GLU B O 1
ATOM 5525 N N . GLN B 1 140 ? -13.328 -23.953 17.281 1 93.31 140 GLN B N 1
ATOM 5526 C CA . GLN B 1 140 ? -12.867 -25.141 16.562 1 93.31 140 GLN B CA 1
ATOM 5527 C C . GLN B 1 140 ? -11.711 -24.797 15.625 1 93.31 140 GLN B C 1
ATOM 5529 O O . GLN B 1 140 ? -10.773 -25.578 15.477 1 93.31 140 GLN B O 1
ATOM 5534 N N . ALA B 1 141 ? -11.852 -23.656 15 1 95.62 141 ALA B N 1
ATOM 5535 C CA . ALA B 1 141 ? -10.781 -23.219 14.109 1 95.62 141 ALA B CA 1
ATOM 5536 C C . ALA B 1 141 ? -9.484 -23 14.875 1 95.62 141 ALA B C 1
ATOM 5538 O O . ALA B 1 141 ? -8.406 -23.391 14.414 1 95.62 141 ALA B O 1
ATOM 5539 N N . ILE B 1 142 ? -9.586 -22.406 16.047 1 95.75 142 ILE B N 1
ATOM 5540 C CA . ILE B 1 142 ? -8.414 -22.156 16.875 1 95.75 142 ILE B CA 1
ATOM 5541 C C . ILE B 1 142 ? -7.801 -23.469 17.328 1 95.75 142 ILE B C 1
ATOM 5543 O O . ILE B 1 142 ? -6.578 -23.625 17.312 1 95.75 142 ILE B O 1
ATOM 5547 N N . GLU B 1 143 ? -8.617 -24.359 17.656 1 94.12 143 GLU B N 1
ATOM 5548 C CA . GLU B 1 143 ? -8.148 -25.672 18.094 1 94.12 143 GLU B CA 1
ATOM 5549 C C . GLU B 1 143 ? -7.414 -26.406 16.969 1 94.12 143 GLU B C 1
ATOM 5551 O O . GLU B 1 143 ? -6.348 -26.984 17.188 1 94.12 143 GLU B O 1
ATOM 5556 N N . TYR B 1 144 ? -7.992 -26.359 15.883 1 92.75 144 TYR B N 1
ATOM 5557 C CA . TYR B 1 144 ? -7.359 -27 14.734 1 92.75 144 TYR B CA 1
ATOM 5558 C C . TYR B 1 144 ? -6.008 -26.375 14.43 1 92.75 144 TYR B C 1
ATOM 5560 O O . TYR B 1 144 ? -5.023 -27.078 14.195 1 92.75 144 TYR B O 1
ATOM 5568 N N . PHE B 1 145 ? -5.961 -25.094 14.406 1 94.62 145 PHE B N 1
ATOM 5569 C CA . PHE B 1 145 ? -4.746 -24.344 14.102 1 94.62 145 PHE B CA 1
ATOM 5570 C C . PHE B 1 145 ? -3.652 -24.656 15.117 1 94.62 145 PHE B C 1
ATOM 5572 O O . PHE B 1 145 ? -2.494 -24.859 14.742 1 94.62 145 PHE B O 1
ATOM 5579 N N . SER B 1 146 ? -4.047 -24.734 16.344 1 94.38 146 SER B N 1
ATOM 5580 C CA . SER B 1 146 ? -3.098 -24.969 17.422 1 94.38 146 SER B CA 1
ATOM 5581 C C . SER B 1 146 ? -2.639 -26.422 17.438 1 94.38 146 SER B C 1
ATOM 5583 O O . SER B 1 146 ? -1.442 -26.703 17.547 1 94.38 146 SER B O 1
ATOM 5585 N N . CYS B 1 147 ? -3.537 -27.359 17.203 1 92.88 147 CYS B N 1
ATOM 5586 C CA . CYS B 1 147 ? -3.23 -28.781 17.281 1 92.88 147 CYS B CA 1
ATOM 5587 C C . CYS B 1 147 ? -2.34 -29.219 16.125 1 92.88 147 CYS B C 1
ATOM 5589 O O . CYS B 1 147 ? -1.496 -30.094 16.281 1 92.88 147 CYS B O 1
ATOM 5591 N N . ASN B 1 148 ? -2.557 -28.516 15.047 1 91.56 148 ASN B N 1
ATOM 5592 C CA . ASN B 1 148 ? -1.792 -28.922 13.875 1 91.56 148 ASN B CA 1
ATOM 5593 C C . ASN B 1 148 ? -0.562 -28.047 13.672 1 91.56 148 ASN B C 1
ATOM 5595 O O . ASN B 1 148 ? 0.154 -28.188 12.68 1 91.56 148 ASN B O 1
ATOM 5599 N N . LYS B 1 149 ? -0.334 -27.141 14.555 1 93.81 149 LYS B N 1
ATOM 5600 C CA . LYS B 1 149 ? 0.839 -26.266 14.578 1 93.81 149 LYS B CA 1
ATOM 5601 C C . LYS B 1 149 ? 1.013 -25.547 13.242 1 93.81 149 LYS B C 1
ATOM 5603 O O . LYS B 1 149 ? 2.121 -25.469 12.711 1 93.81 149 LYS B O 1
ATOM 5608 N N . LEU B 1 150 ? -0.091 -25.031 12.742 1 93.94 150 LEU B N 1
ATOM 5609 C CA . LEU B 1 150 ? -0.109 -24.391 11.422 1 93.94 150 LEU B CA 1
ATOM 5610 C C . LEU B 1 150 ? 0.64 -23.062 11.453 1 93.94 150 LEU B C 1
ATOM 5612 O O . LEU B 1 150 ? 0.962 -22.516 10.398 1 93.94 150 LEU B O 1
ATOM 5616 N N . TYR B 1 151 ? 0.982 -22.594 12.664 1 95.56 151 TYR B N 1
ATOM 5617 C CA . TYR B 1 151 ? 1.756 -21.375 12.805 1 95.56 151 TYR B CA 1
ATOM 5618 C C . TYR B 1 151 ? 3.109 -21.5 12.109 1 95.56 151 TYR B C 1
ATOM 5620 O O . TYR B 1 151 ? 3.668 -20.5 11.641 1 95.56 151 TYR B O 1
ATOM 5628 N N . ALA B 1 152 ? 3.607 -22.656 12.023 1 94.62 152 ALA B N 1
ATOM 5629 C CA . ALA B 1 152 ? 4.906 -22.891 11.398 1 94.62 152 ALA B CA 1
ATOM 5630 C C . ALA B 1 152 ? 4.875 -22.5 9.922 1 94.62 152 ALA B C 1
ATOM 5632 O O . ALA B 1 152 ? 5.855 -21.969 9.391 1 94.62 152 ALA B O 1
ATOM 5633 N N . ILE B 1 153 ? 3.746 -22.688 9.273 1 93.31 153 ILE B N 1
ATOM 5634 C CA . ILE B 1 153 ? 3.611 -22.422 7.848 1 93.31 153 ILE B CA 1
ATOM 5635 C C . ILE B 1 153 ? 2.98 -21.047 7.637 1 93.31 153 ILE B C 1
ATOM 5637 O O . ILE B 1 153 ? 3.396 -20.297 6.754 1 93.31 153 ILE B O 1
ATOM 5641 N N . PHE B 1 154 ? 1.953 -20.781 8.469 1 94.5 154 PHE B N 1
ATOM 5642 C CA . PHE B 1 154 ? 1.223 -19.531 8.352 1 94.5 154 PHE B CA 1
ATOM 5643 C C . PHE B 1 154 ? 1.229 -18.766 9.672 1 94.5 154 PHE B C 1
ATOM 5645 O O . PHE B 1 154 ? 0.212 -18.719 10.367 1 94.5 154 PHE B O 1
ATOM 5652 N N . PRO B 1 155 ? 2.334 -18.141 9.953 1 96.12 155 PRO B N 1
ATOM 5653 C CA . PRO B 1 155 ? 2.359 -17.344 11.188 1 96.12 155 PRO B CA 1
ATOM 5654 C C . PRO B 1 155 ? 1.58 -16.047 11.07 1 96.12 155 PRO B C 1
ATOM 5656 O O . PRO B 1 155 ? 2.16 -14.961 11.195 1 96.12 155 PRO B O 1
ATOM 5659 N N . VAL B 1 156 ? 0.3 -16.125 10.977 1 97.06 156 VAL B N 1
ATOM 5660 C CA . VAL B 1 156 ? -0.521 -14.977 10.602 1 97.06 156 VAL B CA 1
ATOM 5661 C C . VAL B 1 156 ? -1.312 -14.492 11.812 1 97.06 156 VAL B C 1
ATOM 5663 O O . VAL B 1 156 ? -1.75 -13.336 11.852 1 97.06 156 VAL B O 1
ATOM 5666 N N . VAL B 1 157 ? -1.426 -15.375 12.844 1 97.44 157 VAL B N 1
ATOM 5667 C CA . VAL B 1 157 ? -2.176 -14.945 14.016 1 97.44 157 VAL B CA 1
ATOM 5668 C C . VAL B 1 157 ? -1.438 -15.367 15.289 1 97.44 157 VAL B C 1
ATOM 5670 O O . VAL B 1 157 ? -0.744 -16.391 15.297 1 97.44 157 VAL B O 1
ATOM 5673 N N . ASP B 1 158 ? -1.583 -14.523 16.234 1 95.12 158 ASP B N 1
ATOM 5674 C CA . ASP B 1 158 ? -1.218 -14.914 17.594 1 95.12 158 ASP B CA 1
ATOM 5675 C C . ASP B 1 158 ? -2.342 -15.711 18.25 1 95.12 158 ASP B C 1
ATOM 5677 O O . ASP B 1 158 ? -3.352 -15.133 18.672 1 95.12 158 ASP B O 1
ATOM 5681 N N . ILE B 1 159 ? -2.088 -16.938 18.5 1 92.25 159 ILE B N 1
ATOM 5682 C CA . ILE B 1 159 ? -3.141 -17.859 18.906 1 92.25 159 ILE B CA 1
ATOM 5683 C C . ILE B 1 159 ? -3.611 -17.516 20.312 1 92.25 159 ILE B C 1
ATOM 5685 O O . ILE B 1 159 ? -4.793 -17.656 20.641 1 92.25 159 ILE B O 1
ATOM 5689 N N . GLU B 1 160 ? -2.742 -17.156 21.156 1 92.12 160 GLU B N 1
ATOM 5690 C CA . GLU B 1 160 ? -3.127 -16.812 22.531 1 92.12 160 GLU B CA 1
ATOM 5691 C C . GLU B 1 160 ? -4.016 -15.562 22.547 1 92.12 160 GLU B C 1
ATOM 5693 O O . GLU B 1 160 ? -5.043 -15.539 23.219 1 92.12 160 GLU B O 1
ATOM 5698 N N . ALA B 1 161 ? -3.551 -14.586 21.828 1 92.75 161 ALA B N 1
ATOM 5699 C CA . ALA B 1 161 ? -4.332 -13.359 21.75 1 92.75 161 ALA B CA 1
ATOM 5700 C C . ALA B 1 161 ? -5.703 -13.617 21.125 1 92.75 161 ALA B C 1
ATOM 5702 O O . ALA B 1 161 ? -6.707 -13.055 21.562 1 92.75 161 ALA B O 1
ATOM 5703 N N . LEU B 1 162 ? -5.758 -14.453 20.125 1 93.81 162 LEU B N 1
ATOM 5704 C CA . LEU B 1 162 ? -7.004 -14.75 19.422 1 93.81 162 LEU B CA 1
ATOM 5705 C C . LEU B 1 162 ? -7.965 -15.516 20.328 1 93.81 162 LEU B C 1
ATOM 5707 O O . LEU B 1 162 ? -9.18 -15.305 20.281 1 93.81 162 LEU B O 1
ATOM 5711 N N . THR B 1 163 ? -7.43 -16.391 21.109 1 93.62 163 THR B N 1
ATOM 5712 C CA . THR B 1 163 ? -8.242 -17.156 22.062 1 93.62 163 THR B CA 1
ATOM 5713 C C . THR B 1 163 ? -8.906 -16.234 23.078 1 93.62 163 THR B C 1
ATOM 5715 O O . THR B 1 163 ? -10.094 -16.375 23.375 1 93.62 163 THR B O 1
ATOM 5718 N N . VAL B 1 164 ? -8.141 -15.289 23.516 1 91.44 164 VAL B N 1
ATOM 5719 C CA . VAL B 1 164 ? -8.672 -14.32 24.469 1 91.44 164 VAL B CA 1
ATOM 5720 C C . VAL B 1 164 ? -9.773 -13.5 23.812 1 91.44 164 VAL B C 1
ATOM 5722 O O . VAL B 1 164 ? -10.789 -13.195 24.453 1 91.44 164 VAL B O 1
ATOM 5725 N N . LEU B 1 165 ? -9.57 -13.141 22.609 1 90.62 165 LEU B N 1
ATOM 5726 C CA . LEU B 1 165 ? -10.539 -12.328 21.891 1 90.62 165 LEU B CA 1
ATOM 5727 C C . LEU B 1 165 ? -11.844 -13.102 21.688 1 90.62 165 LEU B C 1
ATOM 5729 O O . LEU B 1 165 ? -12.93 -12.531 21.828 1 90.62 165 LEU B O 1
ATOM 5733 N N . VAL B 1 166 ? -11.797 -14.305 21.344 1 90.75 166 VAL B N 1
ATOM 5734 C CA . VAL B 1 166 ? -12.984 -15.117 21.109 1 90.75 166 VAL B CA 1
ATOM 5735 C C . VAL B 1 166 ? -13.719 -15.344 22.422 1 90.75 166 VAL B C 1
ATOM 5737 O O . VAL B 1 166 ? -14.953 -15.336 22.469 1 90.75 166 VAL B O 1
ATOM 5740 N N . ASP B 1 167 ? -12.977 -15.445 23.484 1 87.44 167 ASP B N 1
ATOM 5741 C CA . ASP B 1 167 ? -13.562 -15.656 24.812 1 87.44 167 ASP B CA 1
ATOM 5742 C C . ASP B 1 167 ? -14.266 -14.391 25.297 1 87.44 167 ASP B C 1
ATOM 5744 O O . ASP B 1 167 ? -15.195 -14.469 26.109 1 87.44 167 ASP B O 1
ATOM 5748 N N . SER B 1 168 ? -13.812 -13.242 24.812 1 83.69 168 SER B N 1
ATOM 5749 C CA . SER B 1 168 ? -14.414 -11.977 25.219 1 83.69 168 SER B CA 1
ATOM 5750 C C . SER B 1 168 ? -15.672 -11.664 24.422 1 83.69 168 SER B C 1
ATOM 5752 O O . SER B 1 168 ? -16.25 -10.594 24.562 1 83.69 168 SER B O 1
ATOM 5754 N N . ASP B 1 169 ? -16.141 -12.477 23.641 1 75.81 169 ASP B N 1
ATOM 5755 C CA . ASP B 1 169 ? -17.375 -12.438 22.875 1 75.81 169 ASP B CA 1
ATOM 5756 C C . ASP B 1 169 ? -17.391 -11.242 21.922 1 75.81 169 ASP B C 1
ATOM 5758 O O . ASP B 1 169 ? -18.391 -10.523 21.828 1 75.81 169 ASP B O 1
ATOM 5762 N N . VAL B 1 170 ? -16.297 -11.016 21.359 1 75.38 170 VAL B N 1
ATOM 5763 C CA . VAL B 1 170 ? -16.156 -9.93 20.391 1 75.38 170 VAL B CA 1
ATOM 5764 C C . VAL B 1 170 ? -17.109 -10.164 19.219 1 75.38 170 VAL B C 1
ATOM 5766 O O . VAL B 1 170 ? -17.547 -9.211 18.562 1 75.38 170 VAL B O 1
ATOM 5769 N N . LEU B 1 171 ? -17.5 -11.328 18.984 1 69.38 171 LEU B N 1
ATOM 5770 C CA . LEU B 1 171 ? -18.359 -11.664 17.859 1 69.38 171 LEU B CA 1
ATOM 5771 C C . LEU B 1 171 ? -19.828 -11.445 18.203 1 69.38 171 LEU B C 1
ATOM 5773 O O . LEU B 1 171 ? -20.688 -11.461 17.328 1 69.38 171 LEU B O 1
ATOM 5777 N N . ASP B 1 172 ? -19.922 -11.133 19.406 1 65.44 172 ASP B N 1
ATOM 5778 C CA . ASP B 1 172 ? -21.297 -10.844 19.812 1 65.44 172 ASP B CA 1
ATOM 5779 C C . ASP B 1 172 ? -21.719 -9.453 19.328 1 65.44 172 ASP B C 1
ATOM 5781 O O . ASP B 1 172 ? -21.125 -8.453 19.734 1 65.44 172 ASP B O 1
ATOM 5785 N N . GLN B 1 173 ? -22.625 -9.43 18.516 1 58.38 173 GLN B N 1
ATOM 5786 C CA . GLN B 1 173 ? -23.094 -8.203 17.859 1 58.38 173 GLN B CA 1
ATOM 5787 C C . GLN B 1 173 ? -23.781 -7.285 18.859 1 58.38 173 GLN B C 1
ATOM 5789 O O . GLN B 1 173 ? -23.875 -6.074 18.641 1 58.38 173 GLN B O 1
ATOM 5794 N N . ASN B 1 174 ? -24.156 -7.895 19.859 1 51.5 174 ASN B N 1
ATOM 5795 C CA . ASN B 1 174 ? -24.922 -7.125 20.828 1 51.5 174 ASN B CA 1
ATOM 5796 C C . ASN B 1 174 ? -24.016 -6.34 21.781 1 51.5 174 ASN B C 1
ATOM 5798 O O . ASN B 1 174 ? -24.484 -5.512 22.562 1 51.5 174 ASN B O 1
ATOM 5802 N N . LYS B 1 175 ? -22.891 -6.699 21.719 1 53.88 175 LYS B N 1
ATOM 5803 C CA . LYS B 1 175 ? -22.031 -5.988 22.656 1 53.88 175 LYS B CA 1
ATOM 5804 C C . LYS B 1 175 ? -21.578 -4.652 22.078 1 53.88 175 LYS B C 1
ATOM 5806 O O . LYS B 1 175 ? -21.422 -4.516 20.859 1 53.88 175 LYS B O 1
ATOM 5811 N N . SER B 1 176 ? -21.516 -3.672 22.906 1 49.91 176 SER B N 1
ATOM 5812 C CA . SER B 1 176 ? -21.312 -2.24 22.703 1 49.91 176 SER B CA 1
ATOM 5813 C C . SER B 1 176 ? -19.953 -1.959 22.078 1 49.91 176 SER B C 1
ATOM 5815 O O . SER B 1 176 ? -19.797 -0.997 21.328 1 49.91 176 SER B O 1
ATOM 5817 N N . SER B 1 177 ? -18.969 -2.812 22.406 1 62.28 177 SER B N 1
ATOM 5818 C CA . SER B 1 177 ? -17.672 -2.299 21.984 1 62.28 177 SER B CA 1
ATOM 5819 C C . SER B 1 177 ? -17.203 -2.965 20.688 1 62.28 177 SER B C 1
ATOM 5821 O O . SER B 1 177 ? -16.766 -4.117 20.703 1 62.28 177 SER B O 1
ATOM 5823 N N . PHE B 1 178 ? -17.656 -2.344 19.656 1 68.81 178 PHE B N 1
ATOM 5824 C CA . PHE B 1 178 ? -17.297 -2.85 18.344 1 68.81 178 PHE B CA 1
ATOM 5825 C C . PHE B 1 178 ? -15.883 -2.441 17.969 1 68.81 178 PHE B C 1
ATOM 5827 O O . PHE B 1 178 ? -15.562 -1.251 17.922 1 68.81 178 PHE B O 1
ATOM 5834 N N . ASN B 1 179 ? -15.023 -3.492 17.922 1 85 179 ASN B N 1
ATOM 5835 C CA . ASN B 1 179 ? -13.695 -3.264 17.359 1 85 179 ASN B CA 1
ATOM 5836 C C . ASN B 1 179 ? -13.531 -3.943 16 1 85 179 ASN B C 1
ATOM 5838 O O . ASN B 1 179 ? -13.477 -5.172 15.922 1 85 179 ASN B O 1
ATOM 5842 N N . ALA B 1 180 ? -13.469 -3.164 15.008 1 88.62 180 ALA B N 1
ATOM 5843 C CA . ALA B 1 180 ? -13.469 -3.656 13.633 1 88.62 180 ALA B CA 1
ATOM 5844 C C . ALA B 1 180 ? -12.258 -4.555 13.375 1 88.62 180 ALA B C 1
ATOM 5846 O O . ALA B 1 180 ? -12.375 -5.582 12.695 1 88.62 180 ALA B O 1
ATOM 5847 N N . ALA B 1 181 ? -11.094 -4.266 13.891 1 94.75 181 ALA B N 1
ATOM 5848 C CA . ALA B 1 181 ? -9.883 -5.047 13.664 1 94.75 181 ALA B CA 1
ATOM 5849 C C . ALA B 1 181 ? -10 -6.43 14.289 1 94.75 181 ALA B C 1
ATOM 5851 O O . ALA B 1 181 ? -9.648 -7.434 13.664 1 94.75 181 ALA B O 1
ATOM 5852 N N . ASN B 1 182 ? -10.5 -6.477 15.516 1 93.75 182 ASN B N 1
ATOM 5853 C CA . ASN B 1 182 ? -10.672 -7.754 16.203 1 93.75 182 ASN B CA 1
ATOM 5854 C C . ASN B 1 182 ? -11.656 -8.656 15.453 1 93.75 182 ASN B C 1
ATOM 5856 O O . ASN B 1 182 ? -11.383 -9.844 15.258 1 93.75 182 ASN B O 1
ATOM 5860 N N . ARG B 1 183 ? -12.688 -8.109 15.062 1 92.19 183 ARG B N 1
ATOM 5861 C CA . ARG B 1 183 ? -13.711 -8.875 14.367 1 92.19 183 ARG B CA 1
ATOM 5862 C C . ARG B 1 183 ? -13.219 -9.352 13.008 1 92.19 183 ARG B C 1
ATOM 5864 O O . ARG B 1 183 ? -13.43 -10.508 12.641 1 92.19 183 ARG B O 1
ATOM 5871 N N . ALA B 1 184 ? -12.641 -8.406 12.266 1 95.75 184 ALA B N 1
ATOM 5872 C CA . ALA B 1 184 ? -12.133 -8.758 10.945 1 95.75 184 ALA B CA 1
ATOM 5873 C C . ALA B 1 184 ? -11.094 -9.875 11.039 1 95.75 184 ALA B C 1
ATOM 5875 O O . ALA B 1 184 ? -11.062 -10.781 10.203 1 95.75 184 ALA B O 1
ATOM 5876 N N . CYS B 1 185 ? -10.25 -9.836 12.008 1 97.25 185 CYS B N 1
ATOM 5877 C CA . CYS B 1 185 ? -9.211 -10.844 12.203 1 97.25 185 CYS B CA 1
ATOM 5878 C C . CYS B 1 185 ? -9.812 -12.211 12.469 1 97.25 185 CYS B C 1
ATOM 5880 O O . CYS B 1 185 ? -9.453 -13.195 11.82 1 97.25 185 CYS B O 1
ATOM 5882 N N . ILE B 1 186 ? -10.766 -12.273 13.383 1 96 186 ILE B N 1
ATOM 5883 C CA . ILE B 1 186 ? -11.375 -13.547 13.766 1 96 186 ILE B CA 1
ATOM 5884 C C . ILE B 1 186 ? -12.125 -14.141 12.57 1 96 186 ILE B C 1
ATOM 5886 O O . ILE B 1 186 ? -11.961 -15.32 12.258 1 96 186 ILE B O 1
ATOM 5890 N N . VAL B 1 187 ? -12.898 -13.344 11.93 1 95.88 187 VAL B N 1
ATOM 5891 C CA . VAL B 1 187 ? -13.75 -13.844 10.852 1 95.88 187 VAL B CA 1
ATOM 5892 C C . VAL B 1 187 ? -12.883 -14.305 9.68 1 95.88 187 VAL B C 1
ATOM 5894 O O . VAL B 1 187 ? -13.141 -15.352 9.086 1 95.88 187 VAL B O 1
ATOM 5897 N N . ALA B 1 188 ? -11.891 -13.516 9.32 1 98.06 188 ALA B N 1
ATOM 5898 C CA . ALA B 1 188 ? -10.992 -13.906 8.242 1 98.06 188 ALA B CA 1
ATOM 5899 C C . ALA B 1 188 ? -10.219 -15.172 8.594 1 98.06 188 ALA B C 1
ATOM 5901 O O . ALA B 1 188 ? -9.977 -16.016 7.734 1 98.06 188 ALA B O 1
ATOM 5902 N N . PHE B 1 189 ? -9.844 -15.258 9.883 1 98.06 189 PHE B N 1
ATOM 5903 C CA . PHE B 1 189 ? -9.133 -16.438 10.352 1 98.06 189 PHE B CA 1
ATOM 5904 C C . PHE B 1 189 ? -10 -17.688 10.203 1 98.06 189 PHE B C 1
ATOM 5906 O O . PHE B 1 189 ? -9.555 -18.703 9.672 1 98.06 189 PHE B O 1
ATOM 5913 N N . VAL B 1 190 ? -11.227 -17.609 10.609 1 96.81 190 VAL B N 1
ATOM 5914 C CA . VAL B 1 190 ? -12.148 -18.734 10.516 1 96.81 190 VAL B CA 1
ATOM 5915 C C . VAL B 1 190 ? -12.383 -19.094 9.055 1 96.81 190 VAL B C 1
ATOM 5917 O O . VAL B 1 190 ? -12.477 -20.281 8.703 1 96.81 190 VAL B O 1
ATOM 5920 N N . ALA B 1 191 ? -12.484 -18.078 8.227 1 96.94 191 ALA B N 1
ATOM 5921 C CA . ALA B 1 191 ? -12.656 -18.328 6.801 1 96.94 191 ALA B CA 1
ATOM 5922 C C . ALA B 1 191 ? -11.492 -19.141 6.238 1 96.94 191 ALA B C 1
ATOM 5924 O O . ALA B 1 191 ? -11.695 -20.125 5.531 1 96.94 191 ALA B O 1
ATOM 5925 N N . LEU B 1 192 ? -10.281 -18.766 6.551 1 96.56 192 LEU B N 1
ATOM 5926 C CA . LEU B 1 192 ? -9.102 -19.438 6.023 1 96.56 192 LEU B CA 1
ATOM 5927 C C . LEU B 1 192 ? -9.039 -20.891 6.5 1 96.56 192 LEU B C 1
ATOM 5929 O O . LEU B 1 192 ? -8.82 -21.797 5.699 1 96.56 192 LEU B O 1
ATOM 5933 N N . ILE B 1 193 ? -9.266 -21.094 7.785 1 95.56 193 ILE B N 1
ATOM 5934 C CA . ILE B 1 193 ? -9.188 -22.438 8.344 1 95.56 193 ILE B CA 1
ATOM 5935 C C . ILE B 1 193 ? -10.305 -23.297 7.773 1 95.56 193 ILE B C 1
ATOM 5937 O O . ILE B 1 193 ? -10.094 -24.484 7.473 1 95.56 193 ILE B O 1
ATOM 5941 N N . SER B 1 194 ? -11.461 -22.703 7.609 1 93.81 194 SER B N 1
ATOM 5942 C CA . SER B 1 194 ? -12.578 -23.438 7.039 1 93.81 194 SER B CA 1
ATOM 5943 C C . SER B 1 194 ? -12.289 -23.859 5.602 1 93.81 194 SER B C 1
ATOM 5945 O O . SER B 1 194 ? -12.719 -24.938 5.164 1 93.81 194 SER B O 1
ATOM 5947 N N . ARG B 1 195 ? -11.664 -23.094 4.91 1 91.31 195 ARG B N 1
ATOM 5948 C CA . ARG B 1 195 ? -11.312 -23.422 3.533 1 91.31 195 ARG B CA 1
ATOM 5949 C C . ARG B 1 195 ? -10.258 -24.516 3.484 1 91.31 195 ARG B C 1
ATOM 5951 O O . ARG B 1 195 ? -10.312 -25.406 2.625 1 91.31 195 ARG B O 1
ATOM 5958 N N . LEU B 1 196 ? -9.305 -24.484 4.34 1 87.69 196 LEU B N 1
ATOM 5959 C CA . LEU B 1 196 ? -8.242 -25.5 4.379 1 87.69 196 LEU B CA 1
ATOM 5960 C C . LEU B 1 196 ? -8.805 -26.859 4.742 1 87.69 196 LEU B C 1
ATOM 5962 O O . LEU B 1 196 ? -8.281 -27.891 4.305 1 87.69 196 LEU B O 1
ATOM 5966 N N . ARG B 1 197 ? -9.922 -26.828 5.449 1 85.25 197 ARG B N 1
ATOM 5967 C CA . ARG B 1 197 ? -10.477 -28.094 5.922 1 85.25 197 ARG B CA 1
ATOM 5968 C C . ARG B 1 197 ? -11.891 -28.312 5.391 1 85.25 197 ARG B C 1
ATOM 5970 O O . ARG B 1 197 ? -12.758 -28.812 6.105 1 85.25 197 ARG B O 1
ATOM 5977 N N . ARG B 1 198 ? -12.117 -27.922 4.355 1 75.75 198 ARG B N 1
ATOM 5978 C CA . ARG B 1 198 ? -13.461 -27.891 3.793 1 75.75 198 ARG B CA 1
ATOM 5979 C C . ARG B 1 198 ? -14.109 -29.281 3.863 1 75.75 198 ARG B C 1
ATOM 5981 O O . ARG B 1 198 ? -15.328 -29.391 3.971 1 75.75 198 ARG B O 1
ATOM 5988 N N . HIS B 1 199 ? -13.312 -30.25 3.975 1 74.75 199 HIS B N 1
ATOM 5989 C CA . HIS B 1 199 ? -13.875 -31.594 3.893 1 74.75 199 HIS B CA 1
ATOM 5990 C C . HIS B 1 199 ? -14.086 -32.188 5.281 1 74.75 199 HIS B C 1
ATOM 5992 O O . HIS B 1 199 ? -14.688 -33.25 5.418 1 74.75 199 HIS B O 1
ATOM 5998 N N . GLU B 1 200 ? -13.781 -31.422 6.215 1 79.56 200 GLU B N 1
ATOM 5999 C CA . GLU B 1 200 ? -13.977 -31.922 7.57 1 79.56 200 GLU B CA 1
ATOM 6000 C C . GLU B 1 200 ? -15.391 -31.625 8.07 1 79.56 200 GLU B C 1
ATOM 6002 O O . GLU B 1 200 ? -15.914 -30.531 7.836 1 79.56 200 GLU B O 1
ATOM 6007 N N . PRO B 1 201 ? -15.945 -32.562 8.688 1 79.94 201 PRO B N 1
ATOM 6008 C CA . PRO B 1 201 ? -17.328 -32.406 9.156 1 79.94 201 PRO B CA 1
ATOM 6009 C C . PRO B 1 201 ? -17.5 -31.219 10.086 1 79.94 201 PRO B C 1
ATOM 6011 O O . PRO B 1 201 ? -18.547 -30.562 10.086 1 79.94 201 PRO B O 1
ATOM 6014 N N . GLY B 1 202 ? -16.562 -30.938 10.844 1 79.62 202 GLY B N 1
ATOM 6015 C CA . GLY B 1 202 ? -16.656 -29.812 11.766 1 79.62 202 GLY B CA 1
ATOM 6016 C C . GLY B 1 202 ? -16.828 -28.484 11.07 1 79.62 202 GLY B C 1
ATOM 6017 O O . GLY B 1 202 ? -17.297 -27.516 11.672 1 79.62 202 GLY B O 1
ATOM 6018 N N . PHE B 1 203 ? -16.531 -28.422 9.805 1 85.56 203 PHE B N 1
ATOM 6019 C CA . PHE B 1 203 ? -16.578 -27.156 9.062 1 85.56 203 PHE B CA 1
ATOM 6020 C C . PHE B 1 203 ? -17.609 -27.25 7.938 1 85.56 203 PHE B C 1
ATOM 6022 O O . PHE B 1 203 ? -17.625 -26.406 7.035 1 85.56 203 PHE B O 1
ATOM 6029 N N . ALA B 1 204 ? -18.5 -28.234 7.961 1 82.5 204 ALA B N 1
ATOM 6030 C CA . ALA B 1 204 ? -19.453 -28.484 6.895 1 82.5 204 ALA B CA 1
ATOM 6031 C C . ALA B 1 204 ? -20.438 -27.328 6.746 1 82.5 204 ALA B C 1
ATOM 6033 O O . ALA B 1 204 ? -20.859 -27 5.633 1 82.5 204 ALA B O 1
ATOM 6034 N N . GLU B 1 205 ? -20.688 -26.719 7.824 1 83.81 205 GLU B N 1
ATOM 6035 C CA . GLU B 1 205 ? -21.672 -25.656 7.77 1 83.81 205 GLU B CA 1
ATOM 6036 C C . GLU B 1 205 ? -21 -24.297 7.594 1 83.81 205 GLU B C 1
ATOM 6038 O O . GLU B 1 205 ? -21.672 -23.266 7.508 1 83.81 205 GLU B O 1
ATOM 6043 N N . ALA B 1 206 ? -19.734 -24.328 7.551 1 90.94 206 ALA B N 1
ATOM 6044 C CA . ALA B 1 206 ? -19.016 -23.062 7.418 1 90.94 206 ALA B CA 1
ATOM 6045 C C . ALA B 1 206 ? -19.156 -22.5 6.012 1 90.94 206 ALA B C 1
ATOM 6047 O O . ALA B 1 206 ? -19.266 -23.25 5.039 1 90.94 206 ALA B O 1
ATOM 6048 N N . ASP B 1 207 ? -19.234 -21.219 5.891 1 90.44 207 ASP B N 1
ATOM 6049 C CA . ASP B 1 207 ? -19.281 -20.5 4.625 1 90.44 207 ASP B CA 1
ATOM 6050 C C . ASP B 1 207 ? -18.125 -19.5 4.523 1 90.44 207 ASP B C 1
ATOM 6052 O O . ASP B 1 207 ? -18.312 -18.297 4.68 1 90.44 207 ASP B O 1
ATOM 6056 N N . PRO B 1 208 ? -16.953 -20 4.203 1 93.94 208 PRO B N 1
ATOM 6057 C CA . PRO B 1 208 ? -15.758 -19.172 4.246 1 93.94 208 PRO B CA 1
ATOM 6058 C C . PRO B 1 208 ? -15.852 -17.953 3.316 1 93.94 208 PRO B C 1
ATOM 6060 O O . PRO B 1 208 ? -15.391 -16.859 3.668 1 93.94 208 PRO B O 1
ATOM 6063 N N . ASP B 1 209 ? -16.469 -18.094 2.137 1 91.31 209 ASP B N 1
ATOM 6064 C CA . ASP B 1 209 ? -16.594 -16.969 1.213 1 91.31 209 ASP B CA 1
ATOM 6065 C C . ASP B 1 209 ? -17.438 -15.852 1.821 1 91.31 209 ASP B C 1
ATOM 6067 O O . ASP B 1 209 ? -17.109 -14.672 1.665 1 91.31 209 ASP B O 1
ATOM 6071 N N . ALA B 1 210 ? -18.438 -16.172 2.469 1 91.38 210 ALA B N 1
ATOM 6072 C CA . ALA B 1 210 ? -19.281 -15.172 3.129 1 91.38 210 ALA B CA 1
ATOM 6073 C C . ALA B 1 210 ? -18.531 -14.484 4.27 1 91.38 210 ALA B C 1
ATOM 6075 O O . ALA B 1 210 ? -18.75 -13.297 4.527 1 91.38 210 ALA B O 1
ATOM 6076 N N . TYR B 1 211 ? -17.719 -15.266 4.992 1 94 211 TYR B N 1
ATOM 6077 C CA . TYR B 1 211 ? -16.922 -14.695 6.066 1 94 211 TYR B CA 1
ATOM 6078 C C . TYR B 1 211 ? -15.922 -13.68 5.523 1 94 211 TYR B C 1
ATOM 6080 O O . TYR B 1 211 ? -15.672 -12.648 6.148 1 94 211 TYR B O 1
ATOM 6088 N N . ILE B 1 212 ? -15.367 -13.961 4.336 1 95.69 212 ILE B N 1
ATOM 6089 C CA . ILE B 1 212 ? -14.422 -13.039 3.711 1 95.69 212 ILE B CA 1
ATOM 6090 C C . ILE B 1 212 ? -15.148 -11.766 3.293 1 95.69 212 ILE B C 1
ATOM 6092 O O . ILE B 1 212 ? -14.609 -10.664 3.443 1 95.69 212 ILE B O 1
ATOM 6096 N N . GLU B 1 213 ? -16.359 -11.938 2.824 1 93.12 213 GLU B N 1
ATOM 6097 C CA . GLU B 1 213 ? -17.141 -10.758 2.484 1 93.12 213 GLU B CA 1
ATOM 6098 C C . GLU B 1 213 ? -17.406 -9.898 3.715 1 93.12 213 GLU B C 1
ATOM 6100 O O . GLU B 1 213 ? -17.406 -8.664 3.627 1 93.12 213 GLU B O 1
ATOM 6105 N N . ALA B 1 214 ? -17.625 -10.547 4.797 1 91.81 214 ALA B N 1
ATOM 6106 C CA . ALA B 1 214 ? -17.828 -9.82 6.047 1 91.81 214 ALA B CA 1
ATOM 6107 C C . ALA B 1 214 ? -16.562 -9.07 6.461 1 91.81 214 ALA B C 1
ATOM 6109 O O . ALA B 1 214 ? -16.625 -7.906 6.863 1 91.81 214 ALA B O 1
ATOM 6110 N N . ALA B 1 215 ? -15.438 -9.719 6.402 1 95.31 215 ALA B N 1
ATOM 6111 C CA . ALA B 1 215 ? -14.172 -9.078 6.746 1 95.31 215 ALA B CA 1
ATOM 6112 C C . ALA B 1 215 ? -13.883 -7.902 5.816 1 95.31 215 ALA B C 1
ATOM 6114 O O . ALA B 1 215 ? -13.414 -6.852 6.262 1 95.31 215 ALA B O 1
ATOM 6115 N N . LEU B 1 216 ? -14.156 -8.055 4.516 1 95 216 LEU B N 1
ATOM 6116 C CA . LEU B 1 216 ? -13.938 -6.996 3.535 1 95 216 LEU B CA 1
ATOM 6117 C C . LEU B 1 216 ? -14.82 -5.789 3.828 1 95 216 LEU B C 1
ATOM 6119 O O . LEU B 1 216 ? -14.414 -4.648 3.6 1 95 216 LEU B O 1
ATOM 6123 N N . SER B 1 217 ? -15.969 -6.055 4.32 1 91.38 217 SER B N 1
ATOM 6124 C CA . SER B 1 217 ? -16.891 -4.965 4.609 1 91.38 217 SER B CA 1
ATOM 6125 C C . SER B 1 217 ? -16.359 -4.062 5.715 1 91.38 217 SER B C 1
ATOM 6127 O O . SER B 1 217 ? -16.812 -2.924 5.867 1 91.38 217 SER B O 1
ATOM 6129 N N . LEU B 1 218 ? -15.391 -4.492 6.438 1 92.88 218 LEU B N 1
ATOM 6130 C CA . LEU B 1 218 ? -14.828 -3.725 7.547 1 92.88 218 LEU B CA 1
ATOM 6131 C C . LEU B 1 218 ? -13.578 -2.967 7.105 1 92.88 218 LEU B C 1
ATOM 6133 O O . LEU B 1 218 ? -12.93 -2.312 7.922 1 92.88 218 LEU B O 1
ATOM 6137 N N . LEU B 1 219 ? -13.258 -2.967 5.824 1 95.19 219 LEU B N 1
ATOM 6138 C CA . LEU B 1 219 ? -12.039 -2.344 5.316 1 95.19 219 LEU B CA 1
ATOM 6139 C C . LEU B 1 219 ? -12.023 -0.851 5.629 1 95.19 219 LEU B C 1
ATOM 6141 O O . LEU B 1 219 ? -10.977 -0.301 5.988 1 95.19 219 LEU B O 1
ATOM 6145 N N . PRO B 1 220 ? -13.164 -0.143 5.508 1 93.5 220 PRO B N 1
ATOM 6146 C CA . PRO B 1 220 ? -13.117 1.281 5.848 1 93.5 220 PRO B CA 1
ATOM 6147 C C . PRO B 1 220 ? -12.68 1.531 7.289 1 93.5 220 PRO B C 1
ATOM 6149 O O . PRO B 1 220 ? -11.883 2.438 7.547 1 93.5 220 PRO B O 1
ATOM 6152 N N . GLN B 1 221 ? -13.102 0.727 8.195 1 92.44 221 GLN B N 1
ATOM 6153 C CA . GLN B 1 221 ? -12.711 0.859 9.594 1 92.44 221 GLN B CA 1
ATOM 6154 C C . GLN B 1 221 ? -11.258 0.43 9.797 1 92.44 221 GLN B C 1
ATOM 6156 O O . GLN B 1 221 ? -10.555 1.001 10.633 1 92.44 221 GLN B O 1
ATOM 6161 N N . LEU B 1 222 ? -10.875 -0.571 9.016 1 95.19 222 LEU B N 1
ATOM 6162 C CA . LEU B 1 222 ? -9.508 -1.07 9.141 1 95.19 222 LEU B CA 1
ATOM 6163 C C . LEU B 1 222 ? -8.5 -0.017 8.703 1 95.19 222 LEU B C 1
ATOM 6165 O O . LEU B 1 222 ? -7.359 -0.008 9.172 1 95.19 222 LEU B O 1
ATOM 6169 N N . THR B 1 223 ? -8.906 0.906 7.852 1 95 223 THR B N 1
ATOM 6170 C CA . THR B 1 223 ? -8.008 1.955 7.383 1 95 223 THR B CA 1
ATOM 6171 C C . THR B 1 223 ? -7.621 2.893 8.523 1 95 223 THR B C 1
ATOM 6173 O O . THR B 1 223 ? -6.555 3.508 8.492 1 95 223 THR B O 1
ATOM 6176 N N . LEU B 1 224 ? -8.469 2.959 9.523 1 92.12 224 LEU B N 1
ATOM 6177 C CA . LEU B 1 224 ? -8.219 3.854 10.648 1 92.12 224 LEU B CA 1
ATOM 6178 C C . LEU B 1 224 ? -7.328 3.182 11.688 1 92.12 224 LEU B C 1
ATOM 6180 O O . LEU B 1 224 ? -6.77 3.852 12.555 1 92.12 224 LEU B O 1
ATOM 6184 N N . GLU B 1 225 ? -7.203 1.845 11.555 1 92.5 225 GLU B N 1
ATOM 6185 C CA . GLU B 1 225 ? -6.406 1.068 12.508 1 92.5 225 GLU B CA 1
ATOM 6186 C C . GLU B 1 225 ? -4.973 0.898 12.008 1 92.5 225 GLU B C 1
ATOM 6188 O O . GLU B 1 225 ? -4.5 -0.227 11.844 1 92.5 225 GLU B O 1
ATOM 6193 N N . HIS B 1 226 ? -4.246 1.996 11.953 1 90.75 226 HIS B N 1
ATOM 6194 C CA . HIS B 1 226 ? -2.982 2.033 11.219 1 90.75 226 HIS B CA 1
ATOM 6195 C C . HIS B 1 226 ? -1.822 1.581 12.102 1 90.75 226 HIS B C 1
ATOM 6197 O O . HIS B 1 226 ? -0.697 1.43 11.617 1 90.75 226 HIS B O 1
ATOM 6203 N N . THR B 1 227 ? -2.049 1.32 13.406 1 93.56 227 THR B N 1
ATOM 6204 C CA . THR B 1 227 ? -1.02 0.786 14.289 1 93.56 227 THR B CA 1
ATOM 6205 C C . THR B 1 227 ? -1.561 -0.387 15.102 1 93.56 227 THR B C 1
ATOM 6207 O O . THR B 1 227 ? -1.201 -0.558 16.266 1 93.56 227 THR B O 1
ATOM 6210 N N . ASN B 1 228 ? -2.416 -1.078 14.57 1 95.75 228 ASN B N 1
ATOM 6211 C CA . ASN B 1 228 ? -3.055 -2.215 15.227 1 95.75 228 ASN B CA 1
ATOM 6212 C C . ASN B 1 228 ? -2.604 -3.539 14.617 1 95.75 228 ASN B C 1
ATOM 6214 O O . ASN B 1 228 ? -2.844 -3.795 13.438 1 95.75 228 ASN B O 1
ATOM 6218 N N . ILE B 1 229 ? -2.006 -4.422 15.383 1 97.56 229 ILE B N 1
ATOM 6219 C CA . ILE B 1 229 ? -1.461 -5.68 14.883 1 97.56 229 ILE B CA 1
ATOM 6220 C C . ILE B 1 229 ? -2.598 -6.586 14.414 1 97.56 229 ILE B C 1
ATOM 6222 O O . ILE B 1 229 ? -2.43 -7.371 13.477 1 97.56 229 ILE B O 1
ATOM 6226 N N . ARG B 1 230 ? -3.809 -6.461 15.078 1 97.38 230 ARG B N 1
ATOM 6227 C CA . ARG B 1 230 ? -4.957 -7.258 14.656 1 97.38 230 ARG B CA 1
ATOM 6228 C C . ARG B 1 230 ? -5.41 -6.859 13.258 1 97.38 230 ARG B C 1
ATOM 6230 O O . ARG B 1 230 ? -5.852 -7.707 12.477 1 97.38 230 ARG B O 1
ATOM 6237 N N . ALA B 1 231 ? -5.355 -5.574 13.008 1 97.88 231 ALA B N 1
ATOM 6238 C CA . ALA B 1 231 ? -5.672 -5.113 11.656 1 97.88 231 ALA B CA 1
ATOM 6239 C C . ALA B 1 231 ? -4.684 -5.672 10.641 1 97.88 231 ALA B C 1
ATOM 6241 O O . ALA B 1 231 ? -5.074 -6.07 9.539 1 97.88 231 ALA B O 1
ATOM 6242 N N . LEU B 1 232 ? -3.416 -5.684 10.992 1 98.56 232 LEU B N 1
ATOM 6243 C CA . LEU B 1 232 ? -2.383 -6.262 10.141 1 98.56 232 LEU B CA 1
ATOM 6244 C C . LEU B 1 232 ? -2.672 -7.734 9.859 1 98.56 232 LEU B C 1
ATOM 6246 O O . LEU B 1 232 ? -2.617 -8.172 8.711 1 98.56 232 LEU B O 1
ATOM 6250 N N . GLU B 1 233 ? -2.998 -8.461 10.922 1 98.62 233 GLU B N 1
ATOM 6251 C CA . GLU B 1 233 ? -3.342 -9.867 10.789 1 98.62 233 GLU B CA 1
ATOM 6252 C C . GLU B 1 233 ? -4.539 -10.062 9.867 1 98.62 233 GLU B C 1
ATOM 6254 O O . GLU B 1 233 ? -4.523 -10.938 8.992 1 98.62 233 GLU B O 1
ATOM 6259 N N . ALA B 1 234 ? -5.52 -9.273 10.07 1 98.44 234 ALA B N 1
ATOM 6260 C CA . ALA B 1 234 ? -6.734 -9.375 9.266 1 98.44 234 ALA B CA 1
ATOM 6261 C C . ALA B 1 234 ? -6.434 -9.156 7.781 1 98.44 234 ALA B C 1
ATOM 6263 O O . ALA B 1 234 ? -6.91 -9.914 6.93 1 98.44 234 ALA B O 1
ATOM 6264 N N . LEU B 1 235 ? -5.68 -8.133 7.469 1 98.69 235 LEU B N 1
ATOM 6265 C CA . LEU B 1 235 ? -5.34 -7.82 6.082 1 98.69 235 LEU B CA 1
ATOM 6266 C C . LEU B 1 235 ? -4.543 -8.953 5.449 1 98.69 235 LEU B C 1
ATOM 6268 O O . LEU B 1 235 ? -4.781 -9.312 4.293 1 98.69 235 LEU B O 1
ATOM 6272 N N . LEU B 1 236 ? -3.648 -9.531 6.145 1 98.56 236 LEU B N 1
ATOM 6273 C CA . LEU B 1 236 ? -2.838 -10.625 5.621 1 98.56 236 LEU B CA 1
ATOM 6274 C C . LEU B 1 236 ? -3.682 -11.883 5.434 1 98.56 236 LEU B C 1
ATOM 6276 O O . LEU B 1 236 ? -3.494 -12.617 4.461 1 98.56 236 LEU B O 1
ATOM 6280 N N . LEU B 1 237 ? -4.574 -12.094 6.414 1 98.5 237 LEU B N 1
ATOM 6281 C CA . LEU B 1 237 ? -5.48 -13.227 6.281 1 98.5 237 LEU B CA 1
ATOM 6282 C C . LEU B 1 237 ? -6.336 -13.094 5.023 1 98.5 237 LEU B C 1
ATOM 6284 O O . LEU B 1 237 ? -6.523 -14.07 4.289 1 98.5 237 LEU B O 1
ATOM 6288 N N . LEU B 1 238 ? -6.793 -11.898 4.793 1 98.19 238 LEU B N 1
ATOM 6289 C CA . LEU B 1 238 ? -7.578 -11.641 3.59 1 98.19 238 LEU B CA 1
ATOM 6290 C C . LEU B 1 238 ? -6.746 -11.891 2.336 1 98.19 238 LEU B C 1
ATOM 6292 O O . LEU B 1 238 ? -7.215 -12.539 1.396 1 98.19 238 LEU B O 1
ATOM 6296 N N . ALA B 1 239 ? -5.551 -11.398 2.314 1 97.56 239 ALA B N 1
ATOM 6297 C CA . ALA B 1 239 ? -4.676 -11.578 1.158 1 97.56 239 ALA B CA 1
ATOM 6298 C C . ALA B 1 239 ? -4.379 -13.055 0.919 1 97.56 239 ALA B C 1
ATOM 6300 O O . ALA B 1 239 ? -4.398 -13.523 -0.221 1 97.56 239 ALA B O 1
ATOM 6301 N N . LEU B 1 240 ? -4.141 -13.805 1.981 1 96.5 240 LEU B N 1
ATOM 6302 C CA . LEU B 1 240 ? -3.807 -15.227 1.89 1 96.5 240 LEU B CA 1
ATOM 6303 C C . LEU B 1 240 ? -4.988 -16.031 1.358 1 96.5 240 LEU B C 1
ATOM 6305 O O . LEU B 1 240 ? -4.805 -17.031 0.659 1 96.5 240 LEU B O 1
ATOM 6309 N N . TYR B 1 241 ? -6.164 -15.586 1.724 1 96.12 241 TYR B N 1
ATOM 6310 C CA . TYR B 1 241 ? -7.367 -16.281 1.271 1 96.12 241 TYR B CA 1
ATOM 6311 C C . TYR B 1 241 ? -7.648 -15.977 -0.196 1 96.12 241 TYR B C 1
ATOM 6313 O O . TYR B 1 241 ? -8.055 -16.859 -0.952 1 96.12 241 TYR B O 1
ATOM 6321 N N . ILE B 1 242 ? -7.414 -14.758 -0.653 1 94.81 242 ILE B N 1
ATOM 6322 C CA . ILE B 1 242 ? -7.898 -14.273 -1.94 1 94.81 242 ILE B CA 1
ATOM 6323 C C . ILE B 1 242 ? -6.891 -14.625 -3.035 1 94.81 242 ILE B C 1
ATOM 6325 O O . ILE B 1 242 ? -7.277 -14.977 -4.152 1 94.81 242 ILE B O 1
ATOM 6329 N N . ALA B 1 243 ? -5.641 -14.578 -2.797 1 93.56 243 ALA B N 1
ATOM 6330 C CA . ALA B 1 243 ? -4.598 -14.75 -3.805 1 93.56 243 ALA B CA 1
ATOM 6331 C C . ALA B 1 243 ? -4.742 -16.094 -4.516 1 93.56 243 ALA B C 1
ATOM 6333 O O . ALA B 1 243 ? -4.723 -16.156 -5.746 1 93.56 243 ALA B O 1
ATOM 6334 N N . PRO B 1 244 ? -5.035 -17.188 -3.791 1 91.81 244 PRO B N 1
ATOM 6335 C CA . PRO B 1 244 ? -5.109 -18.5 -4.457 1 91.81 244 PRO B CA 1
ATOM 6336 C C . PRO B 1 244 ? -6.43 -18.719 -5.188 1 91.81 244 PRO B C 1
ATOM 6338 O O . PRO B 1 244 ? -6.656 -19.781 -5.762 1 91.81 244 PRO B O 1
ATOM 6341 N N . LEU B 1 245 ? -7.293 -17.734 -5.191 1 89.06 245 LEU B N 1
ATOM 6342 C CA . LEU B 1 245 ? -8.562 -17.844 -5.898 1 89.06 245 LEU B CA 1
ATOM 6343 C C . LEU B 1 245 ? -8.445 -17.344 -7.328 1 89.06 245 LEU B C 1
ATOM 6345 O O . LEU B 1 245 ? -9.445 -17.234 -8.039 1 89.06 245 LEU B O 1
ATOM 6349 N N . GLY B 1 246 ? -7.301 -17.047 -7.699 1 88.81 246 GLY B N 1
ATOM 6350 C CA . GLY B 1 246 ? -7.07 -16.547 -9.047 1 88.81 246 GLY B CA 1
ATOM 6351 C C . GLY B 1 246 ? -7.125 -15.039 -9.141 1 88.81 246 GLY B C 1
ATOM 6352 O O . GLY B 1 246 ? -7.258 -14.484 -10.234 1 88.81 246 GLY B O 1
ATOM 6353 N N . GLN B 1 247 ? -7.043 -14.406 -7.969 1 89.12 247 GLN B N 1
ATOM 6354 C CA . GLN B 1 247 ? -7.105 -12.945 -7.926 1 89.12 247 GLN B CA 1
ATOM 6355 C C . GLN B 1 247 ? -5.922 -12.367 -7.156 1 89.12 247 GLN B C 1
ATOM 6357 O O . GLN B 1 247 ? -6.105 -11.633 -6.184 1 89.12 247 GLN B O 1
ATOM 6362 N N . PRO B 1 248 ? -4.773 -12.617 -7.594 1 91.12 248 PRO B N 1
ATOM 6363 C CA . PRO B 1 248 ? -3.609 -12.109 -6.863 1 91.12 248 PRO B CA 1
ATOM 6364 C C . PRO B 1 248 ? -3.541 -10.586 -6.852 1 91.12 248 PRO B C 1
ATOM 6366 O O . PRO B 1 248 ? -3.018 -9.992 -5.902 1 91.12 248 PRO B O 1
ATOM 6369 N N . GLN B 1 249 ? -4.113 -9.922 -7.84 1 91.88 249 GLN B N 1
ATOM 6370 C CA . GLN B 1 249 ? -4.051 -8.469 -7.91 1 91.88 249 GLN B CA 1
ATOM 6371 C C . GLN B 1 249 ? -4.859 -7.828 -6.789 1 91.88 249 GLN B C 1
ATOM 6373 O O . GLN B 1 249 ? -4.441 -6.824 -6.211 1 91.88 249 GLN B O 1
ATOM 6378 N N . THR B 1 250 ? -6.012 -8.461 -6.562 1 93.44 250 THR B N 1
ATOM 6379 C CA . THR B 1 250 ? -6.816 -7.98 -5.445 1 93.44 250 THR B CA 1
ATOM 6380 C C . THR B 1 250 ? -6.078 -8.188 -4.121 1 93.44 250 THR B C 1
ATOM 6382 O O . THR B 1 250 ? -6.09 -7.305 -3.26 1 93.44 250 THR B O 1
ATOM 6385 N N . ALA B 1 251 ? -5.488 -9.32 -3.977 1 96.12 251 ALA B N 1
ATOM 6386 C CA . ALA B 1 251 ? -4.711 -9.617 -2.775 1 96.12 251 ALA B CA 1
ATOM 6387 C C . ALA B 1 251 ? -3.574 -8.609 -2.602 1 96.12 251 ALA B C 1
ATOM 6389 O O . ALA B 1 251 ? -3.23 -8.242 -1.475 1 96.12 251 ALA B O 1
ATOM 6390 N N . GLU B 1 252 ? -3.014 -8.141 -3.67 1 96.81 252 GLU B N 1
ATOM 6391 C CA . GLU B 1 252 ? -1.887 -7.219 -3.613 1 96.81 252 GLU B CA 1
ATOM 6392 C C . GLU B 1 252 ? -2.316 -5.859 -3.07 1 96.81 252 GLU B C 1
ATOM 6394 O O . GLU B 1 252 ? -1.53 -5.168 -2.42 1 96.81 252 GLU B O 1
ATOM 6399 N N . ILE B 1 253 ? -3.543 -5.445 -3.365 1 97.94 253 ILE B N 1
ATOM 6400 C CA . ILE B 1 253 ? -4.043 -4.184 -2.834 1 97.94 253 ILE B CA 1
ATOM 6401 C C . ILE B 1 253 ? -4.148 -4.266 -1.313 1 97.94 253 ILE B C 1
ATOM 6403 O O . ILE B 1 253 ? -3.777 -3.326 -0.607 1 97.94 253 ILE B O 1
ATOM 6407 N N . LEU B 1 254 ? -4.652 -5.387 -0.831 1 98.31 254 LEU B N 1
ATOM 6408 C CA . LEU B 1 254 ? -4.738 -5.613 0.607 1 98.31 254 LEU B CA 1
ATOM 6409 C C . LEU B 1 254 ? -3.35 -5.711 1.229 1 98.31 254 LEU B C 1
ATOM 6411 O O . LEU B 1 254 ? -3.123 -5.215 2.334 1 98.31 254 LEU B O 1
ATOM 6415 N N . LEU B 1 255 ? -2.467 -6.348 0.496 1 98.44 255 LEU B N 1
ATOM 6416 C CA . LEU B 1 255 ? -1.087 -6.445 0.958 1 98.44 255 LEU B CA 1
ATOM 6417 C C . LEU B 1 255 ? -0.455 -5.062 1.08 1 98.44 255 LEU B C 1
ATOM 6419 O O . LEU B 1 255 ? 0.357 -4.824 1.977 1 98.44 255 LEU B O 1
ATOM 6423 N N . ALA B 1 256 ? -0.785 -4.172 0.192 1 98.56 256 ALA B N 1
ATOM 6424 C CA . ALA B 1 256 ? -0.252 -2.814 0.257 1 98.56 256 ALA B CA 1
ATOM 6425 C C . ALA B 1 256 ? -0.643 -2.135 1.566 1 98.56 256 ALA B C 1
ATOM 6427 O O . ALA B 1 256 ? 0.192 -1.501 2.217 1 98.56 256 ALA B O 1
ATOM 6428 N N . MET B 1 257 ? -1.88 -2.236 1.926 1 98.5 257 MET B N 1
ATOM 6429 C CA . MET B 1 257 ? -2.326 -1.719 3.215 1 98.5 257 MET B CA 1
ATOM 6430 C C . MET B 1 257 ? -1.536 -2.35 4.359 1 98.5 257 MET B C 1
ATOM 6432 O O . MET B 1 257 ? -1.095 -1.652 5.273 1 98.5 257 MET B O 1
ATOM 6436 N N . ALA B 1 258 ? -1.361 -3.66 4.262 1 98.69 258 ALA B N 1
ATOM 6437 C CA . ALA B 1 258 ? -0.662 -4.402 5.309 1 98.69 258 ALA B CA 1
ATOM 6438 C C . ALA B 1 258 ? 0.777 -3.918 5.457 1 98.69 258 ALA B C 1
ATOM 6440 O O . ALA B 1 258 ? 1.286 -3.799 6.574 1 98.69 258 ALA B O 1
ATOM 6441 N N . VAL B 1 259 ? 1.439 -3.658 4.371 1 98.5 259 VAL B N 1
ATOM 6442 C CA . VAL B 1 259 ? 2.83 -3.221 4.395 1 98.5 259 VAL B CA 1
ATOM 6443 C C . VAL B 1 259 ? 2.939 -1.886 5.129 1 98.5 259 VAL B C 1
ATOM 6445 O O . VAL B 1 259 ? 3.857 -1.683 5.926 1 98.5 259 VAL B O 1
ATOM 6448 N N . ARG B 1 260 ? 2.027 -0.991 4.879 1 98.12 260 ARG B N 1
ATOM 6449 C CA . ARG B 1 260 ? 2.07 0.298 5.562 1 98.12 260 ARG B CA 1
ATOM 6450 C C . ARG B 1 260 ? 1.84 0.131 7.062 1 98.12 260 ARG B C 1
ATOM 6452 O O . ARG B 1 260 ? 2.516 0.767 7.871 1 98.12 260 ARG B O 1
ATOM 6459 N N . VAL B 1 261 ? 0.875 -0.701 7.438 1 98.12 261 VAL B N 1
ATOM 6460 C CA . VAL B 1 261 ? 0.641 -0.96 8.852 1 98.12 261 VAL B CA 1
ATOM 6461 C C . VAL B 1 261 ? 1.889 -1.581 9.477 1 98.12 261 VAL B C 1
ATOM 6463 O O . VAL B 1 261 ? 2.262 -1.24 10.602 1 98.12 261 VAL B O 1
ATOM 6466 N N . LEU B 1 262 ? 2.506 -2.477 8.734 1 98 262 LEU B N 1
ATOM 6467 C CA . LEU B 1 262 ? 3.719 -3.143 9.203 1 98 262 LEU B CA 1
ATOM 6468 C C . LEU B 1 262 ? 4.828 -2.131 9.469 1 98 262 LEU B C 1
ATOM 6470 O O . LEU B 1 262 ? 5.512 -2.207 10.492 1 98 262 LEU B O 1
ATOM 6474 N N . TYR B 1 263 ? 5.035 -1.188 8.586 1 96.25 263 TYR B N 1
ATOM 6475 C CA . TYR B 1 263 ? 6.027 -0.134 8.766 1 96.25 263 TYR B CA 1
ATOM 6476 C C . TYR B 1 263 ? 5.684 0.735 9.969 1 96.25 263 TYR B C 1
ATOM 6478 O O . TYR B 1 263 ? 6.57 1.116 10.734 1 96.25 263 TYR B O 1
ATOM 6486 N N . ASN B 1 264 ? 4.391 1.026 10.133 1 95 264 ASN B N 1
ATOM 6487 C CA . ASN B 1 264 ? 3.959 1.85 11.258 1 95 264 ASN B CA 1
ATOM 6488 C C . ASN B 1 264 ? 4.25 1.17 12.594 1 95 264 ASN B C 1
ATOM 6490 O O . ASN B 1 264 ? 4.531 1.842 13.586 1 95 264 ASN B O 1
ATOM 6494 N N . LEU B 1 265 ? 4.191 -0.155 12.562 1 95.5 265 LEU B N 1
ATOM 6495 C CA . LEU B 1 265 ? 4.41 -0.924 13.781 1 95.5 265 LEU B CA 1
ATOM 6496 C C . LEU B 1 265 ? 5.895 -1.194 13.992 1 95.5 265 LEU B C 1
ATOM 6498 O O . LEU B 1 265 ? 6.293 -1.708 15.039 1 95.5 265 LEU B O 1
ATOM 6502 N N . GLY B 1 266 ? 6.703 -0.878 12.992 1 94.06 266 GLY B N 1
ATOM 6503 C CA . GLY B 1 266 ? 8.133 -1.096 13.086 1 94.06 266 GLY B CA 1
ATOM 6504 C C . GLY B 1 266 ? 8.539 -2.543 12.867 1 94.06 266 GLY B C 1
ATOM 6505 O O . GLY B 1 266 ? 9.602 -2.971 13.32 1 94.06 266 GLY B O 1
ATOM 6506 N N . GLY B 1 267 ? 7.707 -3.266 12.172 1 96.12 267 GLY B N 1
ATOM 6507 C CA . GLY B 1 267 ? 7.961 -4.684 11.969 1 96.12 267 GLY B CA 1
ATOM 6508 C C . GLY B 1 267 ? 9.125 -4.953 11.031 1 96.12 267 GLY B C 1
ATOM 6509 O O . GLY B 1 267 ? 9.672 -6.059 11.016 1 96.12 267 GLY B O 1
ATOM 6510 N N . ASN B 1 268 ? 9.516 -4.016 10.234 1 96.25 268 ASN B N 1
ATOM 6511 C CA . ASN B 1 268 ? 10.602 -4.199 9.273 1 96.25 268 ASN B CA 1
ATOM 6512 C C . ASN B 1 268 ? 11.969 -4.109 9.945 1 96.25 268 ASN B C 1
ATOM 6514 O O . ASN B 1 268 ? 12.992 -4.422 9.336 1 96.25 268 ASN B O 1
ATOM 6518 N N . ILE B 1 269 ? 11.938 -3.732 11.227 1 93.75 269 ILE B N 1
ATOM 6519 C CA . ILE B 1 269 ? 13.188 -3.562 11.953 1 93.75 269 ILE B CA 1
ATOM 6520 C C . ILE B 1 269 ? 13.273 -4.578 13.086 1 93.75 269 ILE B C 1
ATOM 6522 O O . ILE B 1 269 ? 12.289 -4.797 13.805 1 93.75 269 ILE B O 1
ATOM 6526 N N . ASN B 1 270 ? 14.406 -5.223 13.18 1 91.69 270 ASN B N 1
ATOM 6527 C CA . ASN B 1 270 ? 14.68 -6.145 14.281 1 91.69 270 ASN B CA 1
ATOM 6528 C C . ASN B 1 270 ? 15.555 -5.492 15.352 1 91.69 270 ASN B C 1
ATOM 6530 O O . ASN B 1 270 ? 16.734 -5.816 15.469 1 91.69 270 ASN B O 1
ATOM 6534 N N . ALA B 1 271 ? 14.906 -4.672 16.172 1 79.94 271 ALA B N 1
ATOM 6535 C CA . ALA B 1 271 ? 15.656 -3.938 17.172 1 79.94 271 ALA B CA 1
ATOM 6536 C C . ALA B 1 271 ? 16.047 -4.848 18.344 1 79.94 271 ALA B C 1
ATOM 6538 O O . ALA B 1 271 ? 15.25 -5.668 18.781 1 79.94 271 ALA B O 1
ATOM 6539 N N . ASN B 1 272 ? 17.297 -4.824 18.625 1 78.31 272 ASN B N 1
ATOM 6540 C CA . ASN B 1 272 ? 17.781 -5.586 19.766 1 78.31 272 ASN B CA 1
ATOM 6541 C C . ASN B 1 272 ? 17.688 -4.785 21.062 1 78.31 272 ASN B C 1
ATOM 6543 O O . ASN B 1 272 ? 18.688 -4.27 21.562 1 78.31 272 ASN B O 1
ATOM 6547 N N . VAL B 1 273 ? 16.5 -4.605 21.531 1 80.38 273 VAL B N 1
ATOM 6548 C CA . VAL B 1 273 ? 16.281 -3.889 22.781 1 80.38 273 VAL B CA 1
ATOM 6549 C C . VAL B 1 273 ? 15.789 -4.859 23.859 1 80.38 273 VAL B C 1
ATOM 6551 O O . VAL B 1 273 ? 15.133 -5.855 23.547 1 80.38 273 VAL B O 1
ATOM 6554 N N . PRO B 1 274 ? 16.188 -4.566 25 1 85.31 274 PRO B N 1
ATOM 6555 C CA . PRO B 1 274 ? 15.641 -5.41 26.078 1 85.31 274 PRO B CA 1
ATOM 6556 C C . PRO B 1 274 ? 14.117 -5.352 26.156 1 85.31 274 PRO B C 1
ATOM 6558 O O . PRO B 1 274 ? 13.531 -4.273 26.031 1 85.31 274 PRO B O 1
ATOM 6561 N N . ARG B 1 275 ? 13.641 -6.586 26.281 1 87.62 275 ARG B N 1
ATOM 6562 C CA . ARG B 1 275 ? 12.188 -6.676 26.281 1 87.62 275 ARG B CA 1
ATOM 6563 C C . ARG B 1 275 ? 11.703 -7.613 27.391 1 87.62 275 ARG B C 1
ATOM 6565 O O . ARG B 1 275 ? 12.383 -8.578 27.734 1 87.62 275 ARG B O 1
ATOM 6572 N N . THR B 1 276 ? 10.539 -7.199 27.891 1 91 276 THR B N 1
ATOM 6573 C CA . THR B 1 276 ? 9.836 -8.156 28.734 1 91 276 THR B CA 1
ATOM 6574 C C . THR B 1 276 ? 9.391 -9.367 27.922 1 91 276 THR B C 1
ATOM 6576 O O . THR B 1 276 ? 9.352 -9.32 26.688 1 91 276 THR B O 1
ATOM 6579 N N . PRO B 1 277 ? 9.164 -10.406 28.562 1 89.81 277 PRO B N 1
ATOM 6580 C CA . PRO B 1 277 ? 8.742 -11.602 27.828 1 89.81 277 PRO B CA 1
ATOM 6581 C C . PRO B 1 277 ? 7.523 -11.359 26.953 1 89.81 277 PRO B C 1
ATOM 6583 O O . PRO B 1 277 ? 7.449 -11.875 25.828 1 89.81 277 PRO B O 1
ATOM 6586 N N . SER B 1 278 ? 6.641 -10.656 27.469 1 89.88 278 SER B N 1
ATOM 6587 C CA . SER B 1 278 ? 5.445 -10.344 26.688 1 89.88 278 SER B CA 1
ATOM 6588 C C . SER B 1 278 ? 5.785 -9.484 25.469 1 89.88 278 SER B C 1
ATOM 6590 O O . SER B 1 278 ? 5.246 -9.703 24.391 1 89.88 278 SER B O 1
ATOM 6592 N N . GLN B 1 279 ? 6.645 -8.586 25.703 1 91.44 279 GLN B N 1
ATOM 6593 C CA . GLN B 1 279 ? 7.082 -7.734 24.594 1 91.44 279 GLN B CA 1
ATOM 6594 C C . GLN B 1 279 ? 7.895 -8.531 23.578 1 91.44 279 GLN B C 1
ATOM 6596 O O . GLN B 1 279 ? 7.82 -8.258 22.375 1 91.44 279 GLN B O 1
ATOM 6601 N N . ALA B 1 280 ? 8.609 -9.438 24.109 1 92.25 280 ALA B N 1
ATOM 6602 C CA . ALA B 1 280 ? 9.414 -10.281 23.219 1 92.25 280 ALA B CA 1
ATOM 6603 C C . ALA B 1 280 ? 8.523 -11.148 22.328 1 92.25 280 ALA B C 1
ATOM 6605 O O . ALA B 1 280 ? 8.805 -11.312 21.141 1 92.25 280 ALA B O 1
ATOM 6606 N N . ARG B 1 281 ? 7.547 -11.688 22.938 1 91.88 281 ARG B N 1
ATOM 6607 C CA . ARG B 1 281 ? 6.605 -12.5 22.172 1 91.88 281 ARG B 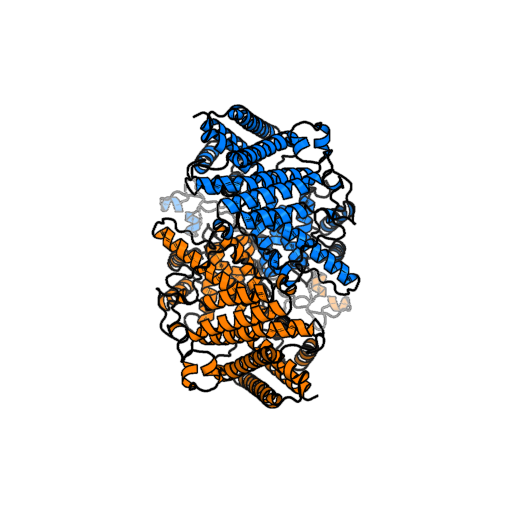CA 1
ATOM 6608 C C . ARG B 1 281 ? 5.906 -11.672 21.094 1 91.88 281 ARG B C 1
ATOM 6610 O O . ARG B 1 281 ? 5.707 -12.133 19.969 1 91.88 281 ARG B O 1
ATOM 6617 N N . TYR B 1 282 ? 5.531 -10.516 21.531 1 94.19 282 TYR B N 1
ATOM 6618 C CA . TYR B 1 282 ? 4.891 -9.594 20.594 1 94.19 282 TYR B CA 1
ATOM 6619 C C . TYR B 1 282 ? 5.816 -9.266 19.422 1 94.19 282 TYR B C 1
ATOM 6621 O O . TYR B 1 282 ? 5.398 -9.305 18.266 1 94.19 282 TYR B O 1
ATOM 6629 N N . HIS B 1 283 ? 6.992 -8.984 19.734 1 94.81 283 HIS B N 1
ATOM 6630 C CA . HIS B 1 283 ? 7.957 -8.617 18.703 1 94.81 283 HIS B CA 1
ATOM 6631 C C . HIS B 1 283 ? 8.258 -9.797 17.781 1 94.81 283 HIS B C 1
ATOM 6633 O O . HIS B 1 283 ? 8.391 -9.617 16.578 1 94.81 283 HIS B O 1
ATOM 6639 N N . GLN B 1 284 ? 8.375 -10.914 18.344 1 94 284 GLN B N 1
ATOM 6640 C CA . GLN B 1 284 ? 8.617 -12.109 17.547 1 94 284 GLN B CA 1
ATOM 6641 C C . GLN B 1 284 ? 7.48 -12.352 16.562 1 94 284 GLN B C 1
ATOM 6643 O O . GLN B 1 284 ? 7.719 -12.695 15.398 1 94 284 GLN B O 1
ATOM 6648 N N . HIS B 1 285 ? 6.285 -12.195 17.031 1 96.38 285 HIS B N 1
ATOM 6649 C CA . HIS B 1 285 ? 5.129 -12.383 16.156 1 96.38 285 HIS B CA 1
ATOM 6650 C C . HIS B 1 285 ? 5.094 -11.32 15.062 1 96.38 285 HIS B C 1
ATOM 6652 O O . HIS B 1 285 ? 4.801 -11.625 13.906 1 96.38 285 HIS B O 1
ATOM 6658 N N . LEU B 1 286 ? 5.383 -10.094 15.453 1 97.44 286 LEU B N 1
ATOM 6659 C CA . LEU B 1 286 ? 5.422 -9.008 14.477 1 97.44 286 LEU B CA 1
ATOM 6660 C C . LEU B 1 286 ? 6.461 -9.281 13.398 1 97.44 286 LEU B C 1
ATOM 6662 O O . LEU B 1 286 ? 6.207 -9.055 12.211 1 97.44 286 LEU B O 1
ATOM 6666 N N . ARG B 1 287 ? 7.59 -9.797 13.758 1 97.25 287 ARG B N 1
ATOM 6667 C CA . ARG B 1 287 ? 8.633 -10.141 12.797 1 97.25 287 ARG B CA 1
ATOM 6668 C C . ARG B 1 287 ? 8.203 -11.305 11.906 1 97.25 287 ARG B C 1
ATOM 6670 O O . ARG B 1 287 ? 8.562 -11.359 10.727 1 97.25 287 ARG B O 1
ATOM 6677 N N . ALA B 1 288 ? 7.504 -12.203 12.523 1 97.56 288 ALA B N 1
ATOM 6678 C CA . ALA B 1 288 ? 6.969 -13.305 11.719 1 97.56 288 ALA B CA 1
ATOM 6679 C C . ALA B 1 288 ? 6.012 -12.781 10.648 1 97.56 288 ALA B C 1
ATOM 6681 O O . ALA B 1 288 ? 6.035 -13.25 9.508 1 97.56 288 ALA B O 1
ATOM 6682 N N . LEU B 1 289 ? 5.191 -11.844 11.023 1 98.31 289 LEU B N 1
ATOM 6683 C CA . LEU B 1 289 ? 4.27 -11.227 10.078 1 98.31 289 LEU B CA 1
ATOM 6684 C C . LEU B 1 289 ? 5.035 -10.477 8.984 1 98.31 289 LEU B C 1
ATOM 6686 O O . LEU B 1 289 ? 4.625 -10.469 7.824 1 98.31 289 LEU B O 1
ATOM 6690 N N . PHE B 1 290 ? 6.113 -9.812 9.359 1 98.38 290 PHE B N 1
ATOM 6691 C CA . PHE B 1 290 ? 6.953 -9.117 8.383 1 98.38 290 PHE B CA 1
ATOM 6692 C C . PHE B 1 290 ? 7.434 -10.078 7.305 1 98.38 290 PHE B C 1
ATOM 6694 O O . PHE B 1 290 ? 7.316 -9.789 6.113 1 98.38 290 PHE B O 1
ATOM 6701 N N . TRP B 1 291 ? 7.934 -11.211 7.719 1 98.44 291 TRP B N 1
ATOM 6702 C CA . TRP B 1 291 ? 8.477 -12.172 6.766 1 98.44 291 TRP B CA 1
ATOM 6703 C C . TRP B 1 291 ? 7.379 -12.742 5.875 1 98.44 291 TRP B C 1
ATOM 6705 O O . TRP B 1 291 ? 7.613 -13.031 4.699 1 98.44 291 TRP B O 1
ATOM 6715 N N . LEU B 1 292 ? 6.246 -12.938 6.453 1 97.94 292 LEU B N 1
ATOM 6716 C CA . LEU B 1 292 ? 5.117 -13.383 5.641 1 97.94 292 LEU B CA 1
ATOM 6717 C C . LEU B 1 292 ? 4.785 -12.352 4.562 1 97.94 292 LEU B C 1
ATOM 6719 O O . LEU B 1 292 ? 4.602 -12.703 3.396 1 97.94 292 LEU B O 1
ATOM 6723 N N . CYS B 1 293 ? 4.742 -11.086 4.93 1 97.94 293 CYS B N 1
ATOM 6724 C CA . CYS B 1 293 ? 4.488 -9.992 4 1 97.94 293 CYS B CA 1
ATOM 6725 C C . CYS B 1 293 ? 5.574 -9.922 2.934 1 97.94 293 CYS B C 1
ATOM 6727 O O . CYS B 1 293 ? 5.277 -9.758 1.748 1 97.94 293 CYS B O 1
ATOM 6729 N N . TYR B 1 294 ? 6.758 -10.016 3.398 1 98.19 294 TYR B N 1
ATOM 6730 C CA . TYR B 1 294 ? 7.918 -9.945 2.52 1 98.19 294 TYR B CA 1
ATOM 6731 C C . TYR B 1 294 ? 7.863 -11.023 1.448 1 98.19 294 TYR B C 1
ATOM 6733 O O . TYR B 1 294 ? 8.078 -10.75 0.266 1 98.19 294 TYR B O 1
ATOM 6741 N N . CYS B 1 295 ? 7.484 -12.227 1.854 1 97.62 295 CYS B N 1
ATOM 6742 C CA . CYS B 1 295 ? 7.434 -13.367 0.941 1 97.62 295 CYS B CA 1
ATOM 6743 C C . CYS B 1 295 ? 6.348 -13.172 -0.11 1 97.62 295 CYS B C 1
ATOM 6745 O O . CYS B 1 295 ? 6.586 -13.383 -1.301 1 97.62 295 CYS B O 1
ATOM 6747 N N . ILE B 1 296 ? 5.242 -12.789 0.298 1 97 296 ILE B N 1
ATOM 6748 C CA . ILE B 1 296 ? 4.133 -12.609 -0.635 1 97 296 ILE B CA 1
ATOM 6749 C C . ILE B 1 296 ? 4.461 -11.477 -1.608 1 97 296 ILE B C 1
ATOM 6751 O O . ILE B 1 296 ? 4.234 -11.602 -2.814 1 97 296 ILE B O 1
ATOM 6755 N N . ASP B 1 297 ? 4.996 -10.406 -1.086 1 97.69 297 ASP B N 1
ATOM 6756 C CA . ASP B 1 297 ? 5.332 -9.234 -1.889 1 97.69 297 ASP B CA 1
ATOM 6757 C C . ASP B 1 297 ? 6.34 -9.586 -2.982 1 97.69 297 ASP B C 1
ATOM 6759 O O . ASP B 1 297 ? 6.148 -9.227 -4.148 1 97.69 297 ASP B O 1
ATOM 6763 N N . LYS B 1 298 ? 7.391 -10.297 -2.643 1 98 298 LYS B N 1
ATOM 6764 C CA . LYS B 1 298 ? 8.445 -10.609 -3.598 1 98 298 LYS B CA 1
ATOM 6765 C C . LYS B 1 298 ? 7.988 -11.672 -4.594 1 98 298 LYS B C 1
ATOM 6767 O O . LYS B 1 298 ? 8.391 -11.656 -5.758 1 98 298 LYS B O 1
ATOM 6772 N N . GLU B 1 299 ? 7.191 -12.609 -4.07 1 96.25 299 GLU B N 1
ATOM 6773 C CA . GLU B 1 299 ? 6.641 -13.617 -4.969 1 96.25 299 GLU B CA 1
ATOM 6774 C C . GLU B 1 299 ? 5.777 -12.977 -6.055 1 96.25 299 GLU B C 1
ATOM 6776 O O . GLU B 1 299 ? 5.945 -13.266 -7.242 1 96.25 299 GLU B O 1
ATOM 6781 N N . MET B 1 300 ? 4.945 -12.148 -5.691 1 95.06 300 MET B N 1
ATOM 6782 C CA . MET B 1 300 ? 4.047 -11.508 -6.648 1 95.06 300 MET B CA 1
ATOM 6783 C C . MET B 1 300 ? 4.812 -10.57 -7.574 1 95.06 300 MET B C 1
ATOM 6785 O O . MET B 1 300 ? 4.508 -10.477 -8.766 1 95.06 300 MET B O 1
ATOM 6789 N N . SER B 1 301 ? 5.773 -9.859 -7.004 1 96.25 301 SER B N 1
ATOM 6790 C CA . SER B 1 301 ? 6.605 -8.961 -7.797 1 96.25 301 SER B CA 1
ATOM 6791 C C . SER B 1 301 ? 7.328 -9.719 -8.906 1 96.25 301 SER B C 1
ATOM 6793 O O . SER B 1 301 ? 7.324 -9.281 -10.062 1 96.25 301 SER B O 1
ATOM 6795 N N . LEU B 1 302 ? 7.883 -10.859 -8.617 1 96.12 302 LEU B N 1
ATOM 6796 C CA . LEU B 1 302 ? 8.648 -11.602 -9.609 1 96.12 302 LEU B CA 1
ATOM 6797 C C . LEU B 1 302 ? 7.723 -12.25 -10.633 1 96.12 302 LEU B C 1
ATOM 6799 O O . LEU B 1 302 ? 8.055 -12.328 -11.82 1 96.12 302 LEU B O 1
ATOM 6803 N N . ARG B 1 303 ? 6.574 -12.766 -10.18 1 93.44 303 ARG B N 1
ATOM 6804 C CA . ARG B 1 303 ? 5.617 -13.375 -11.094 1 93.44 303 ARG B CA 1
ATOM 6805 C C . ARG B 1 303 ? 5.176 -12.383 -12.164 1 93.44 303 ARG B C 1
ATOM 6807 O O . ARG B 1 303 ? 5.062 -12.742 -13.344 1 93.44 303 ARG B O 1
ATOM 6814 N N . LYS B 1 304 ? 5.043 -11.18 -11.789 1 91.5 304 LYS B N 1
ATOM 6815 C CA . LYS B 1 304 ? 4.508 -10.18 -12.703 1 91.5 304 LYS B CA 1
ATOM 6816 C C . LYS B 1 304 ? 5.625 -9.344 -13.32 1 91.5 304 LYS B C 1
ATOM 6818 O O . LYS B 1 304 ? 5.41 -8.648 -14.312 1 91.5 304 LYS B O 1
ATOM 6823 N N . CYS B 1 305 ? 6.816 -9.383 -12.672 1 92.06 305 CYS B N 1
ATOM 6824 C CA . CYS B 1 305 ? 7.926 -8.508 -13.023 1 92.06 305 CYS B CA 1
ATOM 6825 C C . CYS B 1 305 ? 7.543 -7.043 -12.844 1 92.06 305 CYS B C 1
ATOM 6827 O O . CYS B 1 305 ? 7.75 -6.227 -13.742 1 92.06 305 CYS B O 1
ATOM 6829 N N . GLN B 1 306 ? 6.914 -6.754 -11.758 1 93.69 306 GLN B N 1
ATOM 6830 C CA . GLN B 1 306 ? 6.555 -5.395 -11.359 1 93.69 306 GLN B CA 1
ATOM 6831 C C . GLN B 1 306 ? 7.152 -5.043 -10 1 93.69 306 GLN B C 1
ATOM 6833 O O . GLN B 1 306 ? 7.527 -5.934 -9.234 1 93.69 306 GLN B O 1
ATOM 6838 N N . ALA B 1 307 ? 7.18 -3.791 -9.719 1 96.06 307 ALA B N 1
ATOM 6839 C CA . ALA B 1 307 ? 7.863 -3.283 -8.531 1 96.06 307 ALA B CA 1
ATOM 6840 C C . ALA B 1 307 ? 7.211 -3.811 -7.254 1 96.06 307 ALA B C 1
ATOM 6842 O O . ALA B 1 307 ? 5.984 -3.789 -7.121 1 96.06 307 ALA B O 1
ATOM 6843 N N . PRO B 1 308 ? 8.023 -4.379 -6.332 1 97.19 308 PRO B N 1
ATOM 6844 C CA . PRO B 1 308 ? 7.508 -4.691 -4.996 1 97.19 308 PRO B CA 1
ATOM 6845 C C . PRO B 1 308 ? 7.266 -3.445 -4.148 1 97.19 308 PRO B C 1
ATOM 6847 O O . PRO B 1 308 ? 7.625 -2.338 -4.559 1 97.19 308 PRO B O 1
ATOM 6850 N N . LEU B 1 309 ? 6.59 -3.594 -3.047 1 97.19 309 LEU B N 1
ATOM 6851 C CA . LEU B 1 309 ? 6.316 -2.463 -2.166 1 97.19 309 LEU B CA 1
ATOM 6852 C C . LEU B 1 309 ? 7.379 -2.352 -1.079 1 97.19 309 LEU B C 1
ATOM 6854 O O . LEU B 1 309 ? 7.703 -1.248 -0.633 1 97.19 309 LEU B O 1
ATOM 6858 N N . ILE B 1 310 ? 7.895 -3.482 -0.641 1 97.44 310 ILE B N 1
ATOM 6859 C CA . ILE B 1 310 ? 8.883 -3.48 0.433 1 97.44 310 ILE B CA 1
ATOM 6860 C C . ILE B 1 310 ? 10.281 -3.295 -0.153 1 97.44 310 ILE B C 1
ATOM 6862 O O . ILE B 1 310 ? 10.711 -4.07 -1.009 1 97.44 310 ILE B O 1
ATOM 6866 N N . ASN B 1 311 ? 10.938 -2.297 0.251 1 95.06 311 ASN B N 1
ATOM 6867 C CA . ASN B 1 311 ? 12.32 -2.045 -0.132 1 95.06 311 ASN B CA 1
ATOM 6868 C C . ASN B 1 311 ? 13.305 -2.684 0.85 1 95.06 311 ASN B C 1
ATOM 6870 O O . ASN B 1 311 ? 13.258 -2.398 2.049 1 95.06 311 ASN B O 1
ATOM 6874 N N . ASP B 1 312 ? 14.156 -3.49 0.338 1 94.56 312 ASP B N 1
ATOM 6875 C CA . ASP B 1 312 ? 15.086 -4.238 1.178 1 94.56 312 ASP B CA 1
ATOM 6876 C C . ASP B 1 312 ? 15.992 -3.297 1.973 1 94.56 312 ASP B C 1
ATOM 6878 O O . ASP B 1 312 ? 16.406 -3.619 3.088 1 94.56 312 ASP B O 1
ATOM 6882 N N . ALA B 1 313 ? 16.297 -2.131 1.47 1 91.25 313 ALA B N 1
ATOM 6883 C CA . ALA B 1 313 ? 17.188 -1.173 2.119 1 91.25 313 ALA B CA 1
ATOM 6884 C C . ALA B 1 313 ? 16.578 -0.66 3.424 1 91.25 313 ALA B C 1
ATOM 6886 O O . ALA B 1 313 ? 17.297 -0.159 4.293 1 91.25 313 ALA B O 1
ATOM 6887 N N . ASP B 1 314 ? 15.305 -0.848 3.602 1 94.19 314 ASP B N 1
ATOM 6888 C CA . ASP B 1 314 ? 14.609 -0.329 4.773 1 94.19 314 ASP B CA 1
ATOM 6889 C C . ASP B 1 314 ? 14.344 -1.438 5.793 1 94.19 314 ASP B C 1
ATOM 6891 O O . ASP B 1 314 ? 13.648 -1.223 6.785 1 94.19 314 ASP B O 1
ATOM 6895 N N . CYS B 1 315 ? 14.883 -2.588 5.539 1 95.88 315 CYS B N 1
ATOM 6896 C CA . CYS B 1 315 ? 14.5 -3.734 6.352 1 95.88 315 CYS B CA 1
ATOM 6897 C C . CYS B 1 315 ? 15.719 -4.434 6.93 1 95.88 315 CYS B C 1
ATOM 6899 O O . CYS B 1 315 ? 16.812 -4.379 6.348 1 95.88 315 CYS B O 1
ATOM 6901 N N . ASP B 1 316 ? 15.523 -4.945 8.117 1 95 316 ASP B N 1
ATOM 6902 C CA . ASP B 1 316 ? 16.438 -5.961 8.633 1 95 316 ASP B CA 1
ATOM 6903 C C . ASP B 1 316 ? 16.078 -7.344 8.102 1 95 316 ASP B C 1
ATOM 6905 O O . ASP B 1 316 ? 15.016 -7.883 8.43 1 95 316 ASP B O 1
ATOM 6909 N N . LEU B 1 317 ? 17.031 -7.914 7.375 1 96.12 317 LEU B N 1
ATOM 6910 C CA . LEU B 1 317 ? 16.672 -9.133 6.648 1 96.12 317 LEU B CA 1
ATOM 6911 C C . LEU B 1 317 ? 17.375 -10.344 7.242 1 96.12 317 LEU B C 1
ATOM 6913 O O . LEU B 1 317 ? 17.594 -11.344 6.551 1 96.12 317 LEU B O 1
ATOM 6917 N N . ASP B 1 318 ? 17.672 -10.258 8.508 1 93.69 318 ASP B N 1
ATOM 6918 C CA . ASP B 1 318 ? 18.156 -11.453 9.188 1 93.69 318 ASP B CA 1
ATOM 6919 C C . ASP B 1 318 ? 17.031 -12.469 9.383 1 93.69 318 ASP B C 1
ATOM 6921 O O . ASP B 1 318 ? 15.945 -12.117 9.859 1 93.69 318 ASP B O 1
ATOM 6925 N N . LEU B 1 319 ? 17.344 -13.672 9.016 1 96.19 319 LEU B N 1
ATOM 6926 C CA . LEU B 1 319 ? 16.328 -14.711 9.141 1 96.19 319 LEU B CA 1
ATOM 6927 C C . LEU B 1 319 ? 15.992 -14.969 10.602 1 96.19 319 LEU B C 1
ATOM 6929 O O . LEU B 1 319 ? 16.828 -14.75 11.484 1 96.19 319 LEU B O 1
ATOM 6933 N N . PRO B 1 320 ? 14.75 -15.383 10.828 1 94 320 PRO B N 1
ATOM 6934 C CA . PRO B 1 320 ? 14.406 -15.734 12.203 1 94 320 PRO B CA 1
ATOM 6935 C C . PRO B 1 320 ? 15.305 -16.828 12.781 1 94 320 PRO B C 1
ATOM 6937 O O . PRO B 1 320 ? 15.703 -17.75 12.055 1 94 320 PRO B O 1
ATOM 6940 N N . ALA B 1 321 ? 15.508 -16.766 14.086 1 89.75 321 ALA B N 1
ATOM 6941 C CA . ALA B 1 321 ? 16.406 -17.688 14.766 1 89.75 321 ALA B CA 1
ATOM 6942 C C . ALA B 1 321 ? 15.883 -19.125 14.664 1 89.75 321 ALA B C 1
ATOM 6944 O O . ALA B 1 321 ? 16.672 -20.078 14.586 1 89.75 321 ALA B O 1
ATOM 6945 N N . ASN B 1 322 ? 14.648 -19.281 14.594 1 92.31 322 ASN B N 1
ATOM 6946 C CA . ASN B 1 322 ? 14.055 -20.625 14.57 1 92.31 322 ASN B CA 1
ATOM 6947 C C . ASN B 1 322 ? 13.602 -21.016 13.172 1 92.31 322 ASN B C 1
ATOM 6949 O O . ASN B 1 322 ? 12.688 -21.828 13.016 1 92.31 322 ASN B O 1
ATOM 6953 N N . TYR B 1 323 ? 14.203 -20.391 12.164 1 95 323 TYR B N 1
ATOM 6954 C CA . TYR B 1 323 ? 13.867 -20.781 10.797 1 95 323 TYR B CA 1
ATOM 6955 C C . TYR B 1 323 ? 14.469 -22.125 10.453 1 95 323 TYR B C 1
ATOM 6957 O O . TYR B 1 323 ? 15.562 -22.469 10.914 1 95 323 TYR B O 1
ATOM 6965 N N . VAL B 1 324 ? 13.891 -22.922 9.633 1 91.56 324 VAL B N 1
ATOM 6966 C CA . VAL B 1 324 ? 14.281 -24.281 9.297 1 91.56 324 VAL B CA 1
ATOM 6967 C C . VAL B 1 324 ? 15.656 -24.266 8.633 1 91.56 324 VAL B C 1
ATOM 6969 O O . VAL B 1 324 ? 15.922 -23.453 7.754 1 91.56 324 VAL B O 1
ATOM 6972 N N . PRO B 1 325 ? 16.453 -25.156 9.062 1 90.44 325 PRO B N 1
ATOM 6973 C CA . PRO B 1 325 ? 17.781 -25.234 8.438 1 90.44 325 PRO B CA 1
ATOM 6974 C C . PRO B 1 325 ? 17.734 -25.781 7.008 1 90.44 325 PRO B C 1
ATOM 6976 O O . PRO B 1 325 ? 16.828 -26.547 6.668 1 90.44 325 PRO B O 1
ATOM 6979 N N . LEU B 1 326 ? 18.734 -25.562 6.305 1 87.5 326 LEU B N 1
ATOM 6980 C CA . LEU B 1 326 ? 18.797 -25.953 4.902 1 87.5 326 LEU B CA 1
ATOM 6981 C C . LEU B 1 326 ? 18.875 -27.469 4.758 1 87.5 326 LEU B C 1
ATOM 6983 O O . LEU B 1 326 ? 18.344 -28.031 3.797 1 87.5 326 LEU B O 1
ATOM 6987 N N . SER B 1 327 ? 19.422 -28.031 5.664 1 86 327 SER B N 1
ATOM 6988 C CA . SER B 1 327 ? 19.703 -29.453 5.566 1 86 327 SER B CA 1
ATOM 6989 C C . SER B 1 327 ? 18.516 -30.281 6.027 1 86 327 SER B C 1
ATOM 6991 O O . SER B 1 327 ? 18.516 -31.516 5.898 1 86 327 SER B O 1
ATOM 6993 N N . SER B 1 328 ? 17.516 -29.641 6.391 1 88.56 328 SER B N 1
ATOM 6994 C CA . SER B 1 328 ? 16.375 -30.391 6.93 1 88.56 328 SER B CA 1
ATOM 6995 C C . SER B 1 328 ? 15.414 -30.797 5.824 1 88.56 328 SER B C 1
ATOM 6997 O O . SER B 1 328 ? 15.008 -29.969 5.004 1 88.56 328 SER B O 1
ATOM 6999 N N . ASP B 1 329 ? 14.938 -32 5.82 1 86.12 329 ASP B N 1
ATOM 7000 C CA . ASP B 1 329 ? 13.977 -32.5 4.832 1 86.12 329 ASP B CA 1
ATOM 7001 C C . ASP B 1 329 ? 12.555 -32.125 5.23 1 86.12 329 ASP B C 1
ATOM 7003 O O . ASP B 1 329 ? 11.625 -32.25 4.434 1 86.12 329 ASP B O 1
ATOM 7007 N N . HIS B 1 330 ? 12.5 -31.531 6.43 1 84.81 330 HIS B N 1
ATOM 7008 C CA . HIS B 1 330 ? 11.203 -31.031 6.891 1 84.81 330 HIS B CA 1
ATOM 7009 C C . HIS B 1 330 ? 10.664 -29.953 5.957 1 84.81 330 HIS B C 1
ATOM 7011 O O . HIS B 1 330 ? 9.461 -29.703 5.918 1 84.81 330 HIS B O 1
ATOM 7017 N N . GLN B 1 331 ? 11.516 -29.484 5.188 1 88.44 331 GLN B N 1
ATOM 7018 C CA . GLN B 1 331 ? 11.141 -28.391 4.301 1 88.44 331 GLN B CA 1
ATOM 7019 C C . GLN B 1 331 ? 10.312 -28.891 3.123 1 88.44 331 GLN B C 1
ATOM 7021 O O . GLN B 1 331 ? 9.57 -28.125 2.5 1 88.44 331 GLN B O 1
ATOM 7026 N N . PHE B 1 332 ? 10.414 -30.203 2.895 1 89.25 332 PHE B N 1
ATOM 7027 C CA . PHE B 1 332 ? 9.859 -30.672 1.629 1 89.25 332 PHE B CA 1
ATOM 7028 C C . PHE B 1 332 ? 8.773 -31.719 1.868 1 89.25 332 PHE B C 1
ATOM 7030 O O . PHE B 1 332 ? 7.82 -31.812 1.091 1 89.25 332 PHE B O 1
ATOM 7037 N N . PHE B 1 333 ? 8.914 -32.406 2.906 1 86.31 333 PHE B N 1
ATOM 7038 C CA . PHE B 1 333 ? 8.016 -33.562 3.104 1 86.31 333 PHE B CA 1
ATOM 7039 C C . PHE B 1 333 ? 6.969 -33.219 4.164 1 86.31 333 PHE B C 1
ATOM 7041 O O . PHE B 1 333 ? 7.117 -32.281 4.926 1 86.31 333 PHE B O 1
ATOM 7048 N N . THR B 1 334 ? 5.98 -34.062 4.117 1 82.88 334 THR B N 1
ATOM 7049 C CA . THR B 1 334 ? 4.91 -33.906 5.102 1 82.88 334 THR B CA 1
ATOM 7050 C C . THR B 1 334 ? 5.32 -34.5 6.441 1 82.88 334 THR B C 1
ATOM 7052 O O . THR B 1 334 ? 5.422 -35.719 6.578 1 82.88 334 THR B O 1
ATOM 7055 N N . TYR B 1 335 ? 5.715 -33.688 7.367 1 81.62 335 TYR B N 1
ATOM 7056 C CA . TYR B 1 335 ? 6.008 -34.062 8.75 1 81.62 335 TYR B CA 1
ATOM 7057 C C . TYR B 1 335 ? 5.113 -33.312 9.719 1 81.62 335 TYR B C 1
ATOM 7059 O O . TYR B 1 335 ? 4.539 -32.281 9.359 1 81.62 335 TYR B O 1
ATOM 7067 N N . PRO B 1 336 ? 4.926 -33.969 10.852 1 86.31 336 PRO B N 1
ATOM 7068 C CA . PRO B 1 336 ? 4.242 -33.156 11.852 1 86.31 336 PRO B CA 1
ATOM 7069 C C . PRO B 1 336 ? 4.961 -31.828 12.133 1 86.31 336 PRO B C 1
ATOM 7071 O O . PRO B 1 336 ? 6.188 -31.812 12.266 1 86.31 336 PRO B O 1
ATOM 7074 N N . LEU B 1 337 ? 4.258 -30.844 12.133 1 88.56 337 LEU B N 1
ATOM 7075 C CA . LEU B 1 337 ? 4.816 -29.5 12.32 1 88.56 337 LEU B CA 1
ATOM 7076 C C . LEU B 1 337 ? 5.168 -29.266 13.781 1 88.56 337 LEU B C 1
ATOM 7078 O O . LEU B 1 337 ? 4.613 -29.922 14.672 1 88.56 337 LEU B O 1
ATOM 7082 N N . SER B 1 338 ? 6.145 -28.422 13.93 1 87.5 338 SER B N 1
ATOM 7083 C CA . SER B 1 338 ? 6.617 -28.078 15.266 1 87.5 338 SER B CA 1
ATOM 7084 C C . SER B 1 338 ? 6.32 -26.625 15.617 1 87.5 338 SER B C 1
ATOM 7086 O O . SER B 1 338 ? 6.328 -25.766 14.734 1 87.5 338 SER B O 1
ATOM 7088 N N . SER B 1 339 ? 6.105 -26.359 16.891 1 85.38 339 SER B N 1
ATOM 7089 C CA . SER B 1 339 ? 5.852 -25 17.359 1 85.38 339 SER B CA 1
ATOM 7090 C C . SER B 1 339 ? 7.152 -24.219 17.484 1 85.38 339 SER B C 1
ATOM 7092 O O . SER B 1 339 ? 7.125 -22.984 17.625 1 85.38 339 SER B O 1
ATOM 7094 N N . HIS B 1 340 ? 8.219 -24.812 17.297 1 87.06 340 HIS B N 1
ATOM 7095 C CA . HIS B 1 340 ? 9.5 -24.156 17.516 1 87.06 340 HIS B CA 1
ATOM 7096 C C . HIS B 1 340 ? 10.234 -23.922 16.203 1 87.06 340 HIS B C 1
ATOM 7098 O O . HIS B 1 340 ? 11.383 -23.469 16.188 1 87.06 340 HIS B O 1
ATOM 7104 N N . GLU B 1 341 ? 9.539 -24.219 15.172 1 92.88 341 GLU B N 1
ATOM 7105 C CA . GLU B 1 341 ? 10.141 -24.078 13.859 1 92.88 341 GLU B CA 1
ATOM 7106 C C . GLU B 1 341 ? 9.227 -23.297 12.914 1 92.88 341 GLU B C 1
ATOM 7108 O O . GLU B 1 341 ? 8.016 -23.516 12.898 1 92.88 341 GLU B O 1
ATOM 7113 N N . LEU B 1 342 ? 9.859 -22.375 12.242 1 95.12 342 LEU B N 1
ATOM 7114 C CA . LEU B 1 342 ? 9.117 -21.641 11.219 1 95.12 342 LEU B CA 1
ATOM 7115 C C . LEU B 1 342 ? 9.484 -22.141 9.828 1 95.12 342 LEU B C 1
ATOM 7117 O O . LEU B 1 342 ? 10.656 -22.422 9.555 1 95.12 342 LEU B O 1
ATOM 7121 N N . LEU B 1 343 ? 8.539 -22.312 8.945 1 94.62 343 LEU B N 1
ATOM 7122 C CA . LEU B 1 343 ? 8.75 -22.781 7.582 1 94.62 343 LEU B CA 1
ATOM 7123 C C . LEU B 1 343 ? 8.273 -21.75 6.57 1 94.62 343 LEU B C 1
ATOM 7125 O O . LEU B 1 343 ? 9.023 -21.359 5.672 1 94.62 343 LEU B O 1
ATOM 7129 N N . TYR B 1 344 ? 7.055 -21.156 6.715 1 95.44 344 TYR B N 1
ATOM 7130 C CA . TYR B 1 344 ? 6.391 -20.25 5.789 1 95.44 344 TYR B CA 1
ATOM 7131 C C . TYR B 1 344 ? 5.969 -20.969 4.52 1 95.44 344 TYR B C 1
ATOM 7133 O O . TYR B 1 344 ? 6.422 -22.094 4.254 1 95.44 344 TYR B O 1
ATOM 7141 N N . PRO B 1 345 ? 5.098 -20.422 3.764 1 91.56 345 PRO B N 1
ATOM 7142 C CA . PRO B 1 345 ? 4.688 -21.062 2.518 1 91.56 345 PRO B CA 1
ATOM 7143 C C . PRO B 1 345 ? 5.805 -21.125 1.479 1 91.56 345 PRO B C 1
ATOM 7145 O O . PRO B 1 345 ? 5.844 -22.031 0.649 1 91.56 345 PRO B O 1
ATOM 7148 N N . THR B 1 346 ? 6.605 -20.141 1.514 1 91.75 346 THR B N 1
ATOM 7149 C CA . THR B 1 346 ? 7.77 -20.078 0.638 1 91.75 346 THR B CA 1
ATOM 7150 C C . THR B 1 346 ? 9.055 -19.969 1.454 1 91.75 346 THR B C 1
ATOM 7152 O O . THR B 1 346 ? 9.039 -19.484 2.59 1 91.75 346 THR B O 1
ATOM 7155 N N . ASP B 1 347 ? 10.094 -20.531 0.833 1 95.38 347 ASP B N 1
ATOM 7156 C CA . ASP B 1 347 ? 11.391 -20.422 1.504 1 95.38 347 ASP B CA 1
ATOM 7157 C C . ASP B 1 347 ? 11.852 -18.969 1.559 1 95.38 347 ASP B C 1
ATOM 7159 O O . ASP B 1 347 ? 11.844 -18.266 0.544 1 95.38 347 ASP B O 1
ATOM 7163 N N . LEU B 1 348 ? 12.234 -18.516 2.752 1 97.5 348 LEU B N 1
ATOM 7164 C CA . LEU B 1 348 ? 12.625 -17.125 2.957 1 97.5 348 LEU B CA 1
ATOM 7165 C C . LEU B 1 348 ? 13.891 -16.797 2.166 1 97.5 348 LEU B C 1
ATOM 7167 O O . LEU B 1 348 ? 14.039 -15.68 1.663 1 97.5 348 LEU B O 1
ATOM 7171 N N . ARG B 1 349 ? 14.844 -17.75 2.09 1 97.12 349 ARG B N 1
ATOM 7172 C CA . ARG B 1 349 ? 16.078 -17.562 1.339 1 97.12 349 ARG B CA 1
ATOM 7173 C C . ARG B 1 349 ? 15.797 -17.406 -0.152 1 97.12 349 ARG B C 1
ATOM 7175 O O . ARG B 1 349 ? 16.438 -16.609 -0.835 1 97.12 349 ARG B O 1
ATOM 7182 N N . LEU B 1 350 ? 14.836 -18.156 -0.615 1 97.19 350 LEU B N 1
ATOM 7183 C CA . LEU B 1 350 ? 14.406 -18.016 -2.004 1 97.19 350 LEU B CA 1
ATOM 7184 C C . LEU B 1 350 ? 13.734 -16.672 -2.232 1 97.19 350 LEU B C 1
ATOM 7186 O O . LEU B 1 350 ? 13.867 -16.078 -3.303 1 97.19 350 LEU B O 1
ATOM 7190 N N . ALA B 1 351 ? 12.953 -16.219 -1.246 1 98 351 ALA B N 1
ATOM 7191 C CA . ALA B 1 351 ? 12.312 -14.914 -1.345 1 98 351 ALA B CA 1
ATOM 7192 C C . ALA B 1 351 ? 13.352 -13.797 -1.476 1 98 351 ALA B C 1
ATOM 7194 O O . ALA B 1 351 ? 13.156 -12.844 -2.234 1 98 351 ALA B O 1
ATOM 7195 N N . LEU B 1 352 ? 14.43 -13.891 -0.735 1 98.19 352 LEU B N 1
ATOM 7196 C CA . LEU B 1 352 ? 15.516 -12.93 -0.831 1 98.19 352 LEU B CA 1
ATOM 7197 C C . LEU B 1 352 ? 16.125 -12.938 -2.227 1 98.19 352 LEU B C 1
ATOM 7199 O O . LEU B 1 352 ? 16.453 -11.883 -2.773 1 98.19 352 LEU B O 1
ATOM 7203 N N . LEU B 1 353 ? 16.234 -14.117 -2.779 1 98.19 353 LEU B N 1
ATOM 7204 C CA . LEU B 1 353 ? 16.797 -14.234 -4.125 1 98.19 353 LEU B CA 1
ATOM 7205 C C . LEU B 1 353 ? 15.828 -13.664 -5.16 1 98.19 353 LEU B C 1
ATOM 7207 O O . LEU B 1 353 ? 16.266 -13.055 -6.145 1 98.19 353 LEU B O 1
ATOM 7211 N N . LYS B 1 354 ? 14.57 -13.938 -4.953 1 98.19 354 LYS B N 1
ATOM 7212 C CA . LYS B 1 354 ? 13.57 -13.367 -5.855 1 98.19 354 LYS B CA 1
ATOM 7213 C C . LYS B 1 354 ? 13.656 -11.844 -5.871 1 98.19 354 LYS B C 1
ATOM 7215 O O . LYS B 1 354 ? 13.484 -11.219 -6.922 1 98.19 354 LYS B O 1
ATOM 7220 N N . SER B 1 355 ? 13.875 -11.234 -4.695 1 97.69 355 SER B N 1
ATOM 7221 C CA . SER B 1 355 ? 14.047 -9.789 -4.613 1 97.69 355 SER B CA 1
ATOM 7222 C C . SER B 1 355 ? 15.242 -9.32 -5.441 1 97.69 355 SER B C 1
ATOM 7224 O O . SER B 1 355 ? 15.148 -8.336 -6.176 1 97.69 355 SER B O 1
ATOM 7226 N N . LYS B 1 356 ? 16.312 -10.039 -5.391 1 97.19 356 LYS B N 1
ATOM 7227 C CA . LYS B 1 356 ? 17.531 -9.695 -6.129 1 97.19 356 LYS B CA 1
ATOM 7228 C C . LYS B 1 356 ? 17.312 -9.844 -7.633 1 97.19 356 LYS B C 1
ATOM 7230 O O . LYS B 1 356 ? 17.75 -8.992 -8.414 1 97.19 356 LYS B O 1
ATOM 7235 N N . ILE B 1 357 ? 16.688 -10.953 -7.992 1 97.44 357 ILE B N 1
ATOM 7236 C CA . ILE B 1 357 ? 16.438 -11.219 -9.406 1 97.44 357 ILE B CA 1
ATOM 7237 C C . ILE B 1 357 ? 15.617 -10.078 -10 1 97.44 357 ILE B C 1
ATOM 7239 O O . ILE B 1 357 ? 15.961 -9.547 -11.062 1 97.44 357 ILE B O 1
ATOM 7243 N N . TYR B 1 358 ? 14.594 -9.68 -9.344 1 96.94 358 TYR B N 1
ATOM 7244 C CA . TYR B 1 358 ? 13.766 -8.586 -9.844 1 96.94 358 TYR B CA 1
ATOM 7245 C C . TYR B 1 358 ? 14.57 -7.293 -9.922 1 96.94 358 TYR B C 1
ATOM 7247 O O . TYR B 1 358 ? 14.57 -6.621 -10.961 1 96.94 358 TYR B O 1
ATOM 7255 N N . LEU B 1 359 ? 15.227 -6.934 -8.844 1 95.44 359 LEU B N 1
ATOM 7256 C CA . LEU B 1 359 ? 15.906 -5.645 -8.734 1 95.44 359 LEU B CA 1
ATOM 7257 C C . LEU B 1 359 ? 17.016 -5.527 -9.773 1 95.44 359 LEU B C 1
ATOM 7259 O O . LEU B 1 359 ? 17.188 -4.473 -10.391 1 95.44 359 LEU B O 1
ATOM 7263 N N . GLN B 1 360 ? 17.688 -6.629 -10.039 1 95.88 360 GLN B N 1
ATOM 7264 C CA . GLN B 1 360 ? 18.906 -6.543 -10.844 1 95.88 360 GLN B CA 1
ATOM 7265 C C . GLN B 1 360 ? 18.609 -6.832 -12.312 1 95.88 360 GLN B C 1
ATOM 7267 O O . GLN B 1 360 ? 19.344 -6.387 -13.195 1 95.88 360 GLN B O 1
ATOM 7272 N N . LEU B 1 361 ? 17.5 -7.527 -12.555 1 94.12 361 LEU B N 1
ATOM 7273 C CA . LEU B 1 361 ? 17.328 -7.961 -13.938 1 94.12 361 LEU B CA 1
ATOM 7274 C C . LEU B 1 361 ? 16 -7.445 -14.508 1 94.12 361 LEU B C 1
ATOM 7276 O O . LEU B 1 361 ? 15.859 -7.32 -15.727 1 94.12 361 LEU B O 1
ATOM 7280 N N . HIS B 1 362 ? 15.039 -7.164 -13.656 1 92.88 362 HIS B N 1
ATOM 7281 C CA . HIS B 1 362 ? 13.719 -6.914 -14.219 1 92.88 362 HIS B CA 1
ATOM 7282 C C . HIS B 1 362 ? 13.188 -5.543 -13.797 1 92.88 362 HIS B C 1
ATOM 7284 O O . HIS B 1 362 ? 12.148 -5.102 -14.281 1 92.88 362 HIS B O 1
ATOM 7290 N N . SER B 1 363 ? 13.891 -4.844 -12.891 1 91.56 363 SER B N 1
ATOM 7291 C CA . SER B 1 363 ? 13.461 -3.512 -12.469 1 91.56 363 SER B CA 1
ATOM 7292 C C . SER B 1 363 ? 13.68 -2.488 -13.578 1 91.56 363 SER B C 1
ATOM 7294 O O . SER B 1 363 ? 14.352 -2.77 -14.578 1 91.56 363 SER B O 1
ATOM 7296 N N . HIS B 1 364 ? 13.109 -1.357 -13.43 1 87.88 364 HIS B N 1
ATOM 7297 C CA . HIS B 1 364 ? 13.266 -0.29 -14.406 1 87.88 364 HIS B CA 1
ATOM 7298 C C . HIS B 1 364 ? 14.727 0.15 -14.508 1 87.88 364 HIS B C 1
ATOM 7300 O O . HIS B 1 364 ? 15.234 0.373 -15.609 1 87.88 364 HIS B O 1
ATOM 7306 N N . GLN B 1 365 ? 15.367 0.261 -13.469 1 86.62 365 GLN B N 1
ATOM 7307 C CA . GLN B 1 365 ? 16.766 0.698 -13.43 1 86.62 365 GLN B CA 1
ATOM 7308 C C . GLN B 1 365 ? 17.672 -0.328 -14.094 1 86.62 365 GLN B C 1
ATOM 7310 O O . GLN B 1 365 ? 18.703 0.033 -14.688 1 86.62 365 GLN B O 1
ATOM 7315 N N . SER B 1 366 ? 17.312 -1.588 -14.062 1 88.88 366 SER B N 1
ATOM 7316 C CA . SER B 1 366 ? 18.156 -2.646 -14.617 1 88.88 366 SER B CA 1
ATOM 7317 C C . SER B 1 366 ? 18.188 -2.584 -16.141 1 88.88 366 SER B C 1
ATOM 7319 O O . SER B 1 366 ? 19.109 -3.135 -16.766 1 88.88 366 SER B O 1
ATOM 7321 N N . ARG B 1 367 ? 17.281 -1.875 -16.672 1 83.25 367 ARG B N 1
ATOM 7322 C CA . ARG B 1 367 ? 17.219 -1.759 -18.125 1 83.25 367 ARG B CA 1
ATOM 7323 C C . ARG B 1 367 ? 18.391 -0.927 -18.656 1 83.25 367 ARG B C 1
ATOM 7325 O O . ARG B 1 367 ? 18.75 -1.027 -19.828 1 83.25 367 ARG B O 1
ATOM 7332 N N . THR B 1 368 ? 18.922 -0.159 -17.781 1 85.12 368 THR B N 1
ATOM 7333 C CA . THR B 1 368 ? 20.016 0.716 -18.188 1 85.12 368 THR B CA 1
ATOM 7334 C C . THR B 1 368 ? 21.344 -0.029 -18.141 1 85.12 368 THR B C 1
ATOM 7336 O O . THR B 1 368 ? 22.359 0.478 -18.625 1 85.12 368 THR B O 1
ATOM 7339 N N . HIS B 1 369 ? 21.312 -1.313 -17.719 1 88.62 369 HIS B N 1
ATOM 7340 C CA . HIS B 1 369 ? 22.547 -2.088 -17.641 1 88.62 369 HIS B CA 1
ATOM 7341 C C . HIS B 1 369 ? 23.078 -2.418 -19.031 1 88.62 369 HIS B C 1
ATOM 7343 O O . HIS B 1 369 ? 22.297 -2.666 -19.953 1 88.62 369 HIS B O 1
ATOM 7349 N N . SER B 1 370 ? 24.406 -2.363 -19.141 1 87.94 370 SER B N 1
ATOM 7350 C CA . SER B 1 370 ? 25.016 -2.848 -20.375 1 87.94 370 SER B CA 1
ATOM 7351 C C . SER B 1 370 ? 24.781 -4.348 -20.562 1 87.94 370 SER B C 1
ATOM 7353 O O . SER B 1 370 ? 24.469 -5.047 -19.594 1 87.94 370 SER B O 1
ATOM 7355 N N . GLU B 1 371 ? 24.922 -4.875 -21.719 1 85.94 371 GLU B N 1
ATOM 7356 C CA . GLU B 1 371 ? 24.766 -6.301 -22 1 85.94 371 GLU B CA 1
ATOM 7357 C C . GLU B 1 371 ? 25.766 -7.125 -21.188 1 85.94 371 GLU B C 1
ATOM 7359 O O . GLU B 1 371 ? 25.422 -8.188 -20.656 1 85.94 371 GLU B O 1
ATOM 7364 N N . ALA B 1 372 ? 26.953 -6.629 -21.125 1 88.88 372 ALA B N 1
ATOM 7365 C CA . ALA B 1 372 ? 27.984 -7.332 -20.375 1 88.88 372 ALA B CA 1
ATOM 7366 C C . ALA B 1 372 ? 27.609 -7.434 -18.891 1 88.88 372 ALA B C 1
ATOM 7368 O O . ALA B 1 372 ? 27.797 -8.484 -18.266 1 88.88 372 ALA B O 1
ATOM 7369 N N . ARG B 1 373 ? 27.141 -6.34 -18.375 1 92.44 373 ARG B N 1
ATOM 7370 C CA . ARG B 1 373 ? 26.75 -6.332 -16.969 1 92.44 373 ARG B CA 1
ATOM 7371 C C . ARG B 1 373 ? 25.562 -7.258 -16.719 1 92.44 373 ARG B C 1
ATOM 7373 O O . ARG B 1 373 ? 25.5 -7.949 -15.703 1 92.44 373 ARG B O 1
ATOM 7380 N N . ARG B 1 374 ? 24.609 -7.277 -17.594 1 91.38 374 ARG B N 1
ATOM 7381 C CA . ARG B 1 374 ? 23.453 -8.148 -17.484 1 91.38 374 ARG B CA 1
ATOM 7382 C C . ARG B 1 374 ? 23.859 -9.617 -17.484 1 91.38 374 ARG B C 1
ATOM 7384 O O . ARG B 1 374 ? 23.359 -10.406 -16.672 1 91.38 374 ARG B O 1
ATOM 7391 N N . PHE B 1 375 ? 24.781 -10 -18.359 1 90.81 375 PHE B N 1
ATOM 7392 C CA . PHE B 1 375 ? 25.25 -11.375 -18.422 1 90.81 375 PHE B CA 1
ATOM 7393 C C . PHE B 1 375 ? 26 -11.758 -17.156 1 90.81 375 PHE B C 1
ATOM 7395 O O . PHE B 1 375 ? 25.906 -12.891 -16.672 1 90.81 375 PHE B O 1
ATOM 7402 N N . GLN B 1 376 ? 26.719 -10.773 -16.688 1 94.81 376 GLN B N 1
ATOM 7403 C CA . GLN B 1 376 ? 27.422 -11.023 -15.422 1 94.81 376 GLN B CA 1
ATOM 7404 C C . GLN B 1 376 ? 26.422 -11.266 -14.289 1 94.81 376 GLN B C 1
ATOM 7406 O O . GLN B 1 376 ? 26.625 -12.18 -13.477 1 94.81 376 GLN B O 1
ATOM 7411 N N . LEU B 1 377 ? 25.391 -10.484 -14.266 1 96.06 377 LEU B N 1
ATOM 7412 C CA . LEU B 1 377 ? 24.375 -10.617 -13.227 1 96.06 377 LEU B CA 1
ATOM 7413 C C . LEU B 1 377 ? 23.625 -11.938 -13.375 1 96.06 377 LEU B C 1
ATOM 7415 O O . LEU B 1 377 ? 23.312 -12.586 -12.375 1 96.06 377 LEU B O 1
ATOM 7419 N N . ILE B 1 378 ? 23.312 -12.344 -14.578 1 95.25 378 ILE B N 1
ATOM 7420 C CA . ILE B 1 378 ? 22.641 -13.609 -14.836 1 95.25 378 ILE B CA 1
ATOM 7421 C C . ILE B 1 378 ? 23.484 -14.766 -14.297 1 95.25 378 ILE B C 1
ATOM 7423 O O . ILE B 1 378 ? 22.984 -15.656 -13.617 1 95.25 378 ILE B O 1
ATOM 7427 N N . ARG B 1 379 ? 24.766 -14.688 -14.578 1 95.56 379 ARG B N 1
ATOM 7428 C CA . ARG B 1 379 ? 25.672 -15.734 -14.117 1 95.56 379 ARG B CA 1
ATOM 7429 C C . ARG B 1 379 ? 25.75 -15.766 -12.594 1 95.56 379 ARG B C 1
ATOM 7431 O O . ARG B 1 379 ? 25.734 -16.828 -11.992 1 95.56 379 ARG B O 1
ATOM 7438 N N . GLU B 1 380 ? 25.844 -14.609 -12.016 1 97.56 380 GLU B N 1
ATOM 7439 C CA . GLU B 1 380 ? 25.953 -14.516 -10.562 1 97.56 380 GLU B CA 1
ATOM 7440 C C . GLU B 1 380 ? 24.688 -15.039 -9.883 1 97.56 380 GLU B C 1
ATOM 7442 O O . GLU B 1 380 ? 24.766 -15.781 -8.906 1 97.56 380 GLU B O 1
ATOM 7447 N N . LEU B 1 381 ? 23.562 -14.672 -10.391 1 97.94 381 LEU B N 1
ATOM 7448 C CA . LEU B 1 381 ? 22.281 -15.086 -9.805 1 97.94 381 LEU B CA 1
ATOM 7449 C C . LEU B 1 381 ? 22.031 -16.578 -10.039 1 97.94 381 LEU B C 1
ATOM 7451 O O . LEU B 1 381 ? 21.469 -17.25 -9.188 1 97.94 381 LEU B O 1
ATOM 7455 N N . ASP B 1 382 ? 22.406 -17.062 -11.211 1 96.62 382 ASP B N 1
ATOM 7456 C CA . ASP B 1 382 ? 22.344 -18.5 -11.477 1 96.62 382 ASP B CA 1
ATOM 7457 C C . ASP B 1 382 ? 23.188 -19.281 -10.469 1 96.62 382 ASP B C 1
ATOM 7459 O O . ASP B 1 382 ? 22.75 -20.312 -9.961 1 96.62 382 ASP B O 1
ATOM 7463 N N . GLN B 1 383 ? 24.359 -18.75 -10.258 1 97.56 383 GLN B N 1
ATOM 7464 C CA . GLN B 1 383 ? 25.25 -19.406 -9.297 1 97.56 383 GLN B CA 1
ATOM 7465 C C . GLN B 1 383 ? 24.641 -19.375 -7.891 1 97.56 383 GLN B C 1
ATOM 7467 O O . GLN B 1 383 ? 24.734 -20.359 -7.16 1 97.56 383 GLN B O 1
ATOM 7472 N N . GLU B 1 384 ? 24.078 -18.266 -7.516 1 97.75 384 GLU B N 1
ATOM 7473 C CA . GLU B 1 384 ? 23.469 -18.156 -6.195 1 97.75 384 GLU B CA 1
ATOM 7474 C C . GLU B 1 384 ? 22.312 -19.125 -6.039 1 97.75 384 GLU B C 1
ATOM 7476 O O . GLU B 1 384 ? 22.125 -19.703 -4.973 1 97.75 384 GLU B O 1
ATOM 7481 N N . LEU B 1 385 ? 21.484 -19.297 -7.047 1 97.06 385 LEU B N 1
ATOM 7482 C CA . LEU B 1 385 ? 20.375 -20.234 -7.031 1 97.06 385 LEU B CA 1
ATOM 7483 C C . LEU B 1 385 ? 20.891 -21.672 -6.895 1 97.06 385 LEU B C 1
ATOM 7485 O O . LEU B 1 385 ? 20.312 -22.469 -6.156 1 97.06 385 LEU B O 1
ATOM 7489 N N . ASN B 1 386 ? 21.906 -21.922 -7.621 1 95.38 386 ASN B N 1
ATOM 7490 C CA . ASN B 1 386 ? 22.516 -23.25 -7.551 1 95.38 386 ASN B CA 1
ATOM 7491 C C . ASN B 1 386 ? 23.109 -23.516 -6.176 1 95.38 386 ASN B C 1
ATOM 7493 O O . ASN B 1 386 ? 23.062 -24.656 -5.68 1 95.38 386 ASN B O 1
ATOM 7497 N N . ASP B 1 387 ? 23.75 -22.484 -5.637 1 96.38 387 ASP B N 1
ATOM 7498 C CA . ASP B 1 387 ? 24.328 -22.625 -4.301 1 96.38 387 ASP B CA 1
ATOM 7499 C C . ASP B 1 387 ? 23.234 -22.922 -3.271 1 96.38 387 ASP B C 1
ATOM 7501 O O . ASP B 1 387 ? 23.438 -23.75 -2.377 1 96.38 387 ASP B O 1
ATOM 7505 N N . LEU B 1 388 ? 22.156 -22.312 -3.404 1 95.44 388 LEU B N 1
ATOM 7506 C CA . LEU B 1 388 ? 21.047 -22.562 -2.498 1 95.44 388 LEU B CA 1
ATOM 7507 C C . LEU B 1 388 ? 20.516 -24 -2.66 1 95.44 388 LEU B C 1
ATOM 7509 O O . LEU B 1 388 ? 20.344 -24.703 -1.672 1 95.44 388 LEU B O 1
ATOM 7513 N N . LYS B 1 389 ? 20.297 -24.422 -3.814 1 92.88 389 LYS B N 1
ATOM 7514 C CA . LYS B 1 389 ? 19.781 -25.766 -4.121 1 92.88 389 LYS B CA 1
ATOM 7515 C C . LYS B 1 389 ? 20.734 -26.844 -3.627 1 92.88 389 LYS B C 1
ATOM 7517 O O . LYS B 1 389 ? 20.281 -27.891 -3.137 1 92.88 389 LYS B O 1
ATOM 7522 N N . SER B 1 390 ? 22 -26.578 -3.754 1 93.06 390 SER B N 1
ATOM 7523 C CA . SER B 1 390 ? 23.016 -27.578 -3.408 1 93.06 390 SER B CA 1
ATOM 7524 C C . SER B 1 390 ? 23.047 -27.828 -1.905 1 93.06 390 SER B C 1
ATOM 7526 O O . SER B 1 390 ? 23.578 -28.859 -1.453 1 93.06 390 SER B O 1
ATOM 7528 N N . GLN B 1 391 ? 22.469 -26.922 -1.196 1 92.56 391 GLN B N 1
ATOM 7529 C CA . GLN B 1 391 ? 22.469 -27.062 0.256 1 92.56 391 GLN B CA 1
ATOM 7530 C C . GLN B 1 391 ? 21.266 -27.859 0.732 1 92.56 391 GLN B C 1
ATOM 7532 O O . GLN B 1 391 ? 21.172 -28.234 1.904 1 92.56 391 GLN B O 1
ATOM 7537 N N . PHE B 1 392 ? 20.297 -28.156 -0.152 1 92.06 392 PHE B N 1
ATOM 7538 C CA . PHE B 1 392 ? 19.172 -29.016 0.167 1 92.06 392 PHE B CA 1
ATOM 7539 C C . PHE B 1 392 ? 19.609 -30.484 0.199 1 92.06 392 PHE B C 1
ATOM 7541 O O . PHE B 1 392 ? 20.625 -30.844 -0.414 1 92.06 392 PHE B O 1
ATOM 7548 N N . PRO B 1 393 ? 18.859 -31.297 0.915 1 89.81 393 PRO B N 1
ATOM 7549 C CA . PRO B 1 393 ? 19.172 -32.719 0.812 1 89.81 393 PRO B CA 1
ATOM 7550 C C . PRO B 1 393 ? 19.109 -33.25 -0.626 1 89.81 393 PRO B C 1
ATOM 7552 O O . PRO B 1 393 ? 18.234 -32.844 -1.399 1 89.81 393 PRO B O 1
ATOM 7555 N N . ILE B 1 394 ? 19.875 -34.156 -0.982 1 86 394 ILE B N 1
ATOM 7556 C CA . ILE B 1 394 ? 20.062 -34.625 -2.35 1 86 394 ILE B CA 1
ATOM 7557 C C . ILE B 1 394 ? 18.75 -35.188 -2.891 1 86 394 ILE B C 1
ATOM 7559 O O . ILE B 1 394 ? 18.422 -35 -4.066 1 86 394 ILE B O 1
ATOM 7563 N N . THR B 1 395 ? 18 -35.75 -2.068 1 83.19 395 THR B N 1
ATOM 7564 C CA . THR B 1 395 ? 16.75 -36.375 -2.492 1 83.19 395 THR B CA 1
ATOM 7565 C C . THR B 1 395 ? 15.648 -35.312 -2.672 1 83.19 395 THR B C 1
ATOM 7567 O O . THR B 1 395 ? 14.594 -35.625 -3.238 1 83.19 395 THR B O 1
ATOM 7570 N N . CYS B 1 396 ? 15.992 -34.125 -2.236 1 88.19 396 CYS B N 1
ATOM 7571 C CA . CYS B 1 396 ? 14.945 -33.125 -2.254 1 88.19 396 CYS B CA 1
ATOM 7572 C C . CYS B 1 396 ? 15.242 -32.031 -3.287 1 88.19 396 CYS B C 1
ATOM 7574 O O . CYS B 1 396 ? 14.477 -31.094 -3.436 1 88.19 396 CYS B O 1
ATOM 7576 N N . GLN B 1 397 ? 16.281 -32.219 -3.992 1 88.69 397 GLN B N 1
ATOM 7577 C CA . GLN B 1 397 ? 16.641 -31.203 -4.992 1 88.69 397 GLN B CA 1
ATOM 7578 C C . GLN B 1 397 ? 15.727 -31.281 -6.207 1 88.69 397 GLN B C 1
ATOM 7580 O O . GLN B 1 397 ? 15.336 -32.375 -6.629 1 88.69 397 GLN B O 1
ATOM 7585 N N . PRO B 1 398 ? 15.367 -30.203 -6.797 1 85.44 398 PRO B N 1
ATOM 7586 C CA . PRO B 1 398 ? 14.375 -30.172 -7.879 1 85.44 398 PRO B CA 1
ATOM 7587 C C . PRO B 1 398 ? 14.812 -30.984 -9.094 1 85.44 398 PRO B C 1
ATOM 7589 O O . PRO B 1 398 ? 13.977 -31.609 -9.75 1 85.44 398 PRO B O 1
ATOM 7592 N N . GLU B 1 399 ? 16.031 -31.094 -9.445 1 79.69 399 GLU B N 1
ATOM 7593 C CA . GLU B 1 399 ? 16.531 -31.797 -10.625 1 79.69 399 GLU B CA 1
ATOM 7594 C C . GLU B 1 399 ? 16.328 -33.312 -10.492 1 79.69 399 GLU B C 1
ATOM 7596 O O . GLU B 1 399 ? 16.156 -34 -11.484 1 79.69 399 GLU B O 1
ATOM 7601 N N . ALA B 1 400 ? 16.328 -33.688 -9.352 1 72 400 ALA B N 1
ATOM 7602 C CA . ALA B 1 400 ? 16.125 -35.125 -9.117 1 72 400 ALA B CA 1
ATOM 7603 C C . ALA B 1 400 ? 14.703 -35.562 -9.508 1 72 400 ALA B C 1
ATOM 7605 O O . ALA B 1 400 ? 14.492 -36.688 -9.969 1 72 400 ALA B O 1
ATOM 7606 N N . PHE B 1 401 ? 13.906 -34.688 -9.438 1 69.19 401 PHE B N 1
ATOM 7607 C CA . PHE B 1 401 ? 12.492 -34.969 -9.68 1 69.19 401 PHE B CA 1
ATOM 7608 C C . PHE B 1 401 ? 12.148 -34.812 -11.156 1 69.19 401 PHE B C 1
ATOM 7610 O O . PHE B 1 401 ? 11.359 -35.594 -11.703 1 69.19 401 PHE B O 1
ATOM 7617 N N . ALA B 1 402 ? 12.82 -33.938 -11.727 1 68.19 402 ALA B N 1
ATOM 7618 C CA . ALA B 1 402 ? 12.5 -33.656 -13.125 1 68.19 402 ALA B CA 1
ATOM 7619 C C . ALA B 1 402 ? 13.102 -34.75 -14.031 1 68.19 402 ALA B C 1
ATOM 7621 O O . ALA B 1 402 ? 12.484 -35.156 -15.023 1 68.19 402 ALA B O 1
ATOM 7622 N N . ASN B 1 403 ? 14.195 -35.25 -13.609 1 66.06 403 ASN B N 1
ATOM 7623 C CA . ASN B 1 403 ? 14.914 -36.188 -14.461 1 66.06 403 ASN B CA 1
ATOM 7624 C C . ASN B 1 403 ? 14.438 -37.625 -14.25 1 66.06 403 ASN B C 1
ATOM 7626 O O . ASN B 1 403 ? 14.883 -38.531 -14.945 1 66.06 403 ASN B O 1
ATOM 7630 N N . GLY B 1 404 ? 13.516 -37.812 -13.461 1 64.5 404 GLY B N 1
ATOM 7631 C CA . GLY B 1 404 ? 12.945 -39.125 -13.312 1 64.5 404 GLY B CA 1
ATOM 7632 C C . GLY B 1 404 ? 13.773 -40.031 -12.422 1 64.5 404 GLY B C 1
ATOM 7633 O O . GLY B 1 404 ? 13.477 -41.219 -12.297 1 64.5 404 GLY B O 1
ATOM 7634 N N . ASP B 1 405 ? 14.688 -39.5 -11.82 1 63.34 405 ASP B N 1
ATOM 7635 C CA . ASP B 1 405 ? 15.586 -40.312 -11.031 1 63.34 405 ASP B CA 1
ATOM 7636 C C . ASP B 1 405 ? 14.93 -40.75 -9.719 1 63.34 405 ASP B C 1
ATOM 7638 O O . ASP B 1 405 ? 15.312 -41.75 -9.125 1 63.34 405 ASP B O 1
ATOM 7642 N N . ILE B 1 406 ? 13.992 -40 -9.352 1 68.38 406 ILE B N 1
ATOM 7643 C CA . ILE B 1 406 ? 13.352 -40.281 -8.078 1 68.38 406 ILE B CA 1
ATOM 7644 C C . ILE B 1 406 ? 12.055 -41.062 -8.312 1 68.38 406 ILE B C 1
ATOM 7646 O O . ILE B 1 406 ? 11.289 -40.719 -9.227 1 68.38 406 ILE B O 1
ATOM 7650 N N . PRO B 1 407 ? 11.969 -42.125 -7.551 1 66.75 407 PRO B N 1
ATOM 7651 C CA . PRO B 1 407 ? 10.734 -42.906 -7.684 1 66.75 407 PRO B CA 1
ATOM 7652 C C . PRO B 1 407 ? 9.484 -42.062 -7.418 1 66.75 407 PRO B C 1
ATOM 7654 O O . PRO B 1 407 ? 9.531 -41.094 -6.652 1 66.75 407 PRO B O 1
ATOM 7657 N N . ASP B 1 408 ? 8.484 -42.438 -8.039 1 65.62 408 ASP B N 1
ATOM 7658 C CA . ASP B 1 408 ? 7.199 -41.75 -7.969 1 65.62 408 ASP B CA 1
ATOM 7659 C C . ASP B 1 408 ? 6.668 -41.719 -6.539 1 65.62 408 ASP B C 1
ATOM 7661 O O . ASP B 1 408 ? 5.922 -40.812 -6.168 1 65.62 408 ASP B O 1
ATOM 7665 N N . SER B 1 409 ? 7.121 -42.656 -5.828 1 63.94 409 SER B N 1
ATOM 7666 C CA . SER B 1 409 ? 6.617 -42.75 -4.461 1 63.94 409 SER B CA 1
ATOM 7667 C C . SER B 1 409 ? 7.008 -41.5 -3.643 1 63.94 409 SER B C 1
ATOM 7669 O O . SER B 1 409 ? 6.258 -41.094 -2.77 1 63.94 409 SER B O 1
ATOM 7671 N N . LEU B 1 410 ? 8.094 -41.031 -4.004 1 65.06 410 LEU B N 1
ATOM 7672 C CA . LEU B 1 410 ? 8.57 -39.906 -3.23 1 65.06 410 LEU B CA 1
ATOM 7673 C C . LEU B 1 410 ? 7.766 -38.656 -3.559 1 65.06 410 LEU B C 1
ATOM 7675 O O . LEU B 1 410 ? 7.656 -37.719 -2.732 1 65.06 410 LEU B O 1
ATOM 7679 N N . PHE B 1 411 ? 7.27 -38.656 -4.645 1 70.56 411 PHE B N 1
ATOM 7680 C CA . PHE B 1 411 ? 6.438 -37.531 -5.035 1 70.56 411 PHE B CA 1
ATOM 7681 C C . PHE B 1 411 ? 5.18 -37.469 -4.18 1 70.56 411 PHE B C 1
ATOM 7683 O O . PHE B 1 411 ? 4.676 -36.375 -3.885 1 70.56 411 PHE B O 1
ATOM 7690 N N . HIS B 1 412 ? 4.852 -38.562 -3.744 1 69.19 412 HIS B N 1
ATOM 7691 C CA . HIS B 1 412 ? 3.621 -38.625 -2.967 1 69.19 412 HIS B CA 1
ATOM 7692 C C . HIS B 1 412 ? 3.84 -38.125 -1.546 1 69.19 412 HIS B C 1
ATOM 7694 O O . HIS B 1 412 ? 2.889 -37.719 -0.874 1 69.19 412 HIS B O 1
ATOM 7700 N N . ASP B 1 413 ? 5.07 -38.125 -1.24 1 73.38 413 ASP B N 1
ATOM 7701 C CA . ASP B 1 413 ? 5.367 -37.719 0.127 1 73.38 413 ASP B CA 1
ATOM 7702 C C . ASP B 1 413 ? 5.629 -36.188 0.201 1 73.38 413 ASP B C 1
ATOM 7704 O O . ASP B 1 413 ? 5.676 -35.625 1.291 1 73.38 413 ASP B O 1
ATOM 7708 N N . LEU B 1 414 ? 5.676 -35.594 -0.891 1 82.62 414 LEU B N 1
ATOM 7709 C CA . LEU B 1 414 ? 5.973 -34.188 -0.919 1 82.62 414 LEU B CA 1
ATOM 7710 C C . LEU B 1 414 ? 4.801 -33.375 -0.373 1 82.62 414 LEU B C 1
ATOM 7712 O O . LEU B 1 414 ? 3.641 -33.688 -0.652 1 82.62 414 LEU B O 1
ATOM 7716 N N . SER B 1 415 ? 5.184 -32.469 0.394 1 87.31 415 SER B N 1
ATOM 7717 C CA . SER B 1 415 ? 4.18 -31.516 0.862 1 87.31 415 SER B CA 1
ATOM 7718 C C . SER B 1 415 ? 3.879 -30.453 -0.201 1 87.31 415 SER B C 1
ATOM 7720 O O . SER B 1 415 ? 4.625 -30.312 -1.173 1 87.31 415 SER B O 1
ATOM 7722 N N . LEU B 1 416 ? 2.771 -29.781 -0.021 1 87.94 416 LEU B N 1
ATOM 7723 C CA . LEU B 1 416 ? 2.457 -28.672 -0.917 1 87.94 416 LEU B CA 1
ATOM 7724 C C . LEU B 1 416 ? 3.576 -27.641 -0.914 1 87.94 416 LEU B C 1
ATOM 7726 O O . LEU B 1 416 ? 3.869 -27.031 -1.946 1 87.94 416 LEU B O 1
ATOM 7730 N N . ARG B 1 417 ? 4.137 -27.453 0.193 1 91.31 417 ARG B N 1
ATOM 7731 C CA . ARG B 1 417 ? 5.258 -26.516 0.306 1 91.31 417 ARG B CA 1
ATOM 7732 C C . ARG B 1 417 ? 6.453 -27 -0.513 1 91.31 417 ARG B C 1
ATOM 7734 O O . ARG B 1 417 ? 7.105 -26.203 -1.195 1 91.31 417 ARG B O 1
ATOM 7741 N N . GLY B 1 418 ? 6.699 -28.297 -0.379 1 91.31 418 GLY B N 1
ATOM 7742 C CA . GLY B 1 418 ? 7.797 -28.859 -1.147 1 91.31 418 GLY B CA 1
ATOM 7743 C C . GLY B 1 418 ? 7.625 -28.688 -2.646 1 91.31 418 GLY B C 1
ATOM 7744 O O . GLY B 1 418 ? 8.57 -28.312 -3.348 1 91.31 418 GLY B O 1
ATOM 7745 N N . VAL B 1 419 ? 6.473 -28.953 -3.09 1 92.06 419 VAL B N 1
ATOM 7746 C CA . VAL B 1 419 ? 6.164 -28.812 -4.512 1 92.06 419 VAL B CA 1
ATOM 7747 C C . VAL B 1 419 ? 6.316 -27.344 -4.93 1 92.06 419 VAL B C 1
ATOM 7749 O O . VAL B 1 419 ? 6.906 -27.047 -5.969 1 92.06 419 VAL B O 1
ATOM 7752 N N . SER B 1 420 ? 5.793 -26.469 -4.129 1 93.12 420 SER B N 1
ATOM 7753 C CA . SER B 1 420 ? 5.871 -25.031 -4.426 1 93.12 420 SER B CA 1
ATOM 7754 C C . SER B 1 420 ? 7.32 -24.562 -4.492 1 93.12 420 SER B C 1
ATOM 7756 O O . SER B 1 420 ? 7.68 -23.75 -5.348 1 93.12 420 SER B O 1
ATOM 7758 N N . MET B 1 421 ? 8.125 -25.047 -3.639 1 93.75 421 MET B N 1
ATOM 7759 C CA . MET B 1 421 ? 9.531 -24.656 -3.594 1 93.75 421 MET B CA 1
ATOM 7760 C C . MET B 1 421 ? 10.258 -25.062 -4.871 1 93.75 421 MET B C 1
ATOM 7762 O O . MET B 1 421 ? 11.07 -24.312 -5.406 1 93.75 421 MET B O 1
ATOM 7766 N N . HIS B 1 422 ? 9.953 -26.266 -5.305 1 94.31 422 HIS B N 1
ATOM 7767 C CA . HIS B 1 422 ? 10.57 -26.75 -6.539 1 94.31 422 HIS B CA 1
ATOM 7768 C C . HIS B 1 422 ? 10.133 -25.906 -7.73 1 94.31 422 HIS B C 1
ATOM 7770 O O . HIS B 1 422 ? 10.961 -25.484 -8.539 1 94.31 422 HIS B O 1
ATOM 7776 N N . LEU B 1 423 ? 8.875 -25.719 -7.809 1 95.25 423 LEU B N 1
ATOM 7777 C CA . LEU B 1 423 ? 8.344 -24.953 -8.93 1 95.25 423 LEU B CA 1
ATOM 7778 C C . LEU B 1 423 ? 8.859 -23.516 -8.906 1 95.25 423 LEU B C 1
ATOM 7780 O O . LEU B 1 423 ? 9.148 -22.938 -9.953 1 95.25 423 LEU B O 1
ATOM 7784 N N . GLU B 1 424 ? 8.922 -22.953 -7.738 1 96.19 424 GLU B N 1
ATOM 7785 C CA . GLU B 1 424 ? 9.469 -21.609 -7.598 1 96.19 424 GLU B CA 1
ATOM 7786 C C . GLU B 1 424 ? 10.93 -21.562 -8.031 1 96.19 424 GLU B C 1
ATOM 7788 O O . GLU B 1 424 ? 11.375 -20.578 -8.625 1 96.19 424 GLU B O 1
ATOM 7793 N N . HIS B 1 425 ? 11.641 -22.594 -7.664 1 95.94 425 HIS B N 1
ATOM 7794 C CA . HIS B 1 425 ? 13.039 -22.641 -8.094 1 95.94 425 HIS B CA 1
ATOM 7795 C C . HIS B 1 425 ? 13.148 -22.609 -9.609 1 95.94 425 HIS B C 1
ATOM 7797 O O . HIS B 1 425 ? 13.945 -21.859 -10.164 1 95.94 425 HIS B O 1
ATOM 7803 N N . TYR B 1 426 ? 12.375 -23.453 -10.328 1 96.06 426 TYR B N 1
ATOM 7804 C CA . TYR B 1 426 ? 12.398 -23.469 -11.781 1 96.06 426 TYR B CA 1
ATOM 7805 C C . TYR B 1 426 ? 11.977 -22.109 -12.344 1 96.06 426 TYR B C 1
ATOM 7807 O O . TYR B 1 426 ? 12.539 -21.641 -13.336 1 96.06 426 TYR B O 1
ATOM 7815 N N . HIS B 1 427 ? 11.008 -21.547 -11.703 1 96.44 427 HIS B N 1
ATOM 7816 C CA . HIS B 1 427 ? 10.531 -20.25 -12.156 1 96.44 427 HIS B CA 1
ATOM 7817 C C . HIS B 1 427 ? 11.617 -19.188 -12.023 1 96.44 427 HIS B C 1
ATOM 7819 O O . HIS B 1 427 ? 11.766 -18.344 -12.906 1 96.44 427 HIS B O 1
ATOM 7825 N N . CYS B 1 428 ? 12.336 -19.203 -10.93 1 97.31 428 CYS B N 1
ATOM 7826 C CA . CYS B 1 428 ? 13.445 -18.281 -10.742 1 97.31 428 CYS B CA 1
ATOM 7827 C C . CYS B 1 428 ? 14.508 -18.484 -11.812 1 97.31 428 CYS B C 1
ATOM 7829 O O . CYS B 1 428 ? 15.031 -17.516 -12.359 1 97.31 428 CYS B O 1
ATOM 7831 N N . LEU B 1 429 ? 14.773 -19.75 -12.148 1 96.12 429 LEU B N 1
ATOM 7832 C CA . LEU B 1 429 ? 15.742 -20.047 -13.203 1 96.12 429 LEU B CA 1
ATOM 7833 C C . LEU B 1 429 ? 15.273 -19.484 -14.539 1 96.12 429 LEU B C 1
ATOM 7835 O O . LEU B 1 429 ? 16.078 -18.906 -15.281 1 96.12 429 LEU B O 1
ATOM 7839 N N . ALA B 1 430 ? 14.031 -19.672 -14.789 1 95.44 430 ALA B N 1
ATOM 7840 C CA . ALA B 1 430 ? 13.469 -19.156 -16.031 1 95.44 430 ALA B CA 1
ATOM 7841 C C . ALA B 1 430 ? 13.547 -17.625 -16.078 1 95.44 430 ALA B C 1
ATOM 7843 O O . ALA B 1 430 ? 13.828 -17.047 -17.141 1 95.44 430 ALA B O 1
ATOM 7844 N N . LYS B 1 431 ? 13.281 -16.953 -14.984 1 95.69 431 LYS B N 1
ATOM 7845 C CA . LYS B 1 431 ? 13.305 -15.5 -14.938 1 95.69 431 LYS B CA 1
ATOM 7846 C C . LYS B 1 431 ? 14.734 -14.969 -15.047 1 95.69 431 LYS B C 1
ATOM 7848 O O . LYS B 1 431 ? 14.961 -13.922 -15.656 1 95.69 431 LYS B O 1
ATOM 7853 N N . VAL B 1 432 ? 15.672 -15.664 -14.438 1 96.25 432 VAL B N 1
ATOM 7854 C CA . VAL B 1 432 ? 17.078 -15.25 -14.5 1 96.25 432 VAL B CA 1
ATOM 7855 C C . VAL B 1 432 ? 17.578 -15.328 -15.938 1 96.25 432 VAL B C 1
ATOM 7857 O O . VAL B 1 432 ? 18.078 -14.344 -16.484 1 96.25 432 VAL B O 1
ATOM 7860 N N . HIS B 1 433 ? 17.359 -16.406 -16.531 1 92.88 433 HIS B N 1
ATOM 7861 C CA . HIS B 1 433 ? 17.891 -16.625 -17.875 1 92.88 433 HIS B CA 1
ATOM 7862 C C . HIS B 1 433 ? 16.984 -15.969 -18.922 1 92.88 433 HIS B C 1
ATOM 7864 O O . HIS B 1 433 ? 17.453 -15.602 -20 1 92.88 433 HIS B O 1
ATOM 7870 N N . GLY B 1 434 ? 15.75 -15.789 -18.594 1 90.06 434 GLY B N 1
ATOM 7871 C CA . GLY B 1 434 ? 14.82 -15.133 -19.5 1 90.06 434 GLY B CA 1
ATOM 7872 C C . GLY B 1 434 ? 15.109 -13.648 -19.672 1 90.06 434 GLY B C 1
ATOM 7873 O O . GLY B 1 434 ? 14.656 -13.039 -20.641 1 90.06 434 GLY B O 1
ATOM 7874 N N . ALA B 1 435 ? 15.805 -13.07 -18.734 1 89.38 435 ALA B N 1
ATOM 7875 C CA . ALA B 1 435 ? 16.172 -11.656 -18.828 1 89.38 435 ALA B CA 1
ATOM 7876 C C . ALA B 1 435 ? 16.984 -11.383 -20.078 1 89.38 435 ALA B C 1
ATOM 7878 O O . ALA B 1 435 ? 16.984 -10.266 -20.609 1 89.38 435 ALA B O 1
ATOM 7879 N N . SER B 1 436 ? 17.641 -12.391 -20.641 1 81.31 436 SER B N 1
ATOM 7880 C CA . SER B 1 436 ? 18.406 -12.273 -21.859 1 81.31 436 SER B CA 1
ATOM 7881 C C . SER B 1 436 ? 17.5 -12.188 -23.078 1 81.31 436 SER B C 1
ATOM 7883 O O . SER B 1 436 ? 17.844 -11.547 -24.078 1 81.31 436 SER B O 1
ATOM 7885 N N . ILE B 1 437 ? 16.422 -12.836 -23.016 1 76.31 437 ILE B N 1
ATOM 7886 C CA . ILE B 1 437 ? 15.469 -12.852 -24.109 1 76.31 437 ILE B CA 1
ATOM 7887 C C . ILE B 1 437 ? 14.758 -11.5 -24.203 1 76.31 437 ILE B C 1
ATOM 7889 O O . ILE B 1 437 ? 14.539 -10.984 -25.312 1 76.31 437 ILE B O 1
ATOM 7893 N N . SER B 1 438 ? 14.391 -10.93 -23.141 1 68.44 438 SER B N 1
ATOM 7894 C CA . SER B 1 438 ? 13.695 -9.648 -23.078 1 68.44 438 SER B CA 1
ATOM 7895 C C . SER B 1 438 ? 14.5 -8.547 -23.766 1 68.44 438 SER B C 1
ATOM 7897 O O . SER B 1 438 ? 13.938 -7.699 -24.453 1 68.44 438 SER B O 1
ATOM 7899 N N . ALA B 1 439 ? 15.734 -8.633 -23.609 1 62.78 439 ALA B N 1
ATOM 7900 C CA . ALA B 1 439 ? 16.625 -7.652 -24.25 1 62.78 439 ALA B CA 1
ATOM 7901 C C . ALA B 1 439 ? 16.688 -7.863 -25.75 1 62.78 439 ALA B C 1
ATOM 7903 O O . ALA B 1 439 ? 16.766 -6.898 -26.516 1 62.78 439 ALA B O 1
ATOM 7904 N N . SER B 1 440 ? 16.547 -9.125 -26.109 1 60.88 440 SER B N 1
ATOM 7905 C CA . SER B 1 440 ? 16.641 -9.445 -27.531 1 60.88 440 SER B CA 1
ATOM 7906 C C . SER B 1 440 ? 15.367 -9.047 -28.266 1 60.88 440 SER B C 1
ATOM 7908 O O . SER B 1 440 ? 15.414 -8.594 -29.422 1 60.88 440 SER B O 1
ATOM 7910 N N . ILE B 1 441 ? 14.344 -9.25 -27.641 1 60.66 441 ILE B N 1
ATOM 7911 C CA . ILE B 1 441 ? 13.055 -8.93 -28.25 1 60.66 441 ILE B CA 1
ATOM 7912 C C . ILE B 1 441 ? 12.922 -7.422 -28.406 1 60.66 441 ILE B C 1
ATOM 7914 O O . ILE B 1 441 ? 12.383 -6.945 -29.422 1 60.66 441 ILE B O 1
ATOM 7918 N N . THR B 1 442 ? 13.453 -6.723 -27.453 1 55 442 THR B N 1
ATOM 7919 C CA . THR B 1 442 ? 13.352 -5.27 -27.5 1 55 442 THR B CA 1
ATOM 7920 C C . THR B 1 442 ? 14.406 -4.688 -28.438 1 55 442 THR B C 1
ATOM 7922 O O . THR B 1 442 ? 14.148 -3.705 -29.141 1 55 442 THR B O 1
ATOM 7925 N N . GLU B 1 443 ? 15.781 -5.152 -28.359 1 52.88 443 GLU B N 1
ATOM 7926 C CA . GLU B 1 443 ? 16.844 -4.566 -29.156 1 52.88 443 GLU B CA 1
ATOM 7927 C C . GLU B 1 443 ? 17.047 -5.348 -30.453 1 52.88 443 GLU B C 1
ATOM 7929 O O . GLU B 1 443 ? 17.797 -4.91 -31.328 1 52.88 443 GLU B O 1
ATOM 7934 N N . ARG B 1 444 ? 16.219 -5.902 -31.172 1 47.19 444 ARG B N 1
ATOM 7935 C CA . ARG B 1 444 ? 16.422 -6.633 -32.438 1 47.19 444 ARG B CA 1
ATOM 7936 C C . ARG B 1 444 ? 17.859 -7.109 -32.562 1 47.19 444 ARG B C 1
ATOM 7938 O O . ARG B 1 444 ? 18.406 -7.156 -33.656 1 47.19 444 ARG B O 1
ATOM 7945 N N . ALA B 1 445 ? 18.672 -7.25 -31.453 1 46.72 445 ALA B N 1
ATOM 7946 C CA . ALA B 1 445 ? 20.094 -7.559 -31.531 1 46.72 445 ALA B CA 1
ATOM 7947 C C . ALA B 1 445 ? 20.312 -9.039 -31.828 1 46.72 445 ALA B C 1
ATOM 7949 O O . ALA B 1 445 ? 19.641 -9.898 -31.266 1 46.72 445 ALA B O 1
ATOM 7950 N N . SER B 1 446 ? 20.906 -9.414 -32.719 1 44.69 446 SER B N 1
ATOM 7951 C CA . SER B 1 446 ? 21.203 -10.648 -33.438 1 44.69 446 SER B CA 1
ATOM 7952 C C . SER B 1 446 ? 22.016 -11.609 -32.594 1 44.69 446 SER B C 1
ATOM 7954 O O . SER B 1 446 ? 22.094 -12.805 -32.875 1 44.69 446 SER B O 1
ATOM 7956 N N . SER B 1 447 ? 23.094 -11.156 -31.672 1 47.41 447 SER B N 1
ATOM 7957 C CA . SER B 1 447 ? 24.109 -12.141 -31.297 1 47.41 447 SER B CA 1
ATOM 7958 C C . SER B 1 447 ? 23.859 -12.688 -29.906 1 47.41 447 SER B C 1
ATOM 7960 O O . SER B 1 447 ? 24.453 -12.203 -28.938 1 47.41 447 SER B O 1
ATOM 7962 N N . LEU B 1 448 ? 22.688 -12.977 -29.297 1 53.12 448 LEU B N 1
ATOM 7963 C CA . LEU B 1 448 ? 22.406 -13.32 -27.906 1 53.12 448 LEU B CA 1
ATOM 7964 C C . LEU B 1 448 ? 23.062 -14.641 -27.531 1 53.12 448 LEU B C 1
ATOM 7966 O O . LEU B 1 448 ? 23.062 -15.594 -28.312 1 53.12 448 LEU B O 1
ATOM 7970 N N . PRO B 1 449 ? 23.938 -14.68 -26.422 1 59.56 449 PRO B N 1
ATOM 7971 C CA . PRO B 1 449 ? 24.578 -15.961 -26.125 1 59.56 449 PRO B CA 1
ATOM 7972 C C . PRO B 1 449 ? 23.594 -17.109 -26 1 59.56 449 PRO B C 1
ATOM 7974 O O . PRO B 1 449 ? 22.609 -17.016 -25.266 1 59.56 449 PRO B O 1
ATOM 7977 N N . SER B 1 450 ? 23.578 -18.094 -26.859 1 68 450 SER B N 1
ATOM 7978 C CA . SER B 1 450 ? 22.828 -19.312 -27.156 1 68 450 SER B CA 1
ATOM 7979 C C . SER B 1 450 ? 22.641 -20.172 -25.906 1 68 450 SER B C 1
ATOM 7981 O O . SER B 1 450 ? 21.578 -20.766 -25.719 1 68 450 SER B O 1
ATOM 7983 N N . SER B 1 451 ? 23.484 -19.797 -24.891 1 82.06 451 SER B N 1
ATOM 7984 C CA . SER B 1 451 ? 23.438 -20.734 -23.781 1 82.06 451 SER B CA 1
ATOM 7985 C C . SER B 1 451 ? 22.375 -20.359 -22.766 1 82.06 451 SER B C 1
ATOM 7987 O O . SER B 1 451 ? 21.625 -21.219 -22.281 1 82.06 451 SER B O 1
ATOM 7989 N N . SER B 1 452 ? 22.172 -19.078 -22.484 1 85.06 452 SER B N 1
ATOM 7990 C CA . SER B 1 452 ? 21.188 -18.641 -21.484 1 85.06 452 SER B CA 1
ATOM 7991 C C . SER B 1 452 ? 19.766 -18.875 -21.984 1 85.06 452 SER B C 1
ATOM 7993 O O . SER B 1 452 ? 18.875 -19.219 -21.203 1 85.06 452 SER B O 1
ATOM 7995 N N . ILE B 1 453 ? 19.609 -18.719 -23.219 1 86.94 453 ILE B N 1
ATOM 7996 C CA . ILE B 1 453 ? 18.281 -18.906 -23.797 1 86.94 453 ILE B CA 1
ATOM 7997 C C . ILE B 1 453 ? 17.891 -20.391 -23.688 1 86.94 453 ILE B C 1
ATOM 7999 O O . ILE B 1 453 ? 16.75 -20.703 -23.344 1 86.94 453 ILE B O 1
ATOM 8003 N N . GLU B 1 454 ? 18.859 -21.172 -23.922 1 89.19 454 GLU B N 1
ATOM 8004 C CA . GLU B 1 454 ? 18.594 -22.609 -23.828 1 89.19 454 GLU B CA 1
ATOM 8005 C C . GLU B 1 454 ? 18.297 -23.016 -22.391 1 89.19 454 GLU B C 1
ATOM 8007 O O . GLU B 1 454 ? 17.469 -23.906 -22.156 1 89.19 454 GLU B O 1
ATOM 8012 N N . LEU B 1 455 ? 18.984 -22.406 -21.469 1 92.25 455 LEU B N 1
ATOM 8013 C CA . LEU B 1 455 ? 18.734 -22.703 -20.062 1 92.25 455 LEU B CA 1
ATOM 8014 C C . LEU B 1 455 ? 17.344 -22.25 -19.641 1 92.25 455 LEU B C 1
ATOM 8016 O O . LEU B 1 455 ? 16.703 -22.875 -18.797 1 92.25 455 LEU B O 1
ATOM 8020 N N . CYS B 1 456 ? 16.938 -21.188 -20.219 1 92.81 456 CYS B N 1
ATOM 8021 C CA . CYS B 1 456 ? 15.578 -20.703 -19.969 1 92.81 456 CYS B CA 1
ATOM 8022 C C . CYS B 1 456 ? 14.539 -21.719 -20.438 1 92.81 456 CYS B C 1
ATOM 8024 O O . CYS B 1 456 ? 13.602 -22.047 -19.719 1 92.81 456 CYS B O 1
ATOM 8026 N N . TYR B 1 457 ? 14.734 -22.266 -21.672 1 92.56 457 TYR B N 1
ATOM 8027 C CA . TYR B 1 457 ? 13.82 -23.266 -22.203 1 92.56 457 TYR B CA 1
ATOM 8028 C C . TYR B 1 457 ? 13.883 -24.547 -21.391 1 92.56 457 TYR B C 1
ATOM 8030 O O . TYR B 1 457 ? 12.859 -25.219 -21.188 1 92.56 457 TYR B O 1
ATOM 8038 N N . GLN B 1 458 ? 15.086 -24.828 -20.969 1 93 458 GLN B N 1
ATOM 8039 C CA . GLN B 1 458 ? 15.242 -26.016 -20.141 1 93 458 GLN B CA 1
ATOM 8040 C C . GLN B 1 458 ? 14.469 -25.891 -18.828 1 93 458 GLN B C 1
ATOM 8042 O O . GLN B 1 458 ? 13.906 -26.859 -18.328 1 93 458 GLN B O 1
ATOM 8047 N N . ALA B 1 459 ? 14.516 -24.734 -18.234 1 94.88 459 ALA B N 1
ATOM 8048 C CA . ALA B 1 459 ? 13.75 -24.5 -17.016 1 94.88 459 ALA B CA 1
ATOM 8049 C C . ALA B 1 459 ? 12.25 -24.656 -17.281 1 94.88 459 ALA B C 1
ATOM 8051 O O . ALA B 1 459 ? 11.523 -25.172 -16.422 1 94.88 459 ALA B O 1
ATOM 8052 N N . ALA B 1 460 ? 11.781 -24.188 -18.422 1 95.44 460 ALA B N 1
ATOM 8053 C CA . ALA B 1 460 ? 10.375 -24.344 -18.797 1 95.44 460 ALA B CA 1
ATOM 8054 C C . ALA B 1 460 ? 10 -25.812 -18.969 1 95.44 460 ALA B C 1
ATOM 8056 O O . ALA B 1 460 ? 8.945 -26.25 -18.5 1 95.44 460 ALA B O 1
ATOM 8057 N N . ARG B 1 461 ? 10.906 -26.562 -19.625 1 94.94 461 ARG B N 1
ATOM 8058 C CA . ARG B 1 461 ? 10.688 -28 -19.781 1 94.94 461 ARG B CA 1
ATOM 8059 C C . ARG B 1 461 ? 10.594 -28.688 -18.422 1 94.94 461 ARG B C 1
ATOM 8061 O O . ARG B 1 461 ? 9.688 -29.5 -18.203 1 94.94 461 ARG B O 1
ATOM 8068 N N . SER B 1 462 ? 11.531 -28.281 -17.594 1 94.56 462 SER B N 1
ATOM 8069 C CA . SER B 1 462 ? 11.57 -28.906 -16.266 1 94.56 462 SER B CA 1
ATOM 8070 C C . SER B 1 462 ? 10.297 -28.594 -15.477 1 94.56 462 SER B C 1
ATOM 8072 O O . SER B 1 462 ? 9.797 -29.438 -14.742 1 94.56 462 SER B O 1
ATOM 8074 N N . THR B 1 463 ? 9.789 -27.406 -15.594 1 96.12 463 THR B N 1
ATOM 8075 C CA . THR B 1 463 ? 8.562 -27 -14.914 1 96.12 463 THR B CA 1
ATOM 8076 C C . THR B 1 463 ? 7.395 -27.875 -15.359 1 96.12 463 THR B C 1
ATOM 8078 O O . THR B 1 463 ? 6.656 -28.406 -14.523 1 96.12 463 THR B O 1
ATOM 8081 N N . LEU B 1 464 ? 7.25 -28.062 -16.641 1 95.94 464 LEU B N 1
ATOM 8082 C CA . LEU B 1 464 ? 6.117 -28.812 -17.172 1 95.94 464 LEU B CA 1
ATOM 8083 C C . LEU B 1 464 ? 6.254 -30.297 -16.875 1 95.94 464 LEU B C 1
ATOM 8085 O O . LEU B 1 464 ? 5.27 -30.969 -16.547 1 95.94 464 LEU B O 1
ATOM 8089 N N . LEU B 1 465 ? 7.477 -30.812 -17.016 1 93.25 465 LEU B N 1
ATOM 8090 C CA . LEU B 1 465 ? 7.715 -32.219 -16.688 1 93.25 465 LEU B CA 1
ATOM 8091 C C . LEU B 1 465 ? 7.43 -32.469 -15.211 1 93.25 465 LEU B C 1
ATOM 8093 O O . LEU B 1 465 ? 6.82 -33.5 -14.867 1 93.25 465 LEU B O 1
ATOM 8097 N N . TYR B 1 466 ? 7.898 -31.547 -14.414 1 93.06 466 TYR B N 1
ATOM 8098 C CA . TYR B 1 466 ? 7.668 -31.672 -12.977 1 93.06 466 TYR B CA 1
ATOM 8099 C C . TYR B 1 466 ? 6.176 -31.672 -12.664 1 93.06 466 TYR B C 1
ATOM 8101 O O . TYR B 1 466 ? 5.695 -32.5 -11.883 1 93.06 466 TYR B O 1
ATOM 8109 N N . ILE B 1 467 ? 5.445 -30.75 -13.227 1 92.81 467 ILE B N 1
ATOM 8110 C CA . ILE B 1 467 ? 4.008 -30.641 -13 1 92.81 467 ILE B CA 1
ATOM 8111 C C . ILE B 1 467 ? 3.314 -31.922 -13.477 1 92.81 467 ILE B C 1
ATOM 8113 O O . ILE B 1 467 ? 2.352 -32.375 -12.852 1 92.81 467 ILE B O 1
ATOM 8117 N N . GLY B 1 468 ? 3.775 -32.5 -14.547 1 90.69 468 GLY B N 1
ATOM 8118 C CA . GLY B 1 468 ? 3.244 -33.75 -15.016 1 90.69 468 GLY B CA 1
ATOM 8119 C C . GLY B 1 468 ? 3.383 -34.875 -14 1 90.69 468 GLY B C 1
ATOM 8120 O O . GLY B 1 468 ? 2.506 -35.75 -13.898 1 90.69 468 GLY B O 1
ATOM 8121 N N . ARG B 1 469 ? 4.434 -34.812 -13.297 1 88 469 ARG B N 1
ATOM 8122 C CA . ARG B 1 469 ? 4.691 -35.844 -12.312 1 88 469 ARG B CA 1
ATOM 8123 C C . ARG B 1 469 ? 3.869 -35.625 -11.047 1 88 469 ARG B C 1
ATOM 8125 O O . ARG B 1 469 ? 3.51 -36.594 -10.359 1 88 469 ARG B O 1
ATOM 8132 N N . VAL B 1 470 ? 3.609 -34.406 -10.773 1 88.88 470 VAL B N 1
ATOM 8133 C CA . VAL B 1 470 ? 2.848 -34.094 -9.57 1 88.88 470 VAL B CA 1
ATOM 8134 C C . VAL B 1 470 ? 1.408 -33.75 -9.938 1 88.88 470 VAL B C 1
ATOM 8136 O O . VAL B 1 470 ? 0.755 -32.969 -9.234 1 88.88 470 VAL B O 1
ATOM 8139 N N . ARG B 1 471 ? 0.857 -34.25 -10.914 1 87.56 471 ARG B N 1
ATOM 8140 C CA . ARG B 1 471 ? -0.453 -33.906 -11.461 1 87.56 471 ARG B CA 1
ATOM 8141 C C . ARG B 1 471 ? -1.554 -34.156 -10.438 1 87.56 471 ARG B C 1
ATOM 8143 O O . ARG B 1 471 ? -2.59 -33.5 -10.445 1 87.56 471 ARG B O 1
ATOM 8150 N N . HIS B 1 472 ? -1.315 -35.031 -9.492 1 85.31 472 HIS B N 1
ATOM 8151 C CA . HIS B 1 472 ? -2.314 -35.375 -8.484 1 85.31 472 HIS B CA 1
ATOM 8152 C C . HIS B 1 472 ? -2.531 -34.219 -7.512 1 85.31 472 HIS B C 1
ATOM 8154 O O . HIS B 1 472 ? -3.555 -34.156 -6.828 1 85.31 472 HIS B O 1
ATOM 8160 N N . LEU B 1 473 ? -1.613 -33.312 -7.539 1 85.88 473 LEU B N 1
ATOM 8161 C CA . LEU B 1 473 ? -1.718 -32.156 -6.633 1 85.88 473 LEU B CA 1
ATOM 8162 C C . LEU B 1 473 ? -2.377 -30.984 -7.324 1 85.88 473 LEU B C 1
ATOM 8164 O O . LEU B 1 473 ? -2.668 -29.969 -6.684 1 85.88 473 LEU B O 1
ATOM 8168 N N . ILE B 1 474 ? -2.674 -31.125 -8.578 1 89.19 474 ILE B N 1
ATOM 8169 C CA . ILE B 1 474 ? -3.379 -30.078 -9.305 1 89.19 474 ILE B CA 1
ATOM 8170 C C . ILE B 1 474 ? -4.887 -30.281 -9.156 1 89.19 474 ILE B C 1
ATOM 8172 O O . ILE B 1 474 ? -5.469 -31.156 -9.789 1 89.19 474 ILE B O 1
ATOM 8176 N N . ASN B 1 475 ? -5.461 -29.5 -8.312 1 88.38 475 ASN B N 1
ATOM 8177 C CA . ASN B 1 475 ? -6.898 -29.516 -8.062 1 88.38 475 ASN B CA 1
ATOM 8178 C C . ASN B 1 475 ? -7.465 -28.094 -8.008 1 88.38 475 ASN B C 1
ATOM 8180 O O . ASN B 1 475 ? -6.719 -27.125 -8.094 1 88.38 475 ASN B O 1
ATOM 8184 N N . PRO B 1 476 ? -8.703 -27.953 -7.969 1 85.19 476 PRO B N 1
ATOM 8185 C CA . PRO B 1 476 ? -9.32 -26.625 -7.992 1 85.19 476 PRO B CA 1
ATOM 8186 C C . PRO B 1 476 ? -8.828 -25.734 -6.859 1 85.19 476 PRO B C 1
ATOM 8188 O O . PRO B 1 476 ? -8.789 -24.5 -7.012 1 85.19 476 PRO B O 1
ATOM 8191 N N . GLU B 1 477 ? -8.367 -26.25 -5.762 1 84.31 477 GLU B N 1
ATOM 8192 C CA . GLU B 1 477 ? -7.93 -25.469 -4.609 1 84.31 477 GLU B CA 1
ATOM 8193 C C . GLU B 1 477 ? -6.504 -24.953 -4.801 1 84.31 477 GLU B C 1
ATOM 8195 O O . GLU B 1 477 ? -6.117 -23.938 -4.207 1 84.31 477 GLU B O 1
ATOM 8200 N N . THR B 1 478 ? -5.781 -25.656 -5.625 1 90.81 478 THR B N 1
ATOM 8201 C CA . THR B 1 478 ? -4.367 -25.312 -5.711 1 90.81 478 THR B CA 1
ATOM 8202 C C . THR B 1 478 ? -4.012 -24.812 -7.105 1 90.81 478 THR B C 1
ATOM 8204 O O . THR B 1 478 ? -2.924 -24.266 -7.316 1 90.81 478 THR B O 1
ATOM 8207 N N . PHE B 1 479 ? -4.918 -24.906 -8.109 1 93.69 479 PHE B N 1
ATOM 8208 C CA . PHE B 1 479 ? -4.637 -24.609 -9.516 1 93.69 479 PHE B CA 1
ATOM 8209 C C . PHE B 1 479 ? -4.012 -23.234 -9.664 1 93.69 479 PHE B C 1
ATOM 8211 O O . PHE B 1 479 ? -2.963 -23.078 -10.297 1 93.69 479 PHE B O 1
ATOM 8218 N N . TRP B 1 480 ? -4.594 -22.266 -9.008 1 93.31 480 TRP B N 1
ATOM 8219 C CA . TRP B 1 480 ? -4.18 -20.875 -9.242 1 93.31 480 TRP B CA 1
ATOM 8220 C C . TRP B 1 480 ? -2.857 -20.578 -8.547 1 93.31 480 TRP B C 1
ATOM 8222 O O . TRP B 1 480 ? -2.197 -19.578 -8.852 1 93.31 480 TRP B O 1
ATOM 8232 N N . ILE B 1 481 ? -2.414 -21.359 -7.629 1 93 481 ILE B N 1
ATOM 8233 C CA . ILE B 1 481 ? -1.102 -21.219 -7.008 1 93 481 ILE B CA 1
ATOM 8234 C C . ILE B 1 481 ? -0.009 -21.469 -8.047 1 93 481 ILE B C 1
ATOM 8236 O O . ILE B 1 481 ? 1.016 -20.781 -8.062 1 93 481 ILE B O 1
ATOM 8240 N N . TYR B 1 482 ? -0.317 -22.375 -9 1 94.25 482 TYR B N 1
ATOM 8241 C CA . TYR B 1 4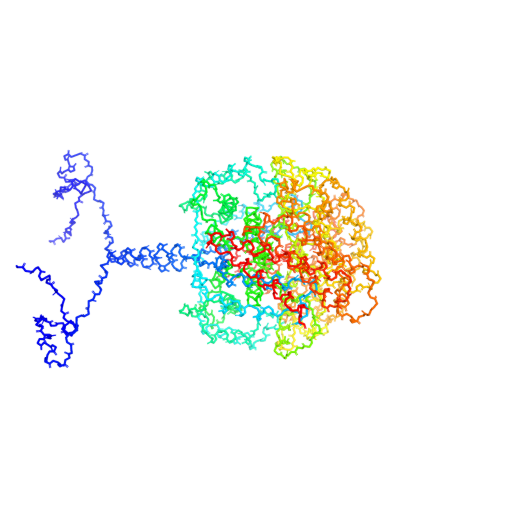82 ? 0.707 -22.828 -9.938 1 94.25 482 TYR B CA 1
ATOM 8242 C C . TYR B 1 482 ? 0.452 -22.281 -11.336 1 94.25 482 TYR B C 1
ATOM 8244 O O . TYR B 1 482 ? 1.298 -22.422 -12.219 1 94.25 482 TYR B O 1
ATOM 8252 N N . ALA B 1 483 ? -0.641 -21.641 -11.508 1 94.69 483 ALA B N 1
ATOM 8253 C CA . ALA B 1 483 ? -1.094 -21.25 -12.844 1 94.69 483 ALA B CA 1
ATOM 8254 C C . ALA B 1 483 ? -0.048 -20.391 -13.547 1 94.69 483 ALA B C 1
ATOM 8256 O O . ALA B 1 483 ? 0.213 -20.578 -14.742 1 94.69 483 ALA B O 1
ATOM 8257 N N . GLN B 1 484 ? 0.539 -19.484 -12.828 1 94.38 484 GLN B N 1
ATOM 8258 C CA . GLN B 1 484 ? 1.505 -18.578 -13.453 1 94.38 484 GLN B CA 1
ATOM 8259 C C . GLN B 1 484 ? 2.732 -19.344 -13.938 1 94.38 484 GLN B C 1
ATOM 8261 O O . GLN B 1 484 ? 3.301 -19.031 -14.984 1 94.38 484 GLN B O 1
ATOM 8266 N N . PHE B 1 485 ? 3.146 -20.359 -13.195 1 95.94 485 PHE B N 1
ATOM 8267 C CA . PHE B 1 485 ? 4.289 -21.172 -13.594 1 95.94 485 PHE B CA 1
ATOM 8268 C C . PHE B 1 485 ? 3.973 -21.969 -14.852 1 95.94 485 PHE B C 1
ATOM 8270 O O . PHE B 1 485 ? 4.793 -22.047 -15.766 1 95.94 485 PHE B O 1
ATOM 8277 N N . LEU B 1 486 ? 2.793 -22.484 -14.859 1 95.88 486 LEU B N 1
ATOM 8278 C CA . LEU B 1 486 ? 2.336 -23.312 -15.969 1 95.88 486 LEU B CA 1
ATOM 8279 C C . LEU B 1 486 ? 2.232 -22.484 -17.25 1 95.88 486 LEU B C 1
ATOM 8281 O O . LEU B 1 486 ? 2.766 -22.875 -18.297 1 95.88 486 LEU B O 1
ATOM 8285 N N . LEU B 1 487 ? 1.604 -21.375 -17.172 1 95.38 487 LEU B N 1
ATOM 8286 C CA . LEU B 1 487 ? 1.363 -20.531 -18.344 1 95.38 487 LEU B CA 1
ATOM 8287 C C . LEU B 1 487 ? 2.674 -19.984 -18.891 1 95.38 487 LEU B C 1
ATOM 8289 O O . LEU B 1 487 ? 2.889 -19.969 -20.109 1 95.38 487 LEU B O 1
ATOM 8293 N N . THR B 1 488 ? 3.545 -19.531 -17.984 1 94.88 488 THR B N 1
ATOM 8294 C CA . THR B 1 488 ? 4.828 -18.969 -18.422 1 94.88 488 THR B CA 1
ATOM 8295 C C . THR B 1 488 ? 5.68 -20.047 -19.094 1 94.88 488 THR B C 1
ATOM 8297 O O . THR B 1 488 ? 6.32 -19.781 -20.109 1 94.88 488 THR B O 1
ATOM 8300 N N . ALA B 1 489 ? 5.68 -21.234 -18.547 1 96.31 489 ALA B N 1
ATOM 8301 C CA . ALA B 1 489 ? 6.461 -22.328 -19.125 1 96.31 489 ALA B CA 1
ATOM 8302 C C . ALA B 1 489 ? 5.914 -22.734 -20.484 1 96.31 489 ALA B C 1
ATOM 8304 O O . ALA B 1 489 ? 6.68 -22.969 -21.422 1 96.31 489 ALA B O 1
ATOM 8305 N N . LEU B 1 490 ? 4.637 -22.828 -20.641 1 95.44 490 LEU B N 1
ATOM 8306 C CA . LEU B 1 490 ? 4.012 -23.203 -21.906 1 95.44 490 LEU B CA 1
ATOM 8307 C C . LEU B 1 490 ? 4.305 -22.156 -22.984 1 95.44 490 LEU B C 1
ATOM 8309 O O . LEU B 1 490 ? 4.637 -22.5 -24.125 1 95.44 490 LEU B O 1
ATOM 8313 N N . LEU B 1 491 ? 4.219 -20.938 -22.625 1 93 491 LEU B N 1
ATOM 8314 C CA . LEU B 1 491 ? 4.469 -19.859 -23.594 1 93 491 LEU B CA 1
ATOM 8315 C C . LEU B 1 491 ? 5.941 -19.812 -23.969 1 93 491 LEU B C 1
ATOM 8317 O O . LEU B 1 491 ? 6.281 -19.469 -25.109 1 93 491 LEU B O 1
ATOM 8321 N N . SER B 1 492 ? 6.773 -20.078 -22.984 1 92.5 492 SER B N 1
ATOM 8322 C CA . SER B 1 492 ? 8.203 -20.141 -23.266 1 92.5 492 SER B CA 1
ATOM 8323 C C . SER B 1 492 ? 8.508 -21.203 -24.328 1 92.5 492 SER B C 1
ATOM 8325 O O . SER B 1 492 ? 9.227 -20.938 -25.281 1 92.5 492 SER B O 1
ATOM 8327 N N . LEU B 1 493 ? 7.965 -22.391 -24.156 1 93 493 LEU B N 1
ATOM 8328 C CA . LEU B 1 493 ? 8.18 -23.453 -25.125 1 93 493 LEU B CA 1
ATOM 8329 C C . LEU B 1 493 ? 7.523 -23.125 -26.469 1 93 493 LEU B C 1
ATOM 8331 O O . LEU B 1 493 ? 8.062 -23.438 -27.531 1 93 493 LEU B O 1
ATOM 8335 N N . TYR B 1 494 ? 6.371 -22.547 -26.391 1 91.75 494 TYR B N 1
ATOM 8336 C CA . TYR B 1 494 ? 5.699 -22.109 -27.609 1 91.75 494 TYR B CA 1
ATOM 8337 C C . TYR B 1 494 ? 6.574 -21.141 -28.391 1 91.75 494 TYR B C 1
ATOM 8339 O O . TYR B 1 494 ? 6.707 -21.266 -29.609 1 91.75 494 TYR B O 1
ATOM 8347 N N . TRP B 1 495 ? 7.117 -20.188 -27.688 1 87.5 495 TRP B N 1
ATOM 8348 C CA . TRP B 1 495 ? 8 -19.219 -28.312 1 87.5 495 TRP B CA 1
ATOM 8349 C C . TRP B 1 495 ? 9.203 -19.906 -28.953 1 87.5 495 TRP B C 1
ATOM 8351 O O . TRP B 1 495 ? 9.617 -19.531 -30.047 1 87.5 495 TRP B O 1
ATOM 8361 N N . HIS B 1 496 ? 9.758 -20.844 -28.281 1 88.19 496 HIS B N 1
ATOM 8362 C CA . HIS B 1 496 ? 10.883 -21.594 -28.812 1 88.19 496 HIS B CA 1
ATOM 8363 C C . HIS B 1 496 ? 10.492 -22.328 -30.094 1 88.19 496 HIS B C 1
ATOM 8365 O O . HIS B 1 496 ? 11.258 -22.328 -31.078 1 88.19 496 HIS B O 1
ATOM 8371 N N . LEU B 1 497 ? 9.375 -22.891 -30.141 1 88.81 497 LEU B N 1
ATOM 8372 C CA . LEU B 1 497 ? 8.922 -23.719 -31.25 1 88.81 497 LEU B CA 1
ATOM 8373 C C . LEU B 1 497 ? 8.586 -22.844 -32.469 1 88.81 497 LEU B C 1
ATOM 8375 O O . LEU B 1 497 ? 8.758 -23.281 -33.625 1 88.81 497 LEU B O 1
ATOM 8379 N N . ILE B 1 498 ? 8.172 -21.594 -32.219 1 84.19 498 ILE B N 1
ATOM 8380 C CA . ILE B 1 498 ? 7.82 -20.719 -33.344 1 84.19 498 ILE B CA 1
ATOM 8381 C C . ILE B 1 498 ? 9.078 -20.047 -33.875 1 84.19 498 ILE B C 1
ATOM 8383 O O . ILE B 1 498 ? 9.195 -19.797 -35.062 1 84.19 498 ILE B O 1
ATOM 8387 N N . THR B 1 499 ? 10.023 -19.766 -33.031 1 82.25 499 THR B N 1
ATOM 8388 C CA . THR B 1 499 ? 11.211 -19.031 -33.438 1 82.25 499 THR B CA 1
ATOM 8389 C C . THR B 1 499 ? 12.266 -19.969 -34 1 82.25 499 THR B C 1
ATOM 8391 O O . THR B 1 499 ? 13.016 -19.609 -34.906 1 82.25 499 THR B O 1
ATOM 8394 N N . LYS B 1 500 ? 12.328 -21.125 -33.438 1 82.06 500 LYS B N 1
ATOM 8395 C CA . LYS B 1 500 ? 13.312 -22.109 -33.875 1 82.06 500 LYS B CA 1
ATOM 8396 C C . LYS B 1 500 ? 12.664 -23.469 -34.125 1 82.06 500 LYS B C 1
ATOM 8398 O O . LYS B 1 500 ? 13.008 -24.453 -33.438 1 82.06 500 LYS B O 1
ATOM 8403 N N . PRO B 1 501 ? 11.945 -23.578 -35.188 1 74.25 501 PRO B N 1
ATOM 8404 C CA . PRO B 1 501 ? 11.188 -24.812 -35.406 1 74.25 501 PRO B CA 1
ATOM 8405 C C . PRO B 1 501 ? 12.062 -25.984 -35.781 1 74.25 501 PRO B C 1
ATOM 8407 O O . PRO B 1 501 ? 11.695 -27.141 -35.562 1 74.25 501 PRO B O 1
ATOM 8410 N N . ALA B 1 502 ? 13.133 -25.734 -36.344 1 71 502 ALA B N 1
ATOM 8411 C CA . ALA B 1 502 ? 13.945 -26.797 -36.906 1 71 502 ALA B CA 1
ATOM 8412 C C . ALA B 1 502 ? 14.914 -27.375 -35.875 1 71 502 ALA B C 1
ATOM 8414 O O . ALA B 1 502 ? 15.586 -28.375 -36.156 1 71 502 ALA B O 1
ATOM 8415 N N . GLU B 1 503 ? 14.914 -26.859 -34.781 1 67.44 503 GLU B N 1
ATOM 8416 C CA . GLU B 1 503 ? 15.898 -27.344 -33.844 1 67.44 503 GLU B CA 1
ATOM 8417 C C . GLU B 1 503 ? 15.422 -28.641 -33.188 1 67.44 503 GLU B C 1
ATOM 8419 O O . GLU B 1 503 ? 14.219 -28.875 -33.062 1 67.44 503 GLU B O 1
ATOM 8424 N N . ALA B 1 504 ? 16.359 -29.609 -32.844 1 58.59 504 ALA B N 1
ATOM 8425 C CA . ALA B 1 504 ? 16.219 -30.984 -32.375 1 58.59 504 ALA B CA 1
ATOM 8426 C C . ALA B 1 504 ? 15.227 -31.047 -31.219 1 58.59 504 ALA B C 1
ATOM 8428 O O . ALA B 1 504 ? 14.336 -31.906 -31.203 1 58.59 504 ALA B O 1
ATOM 8429 N N . PRO B 1 505 ? 15.297 -30.031 -30.312 1 72.25 505 PRO B N 1
ATOM 8430 C CA . PRO B 1 505 ? 14.453 -30.25 -29.141 1 72.25 505 PRO B CA 1
ATOM 8431 C C . PRO B 1 505 ? 12.984 -29.891 -29.375 1 72.25 505 PRO B C 1
ATOM 8433 O O . PRO B 1 505 ? 12.148 -30.078 -28.484 1 72.25 505 PRO B O 1
ATOM 8436 N N . SER B 1 506 ? 12.719 -29.75 -30.578 1 78.06 506 SER B N 1
ATOM 8437 C CA . SER B 1 506 ? 11.383 -29.25 -30.891 1 78.06 506 SER B CA 1
ATOM 8438 C C . SER B 1 506 ? 10.344 -30.375 -30.781 1 78.06 506 SER B C 1
ATOM 8440 O O . SER B 1 506 ? 9.25 -30.156 -30.266 1 78.06 506 SER B O 1
ATOM 8442 N N . GLN B 1 507 ? 10.789 -31.531 -31.109 1 84.69 507 GLN B N 1
ATOM 8443 C CA . GLN B 1 507 ? 9.828 -32.625 -31.031 1 84.69 507 GLN B CA 1
ATOM 8444 C C . GLN B 1 507 ? 9.523 -32.969 -29.578 1 84.69 507 GLN B C 1
ATOM 8446 O O . GLN B 1 507 ? 8.375 -33.281 -29.234 1 84.69 507 GLN B O 1
ATOM 8451 N N . ASP B 1 508 ? 10.555 -32.938 -28.797 1 89.88 508 ASP B N 1
ATOM 8452 C CA . ASP B 1 508 ? 10.367 -33.188 -27.375 1 89.88 508 ASP B CA 1
ATOM 8453 C C . ASP B 1 508 ? 9.477 -32.125 -26.734 1 89.88 508 ASP B C 1
ATOM 8455 O O . ASP B 1 508 ? 8.648 -32.438 -25.875 1 89.88 508 ASP B O 1
ATOM 8459 N N . ASP B 1 509 ? 9.688 -30.922 -27.156 1 94.06 509 ASP B N 1
ATOM 8460 C CA . ASP B 1 509 ? 8.883 -29.828 -26.625 1 94.06 509 ASP B CA 1
ATOM 8461 C C . ASP B 1 509 ? 7.406 -30.016 -26.969 1 94.06 509 ASP B C 1
ATOM 8463 O O . ASP B 1 509 ? 6.531 -29.766 -26.125 1 94.06 509 ASP B O 1
ATOM 8467 N N . ILE B 1 510 ? 7.133 -30.422 -28.156 1 93.12 510 ILE B N 1
ATOM 8468 C CA . ILE B 1 510 ? 5.754 -30.656 -28.578 1 93.12 510 ILE B CA 1
ATOM 8469 C C . ILE B 1 510 ? 5.148 -31.797 -27.766 1 93.12 510 ILE B C 1
ATOM 8471 O O . ILE B 1 510 ? 3.984 -31.719 -27.359 1 93.12 510 ILE B O 1
ATOM 8475 N N . ARG B 1 511 ? 5.934 -32.812 -27.547 1 94.19 511 ARG B N 1
ATOM 8476 C CA . ARG B 1 511 ? 5.461 -33.938 -26.766 1 94.19 511 ARG B CA 1
ATOM 8477 C C . ARG B 1 511 ? 5.129 -33.5 -25.328 1 94.19 511 ARG B C 1
ATOM 8479 O O . ARG B 1 511 ? 4.141 -33.969 -24.766 1 94.19 511 ARG B O 1
ATOM 8486 N N . ILE B 1 512 ? 5.957 -32.688 -24.781 1 95.19 512 ILE B N 1
ATOM 8487 C CA . ILE B 1 512 ? 5.73 -32.188 -23.438 1 95.19 512 ILE B CA 1
ATOM 8488 C C . ILE B 1 512 ? 4.418 -31.422 -23.391 1 95.19 512 ILE B C 1
ATOM 8490 O O . ILE B 1 512 ? 3.623 -31.594 -22.453 1 95.19 512 ILE B O 1
ATOM 8494 N N . MET B 1 513 ? 4.152 -30.562 -24.359 1 96 513 MET B N 1
ATOM 8495 C CA . MET B 1 513 ? 2.924 -29.781 -24.406 1 96 513 MET B CA 1
ATOM 8496 C C . MET B 1 513 ? 1.71 -30.672 -24.609 1 96 513 MET B C 1
ATOM 8498 O O . MET B 1 513 ? 0.658 -30.453 -24.016 1 96 513 MET B O 1
ATOM 8502 N N . GLU B 1 514 ? 1.895 -31.688 -25.422 1 96.12 514 GLU B N 1
ATOM 8503 C CA . GLU B 1 514 ? 0.808 -32.625 -25.656 1 96.12 514 GLU B CA 1
ATOM 8504 C C . GLU B 1 514 ? 0.478 -33.406 -24.391 1 96.12 514 GLU B C 1
ATOM 8506 O O . GLU B 1 514 ? -0.691 -33.688 -24.109 1 96.12 514 GLU B O 1
ATOM 8511 N N . ASN B 1 515 ? 1.509 -33.812 -23.766 1 95.62 515 ASN B N 1
ATOM 8512 C CA . ASN B 1 515 ? 1.294 -34.5 -22.484 1 95.62 515 ASN B CA 1
ATOM 8513 C C . ASN B 1 515 ? 0.539 -33.594 -21.5 1 95.62 515 ASN B C 1
ATOM 8515 O O . ASN B 1 515 ? -0.313 -34.094 -20.75 1 95.62 515 ASN B O 1
ATOM 8519 N N . MET B 1 516 ? 0.927 -32.344 -21.453 1 96.56 516 MET B N 1
ATOM 8520 C CA . MET B 1 516 ? 0.228 -31.406 -20.594 1 96.56 516 MET B CA 1
ATOM 8521 C C . MET B 1 516 ? -1.239 -31.281 -20.984 1 96.56 516 MET B C 1
ATOM 8523 O O . MET B 1 516 ? -2.115 -31.188 -20.125 1 96.56 516 MET B O 1
ATOM 8527 N N . LEU B 1 517 ? -1.497 -31.234 -22.281 1 96.88 517 LEU B N 1
ATOM 8528 C CA . LEU B 1 517 ? -2.871 -31.234 -22.766 1 96.88 517 LEU B CA 1
ATOM 8529 C C . LEU B 1 517 ? -3.631 -32.469 -22.266 1 96.88 517 LEU B C 1
ATOM 8531 O O . LEU B 1 517 ? -4.77 -32.344 -21.812 1 96.88 517 LEU B O 1
ATOM 8535 N N . GLY B 1 518 ? -3.002 -33.594 -22.328 1 95.88 518 GLY B N 1
ATOM 8536 C CA . GLY B 1 518 ? -3.615 -34.812 -21.859 1 95.88 518 GLY B CA 1
ATOM 8537 C C . GLY B 1 518 ? -3.982 -34.781 -20.391 1 95.88 518 GLY B C 1
ATOM 8538 O O . GLY B 1 518 ? -5.031 -35.281 -19.984 1 95.88 518 GLY B O 1
ATOM 8539 N N . ILE B 1 519 ? -3.143 -34.219 -19.625 1 94.81 519 ILE B N 1
ATOM 8540 C CA . ILE B 1 519 ? -3.385 -34.094 -18.203 1 94.81 519 ILE B CA 1
ATOM 8541 C C . ILE B 1 519 ? -4.645 -33.25 -17.953 1 94.81 519 ILE B C 1
ATOM 8543 O O . ILE B 1 519 ? -5.496 -33.625 -17.141 1 94.81 519 ILE B O 1
ATOM 8547 N N . PHE B 1 520 ? -4.84 -32.125 -18.578 1 94.62 520 PHE B N 1
ATOM 8548 C CA . PHE B 1 520 ? -5.984 -31.266 -18.344 1 94.62 520 PHE B CA 1
ATOM 8549 C C . PHE B 1 520 ? -7.25 -31.844 -18.938 1 94.62 520 PHE B C 1
ATOM 8551 O O . PHE B 1 520 ? -8.352 -31.609 -18.438 1 94.62 520 PHE B O 1
ATOM 8558 N N . VAL B 1 521 ? -7.086 -32.688 -20 1 92.75 521 VAL B N 1
ATOM 8559 C CA . VAL B 1 521 ? -8.227 -33.438 -20.516 1 92.75 521 VAL B CA 1
ATOM 8560 C C . VAL B 1 521 ? -8.711 -34.406 -19.453 1 92.75 521 VAL B C 1
ATOM 8562 O O . VAL B 1 521 ? -9.914 -34.562 -19.219 1 92.75 521 VAL B O 1
ATOM 8565 N N . GLU B 1 522 ? -7.758 -35 -18.844 1 91.75 522 GLU B N 1
ATOM 8566 C CA . GLU B 1 522 ? -8.086 -35.969 -17.797 1 91.75 522 GLU B CA 1
ATOM 8567 C C . GLU B 1 522 ? -8.688 -35.281 -16.578 1 91.75 522 GLU B C 1
ATOM 8569 O O . GLU B 1 522 ? -9.617 -35.812 -15.953 1 91.75 522 GLU B O 1
ATOM 8574 N N . LEU B 1 523 ? -8.141 -34.188 -16.172 1 88.94 523 LEU B N 1
ATOM 8575 C CA . LEU B 1 523 ? -8.633 -33.469 -15.016 1 88.94 523 LEU B CA 1
ATOM 8576 C C . LEU B 1 523 ? -10.07 -33 -15.227 1 88.94 523 LEU B C 1
ATOM 8578 O O . LEU B 1 523 ? -10.852 -32.969 -14.273 1 88.94 523 LEU B O 1
ATOM 8582 N N . GLN B 1 524 ? -10.445 -32.719 -16.359 1 83.94 524 GLN B N 1
ATOM 8583 C CA . GLN B 1 524 ? -11.812 -32.312 -16.672 1 83.94 524 GLN B CA 1
ATOM 8584 C C . GLN B 1 524 ? -12.773 -33.5 -16.547 1 83.94 524 GLN B C 1
ATOM 8586 O O . GLN B 1 524 ? -13.922 -33.344 -16.125 1 83.94 524 GLN B O 1
ATOM 8591 N N . SER B 1 525 ? -12.281 -34.594 -16.891 1 79.69 525 SER B N 1
ATOM 8592 C CA . SER B 1 525 ? -13.117 -35.781 -16.875 1 79.69 525 SER B CA 1
ATOM 8593 C C . SER B 1 525 ? -13.367 -36.281 -15.445 1 79.69 525 SER B C 1
ATOM 8595 O O . SER B 1 525 ? -14.438 -36.781 -15.133 1 79.69 525 SER B O 1
ATOM 8597 N N . VAL B 1 526 ? -12.344 -36.188 -14.648 1 68.19 526 VAL B N 1
ATOM 8598 C CA . VAL B 1 526 ? -12.43 -36.688 -13.273 1 68.19 526 VAL B CA 1
ATOM 8599 C C . VAL B 1 526 ? -13.367 -35.812 -12.461 1 68.19 526 VAL B C 1
ATOM 8601 O O . VAL B 1 526 ? -14.023 -36.281 -11.531 1 68.19 526 VAL B O 1
ATOM 8604 N N . ASN B 1 527 ? -13.211 -34.594 -12.68 1 60.59 527 ASN B N 1
ATOM 8605 C CA . ASN B 1 527 ? -14.055 -33.719 -11.867 1 60.59 527 ASN B CA 1
ATOM 8606 C C . ASN B 1 527 ? -15.539 -33.969 -12.125 1 60.59 527 ASN B C 1
ATOM 8608 O O . ASN B 1 527 ? -16.203 -33.188 -12.781 1 60.59 527 ASN B O 1
ATOM 8612 N N . ASN B 1 528 ? -15.953 -35.375 -11.953 1 48.84 528 ASN B N 1
ATOM 8613 C CA . ASN B 1 528 ? -17.234 -36.062 -11.898 1 48.84 528 ASN B CA 1
ATOM 8614 C C . ASN B 1 528 ? -18.406 -35.062 -11.859 1 48.84 528 ASN B C 1
ATOM 8616 O O . ASN B 1 528 ? -19.188 -35.062 -10.906 1 48.84 528 ASN B O 1
ATOM 8620 N N . GLY B 1 529 ? -18.641 -34.125 -12.773 1 51.94 529 GLY B N 1
ATOM 8621 C CA . GLY B 1 529 ? -19.875 -33.344 -12.805 1 51.94 529 GLY B CA 1
ATOM 8622 C C . GLY B 1 529 ? -19.656 -31.906 -12.414 1 51.94 529 GLY B C 1
ATOM 8623 O O . GLY B 1 529 ? -20.453 -31.031 -12.781 1 51.94 529 GLY B O 1
ATOM 8624 N N . ARG B 1 530 ? -18.75 -31.609 -11.398 1 61.81 530 ARG B N 1
ATOM 8625 C CA . ARG B 1 530 ? -18.641 -30.188 -11.094 1 61.81 530 ARG B CA 1
ATOM 8626 C C . ARG B 1 530 ? -17.562 -29.531 -11.938 1 61.81 530 ARG B C 1
ATOM 8628 O O . ARG B 1 530 ? -16.391 -29.906 -11.844 1 61.81 530 ARG B O 1
ATOM 8635 N N . CYS B 1 531 ? -17.938 -29.016 -12.875 1 70.94 531 CYS B N 1
ATOM 8636 C CA . CYS B 1 531 ? -17.078 -28.359 -13.867 1 70.94 531 CYS B CA 1
ATOM 8637 C C . CYS B 1 531 ? -16.312 -27.219 -13.234 1 70.94 531 CYS B C 1
ATOM 8639 O O . CYS B 1 531 ? -16.891 -26.359 -12.555 1 70.94 531 CYS B O 1
ATOM 8641 N N . PHE B 1 532 ? -14.93 -27.453 -13.148 1 86.44 532 PHE B N 1
ATOM 8642 C CA . PHE B 1 532 ? -14.07 -26.328 -12.781 1 86.44 532 PHE B CA 1
ATOM 8643 C C . PHE B 1 532 ? -13.617 -25.562 -14.023 1 86.44 532 PHE B C 1
ATOM 8645 O O . PHE B 1 532 ? -12.758 -26.031 -14.773 1 86.44 532 PHE B O 1
ATOM 8652 N N . PRO B 1 533 ? -14.172 -24.406 -14.289 1 86.75 533 PRO B N 1
ATOM 8653 C CA . PRO B 1 533 ? -14 -23.672 -15.547 1 86.75 533 PRO B CA 1
ATOM 8654 C C . PRO B 1 533 ? -12.531 -23.406 -15.883 1 86.75 533 PRO B C 1
ATOM 8656 O O . PRO B 1 533 ? -12.133 -23.5 -17.047 1 86.75 533 PRO B O 1
ATOM 8659 N N . PRO B 1 534 ? -11.672 -23.188 -14.93 1 91.31 534 PRO B N 1
ATOM 8660 C CA . PRO B 1 534 ? -10.273 -22.906 -15.273 1 91.31 534 PRO B CA 1
ATOM 8661 C C . PRO B 1 534 ? -9.594 -24.094 -15.961 1 91.31 534 PRO B C 1
ATOM 8663 O O . PRO B 1 534 ? -8.695 -23.906 -16.781 1 91.31 534 PRO B O 1
ATOM 8666 N N . PHE B 1 535 ? -10.016 -25.297 -15.672 1 91.69 535 PHE B N 1
ATOM 8667 C CA . PHE B 1 535 ? -9.445 -26.453 -16.344 1 91.69 535 PHE B CA 1
ATOM 8668 C C . PHE B 1 535 ? -9.836 -26.469 -17.812 1 91.69 535 PHE B C 1
ATOM 8670 O O . PHE B 1 535 ? -9.039 -26.859 -18.672 1 91.69 535 PHE B O 1
ATOM 8677 N N . ILE B 1 536 ? -10.984 -26.016 -18.094 1 89 536 ILE B N 1
ATOM 8678 C CA . ILE B 1 536 ? -11.477 -25.969 -19.469 1 89 536 ILE B CA 1
ATOM 8679 C C . ILE B 1 536 ? -10.688 -24.922 -20.25 1 89 536 ILE B C 1
ATOM 8681 O O . ILE B 1 536 ? -10.273 -25.188 -21.391 1 89 536 ILE B O 1
ATOM 8685 N N . VAL B 1 537 ? -10.547 -23.797 -19.641 1 91.5 537 VAL B N 1
ATOM 8686 C CA . VAL B 1 537 ? -9.828 -22.719 -20.312 1 91.5 537 VAL B CA 1
ATOM 8687 C C . VAL B 1 537 ? -8.383 -23.125 -20.562 1 91.5 537 VAL B C 1
ATOM 8689 O O . VAL B 1 537 ? -7.828 -22.859 -21.625 1 91.5 537 VAL B O 1
ATOM 8692 N N . MET B 1 538 ? -7.781 -23.812 -19.562 1 94.5 538 MET B N 1
ATOM 8693 C CA . MET B 1 538 ? -6.391 -24.25 -19.688 1 94.5 538 MET B CA 1
ATOM 8694 C C . MET B 1 538 ? -6.238 -25.266 -20.812 1 94.5 538 MET B C 1
ATOM 8696 O O . MET B 1 538 ? -5.289 -25.203 -21.594 1 94.5 538 MET B O 1
ATOM 8700 N N . GLU B 1 539 ? -7.16 -26.188 -20.828 1 93.5 539 GLU B N 1
ATOM 8701 C CA . GLU B 1 539 ? -7.141 -27.188 -21.891 1 93.5 539 GLU B CA 1
A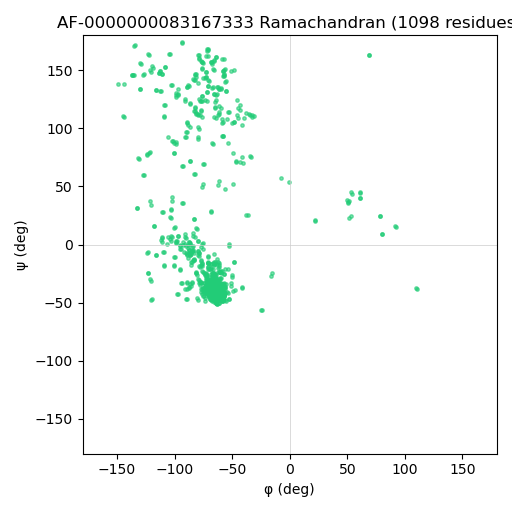TOM 8702 C C . GLU B 1 539 ? -7.242 -26.547 -23.266 1 93.5 539 GLU B C 1
ATOM 8704 O O . GLU B 1 539 ? -6.488 -26.891 -24.188 1 93.5 539 GLU B O 1
ATOM 8709 N N . ALA B 1 540 ? -8.172 -25.641 -23.422 1 92.31 540 ALA B N 1
ATOM 8710 C CA . ALA B 1 540 ? -8.359 -24.938 -24.688 1 92.31 540 ALA B CA 1
ATOM 8711 C C . ALA B 1 540 ? -7.133 -24.109 -25.047 1 92.31 540 ALA B C 1
ATOM 8713 O O . ALA B 1 540 ? -6.781 -23.984 -26.234 1 92.31 540 ALA B O 1
ATOM 8714 N N . PHE B 1 541 ? -6.586 -23.547 -24.078 1 93.88 541 PHE B N 1
ATOM 8715 C CA . PHE B 1 541 ? -5.395 -22.734 -24.281 1 93.88 541 PHE B CA 1
ATOM 8716 C C . PHE B 1 541 ? -4.25 -23.578 -24.844 1 93.88 541 PHE B C 1
ATOM 8718 O O . PHE B 1 541 ? -3.645 -23.219 -25.844 1 93.88 541 PHE B O 1
ATOM 8725 N N . ILE B 1 542 ? -3.959 -24.719 -24.219 1 95.56 542 ILE B N 1
ATOM 8726 C CA . ILE B 1 542 ? -2.867 -25.578 -24.641 1 95.56 542 ILE B CA 1
ATOM 8727 C C . ILE B 1 542 ? -3.152 -26.125 -26.047 1 95.56 542 ILE B C 1
ATOM 8729 O O . ILE B 1 542 ? -2.262 -26.156 -26.906 1 95.56 542 ILE B O 1
ATOM 8733 N N . ARG B 1 543 ? -4.355 -26.469 -26.266 1 93.75 543 ARG B N 1
ATOM 8734 C CA . ARG B 1 543 ? -4.758 -26.984 -27.578 1 93.75 543 ARG B CA 1
ATOM 8735 C C . ARG B 1 543 ? -4.527 -25.938 -28.656 1 93.75 543 ARG B C 1
ATOM 8737 O O . ARG B 1 543 ? -4.027 -26.266 -29.734 1 93.75 543 ARG B O 1
ATOM 8744 N N . ASN B 1 544 ? -4.879 -24.766 -28.391 1 92.06 544 ASN B N 1
ATOM 8745 C CA . ASN B 1 544 ? -4.715 -23.688 -29.359 1 92.06 544 ASN B CA 1
ATOM 8746 C C . ASN B 1 544 ? -3.242 -23.422 -29.656 1 92.06 544 ASN B C 1
ATOM 8748 O O . ASN B 1 544 ? -2.891 -23.047 -30.781 1 92.06 544 ASN B O 1
ATOM 8752 N N . LEU B 1 545 ? -2.398 -23.5 -28.625 1 92.06 545 LEU B N 1
ATOM 8753 C CA . LEU B 1 545 ? -0.966 -23.328 -28.844 1 92.06 545 LEU B CA 1
ATOM 8754 C C . LEU B 1 545 ? -0.42 -24.406 -29.766 1 92.06 545 LEU B C 1
ATOM 8756 O O . LEU B 1 545 ? 0.343 -24.125 -30.688 1 92.06 545 LEU B O 1
ATOM 8760 N N . ILE B 1 546 ? -0.855 -25.609 -29.562 1 92.31 546 ILE B N 1
ATOM 8761 C CA . ILE B 1 546 ? -0.367 -26.75 -30.344 1 92.31 546 ILE B CA 1
ATOM 8762 C C . ILE B 1 546 ? -0.844 -26.641 -31.781 1 92.31 546 ILE B C 1
ATOM 8764 O O . ILE B 1 546 ? -0.078 -26.875 -32.719 1 92.31 546 ILE B O 1
ATOM 8768 N N . ILE B 1 547 ? -2.045 -26.172 -31.953 1 89.62 547 ILE B N 1
ATOM 8769 C CA . ILE B 1 547 ? -2.602 -26 -33.281 1 89.62 547 ILE B CA 1
ATOM 8770 C C . ILE B 1 547 ? -1.844 -24.906 -34.031 1 89.62 547 ILE B C 1
ATOM 8772 O O . ILE B 1 547 ? -1.565 -25.031 -35.219 1 89.62 547 ILE B O 1
ATOM 8776 N N . SER B 1 548 ? -1.536 -23.891 -33.375 1 87.12 548 SER B N 1
ATOM 8777 C CA . SER B 1 548 ? -0.844 -22.75 -33.969 1 87.12 548 SER B CA 1
ATOM 8778 C C . SER B 1 548 ? 0.568 -23.141 -34.406 1 87.12 548 SER B C 1
ATOM 8780 O O . SER B 1 548 ? 1.093 -22.594 -35.375 1 87.12 548 SER B O 1
ATOM 8782 N N . ILE B 1 549 ? 1.184 -24.031 -33.656 1 86 549 ILE B N 1
ATOM 8783 C CA . ILE B 1 549 ? 2.531 -24.484 -34 1 86 549 ILE B CA 1
ATOM 8784 C C . ILE B 1 549 ? 2.492 -25.328 -35.25 1 86 549 ILE B C 1
ATOM 8786 O O . ILE B 1 549 ? 3.398 -25.25 -36.094 1 86 549 ILE B O 1
ATOM 8790 N N . ASN B 1 550 ? 1.424 -26.016 -35.438 1 80.5 550 ASN B N 1
ATOM 8791 C CA . ASN B 1 550 ? 1.305 -26.922 -36.562 1 80.5 550 ASN B CA 1
ATOM 8792 C C . ASN B 1 550 ? 0.828 -26.188 -37.812 1 80.5 550 ASN B C 1
ATOM 8794 O O . ASN B 1 550 ? 0.873 -26.734 -38.938 1 80.5 550 ASN B O 1
ATOM 8798 N N . ARG B 1 551 ? 0.43 -24.906 -37.719 1 74.31 551 ARG B N 1
ATOM 8799 C CA . ARG B 1 551 ? 0.082 -24.094 -38.875 1 74.31 551 ARG B CA 1
ATOM 8800 C C . ARG B 1 551 ? 1.314 -23.406 -39.469 1 74.31 551 ARG B C 1
ATOM 8802 O O . ARG B 1 551 ? 1.379 -23.141 -40.656 1 74.31 551 ARG B O 1
#

Solvent-accessible surface area (backbone atoms only — not comparable to full-atom values): 59129 Å² total; per-residue (Å²): 138,78,84,72,74,79,77,80,70,55,33,49,64,31,55,72,69,74,45,88,51,74,74,41,83,86,40,21,67,69,26,57,74,65,73,45,86,50,44,70,69,80,70,70,75,74,66,48,55,59,52,47,27,52,47,32,43,45,43,21,47,41,26,54,54,51,27,49,75,54,52,71,70,70,37,36,75,23,47,68,34,33,52,53,34,48,54,54,48,48,62,25,27,72,68,67,45,74,46,86,74,74,68,62,57,67,60,52,50,51,49,47,58,66,66,52,68,42,82,71,48,68,49,68,66,58,80,53,56,44,42,79,76,52,71,68,55,45,51,51,38,51,47,50,40,61,75,55,23,42,49,19,44,54,45,57,69,59,65,69,63,49,53,54,44,62,72,66,44,61,80,41,80,81,49,85,76,79,51,54,31,61,45,25,24,52,32,19,47,36,17,47,49,33,59,77,36,50,83,37,74,90,29,59,83,59,54,34,70,19,14,43,40,36,29,39,64,37,42,49,48,37,38,69,40,41,73,37,68,46,29,36,30,19,30,48,40,47,22,66,56,36,27,41,71,48,36,48,62,38,18,48,29,37,42,29,31,27,51,48,27,35,56,63,64,44,28,41,49,78,77,91,62,94,61,54,70,68,54,42,53,50,48,52,48,40,40,42,40,36,52,53,50,50,39,53,40,26,49,52,16,50,59,49,56,44,82,52,55,80,56,69,62,52,39,58,82,72,74,62,91,44,46,68,59,61,67,46,64,70,66,31,35,72,60,87,58,42,89,73,36,38,56,42,68,54,54,65,70,55,33,55,48,38,43,48,50,32,56,62,57,53,29,58,56,29,68,73,51,52,70,70,54,49,52,51,49,37,52,52,50,51,49,51,53,49,55,56,48,69,49,34,45,76,91,70,30,57,67,40,56,47,69,57,74,48,61,71,69,57,60,70,45,42,23,73,44,24,51,48,48,40,51,49,49,30,48,50,46,24,53,47,27,37,47,60,50,47,50,34,73,71,58,75,57,83,84,68,73,68,61,42,53,48,49,19,47,48,25,24,50,40,44,53,50,36,47,64,73,48,46,88,67,61,39,87,78,42,40,45,70,46,41,58,60,53,51,39,23,52,50,48,49,49,49,46,44,71,74,44,57,83,45,81,66,35,62,58,52,49,50,53,53,50,50,51,34,51,50,36,55,47,53,59,60,61,41,75,83,61,80,59,44,56,45,55,53,51,32,53,49,47,49,50,52,54,51,58,71,75,104,136,82,85,75,75,81,76,81,71,56,33,50,64,32,54,72,69,75,46,88,51,74,76,40,84,85,39,20,67,67,26,56,74,64,73,43,86,49,45,68,67,79,68,69,73,73,66,49,54,59,50,46,25,51,47,30,43,46,42,20,47,39,29,52,52,53,27,50,76,55,53,72,72,70,36,32,77,24,49,68,34,34,51,54,33,48,52,53,48,48,62,26,27,72,68,68,44,76,47,86,73,73,67,62,58,66,58,53,51,52,49,47,56,64,65,51,68,43,80,70,47,68,49,68,64,56,81,52,56,45,41,78,77,52,70,68,56,45,52,51,39,50,48,50,42,60,76,52,23,41,51,20,44,54,47,57,69,59,65,70,63,49,53,52,44,62,73,66,45,61,80,40,80,82,49,85,78,77,50,57,31,60,46,24,26,51,32,20,47,37,17,46,50,32,59,76,37,50,84,36,76,92,30,61,82,58,55,33,70,18,15,43,38,37,29,39,63,37,41,48,49,38,39,68,39,41,73,36,68,47,29,36,29,21,30,48,38,47,22,65,56,37,28,42,70,47,36,50,63,38,17,46,30,37,41,30,32,28,52,49,29,35,56,64,64,44,28,42,51,79,77,90,62,93,61,54,70,68,53,44,52,50,49,52,49,40,40,43,39,38,53,53,51,52,39,54,39,27,50,52,17,50,58,49,57,46,82,51,56,80,57,70,62,52,40,59,81,73,74,64,90,44,44,66,58,60,66,44,64,69,66,31,36,72,61,87,58,43,89,73,36,40,57,43,68,54,54,65,71,56,33,54,49,37,44,49,49,34,55,61,56,51,29,59,56,29,68,74,51,51,70,69,55,48,53,50,48,36,52,53,52,51,49,50,53,49,54,55,48,69,48,35,43,76,91,69,29,57,66,40,56,47,69,58,73,48,61,69,68,59,63,69,46,43,24,74,44,25,51,48,48,39,50,48,50,31,47,50,46,25,54,46,27,37,46,60,50,48,51,33,71,72,59,74,57,84,84,67,73,68,61,43,54,49,49,19,47,47,24,24,51,40,44,52,50,35,46,63,72,48,46,88,66,60,40,87,79,43,40,44,70,45,40,59,60,51,54,37,24,54,50,48,49,47,50,46,43,70,76,43,59,83,44,81,66,35,61,57,52,50,49,52,52,50,51,53,34,50,50,34,53,48,53,57,62,61,41,74,80,60,78,58,44,56,46,54,54,50,31,52,49,46,50,51,54,54,52,60,70,74,103

Organism: Aspergillus parasiticus (NCBI:txid5067)